Protein 8URQ (pdb70)

Solvent-accessible surface area: 45387 Å² total; per-residue (Å²): 70,80,2,9,1,0,23,39,13,3,128,46,10,164,26,116,102,183,10,58,159,34,2,10,6,32,26,207,100,27,130,76,52,96,106,90,84,15,52,123,33,30,96,76,65,104,69,212,83,162,126,143,86,29,76,3,83,58,10,36,7,30,25,1,29,3,42,0,107,13,75,29,85,135,124,30,2,45,0,0,48,115,5,72,2,47,3,17,20,100,104,178,169,119,46,65,82,57,16,99,82,1,1,23,24,0,39,77,8,8,78,128,20,2,40,4,80,43,108,73,48,45,46,114,160,80,42,0,21,4,12,5,55,2,61,6,1,48,95,69,50,14,33,71,11,10,54,98,6,67,112,126,28,110,104,111,46,56,17,5,63,34,47,52,1,8,43,1,26,0,45,8,37,43,59,29,189,114,33,122,161,58,95,83,67,117,23,22,24,37,5,3,2,5,9,0,6,2,6,4,0,3,0,3,17,55,3,13,0,0,0,0,8,3,6,0,22,3,0,70,62,4,35,84,2,2,43,24,2,0,123,1,13,45,76,66,47,19,0,8,1,13,1,2,5,3,8,6,85,10,56,2,5,3,3,8,4,0,4,3,32,178,44,130,28,61,116,53,2,72,4,53,2,3,44,51,127,60,13,97,39,23,49,159,148,59,130,60,59,71,97,3,18,124,58,59,35,33,153,79,80,76,15,73,4,69,105,119,61,70,73,58,11,43,59,80,0,131,103,10,16,54,52,0,13,56,0,2,63,121,103,66,26,12,2,4,0,33,3,60,62,123,170,224,182,50,65,4,25,1,5,9,1,16,44,48,13,32,122,148,17,112,51,4,56,70,0,0,2,0,1,8,0,0,38,26,1,34,99,61,1,93,132,52,141,49,32,27,13,104,85,6,21,142,86,27,66,131,10,3,118,146,74,58,46,0,53,101,13,1,40,7,0,19,80,5,18,139,28,53,63,84,107,24,7,30,6,24,64,29,62,84,0,13,1,24,1,35,38,52,2,14,8,84,6,134,112,124,108,64,41,6,138,57,29,146,44,46,82,0,19,38,6,48,52,64,0,71,5,92,37,58,48,1,17,0,2,8,94,72,38,0,4,63,74,43,34,118,96,100,177,134,37,0,5,0,0,0,50,29,87,5,28,102,8,0,38,11,3,0,30,4,0,42,94,92,9,64,134,119,18,67,86,4,6,1,8,1,0,1,20,1,75,0,0,24,13,1,25,49,0,34,70,36,90,161,166,60,88,75,32,0,109,35,15,82,28,88,2,14,7,3,24,41,4,27,78,63,48,96,188,152,44,56,2,70,30,11,75,95,168,14,15,49,27,0,59,80,30,0,54,76,19,10,72,124,57,198,69,24,43,101,34,123,34,35,46,11,4,5,5,0,7,16,1,1,30,4,0,1,18,0,36,2,28,130,34,55,49,51,68,22,81,224,192,89,40,43,60,2,7,87,5,5,56,3,3,0,2,3,0,4,14,3,45,20,10,0,0,0,0,0,2,7,1,50,0,20,1,0,16,0,99,25,140,114,121,65,98,2,76,111,37,28,63,56,57,112,12,48,79,7,0,0,0,36,9,20,15,10,65,36,133,170,193,135,31,12,0,0,0,0,0,1,4,30,7,31,9,20,3,4,90,4,37,113,176,37,101,25,53,118,32,132,22,25,92,88,113,49,67,165,42,17,0,8,3,16,57,13,5,74,41,131,76,32,26,2,0,0,0,0,10,89,1,20,1,44,0,4,57,6,94,41,156,154,213,54,35,57,14,74,63,43,17,69,8,123,11,74,38,129,122,39,46,8,0,11,16,6,4,11,7,76,185,2,20,0,0,0,0,2,8,39,1,15,2,3,0,0,57,26,97,65,62,142,55,76,66,84,11,95,25,91,65,117,100,132,154,41,20,15,0,4,24,7,1,45,14,9,50,138,22,46,30,0,0,1,0,8,0,34,3,35,80,0,1,0,11,4,5,62,49,21,84,122,82,8,35,3,31,11,132,135,53,94,39,0,0,50,19,7,0,15,16,2,15,15,26,77,78,8,92,39,3,0,0,0,0,25,10,0,48,0,24,16,0,28,23,156,62,61,106,112,107,50,63,31,91,6,82,12,116,88,64,169,87,114,125,38,24,20,24,84,23,46,59,53,68,82,24,58,78,0,0,0,9,17,1,50,28,1,116,126,49,45,20,43,44,138,26,31,103,166,21,34,8,1,0,0,0,0,7,6,27,9,0,18,1,33,51,62,118

Nearest PDB structures (foldseek):
  8urq-assembly1_C  TM=1.003E+00  e=1.974E-68  Saccharomyces cerevisiae S288C
  1sq9-assembly1_A  TM=9.585E-01  e=9.170E-50  Saccharomyces cerevisiae
  8qca-assembly1_C  TM=9.699E-01  e=5.038E-49  Saccharomyces cerevisiae
  8q9t-assembly1_C  TM=9.662E-01  e=2.511E-48  Saccharomyces cerevisiae
  8qcb-assembly1_C  TM=9.493E-01  e=7.221E-47  Saccharomyces cerevisiae

GO terms:
  GO:0035861 site of double-strand break (C, IDA)
  GO:0000794 condensed nuclear chromosome (C, IDA)
  GO:0003682 chromatin binding (F, IDA)
  GO:0045027 DNA end binding (F, IDA)
  GO:0007127 meiosis I (P, IDA)
  GO:0042138 meiotic DNA double-strand break formation (P, IGI)
  GO:0042138 meiotic DNA double-strand break formation (P, IMP)
  GO:0007129 homologous chromosome pairing at meiosis (P, IMP)
  GO:0007130 synaptonemal complex assembly (P, IMP)
  GO:0042138 meiotic DNA double-strand break formation (P, IDA)
  GO:0005634 nucleus (C, EXP)
  GO:0005694 chromosome (C, EXP)
  GO:0005654 nucleoplasm (C, TAS)
  GO:0005515 protein binding (F, IPI)

Radius of gyration: 39.55 Å; Cα contacts (8 Å, |Δi|>4): 2066; chains: 4; bounding box: 54×93×118 Å

Secondary structure (DSSP, 8-state):
--TTTTSS---STTTTTTSS---EEEES----HHHHHHHHHHHHHHHHHIIIII---EEEE--------EEETT---SS--SS---HHHHHHHHHHHHHHHHHTTTT--EEHHHHHHHTHHHH--HHHHHHHHHHHTGGGT--SSS-SSEE-----EE--SS--B--------BPPTT--EEPPP--TT---B---BEE-STTHHHHHHHHH----B--B-SSSPPHHHHHHHHHHHHHHTTT----EE---SSTTHHHHHHHHH--SS---S--TT-------HHHHHHHS----S-EE--TTTTTTTSHHHHTTSSS---SSS-TTHHHHHHHHHHHHH-EE--SSS---TTSS--/---B-----B--B----B-------EEEEE---EEE--------HHHHHHHHHHTTHHHHHHTS-EEE------SS---EEEEESSS-HHHHIIIIIHHHHHS-SS--PPEEEEE-EEE---B---SSSS---TTSSHHHHSSSTTHHIIIIITTT-TTTS-HHHHHHHHHHSGGGSHHHHTTSSSSTTHHHHHHHHHH-STTSSHHHHSS--S--S------S---/---EEET--SS-B------SS-----BSSSEE----S---SS--GGGG---EE--TT-EEEEEEEE------EEEEEEESS--B--EEEE---EEEE---S-TTTTTS-B---EEE-----EEEEEBSSS-EEEEEE--------EEEEEE----SSS----------TT----B--SSS--EE--TTT-S-SEE------SSS----EEEEEE-SSSS-EEEEE--SSSBEEEEE----EEEEE-------SBSS-EEEEE--SSS--EEEEETTS---EE-SSS----------S-S-S-TTT---B-SSS-B-SS--EEEEEE--TT-S-STTTTTS--EEEEETTSEEE-B---/-----HHHHHHHTT--SGGGTTT-----S-----HHHHHHHHHHHHHHH-

InterPro domains:
  IPR002815 Spo11/DNA topoisomerase VI subunit A [PR01550] (130-141)
  IPR002815 Spo11/DNA topoisomerase VI subunit A [PR01550] (163-178)
  IPR002815 Spo11/DNA topoisomerase VI subunit A [PR01550] (229-246)
  IPR002815 Spo11/DNA topoisomerase VI subunit A [PR01550] (253-274)
  IPR002815 Spo11/DNA topoisomerase VI subunit A [PR01550] (288-304)
  IPR002815 Spo11/DNA topoisomerase VI subunit A [PTHR10848] (42-391)
  IPR013049 Spo11/DNA topoisomerase VI, subunit A, N-terminal [PF04406] (106-168)
  IPR034136 Topoisomerase 6 subunit A/Spo11, TOPRIM domain [PF21180] (229-355)
  IPR034136 Topoisomerase 6 subunit A/Spo11, TOPRIM domain [cd00223] (227-397)
  IPR036078 Spo11/DNA topoisomerase VI subunit A superfamily [SSF56726] (105-395)
  IPR036388 Winged helix-like DNA-binding domain superfamily [G3DSA:1.10.10.10] (35-170)

Organism: Saccharomyces cerevisiae (strain ATCC 204508 / S288c) (NCBI:txid559292)

B-factor: mean 46.11, std 27.56, range [0.14, 164.84]

Sequence (993 aa):
NKITCTQDFLHQYFVTERVSIQFGLNNKTVKRINKDEFDKAVNCIMSWTNARDITFLTVFLSAWTSTVRIEGPENSLYIPLLLKIKLNFKMNQELFTKLREIVGSSIRFWEEQLFYQVQDVSTIENHVILSLKCTILTDAQISTFISKPRELHTHAKGYPEIYYLSELSTTVNFFSKEGNYVEISQVIPHFNEYFSSLIVSQLEFEYPMVFSMISRLRLKWQQSSLAPISYALTSNSVLLPIMLNMIAQDKSSTTAYQILCRRRGPPIQNFQIFSLPALEGLRKKYKTRQELVKALTPKRRSIHLNSCSNADVLAHIKHFLSLAANSLEQHQQPISIVFQNKKKHTTLDFPLNGPHLSTHQFKLKRCAILLNLLKVVMEKLPLGKNTTVRDIFYSNVELFQRQANVVQWLDVIRFNFKLSPRKSLNIIPAQKGLVYSPFPIDIYDNIQKQTIFSGKPCLIPFFQDDAVIKLGNIVIVEKEAVFTKLVNNYHNTMLITGKGFPDFLTRLFLKKLEQYCSNLISDCSIFTDADPYGISIALNYTHSNERNAYICTMANYKGIRITQVLAQNNESIQLLSLNQRDYSLAKNLIASLTANSWDIATSPLKNVVIECQREIFFQKKAEMNEIDAGIFKYKATANAGKAHDADIFSVSACNSFTVSCSGDGYLKVWDNKLLDNENPKDKSYSHFVHKSGLHHVDVLQTIEFELCLVATTSFSGDLLFYRITRKVIFEKLDLLDSDMKKHSFWALKWGASNSHRLVATDVKGTTYIWKFHPFNWSPTLELQGTVESPMTPSQFATSVDISERGLIATGFNNGTVQISELSTLRPLYNFESQHSMINNSNSIRSVKFSPQGSLLAIAHDSNSFGCITLYETGERIGSLSVPTGEFAHSSWVMSLSFNDSGETLCSAGWDGKLRFWDVKTKERITTLNMHCDDIEIEEDILAVDEHGDSLAEPGVFDVKFLKKGWRSGMGADLNESLCCVCLDRSIRWFREA

Structure (mmCIF, N/CA/C/O backbone):
data_8URQ
#
_entry.id   8URQ
#
_cell.length_a   1.00
_cell.length_b   1.00
_cell.length_c   1.00
_cell.angle_alpha   90.00
_cell.angle_beta   90.00
_cell.angle_gamma   90.00
#
_symmetry.space_group_name_H-M   'P 1'
#
loop_
_entity.id
_entity.type
_entity.pdbx_description
1 polymer 'Meiotic recombination protein REC104'
2 polymer 'Meiotic recombination protein REC102'
3 polymer 'Meiosis-specific protein SPO11'
4 polymer 'Antiviral protein SKI8'
5 polymer 'gapped DNA'
6 non-polymer 'MAGNESIUM ION'
#
loop_
_atom_site.group_PDB
_atom_site.id
_atom_site.type_symbol
_atom_site.label_atom_id
_atom_site.label_alt_id
_atom_site.label_comp_id
_atom_site.label_asym_id
_atom_site.label_entity_id
_atom_site.label_seq_id
_atom_site.pdbx_PDB_ins_code
_atom_site.Cartn_x
_atom_site.Cartn_y
_atom_site.Cartn_z
_atom_site.occupancy
_atom_site.B_iso_or_equiv
_atom_site.auth_seq_id
_atom_site.auth_comp_id
_atom_site.auth_asym_id
_atom_site.auth_atom_id
_atom_site.pdbx_PDB_model_num
ATOM 1 N N . ASN A 1 9 ? 136.327 118.799 188.940 1.00 63.26 9 ASN F N 1
ATOM 2 C CA . ASN A 1 9 ? 135.456 117.962 188.122 1.00 63.84 9 ASN F CA 1
ATOM 3 C C . ASN A 1 9 ? 136.267 116.908 187.368 1.00 64.64 9 ASN F C 1
ATOM 4 O O . ASN A 1 9 ? 137.457 116.773 187.583 1.00 61.25 9 ASN F O 1
ATOM 6 N N . LYS A 1 10 ? 135.617 116.158 186.489 1.00 71.08 10 LYS F N 1
ATOM 7 C CA . LYS A 1 10 ? 136.309 115.137 185.721 1.00 68.83 10 LYS F CA 1
ATOM 8 C C . LYS A 1 10 ? 135.994 115.220 184.225 1.00 70.10 10 LYS F C 1
ATOM 9 O O . LYS A 1 10 ? 134.962 115.758 183.820 1.00 65.05 10 LYS F O 1
ATOM 15 N N . ILE A 1 11 ? 136.921 114.724 183.420 1.00 70.19 11 ILE F N 1
ATOM 16 C CA . ILE A 1 11 ? 136.759 114.742 181.985 1.00 68.00 11 ILE F CA 1
ATOM 17 C C . ILE A 1 11 ? 135.862 113.592 181.584 1.00 68.67 11 ILE F C 1
ATOM 18 O O . ILE A 1 11 ? 135.766 112.597 182.291 1.00 69.22 11 ILE F O 1
ATOM 23 N N . THR A 1 12 ? 135.188 113.752 180.457 1.00 70.73 12 THR F N 1
ATOM 24 C CA . THR A 1 12 ? 134.260 112.756 179.957 1.00 70.77 12 THR F CA 1
ATOM 25 C C . THR A 1 12 ? 135.011 111.630 179.264 1.00 67.87 12 THR F C 1
ATOM 26 O O . THR A 1 12 ? 135.566 110.741 179.898 1.00 68.79 12 THR F O 1
ATOM 30 N N . CYS A 1 13 ? 134.962 111.682 177.947 1.00 63.02 13 CYS F N 1
ATOM 31 C CA . CYS A 1 13 ? 135.642 110.803 177.022 1.00 61.85 13 CYS F CA 1
ATOM 32 C C . CYS A 1 13 ? 135.452 111.455 175.658 1.00 60.09 13 CYS F C 1
ATOM 33 O O . CYS A 1 13 ? 134.459 112.123 175.409 1.00 62.35 13 CYS F O 1
ATOM 36 N N . THR A 1 14 ? 136.411 111.276 174.757 1.00 50.90 14 THR F N 1
ATOM 37 C CA . THR A 1 14 ? 136.289 111.888 173.446 1.00 52.29 14 THR F CA 1
ATOM 38 C C . THR A 1 14 ? 135.294 111.143 172.602 1.00 55.90 14 THR F C 1
ATOM 39 O O . THR A 1 14 ? 134.707 111.710 171.703 1.00 56.57 14 THR F O 1
ATOM 43 N N . GLN A 1 15 ? 135.114 109.859 172.877 1.00 71.14 15 GLN F N 1
ATOM 44 C CA . GLN A 1 15 ? 134.146 109.083 172.156 1.00 69.22 15 GLN F CA 1
ATOM 45 C C . GLN A 1 15 ? 132.852 109.012 172.946 1.00 64.02 15 GLN F C 1
ATOM 46 O O . GLN A 1 15 ? 131.836 108.729 172.329 1.00 64.92 15 GLN F O 1
ATOM 52 N N . ASP A 1 16 ? 132.849 109.244 174.272 1.00 61.16 16 ASP F N 1
ATOM 53 C CA . ASP A 1 16 ? 131.539 109.179 174.913 1.00 65.26 16 ASP F CA 1
ATOM 54 C C . ASP A 1 16 ? 130.609 110.246 174.350 1.00 66.52 16 ASP F C 1
ATOM 55 O O . ASP A 1 16 ? 129.462 109.961 173.987 1.00 69.93 16 ASP F O 1
ATOM 60 N N . PHE A 1 17 ? 131.094 111.487 174.266 1.00 63.83 17 PHE F N 1
ATOM 61 C CA . PHE A 1 17 ? 130.334 112.542 173.603 1.00 63.30 17 PHE F CA 1
ATOM 62 C C . PHE A 1 17 ? 130.163 112.256 172.118 1.00 61.56 17 PHE F C 1
ATOM 63 O O . PHE A 1 17 ? 129.116 112.570 171.541 1.00 67.29 17 PHE F O 1
ATOM 71 N N . LEU A 1 18 ? 131.177 111.665 171.488 1.00 57.31 18 LEU F N 1
ATOM 72 C CA . LEU A 1 18 ? 131.127 111.361 170.066 1.00 61.47 18 LEU F CA 1
ATOM 73 C C . LEU A 1 18 ? 130.110 110.276 169.733 1.00 62.53 18 LEU F C 1
ATOM 74 O O . LEU A 1 18 ? 129.627 110.223 168.597 1.00 59.01 18 LEU F O 1
ATOM 79 N N . HIS A 1 19 ? 129.773 109.413 170.695 1.00 69.55 19 HIS F N 1
ATOM 80 C CA . HIS A 1 19 ? 128.801 108.351 170.482 1.00 68.17 19 HIS F CA 1
ATOM 81 C C . HIS A 1 19 ? 127.428 108.646 171.068 1.00 69.12 19 HIS F C 1
ATOM 82 O O . HIS A 1 19 ? 126.444 108.062 170.604 1.00 69.87 19 HIS F O 1
ATOM 89 N N . GLN A 1 20 ? 127.335 109.523 172.072 1.00 71.69 20 GLN F N 1
ATOM 90 C CA . GLN A 1 20 ? 126.027 109.929 172.574 1.00 71.57 20 GLN F CA 1
ATOM 91 C C . GLN A 1 20 ? 125.233 110.645 171.492 1.00 73.69 20 GLN F C 1
ATOM 92 O O . GLN A 1 20 ? 124.024 110.427 171.347 1.00 76.15 20 GLN F O 1
ATOM 98 N N . TYR A 1 21 ? 125.949 111.442 170.700 1.00 72.42 21 TYR F N 1
ATOM 99 C CA . TYR A 1 21 ? 125.389 112.169 169.564 1.00 72.47 21 TYR F CA 1
ATOM 100 C C . TYR A 1 21 ? 125.651 111.328 168.303 1.00 72.73 21 TYR F C 1
ATOM 101 O O . TYR A 1 21 ? 126.504 110.449 168.317 1.00 73.60 21 TYR F O 1
ATOM 110 N N . PHE A 1 22 ? 124.932 111.598 167.230 1.00 77.32 22 PHE F N 1
ATOM 111 C CA . PHE A 1 22 ? 125.074 110.787 166.028 1.00 78.58 22 PHE F CA 1
ATOM 112 C C . PHE A 1 22 ? 126.036 111.310 164.970 1.00 76.31 22 PHE F C 1
ATOM 113 O O . PHE A 1 22 ? 125.669 112.011 164.029 1.00 77.57 22 PHE F O 1
ATOM 121 N N . VAL A 1 23 ? 127.284 110.916 165.150 1.00 75.98 23 VAL F N 1
ATOM 122 C CA . VAL A 1 23 ? 128.376 111.288 164.258 1.00 78.24 23 VAL F CA 1
ATOM 123 C C . VAL A 1 23 ? 128.632 110.120 163.318 1.00 80.05 23 VAL F C 1
ATOM 124 O O . VAL A 1 23 ? 128.696 108.963 163.755 1.00 81.09 23 VAL F O 1
ATOM 128 N N . THR A 1 24 ? 128.778 110.419 162.028 1.00 82.92 24 THR F N 1
ATOM 129 C CA . THR A 1 24 ? 128.848 109.382 161.004 1.00 84.28 24 THR F CA 1
ATOM 130 C C . THR A 1 24 ? 130.166 108.612 161.003 1.00 80.89 24 THR F C 1
ATOM 131 O O . THR A 1 24 ? 130.351 107.761 160.125 1.00 79.73 24 THR F O 1
ATOM 135 N N . GLU A 1 25 ? 131.087 108.916 161.924 1.00 75.98 25 GLU F N 1
ATOM 136 C CA . GLU A 1 25 ? 132.239 108.069 162.229 1.00 75.32 25 GLU F CA 1
ATOM 137 C C . GLU A 1 25 ? 133.309 108.133 161.142 1.00 75.75 25 GLU F C 1
ATOM 138 O O . GLU A 1 25 ? 134.442 107.695 161.361 1.00 74.18 25 GLU F O 1
ATOM 144 N N . ARG A 1 26 ? 133.002 108.771 160.025 1.00 77.61 26 ARG F N 1
ATOM 145 C CA . ARG A 1 26 ? 133.990 108.909 158.966 1.00 77.07 26 ARG F CA 1
ATOM 146 C C . ARG A 1 26 ? 135.022 110.014 159.241 1.00 80.05 26 ARG F C 1
ATOM 147 O O . ARG A 1 26 ? 135.849 110.303 158.381 1.00 77.91 26 ARG F O 1
ATOM 155 N N . VAL A 1 27 ? 134.978 110.624 160.430 1.00 75.43 27 VAL F N 1
ATOM 156 C CA . VAL A 1 27 ? 135.898 111.691 160.811 1.00 62.96 27 VAL F CA 1
ATOM 157 C C . VAL A 1 27 ? 137.247 111.121 161.232 1.00 60.71 27 VAL F C 1
ATOM 158 O O . VAL A 1 27 ? 138.154 111.870 161.612 1.00 59.76 27 VAL F O 1
ATOM 162 N N . SER A 1 28 ? 137.391 109.794 161.175 1.00 65.72 28 SER F N 1
ATOM 163 C CA . SER A 1 28 ? 138.664 109.174 161.527 1.00 61.93 28 SER F CA 1
ATOM 164 C C . SER A 1 28 ? 139.779 109.635 160.598 1.00 64.16 28 SER F C 1
ATOM 165 O O . SER A 1 28 ? 140.921 109.828 161.032 1.00 66.39 28 SER F O 1
ATOM 168 N N . ILE A 1 29 ? 139.470 109.817 159.313 1.00 72.26 29 ILE F N 1
ATOM 169 C CA . ILE A 1 29 ? 140.465 110.332 158.380 1.00 74.81 29 ILE F CA 1
ATOM 170 C C . ILE A 1 29 ? 140.601 111.848 158.473 1.00 75.90 29 ILE F C 1
ATOM 171 O O . ILE A 1 29 ? 141.635 112.395 158.069 1.00 75.85 29 ILE F O 1
ATOM 176 N N . GLN A 1 30 ? 139.597 112.544 159.011 1.00 70.78 30 GLN F N 1
ATOM 177 C CA . GLN A 1 30 ? 139.648 114.000 159.116 1.00 70.30 30 GLN F CA 1
ATOM 178 C C . GLN A 1 30 ? 140.082 114.453 160.508 1.00 69.58 30 GLN F C 1
ATOM 179 O O . GLN A 1 30 ? 141.054 115.203 160.648 1.00 66.71 30 GLN F O 1
ATOM 185 N N . PHE A 1 31 ? 139.375 114.003 161.544 1.00 56.89 31 PHE F N 1
ATOM 186 C CA . PHE A 1 31 ? 139.681 114.403 162.912 1.00 46.42 31 PHE F CA 1
ATOM 187 C C . PHE A 1 31 ? 140.578 113.416 163.645 1.00 41.52 31 PHE F C 1
ATOM 188 O O . PHE A 1 31 ? 141.181 113.793 164.654 1.00 46.88 31 PHE F O 1
ATOM 196 N N . GLY A 1 32 ? 140.673 112.173 163.178 1.00 54.70 32 GLY F N 1
ATOM 197 C CA . GLY A 1 32 ? 141.509 111.190 163.842 1.00 55.04 32 GLY F CA 1
ATOM 198 C C . GLY A 1 32 ? 141.144 110.932 165.283 1.00 55.32 32 GLY F C 1
ATOM 199 O O . GLY A 1 32 ? 141.996 110.501 166.064 1.00 55.89 32 GLY F O 1
ATOM 200 N N . LEU A 1 33 ? 139.894 111.189 165.661 1.00 51.08 33 LEU F N 1
ATOM 201 C CA . LEU A 1 33 ? 139.462 111.130 167.049 1.00 51.49 33 LEU F CA 1
ATOM 202 C C . LEU A 1 33 ? 138.798 109.802 167.406 1.00 55.67 33 LEU F C 1
ATOM 203 O O . LEU A 1 33 ? 138.392 109.615 168.558 1.00 52.65 33 LEU F O 1
ATOM 208 N N . ASN A 1 34 ? 138.701 108.870 166.463 1.00 67.94 34 ASN F N 1
ATOM 209 C CA . ASN A 1 34 ? 138.010 107.596 166.664 1.00 66.56 34 ASN F CA 1
ATOM 210 C C . ASN A 1 34 ? 139.047 106.491 166.859 1.00 64.09 34 ASN F C 1
ATOM 211 O O . ASN A 1 34 ? 139.591 105.951 165.894 1.00 58.47 34 ASN F O 1
ATOM 216 N N . ASN A 1 35 ? 139.314 106.156 168.120 1.00 66.96 35 ASN F N 1
ATOM 217 C CA . ASN A 1 35 ? 140.161 105.015 168.476 1.00 66.05 35 ASN F CA 1
ATOM 218 C C . ASN A 1 35 ? 139.254 103.959 169.102 1.00 66.66 35 ASN F C 1
ATOM 219 O O . ASN A 1 35 ? 138.715 104.142 170.194 1.00 65.82 35 ASN F O 1
ATOM 224 N N . LYS A 1 36 ? 139.088 102.840 168.394 1.00 76.28 36 LYS F N 1
ATOM 225 C CA . LYS A 1 36 ? 138.181 101.781 168.823 1.00 78.12 36 LYS F CA 1
ATOM 226 C C . LYS A 1 36 ? 138.777 100.893 169.913 1.00 79.13 36 LYS F C 1
ATOM 227 O O . LYS A 1 36 ? 138.025 100.183 170.591 1.00 78.68 36 LYS F O 1
ATOM 233 N N . THR A 1 37 ? 140.088 100.969 170.145 1.00 76.97 37 THR F N 1
ATOM 234 C CA . THR A 1 37 ? 140.796 100.002 170.977 1.00 77.23 37 THR F CA 1
ATOM 235 C C . THR A 1 37 ? 140.311 99.960 172.422 1.00 78.95 37 THR F C 1
ATOM 236 O O . THR A 1 37 ? 140.170 98.863 172.974 1.00 78.63 37 THR F O 1
ATOM 240 N N . VAL A 1 38 ? 140.047 101.104 173.048 1.00 81.26 38 VAL F N 1
ATOM 241 C CA . VAL A 1 38 ? 139.651 101.142 174.453 1.00 82.48 38 VAL F CA 1
ATOM 242 C C . VAL A 1 38 ? 138.619 102.245 174.646 1.00 81.03 38 VAL F C 1
ATOM 243 O O . VAL A 1 38 ? 138.534 103.180 173.843 1.00 78.68 38 VAL F O 1
ATOM 247 N N . LYS A 1 39 ? 137.825 102.125 175.708 1.00 88.06 39 LYS F N 1
ATOM 248 C CA . LYS A 1 39 ? 136.786 103.088 176.033 1.00 88.48 39 LYS F CA 1
ATOM 249 C C . LYS A 1 39 ? 136.828 103.396 177.524 1.00 89.52 39 LYS F C 1
ATOM 250 O O . LYS A 1 39 ? 137.689 102.903 178.257 1.00 88.72 39 LYS F O 1
ATOM 256 N N . ARG A 1 40 ? 135.886 104.230 177.964 1.00 88.86 40 ARG F N 1
ATOM 257 C CA . ARG A 1 40 ? 135.798 104.580 179.376 1.00 88.84 40 ARG F CA 1
ATOM 258 C C . ARG A 1 40 ? 135.483 103.344 180.210 1.00 88.75 40 ARG F C 1
ATOM 259 O O . ARG A 1 40 ? 134.624 102.534 179.856 1.00 88.51 40 ARG F O 1
ATOM 267 N N . ILE A 1 41 ? 136.195 103.209 181.325 1.00 98.57 41 ILE F N 1
ATOM 268 C CA . ILE A 1 41 ? 136.051 102.084 182.239 1.00 101.04 41 ILE F CA 1
ATOM 269 C C . ILE A 1 41 ? 135.653 102.621 183.606 1.00 99.06 41 ILE F C 1
ATOM 270 O O . ILE A 1 41 ? 136.231 103.602 184.090 1.00 99.02 41 ILE F O 1
ATOM 275 N N . ASN A 1 42 ? 134.657 101.987 184.221 1.00 112.23 42 ASN F N 1
ATOM 276 C CA . ASN A 1 42 ? 134.234 102.380 185.557 1.00 113.33 42 ASN F CA 1
ATOM 277 C C . ASN A 1 42 ? 135.356 102.137 186.559 1.00 115.09 42 ASN F C 1
ATOM 278 O O . ASN A 1 42 ? 136.137 101.191 186.424 1.00 116.49 42 ASN F O 1
ATOM 283 N N . LYS A 1 43 ? 135.437 103.007 187.569 1.00 120.11 43 LYS F N 1
ATOM 284 C CA . LYS A 1 43 ? 136.551 102.950 188.511 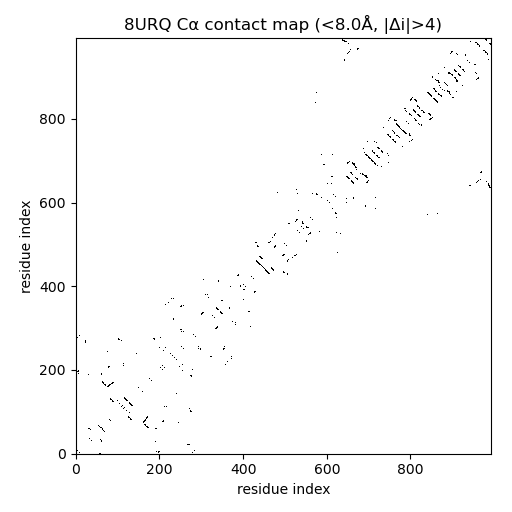1.00 121.34 43 LYS F CA 1
ATOM 285 C C . LYS A 1 43 ? 136.506 101.680 189.358 1.00 122.29 43 LYS F C 1
ATOM 286 O O . LYS A 1 43 ? 137.547 101.079 189.646 1.00 120.50 43 LYS F O 1
ATOM 292 N N . ASP A 1 44 ? 135.306 101.248 189.756 1.00 130.84 44 ASP F N 1
ATOM 293 C CA . ASP A 1 44 ? 135.196 100.088 190.638 1.00 131.12 44 ASP F CA 1
ATOM 294 C C . ASP A 1 44 ? 135.609 98.804 189.929 1.00 131.95 44 ASP F C 1
ATOM 295 O O . ASP A 1 44 ? 136.378 98.002 190.478 1.00 130.55 44 ASP F O 1
ATOM 300 N N . GLU A 1 45 ? 135.101 98.586 188.714 1.00 140.23 45 GLU F N 1
ATOM 301 C CA . GLU A 1 45 ? 135.448 97.375 187.981 1.00 140.10 45 GLU F CA 1
ATOM 302 C C . GLU A 1 45 ? 136.922 97.365 187.598 1.00 140.19 45 GLU F C 1
ATOM 303 O O . GLU A 1 45 ? 137.572 96.317 187.667 1.00 139.57 45 GLU F O 1
ATOM 309 N N . PHE A 1 46 ? 137.470 98.519 187.213 1.00 136.20 46 PHE F N 1
ATOM 310 C CA . PHE A 1 46 ? 138.897 98.596 186.911 1.00 135.01 46 PHE F CA 1
ATOM 311 C C . PHE A 1 46 ? 139.734 98.288 188.147 1.00 136.52 46 PHE F C 1
ATOM 312 O O . PHE A 1 46 ? 140.744 97.577 188.069 1.00 136.98 46 PHE F O 1
ATOM 314 N N . ASP A 1 47 ? 139.328 98.822 189.302 1.00 137.69 47 ASP F N 1
ATOM 315 C CA . ASP A 1 47 ? 140.071 98.585 190.535 1.00 137.98 47 ASP F CA 1
ATOM 316 C C . ASP A 1 47 ? 140.041 97.112 190.920 1.00 137.23 47 ASP F C 1
ATOM 317 O O . ASP A 1 47 ? 141.073 96.529 191.274 1.00 136.17 47 ASP F O 1
ATOM 322 N N . LYS A 1 48 ? 138.865 96.485 190.846 1.00 141.06 48 LYS F N 1
ATOM 323 C CA . LYS A 1 48 ? 138.793 95.066 191.181 1.00 141.86 48 LYS F CA 1
ATOM 324 C C . LYS A 1 48 ? 139.565 94.219 190.174 1.00 143.21 48 LYS F C 1
ATOM 325 O O . LYS A 1 48 ? 140.206 93.234 190.561 1.00 142.93 48 LYS F O 1
ATOM 331 N N . ALA A 1 49 ? 139.550 94.601 188.893 1.00 146.11 49 ALA F N 1
ATOM 332 C CA . ALA A 1 49 ? 140.307 93.859 187.892 1.00 144.91 49 ALA F CA 1
ATOM 333 C C . ALA A 1 49 ? 141.806 93.945 188.148 1.00 144.91 49 ALA F C 1
ATOM 334 O O . ALA A 1 49 ? 142.507 92.928 188.096 1.00 145.10 49 ALA F O 1
ATOM 336 N N . VAL A 1 50 ? 142.320 95.146 188.430 1.00 142.75 50 VAL F N 1
ATOM 337 C CA . VAL A 1 50 ? 143.756 95.263 188.672 1.00 142.95 50 VAL F CA 1
ATOM 338 C C . VAL A 1 50 ? 144.135 94.570 189.976 1.00 144.12 50 VAL F C 1
ATOM 339 O O . VAL A 1 50 ? 145.221 93.985 190.079 1.00 143.51 50 VAL F O 1
ATOM 343 N N . ASN A 1 51 ? 143.258 94.612 190.986 1.00 151.32 51 ASN F N 1
ATOM 344 C CA . ASN A 1 51 ? 143.524 93.879 192.219 1.00 151.13 51 ASN F CA 1
ATOM 345 C C . ASN A 1 51 ? 143.613 92.380 191.957 1.00 150.74 51 ASN F C 1
ATOM 346 O O . ASN A 1 51 ? 144.504 91.703 192.484 1.00 150.12 51 ASN F O 1
ATOM 351 N N . CYS A 1 52 ? 142.703 91.845 191.138 1.00 156.89 52 CYS F N 1
ATOM 352 C CA . CYS A 1 52 ? 142.769 90.431 190.782 1.00 156.97 52 CYS F CA 1
ATOM 353 C C . CYS A 1 52 ? 144.038 90.115 189.998 1.00 157.44 52 CYS F C 1
ATOM 354 O O . CYS A 1 52 ? 144.650 89.057 190.192 1.00 157.73 52 CYS F O 1
ATOM 357 N N . ILE A 1 53 ? 144.445 91.018 189.102 1.00 156.76 53 ILE F N 1
ATOM 358 C CA . ILE A 1 53 ? 145.663 90.798 188.324 1.00 156.41 53 ILE F CA 1
ATOM 359 C C . ILE A 1 53 ? 146.879 90.722 189.241 1.00 155.83 53 ILE F C 1
ATOM 360 O O . ILE A 1 53 ? 147.727 89.833 189.097 1.00 155.24 53 ILE F O 1
ATOM 365 N N . MET A 1 54 ? 146.984 91.649 190.197 1.00 157.71 54 MET F N 1
ATOM 366 C CA . MET A 1 54 ? 148.098 91.599 191.144 1.00 158.42 54 MET F CA 1
ATOM 367 C C . MET A 1 54 ? 148.027 90.359 192.028 1.00 159.00 54 MET F C 1
ATOM 368 O O . MET A 1 54 ? 149.059 89.757 192.347 1.00 159.25 54 MET F O 1
ATOM 373 N N . SER A 1 55 ? 146.819 89.968 192.444 1.00 163.95 55 SER F N 1
ATOM 374 C CA . SER A 1 55 ? 146.679 88.806 193.315 1.00 164.04 55 SER F CA 1
ATOM 375 C C . SER A 1 55 ? 147.044 87.512 192.600 1.00 163.98 55 SER F C 1
ATOM 376 O O . SER A 1 55 ? 147.533 86.571 193.235 1.00 163.77 55 SER F O 1
ATOM 379 N N . TRP A 1 56 ? 146.801 87.436 191.290 1.00 164.49 56 TRP F N 1
ATOM 380 C CA . TRP A 1 56 ? 147.153 86.229 190.550 1.00 163.95 56 TRP F CA 1
ATOM 381 C C . TRP A 1 56 ? 148.663 86.024 190.513 1.00 163.58 56 TRP F C 1
ATOM 382 O O . TRP A 1 56 ? 149.149 84.897 190.668 1.00 163.96 56 TRP F O 1
ATOM 393 N N . THR A 1 57 ? 149.422 87.102 190.304 1.00 159.06 57 THR F N 1
ATOM 394 C CA . THR A 1 57 ? 150.874 86.980 190.214 1.00 159.38 57 THR F CA 1
ATOM 395 C C . THR A 1 57 ? 151.502 86.725 191.579 1.00 159.39 57 THR F C 1
ATOM 396 O O . THR A 1 57 ? 152.409 85.893 191.704 1.00 158.53 57 THR F O 1
ATOM 400 N N . ASN A 1 58 ? 151.033 87.427 192.609 1.00 159.82 58 ASN F N 1
ATOM 401 C CA . ASN A 1 58 ? 151.632 87.382 193.945 1.00 159.20 58 ASN F CA 1
ATOM 402 C C . ASN A 1 58 ? 153.128 87.690 193.903 1.00 159.11 58 ASN F C 1
ATOM 403 O O . ASN A 1 58 ? 153.546 88.724 193.381 1.00 158.86 58 ASN F O 1
ATOM 408 N N . ALA B 2 2 ? 145.658 129.696 198.337 1.00 91.70 2 ALA B N 1
ATOM 409 C CA . ALA B 2 2 ? 146.328 129.069 197.204 1.00 89.79 2 ALA B CA 1
ATOM 410 C C . ALA B 2 2 ? 145.414 128.056 196.523 1.00 91.79 2 ALA B C 1
ATOM 411 O O . ALA B 2 2 ? 145.461 126.864 196.823 1.00 92.65 2 ALA B O 1
ATOM 413 N N . ARG B 2 3 ? 144.584 128.541 195.604 1.00 95.11 3 ARG B N 1
ATOM 414 C CA . ARG B 2 3 ? 143.661 127.675 194.880 1.00 95.53 3 ARG B CA 1
ATOM 415 C C . ARG B 2 3 ? 144.423 126.808 193.885 1.00 96.28 3 ARG B C 1
ATOM 416 O O . ARG B 2 3 ? 145.268 127.305 193.134 1.00 96.43 3 ARG B O 1
ATOM 424 N N . ASP B 2 4 ? 144.131 125.510 193.884 1.00 89.14 4 ASP B N 1
ATOM 425 C CA . ASP B 2 4 ? 144.688 124.581 192.914 1.00 85.49 4 ASP B CA 1
ATOM 426 C C . ASP B 2 4 ? 143.587 123.662 192.405 1.00 87.15 4 ASP B C 1
ATOM 427 O O . ASP B 2 4 ? 142.616 123.375 193.112 1.00 87.66 4 ASP B O 1
ATOM 432 N N . ILE B 2 5 ? 143.742 123.210 191.164 1.00 81.98 5 ILE B N 1
ATOM 433 C CA . ILE B 2 5 ? 142.743 122.392 190.485 1.00 80.60 5 ILE B CA 1
ATOM 434 C C . ILE B 2 5 ? 143.408 121.087 190.072 1.00 77.83 5 ILE B C 1
ATOM 435 O O . ILE B 2 5 ? 144.326 121.088 189.243 1.00 78.43 5 ILE B O 1
ATOM 440 N N . THR B 2 6 ? 142.878 119.963 190.532 1.00 67.22 6 THR B N 1
ATOM 441 C CA . THR B 2 6 ? 143.428 118.671 190.148 1.00 66.76 6 THR B CA 1
ATOM 442 C C . THR B 2 6 ? 142.357 117.783 189.545 1.00 66.88 6 THR B C 1
ATOM 443 O O . THR B 2 6 ? 141.576 117.191 190.274 1.00 69.94 6 THR B O 1
ATOM 447 N N . PHE B 2 7 ? 142.337 117.656 188.221 1.00 63.52 7 PHE B N 1
ATOM 448 C CA . PHE B 2 7 ? 141.341 116.824 187.539 1.00 65.83 7 PHE B CA 1
ATOM 449 C C . PHE B 2 7 ? 141.249 115.398 188.099 1.00 66.89 7 PHE B C 1
ATOM 450 O O . PHE B 2 7 ? 142.252 114.775 188.440 1.00 66.40 7 PHE B O 1
ATOM 458 N N . LEU B 2 8 ? 140.033 114.869 188.153 1.00 70.91 8 LEU B N 1
ATOM 459 C CA . LEU B 2 8 ? 139.805 113.532 188.688 1.00 70.93 8 LEU B CA 1
ATOM 460 C C . LEU B 2 8 ? 140.386 112.427 187.810 1.00 70.62 8 LEU B C 1
ATOM 461 O O . LEU B 2 8 ? 140.454 112.553 186.595 1.00 69.06 8 LEU B O 1
ATOM 466 N N . THR B 2 9 ? 140.789 111.337 188.445 1.00 74.97 9 THR B N 1
ATOM 467 C CA . THR B 2 9 ? 141.416 110.219 187.753 1.00 76.05 9 THR B CA 1
ATOM 468 C C . THR B 2 9 ? 140.501 109.393 186.861 1.00 75.69 9 THR B C 1
ATOM 469 O O . THR B 2 9 ? 139.868 108.458 187.329 1.00 78.03 9 THR B O 1
ATOM 473 N N . VAL B 2 10 ? 140.472 109.704 185.572 1.00 75.37 10 VAL B N 1
ATOM 474 C CA . VAL B 2 10 ? 139.638 108.962 184.631 1.00 78.73 10 VAL B CA 1
ATOM 475 C C . VAL B 2 10 ? 140.346 107.645 184.327 1.00 78.74 10 VAL B C 1
ATOM 476 O O . VAL B 2 10 ? 141.508 107.629 183.915 1.00 82.86 10 VAL B O 1
ATOM 480 N N . PHE B 2 11 ? 139.652 106.530 184.555 1.00 79.34 11 PHE B N 1
ATOM 481 C CA . PHE B 2 11 ? 140.265 105.207 184.452 1.00 79.80 11 PHE B CA 1
ATOM 482 C C . PHE B 2 11 ? 140.214 104.738 183.001 1.00 80.23 11 PHE B C 1
ATOM 483 O O . PHE B 2 11 ? 139.429 103.869 182.612 1.00 80.59 11 PHE B O 1
ATOM 491 N N . LEU B 2 12 ? 141.078 105.335 182.185 1.00 80.67 12 LEU B N 1
ATOM 492 C CA . LEU B 2 12 ? 141.316 104.901 180.811 1.00 83.57 12 LEU B CA 1
ATOM 493 C C . LEU B 2 12 ? 142.799 104.551 180.729 1.00 81.13 12 LEU B C 1
ATOM 494 O O . LEU B 2 12 ? 143.629 105.364 180.319 1.00 78.00 12 LEU B O 1
ATOM 499 N N . SER B 2 28 ? 145.527 103.792 181.062 1.00 87.56 28 SER B N 1
ATOM 500 C CA . SER B 2 28 ? 145.071 103.132 182.281 1.00 87.56 28 SER B CA 1
ATOM 501 C C . SER B 2 28 ? 144.779 104.123 183.408 1.00 87.56 28 SER B C 1
ATOM 502 O O . SER B 2 28 ? 144.500 105.288 183.135 1.00 87.56 28 SER B O 1
ATOM 505 N N . ALA B 2 29 ? 144.909 103.707 184.668 1.00 90.07 29 ALA B N 1
ATOM 506 C CA . ALA B 2 29 ? 144.486 104.613 185.719 1.00 90.07 29 ALA B CA 1
ATOM 507 C C . ALA B 2 29 ? 145.420 105.797 185.897 1.00 90.07 29 ALA B C 1
ATOM 508 O O . ALA B 2 29 ? 146.436 105.664 186.567 1.00 90.07 29 ALA B O 1
ATOM 510 N N . TRP B 2 30 ? 145.084 106.961 185.346 1.00 92.51 30 TRP B N 1
ATOM 511 C CA . TRP B 2 30 ? 145.977 108.104 185.516 1.00 92.51 30 TRP B CA 1
ATOM 512 C C . TRP B 2 30 ? 145.300 109.421 185.934 1.00 92.51 30 TRP B C 1
ATOM 513 O O . TRP B 2 30 ? 144.093 109.477 186.018 1.00 92.51 30 TRP B O 1
ATOM 515 N N . THR B 2 31 ? 146.079 110.476 186.182 1.00 92.83 31 THR B N 1
ATOM 516 C CA . THR B 2 31 ? 145.550 111.774 186.647 1.00 92.83 31 THR B CA 1
ATOM 517 C C . THR B 2 31 ? 146.206 112.993 185.992 1.00 92.83 31 THR B C 1
ATOM 518 O O . THR B 2 31 ? 147.053 112.847 185.127 1.00 92.83 31 THR B O 1
ATOM 522 N N . SER B 2 32 ? 145.827 114.196 186.415 1.00 94.27 32 SER B N 1
ATOM 523 C CA . SER B 2 32 ? 146.411 115.433 185.883 1.00 94.27 32 SER B CA 1
ATOM 524 C C . SER B 2 32 ? 146.542 116.477 186.997 1.00 94.27 32 SER B C 1
ATOM 525 O O . SER B 2 32 ? 146.276 116.137 188.145 1.00 94.27 32 SER B O 1
ATOM 528 N N . THR B 2 33 ? 146.942 117.718 186.664 1.00 95.15 33 THR B N 1
ATOM 529 C CA . THR B 2 33 ? 147.143 118.828 187.631 1.00 95.15 33 THR B CA 1
ATOM 530 C C . THR B 2 33 ? 147.467 120.189 186.999 1.00 95.15 33 THR B C 1
ATOM 531 O O . THR B 2 33 ? 148.420 120.301 186.253 1.00 95.15 33 THR B O 1
ATOM 535 N N . VAL B 2 34 ? 146.693 121.227 187.296 1.00 63.03 34 VAL B N 1
ATOM 536 C CA . VAL B 2 34 ? 147.001 122.555 186.769 1.00 69.20 34 VAL B CA 1
ATOM 537 C C . VAL B 2 34 ? 147.394 123.512 187.899 1.00 71.70 34 VAL B C 1
ATOM 538 O O . VAL B 2 34 ? 146.558 123.920 188.692 1.00 72.34 34 VAL B O 1
ATOM 542 N N . ARG B 2 35 ? 148.664 123.888 187.956 1.00 79.50 35 ARG B N 1
ATOM 543 C CA . ARG B 2 35 ? 149.151 124.776 188.994 1.00 74.68 35 ARG B CA 1
ATOM 544 C C . ARG B 2 35 ? 148.986 126.223 188.592 1.00 75.10 35 ARG B C 1
ATOM 545 O O . ARG B 2 35 ? 149.391 126.608 187.508 1.00 74.41 35 ARG B O 1
ATOM 553 N N . ILE B 2 36 ? 148.388 127.039 189.446 1.00 77.32 36 ILE B N 1
ATOM 554 C CA . ILE B 2 36 ? 148.201 128.437 189.091 1.00 79.04 36 ILE B CA 1
ATOM 555 C C . ILE B 2 36 ? 148.854 129.403 190.055 1.00 79.06 36 ILE B C 1
ATOM 556 O O . ILE B 2 36 ? 148.836 129.203 191.259 1.00 76.87 36 ILE B O 1
ATOM 561 N N . GLU B 2 37 ? 149.425 130.461 189.501 1.00 88.56 37 GLU B N 1
ATOM 562 C CA . GLU B 2 37 ? 150.077 131.488 190.292 1.00 87.59 37 GLU B CA 1
ATOM 563 C C . GLU B 2 37 ? 149.326 132.796 190.106 1.00 87.85 37 GLU B C 1
ATOM 564 O O . GLU B 2 37 ? 149.754 133.671 189.356 1.00 87.78 37 GLU B O 1
ATOM 570 N N . GLY B 2 38 ? 148.192 132.918 190.785 1.00 98.63 38 GLY B N 1
ATOM 571 C CA . GLY B 2 38 ? 147.383 134.115 190.688 1.00 101.68 38 GLY B CA 1
ATOM 572 C C . GLY B 2 38 ? 146.806 134.548 192.018 1.00 101.97 38 GLY B C 1
ATOM 573 O O . GLY B 2 38 ? 146.874 133.812 193.003 1.00 100.65 38 GLY B O 1
ATOM 574 N N . PRO B 2 39 ? 146.239 135.760 192.053 1.00 105.56 39 PRO B N 1
ATOM 575 C CA . PRO B 2 39 ? 145.623 136.336 193.244 1.00 104.43 39 PRO B CA 1
ATOM 576 C C . PRO B 2 39 ? 144.117 136.119 193.236 1.00 104.69 39 PRO B C 1
ATOM 577 O O . PRO B 2 39 ? 143.465 136.394 192.228 1.00 101.92 39 PRO B O 1
ATOM 581 N N . GLU B 2 40 ? 143.581 135.619 194.345 1.00 108.13 40 GLU B N 1
ATOM 582 C CA . GLU B 2 40 ? 142.150 135.368 194.473 1.00 107.49 40 GLU B CA 1
ATOM 583 C C . GLU B 2 40 ? 141.640 135.985 195.765 1.00 108.76 40 GLU B C 1
ATOM 584 O O . GLU B 2 40 ? 142.429 136.345 196.638 1.00 108.77 40 GLU B O 1
ATOM 590 N N . ASN B 2 45 ? 134.433 136.190 185.180 1.00 69.41 45 ASN B N 1
ATOM 591 C CA . ASN B 2 45 ? 135.210 137.250 184.548 1.00 68.83 45 ASN B CA 1
ATOM 592 C C . ASN B 2 45 ? 136.698 137.085 184.834 1.00 70.67 45 ASN B C 1
ATOM 593 O O . ASN B 2 45 ? 137.259 137.781 185.681 1.00 73.78 45 ASN B O 1
ATOM 598 N N . SER B 2 46 ? 137.331 136.159 184.118 1.00 62.84 46 SER B N 1
ATOM 599 C CA . SER B 2 46 ? 138.750 135.881 184.284 1.00 61.16 46 SER B CA 1
ATOM 600 C C . SER B 2 46 ? 139.347 135.481 182.942 1.00 61.73 46 SER B C 1
ATOM 601 O O . SER B 2 46 ? 138.644 135.037 182.031 1.00 63.65 46 SER B O 1
ATOM 604 N N . LEU B 2 47 ? 140.664 135.643 182.832 1.00 55.78 47 LEU B N 1
ATOM 605 C CA . LEU B 2 47 ? 141.397 135.317 181.611 1.00 52.29 47 LEU B CA 1
ATOM 606 C C . LEU B 2 47 ? 142.643 134.537 182.005 1.00 57.41 47 LEU B C 1
ATOM 607 O O . LEU B 2 47 ? 143.485 135.045 182.752 1.00 60.06 47 LEU B O 1
ATOM 612 N N . TYR B 2 48 ? 142.759 133.310 181.505 1.00 53.97 48 TYR B N 1
ATOM 613 C CA . TYR B 2 48 ? 143.871 132.435 181.851 1.00 49.07 48 TYR B CA 1
ATOM 614 C C . TYR B 2 48 ? 144.934 132.503 180.762 1.00 46.85 48 TYR B C 1
ATOM 615 O O . TYR B 2 48 ? 144.618 132.428 179.570 1.00 40.83 48 TYR B O 1
ATOM 624 N N . ILE B 2 49 ? 146.191 132.646 181.176 1.00 59.47 49 ILE B N 1
ATOM 625 C CA . ILE B 2 49 ? 147.278 132.981 180.254 1.00 62.61 49 ILE B CA 1
ATOM 626 C C . ILE B 2 49 ? 148.479 132.104 180.554 1.00 64.90 49 ILE B C 1
ATOM 627 O O . ILE B 2 49 ? 148.811 131.837 181.717 1.00 67.26 49 ILE B O 1
ATOM 632 N N . PRO B 2 50 ? 149.148 131.618 179.506 1.00 55.67 50 PRO B N 1
ATOM 633 C CA . PRO B 2 50 ? 150.325 130.769 179.721 1.00 54.78 50 PRO B CA 1
ATOM 634 C C . PRO B 2 50 ? 151.474 131.545 180.342 1.00 56.48 50 PRO B C 1
ATOM 635 O O . PRO B 2 50 ? 151.665 132.735 180.085 1.00 59.24 50 PRO B O 1
ATOM 639 N N . LEU B 2 51 ? 152.253 130.845 181.164 1.00 61.23 51 LEU B N 1
ATOM 640 C CA . LEU B 2 51 ? 153.382 131.477 181.834 1.00 61.25 51 LEU B CA 1
ATOM 641 C C . LEU B 2 51 ? 154.473 131.826 180.828 1.00 63.88 51 LEU B C 1
ATOM 642 O O . LEU B 2 51 ? 154.795 131.035 179.937 1.00 66.34 51 LEU B O 1
ATOM 647 N N . LEU B 2 52 ? 155.038 133.023 180.981 1.00 66.61 52 LEU B N 1
ATOM 648 C CA . LEU B 2 52 ? 156.119 133.511 180.124 1.00 70.32 52 LEU B CA 1
ATOM 649 C C . LEU B 2 52 ? 155.759 133.445 178.642 1.00 70.94 52 LEU B C 1
ATOM 650 O O . LEU B 2 52 ? 154.613 133.677 178.259 1.00 71.40 52 LEU B O 1
ATOM 655 N N . LEU B 2 57 ? 155.723 127.146 181.120 1.00 60.95 57 LEU B N 1
ATOM 656 C CA . LEU B 2 57 ? 154.741 126.104 180.846 1.00 61.25 57 LEU B CA 1
ATOM 657 C C . LEU B 2 57 ? 155.427 124.762 180.614 1.00 60.02 57 LEU B C 1
ATOM 658 O O . LEU B 2 57 ? 155.870 124.464 179.505 1.00 57.53 57 LEU B O 1
ATOM 663 N N . LYS B 2 58 ? 155.513 123.958 181.670 1.00 66.63 58 LYS B N 1
ATOM 664 C CA . LYS B 2 58 ? 156.176 122.660 181.630 1.00 67.27 58 LYS B CA 1
ATOM 665 C C . LYS B 2 58 ? 155.133 121.567 181.822 1.00 71.37 58 LYS B C 1
ATOM 666 O O . LYS B 2 58 ? 154.342 121.619 182.770 1.00 69.83 58 LYS B O 1
ATOM 672 N N . ILE B 2 59 ? 155.135 120.586 180.926 1.00 65.24 59 ILE B N 1
ATOM 673 C CA . ILE B 2 59 ? 154.158 119.503 180.934 1.00 59.11 59 ILE B CA 1
ATOM 674 C C . ILE B 2 59 ? 154.873 118.255 181.438 1.00 55.04 59 ILE B C 1
ATOM 675 O O . ILE B 2 59 ? 155.646 117.628 180.709 1.00 53.49 59 ILE B O 1
ATOM 680 N N . LYS B 2 60 ? 154.612 117.888 182.690 1.00 61.66 60 LYS B N 1
ATOM 681 C CA . LYS B 2 60 ? 155.240 116.721 183.289 1.00 61.81 60 LYS B CA 1
ATOM 682 C C . LYS B 2 60 ? 154.428 115.462 182.997 1.00 60.67 60 LYS B C 1
ATOM 683 O O . LYS B 2 60 ? 153.194 115.463 183.028 1.00 66.49 60 LYS B O 1
ATOM 689 N N . LEU B 2 61 ? 155.142 114.373 182.710 1.00 51.06 61 LEU B N 1
ATOM 690 C CA . LEU B 2 61 ? 154.496 113.097 182.425 1.00 52.73 61 LEU B CA 1
ATOM 691 C C . LEU B 2 61 ? 155.149 111.958 183.196 1.00 55.92 61 LEU B C 1
ATOM 692 O O . LEU B 2 61 ? 155.463 110.917 182.611 1.00 55.76 61 LEU B O 1
ATOM 697 N N . ASN B 2 62 ? 155.370 112.139 184.496 1.00 61.37 62 ASN B N 1
ATOM 698 C CA . ASN B 2 62 ? 155.930 111.058 185.296 1.00 61.02 62 ASN B CA 1
ATOM 699 C C . ASN B 2 62 ? 154.964 109.879 185.337 1.00 62.13 62 ASN B C 1
ATOM 700 O O . ASN B 2 62 ? 153.755 110.047 185.514 1.00 66.59 62 ASN B O 1
ATOM 705 N N . PHE B 2 63 ? 155.510 108.677 185.165 1.00 56.75 63 PHE B N 1
ATOM 706 C CA . PHE B 2 63 ? 154.702 107.471 185.025 1.00 56.66 63 PHE B CA 1
ATOM 707 C C . PHE B 2 63 ? 154.396 106.843 186.378 1.00 62.11 63 PHE B C 1
ATOM 708 O O . PHE B 2 63 ? 153.301 106.307 186.582 1.00 63.05 63 PHE B O 1
ATOM 716 N N . LYS B 2 64 ? 155.359 106.902 187.299 1.00 73.23 64 LYS B N 1
ATOM 717 C CA . LYS B 2 64 ? 155.223 106.326 188.633 1.00 74.17 64 LYS B CA 1
ATOM 718 C C . LYS B 2 64 ? 154.909 104.837 188.539 1.00 71.51 64 LYS B C 1
ATOM 719 O O . LYS B 2 64 ? 153.984 104.345 189.193 1.00 71.90 64 LYS B O 1
ATOM 725 N N . MET B 2 65 ? 155.675 104.115 187.720 1.00 61.32 65 MET B N 1
ATOM 726 C CA . MET B 2 65 ? 155.477 102.677 187.529 1.00 64.11 65 MET B CA 1
ATOM 727 C C . MET B 2 65 ? 156.328 101.922 188.546 1.00 63.90 65 MET B C 1
ATOM 728 O O . MET B 2 65 ? 157.558 101.881 188.476 1.00 61.51 65 MET B O 1
ATOM 733 N N . ASN B 2 66 ? 155.648 101.315 189.513 1.00 67.57 66 ASN B N 1
ATOM 734 C CA . ASN B 2 66 ? 156.317 100.499 190.520 1.00 65.72 66 ASN B CA 1
ATOM 735 C C . ASN B 2 66 ? 156.875 99.223 189.901 1.00 65.58 66 ASN B C 1
ATOM 736 O O . ASN B 2 66 ? 157.953 98.761 190.272 1.00 64.13 66 ASN B O 1
ATOM 741 N N . GLN B 2 74 ? 166.030 97.383 180.226 1.00 94.29 74 GLN B N 1
ATOM 742 C CA . GLN B 2 74 ? 164.588 97.552 180.096 1.00 94.61 74 GLN B CA 1
ATOM 743 C C . GLN B 2 74 ? 164.234 98.425 178.898 1.00 95.01 74 GLN B C 1
ATOM 744 O O . GLN B 2 74 ? 163.374 98.061 178.093 1.00 92.94 74 GLN B O 1
ATOM 750 N N . GLU B 2 75 ? 164.884 99.589 178.809 1.00 97.22 75 GLU B N 1
ATOM 751 C CA . GLU B 2 75 ? 164.692 100.549 177.725 1.00 95.70 75 GLU B CA 1
ATOM 752 C C . GLU B 2 75 ? 163.284 101.135 177.737 1.00 93.51 75 GLU B C 1
ATOM 753 O O . GLU B 2 75 ? 162.929 101.925 176.855 1.00 93.56 75 GLU B O 1
ATOM 759 N N . LEU B 2 76 ? 162.483 100.759 178.739 1.00 85.11 76 LEU B N 1
ATOM 760 C CA . LEU B 2 76 ? 161.101 101.224 178.819 1.00 84.49 76 LEU B CA 1
ATOM 761 C C . LEU B 2 76 ? 161.035 102.740 178.945 1.00 84.67 76 LEU B C 1
ATOM 762 O O . LEU B 2 76 ? 160.240 103.398 178.263 1.00 84.33 76 LEU B O 1
ATOM 767 N N . PHE B 2 77 ? 161.866 103.311 179.818 1.00 82.89 77 PHE B N 1
ATOM 768 C CA . PHE B 2 77 ? 161.888 104.761 179.966 1.00 82.63 77 PHE B CA 1
ATOM 769 C C . PHE B 2 77 ? 162.332 105.433 178.674 1.00 81.01 77 PHE B C 1
ATOM 770 O O . PHE B 2 77 ? 161.799 106.483 178.299 1.00 81.18 77 PHE B O 1
ATOM 778 N N . THR B 2 78 ? 163.298 104.834 177.974 1.00 81.05 78 THR B N 1
ATOM 779 C CA . THR B 2 78 ? 163.770 105.406 176.717 1.00 82.14 78 THR B CA 1
ATOM 780 C C . THR B 2 78 ? 162.658 105.445 175.674 1.00 81.40 78 THR B C 1
ATOM 781 O O . THR B 2 78 ? 162.429 106.479 175.034 1.00 81.21 78 THR B O 1
ATOM 785 N N . LYS B 2 79 ? 161.939 104.332 175.498 1.00 77.20 79 LYS B N 1
ATOM 786 C CA . LYS B 2 79 ? 160.886 104.324 174.486 1.00 75.49 79 LYS B CA 1
ATOM 787 C C . LYS B 2 79 ? 159.725 105.222 174.894 1.00 76.56 79 LYS B C 1
ATOM 788 O O . LYS B 2 79 ? 159.118 105.881 174.042 1.00 76.22 79 LYS B O 1
ATOM 794 N N . LEU B 2 80 ? 159.399 105.268 176.190 1.00 72.22 80 LEU B N 1
ATOM 795 C CA . LEU B 2 80 ? 158.323 106.145 176.639 1.00 69.39 80 LEU B CA 1
ATOM 796 C C . LEU B 2 80 ? 158.682 107.608 176.415 1.00 67.84 80 LEU B C 1
ATOM 797 O O . LEU B 2 80 ? 157.837 108.404 175.986 1.00 69.34 80 LEU B O 1
ATOM 802 N N . ARG B 2 81 ? 159.936 107.979 176.684 1.00 69.50 81 ARG B N 1
ATOM 803 C CA . ARG B 2 81 ? 160.392 109.329 176.375 1.00 70.71 81 ARG B CA 1
ATOM 804 C C . ARG B 2 81 ? 160.348 109.589 174.876 1.00 69.76 81 ARG B C 1
ATOM 805 O O . ARG B 2 81 ? 160.054 110.708 174.441 1.00 70.27 81 ARG B O 1
ATOM 813 N N . GLU B 2 82 ? 160.630 108.564 174.069 1.00 65.47 82 GLU B N 1
ATOM 814 C CA . GLU B 2 82 ? 160.527 108.708 172.619 1.00 64.66 82 GLU B CA 1
ATOM 815 C C . GLU B 2 82 ? 159.098 109.033 172.196 1.00 69.15 82 GLU B C 1
ATOM 816 O O . GLU B 2 82 ? 158.868 109.952 171.400 1.00 72.01 82 GLU B O 1
ATOM 822 N N . ILE B 2 83 ? 158.119 108.302 172.734 1.00 61.21 83 ILE B N 1
ATOM 823 C CA . ILE B 2 83 ? 156.724 108.606 172.407 1.00 58.00 83 ILE B CA 1
ATOM 824 C C . ILE B 2 83 ? 156.350 109.999 172.896 1.00 55.51 83 ILE B C 1
ATOM 825 O O . ILE B 2 83 ? 155.679 110.759 172.187 1.00 55.21 83 ILE B O 1
ATOM 830 N N . VAL B 2 84 ? 156.781 110.361 174.108 1.00 52.05 84 VAL B N 1
ATOM 831 C CA . VAL B 2 84 ? 156.448 111.675 174.655 1.00 49.07 84 VAL B CA 1
ATOM 832 C C . VAL B 2 84 ? 156.999 112.783 173.765 1.00 50.34 84 VAL B C 1
ATOM 833 O O . VAL B 2 84 ? 156.307 113.764 173.465 1.00 50.25 84 VAL B O 1
ATOM 837 N N . GLY B 2 85 ? 158.249 112.645 173.325 1.00 53.99 85 GLY B N 1
ATOM 838 C CA . GLY B 2 85 ? 158.855 113.615 172.434 1.00 54.39 85 GLY B CA 1
ATOM 839 C C . GLY B 2 85 ? 158.411 113.507 170.991 1.00 54.99 85 GLY B C 1
ATOM 840 O O . GLY B 2 85 ? 158.810 114.345 170.177 1.00 54.18 85 GLY B O 1
ATOM 841 N N . SER B 2 86 ? 157.634 112.483 170.648 1.00 52.39 86 SER B N 1
ATOM 842 C CA . SER B 2 86 ? 157.066 112.386 169.309 1.00 51.55 86 SER B CA 1
ATOM 843 C C . SER B 2 86 ? 155.891 113.331 169.078 1.00 54.76 86 SER B C 1
ATOM 844 O O . SER B 2 86 ? 155.319 113.317 167.983 1.00 53.93 86 SER B O 1
ATOM 847 N N . SER B 2 87 ? 155.513 114.144 170.065 1.00 55.92 87 SER B N 1
ATOM 848 C CA . SER B 2 87 ? 154.373 115.045 169.940 1.00 49.67 87 SER B CA 1
ATOM 849 C C . SER B 2 87 ? 154.778 116.487 169.663 1.00 47.65 87 SER B C 1
ATOM 850 O O . SER B 2 87 ? 153.934 117.386 169.769 1.00 48.49 87 SER B O 1
ATOM 853 N N . ILE B 2 88 ? 156.047 116.732 169.324 1.00 46.55 88 ILE B N 1
ATOM 854 C CA . ILE B 2 88 ? 156.459 118.084 168.957 1.00 43.11 88 ILE B CA 1
ATOM 855 C C . ILE B 2 88 ? 155.693 118.561 167.735 1.00 43.77 88 ILE B C 1
ATOM 856 O O . ILE B 2 88 ? 155.381 119.751 167.619 1.00 46.09 88 ILE B O 1
ATOM 861 N N . ARG B 2 89 ? 155.382 117.655 166.805 1.00 43.81 89 ARG B N 1
ATOM 862 C CA . ARG B 2 89 ? 154.611 118.058 165.635 1.00 46.35 89 ARG B CA 1
ATOM 863 C C . ARG B 2 89 ? 153.239 118.580 166.049 1.00 44.21 89 ARG B C 1
ATOM 864 O O . ARG B 2 89 ? 152.777 119.603 165.531 1.00 42.97 89 ARG B O 1
ATOM 872 N N . PHE B 2 90 ? 152.589 117.914 167.007 1.00 41.70 90 PHE B N 1
ATOM 873 C CA . PHE B 2 90 ? 151.346 118.435 167.568 1.00 41.60 90 PHE B CA 1
ATOM 874 C C . PHE B 2 90 ? 151.558 119.799 168.210 1.00 43.45 90 PHE B C 1
ATOM 875 O O . PHE B 2 90 ? 150.943 120.793 167.808 1.00 44.61 90 PHE B O 1
ATOM 883 N N . TRP B 2 91 ? 152.445 119.870 169.205 1.00 38.41 91 TRP B N 1
ATOM 884 C CA . TRP B 2 91 ? 152.611 121.116 169.949 1.00 28.08 91 TRP B CA 1
ATOM 885 C C . TRP B 2 91 ? 153.085 122.275 169.080 1.00 36.76 91 TRP B C 1
ATOM 886 O O . TRP B 2 91 ? 152.944 123.429 169.496 1.00 41.62 91 TRP B O 1
ATOM 897 N N . GLU B 2 92 ? 153.628 122.010 167.889 1.00 39.63 92 GLU B N 1
ATOM 898 C CA . GLU B 2 92 ? 154.103 123.073 167.016 1.00 40.75 92 GLU B CA 1
ATOM 899 C C . GLU B 2 92 ? 153.215 123.343 165.809 1.00 41.67 92 GLU B C 1
ATOM 900 O O . GLU B 2 92 ? 153.385 124.385 165.169 1.00 48.65 92 GLU B O 1
ATOM 906 N N . GLU B 2 93 ? 152.284 122.447 165.476 1.00 37.11 93 GLU B N 1
ATOM 907 C CA . GLU B 2 93 ? 151.433 122.645 164.313 1.00 40.11 93 GLU B CA 1
ATOM 908 C C . GLU B 2 93 ? 149.951 122.718 164.649 1.00 42.79 93 GLU B C 1
ATOM 909 O O . GLU B 2 93 ? 149.145 123.001 163.754 1.00 42.18 93 GLU B O 1
ATOM 915 N N . GLN B 2 94 ? 149.562 122.471 165.897 1.00 42.01 94 GLN B N 1
ATOM 916 C CA . GLN B 2 94 ? 148.168 122.568 166.304 1.00 36.42 94 GLN B CA 1
ATOM 917 C C . GLN B 2 94 ? 147.959 123.587 167.411 1.00 33.23 94 GLN B C 1
ATOM 918 O O . GLN B 2 94 ? 147.101 124.469 167.281 1.00 39.59 94 GLN B O 1
ATOM 924 N N . LEU B 2 95 ? 148.722 123.495 168.498 1.00 19.05 95 LEU B N 1
ATOM 925 C CA . LEU B 2 95 ? 148.632 124.452 169.591 1.00 23.96 95 LEU B CA 1
ATOM 926 C C . LEU B 2 95 ? 149.581 125.631 169.433 1.00 34.06 95 LEU B C 1
ATOM 927 O O . LEU B 2 95 ? 149.491 126.584 170.215 1.00 40.53 95 LEU B O 1
ATOM 932 N N . PHE B 2 96 ? 150.481 125.588 168.449 1.00 34.54 96 PHE B N 1
ATOM 933 C CA . PHE B 2 96 ? 151.411 126.680 168.161 1.00 28.17 96 PHE B CA 1
ATOM 934 C C . PHE B 2 96 ? 152.256 127.027 169.389 1.00 30.87 96 PHE B C 1
ATOM 935 O O . PHE B 2 96 ? 152.182 128.124 169.944 1.00 40.71 96 PHE B O 1
ATOM 943 N N . TYR B 2 97 ? 153.061 126.060 169.810 1.00 31.55 97 TYR B N 1
ATOM 944 C CA . TYR B 2 97 ? 153.976 126.220 170.930 1.00 32.55 97 TYR B CA 1
ATOM 945 C C . TYR B 2 97 ? 155.412 126.181 170.416 1.00 44.00 97 TYR B C 1
ATOM 946 O O . TYR B 2 97 ? 155.664 126.067 169.214 1.00 45.03 97 TYR B O 1
ATOM 955 N N . GLN B 2 98 ? 156.360 126.285 171.344 1.00 52.68 98 GLN B N 1
ATOM 956 C CA . GLN B 2 98 ? 157.783 126.222 171.018 1.00 51.12 98 GLN B CA 1
ATOM 957 C C . GLN B 2 98 ? 158.475 125.401 172.094 1.00 53.50 98 GLN B C 1
ATOM 958 O O . GLN B 2 98 ? 158.622 125.862 173.229 1.00 49.57 98 GLN B O 1
ATOM 964 N N . VAL B 2 99 ? 158.900 124.193 171.743 1.00 59.82 99 VAL B N 1
ATOM 965 C CA . VAL B 2 99 ? 159.588 123.327 172.691 1.00 60.00 99 VAL B CA 1
ATOM 966 C C . VAL B 2 99 ? 161.019 123.813 172.872 1.00 60.55 99 VAL B C 1
ATOM 967 O O . VAL B 2 99 ? 161.651 124.312 171.932 1.00 60.76 99 VAL B O 1
ATOM 971 N N . GLN B 2 100 ? 161.522 123.705 174.099 1.00 58.54 100 GLN B N 1
ATOM 972 C CA . GLN B 2 100 ? 162.886 124.105 174.418 1.00 61.69 100 GLN B CA 1
ATOM 973 C C . GLN B 2 100 ? 163.714 122.962 174.980 1.00 64.58 100 GLN B C 1
ATOM 974 O O . GLN B 2 100 ? 164.835 122.728 174.513 1.00 64.32 100 GLN B O 1
ATOM 980 N N . ASP B 2 101 ? 163.193 122.237 175.967 1.00 73.40 101 ASP B N 1
ATOM 981 C CA . ASP B 2 101 ? 163.919 121.146 176.598 1.00 74.59 101 ASP B CA 1
ATOM 982 C C . ASP B 2 101 ? 163.009 119.938 176.760 1.00 72.75 101 ASP B C 1
ATOM 983 O O . ASP B 2 101 ? 161.804 120.079 176.985 1.00 70.64 101 ASP B O 1
ATOM 988 N N . VAL B 2 102 ? 163.600 118.751 176.642 1.00 76.08 102 VAL B N 1
ATOM 989 C CA . VAL B 2 102 ? 162.911 117.496 176.916 1.00 75.68 102 VAL B CA 1
ATOM 990 C C . VAL B 2 102 ? 163.614 116.853 178.104 1.00 76.68 102 VAL B C 1
ATOM 991 O O . VAL B 2 102 ? 163.731 115.625 178.191 1.00 74.22 102 VAL B O 1
ATOM 995 N N . SER B 2 103 ? 164.099 117.691 179.018 1.00 73.76 103 SER B N 1
ATOM 996 C CA . SER B 2 103 ? 164.927 117.227 180.121 1.00 72.08 103 SER B CA 1
ATOM 997 C C . SER B 2 103 ? 164.145 116.312 181.056 1.00 68.92 103 SER B C 1
ATOM 998 O O . SER B 2 103 ? 162.924 116.420 181.198 1.00 69.23 103 SER B O 1
ATOM 1001 N N . THR B 2 104 ? 164.875 115.402 181.696 1.00 71.91 104 THR B N 1
ATOM 1002 C CA . THR B 2 104 ? 164.324 114.430 182.632 1.00 71.79 104 THR B CA 1
ATOM 1003 C C . THR B 2 104 ? 164.903 114.721 184.011 1.00 72.33 104 THR B C 1
ATOM 1004 O O . THR B 2 104 ? 166.100 114.514 184.239 1.00 74.28 104 THR B O 1
ATOM 1008 N N . ILE B 2 105 ? 164.070 115.220 184.925 1.00 66.73 105 ILE B N 1
ATOM 1009 C CA . ILE B 2 105 ? 164.547 115.422 186.287 1.00 68.18 105 ILE B CA 1
ATOM 1010 C C . ILE B 2 105 ? 164.282 114.151 187.081 1.00 69.43 105 ILE B C 1
ATOM 1011 O O . ILE B 2 105 ? 163.363 114.092 187.906 1.00 68.78 105 ILE B O 1
ATOM 1016 N N . GLU B 2 106 ? 165.085 113.122 186.813 1.00 76.78 106 GLU B N 1
ATOM 1017 C CA . GLU B 2 106 ? 165.231 111.917 187.622 1.00 76.76 106 GLU B CA 1
ATOM 1018 C C . GLU B 2 106 ? 163.956 111.085 187.738 1.00 77.24 106 GLU B C 1
ATOM 1019 O O . GLU B 2 106 ? 164.014 109.928 188.166 1.00 78.16 106 GLU B O 1
ATOM 1025 N N . ASN B 2 107 ? 162.804 111.643 187.364 1.00 75.52 107 ASN B N 1
ATOM 1026 C CA . ASN B 2 107 ? 161.566 110.871 187.371 1.00 76.86 107 ASN B CA 1
ATOM 1027 C C . ASN B 2 107 ? 160.627 111.244 186.229 1.00 74.64 107 ASN B C 1
ATOM 1028 O O . ASN B 2 107 ? 159.706 110.486 185.907 1.00 74.01 107 ASN B O 1
ATOM 1033 N N . HIS B 2 108 ? 160.848 112.400 185.612 1.00 68.70 108 HIS B N 1
ATOM 1034 C CA . HIS B 2 108 ? 159.849 113.026 184.758 1.00 64.22 108 HIS B CA 1
ATOM 1035 C C . HIS B 2 108 ? 160.340 113.135 183.321 1.00 63.91 108 HIS B C 1
ATOM 1036 O O . HIS B 2 108 ? 161.519 112.947 183.019 1.00 69.41 108 HIS B O 1
ATOM 1043 N N . VAL B 2 109 ? 159.399 113.442 182.429 1.00 56.21 109 VAL B N 1
ATOM 1044 C CA . VAL B 2 109 ? 159.671 113.586 181.002 1.00 58.60 109 VAL B CA 1
ATOM 1045 C C . VAL B 2 109 ? 159.225 114.979 180.566 1.00 58.04 109 VAL B C 1
ATOM 1046 O O . VAL B 2 109 ? 158.660 115.152 179.479 1.00 56.74 109 VAL B O 1
ATOM 1050 N N . ILE B 2 110 ? 159.442 115.974 181.428 1.00 59.52 110 ILE B N 1
ATOM 1051 C CA . ILE B 2 110 ? 158.885 117.315 181.258 1.00 62.92 110 ILE B CA 1
ATOM 1052 C C . ILE B 2 110 ? 159.240 117.902 179.896 1.00 63.24 110 ILE B C 1
ATOM 1053 O O . ILE B 2 110 ? 160.264 117.555 179.298 1.00 64.26 110 ILE B O 1
ATOM 1058 N N . LEU B 2 111 ? 158.378 118.786 179.396 1.00 63.35 111 LEU B N 1
ATOM 1059 C CA . LEU B 2 111 ? 158.567 119.468 178.119 1.00 64.69 111 LEU B CA 1
ATOM 1060 C C . LEU B 2 111 ? 158.488 120.969 178.358 1.00 65.56 111 LEU B C 1
ATOM 1061 O O . LEU B 2 111 ? 157.414 121.497 178.665 1.00 63.06 111 LEU B O 1
ATOM 1066 N N . SER B 2 112 ? 159.619 121.656 178.215 1.00 68.64 112 SER B N 1
ATOM 1067 C CA . SER B 2 112 ? 159.644 123.108 178.353 1.00 65.74 112 SER B CA 1
ATOM 1068 C C . SER B 2 112 ? 158.958 123.733 177.146 1.00 67.75 112 SER B C 1
ATOM 1069 O O . SER B 2 112 ? 159.479 123.676 176.027 1.00 68.07 112 SER B O 1
ATOM 1072 N N . LEU B 2 113 ? 157.790 124.330 177.367 1.00 56.81 113 LEU B N 1
ATOM 1073 C CA . LEU B 2 113 ? 156.986 124.907 176.299 1.00 56.27 113 LEU B CA 1
ATOM 1074 C C . LEU B 2 113 ? 156.876 126.411 176.494 1.00 53.30 113 LEU B C 1
ATOM 1075 O O . LEU B 2 113 ? 156.478 126.875 177.567 1.00 53.84 113 LEU B O 1
ATOM 1080 N N . LYS B 2 114 ? 157.223 127.164 175.454 1.00 47.43 114 LYS B N 1
ATOM 1081 C CA . LYS B 2 114 ? 157.069 128.611 175.432 1.00 53.35 114 LYS B CA 1
ATOM 1082 C C . LYS B 2 114 ? 156.050 128.972 174.364 1.00 54.99 114 LYS B C 1
ATOM 1083 O O . LYS B 2 114 ? 156.170 128.534 173.215 1.00 54.64 114 LYS B O 1
ATOM 1089 N N . CYS B 2 115 ? 155.051 129.764 174.743 1.00 51.94 115 CYS B N 1
ATOM 1090 C CA . CYS B 2 115 ? 153.978 130.099 173.818 1.00 48.36 115 CYS B CA 1
ATOM 1091 C C . CYS B 2 115 ? 154.494 130.974 172.683 1.00 42.95 115 CYS B C 1
ATOM 1092 O O . CYS B 2 115 ? 155.308 131.878 172.890 1.00 46.89 115 CYS B O 1
ATOM 1095 N N . THR B 2 116 ? 154.010 130.696 171.475 1.00 31.28 116 THR B N 1
ATOM 1096 C CA . THR B 2 116 ? 154.340 131.469 170.289 1.00 33.51 116 THR B CA 1
ATOM 1097 C C . THR B 2 116 ? 153.388 132.639 170.078 1.00 39.00 116 THR B C 1
ATOM 1098 O O . THR B 2 116 ? 153.807 133.684 169.568 1.00 44.61 116 THR B O 1
ATOM 1102 N N . ILE B 2 117 ? 152.136 132.513 170.514 1.00 37.34 117 ILE B N 1
ATOM 1103 C CA . ILE B 2 117 ? 151.135 133.550 170.298 1.00 36.88 117 ILE B CA 1
ATOM 1104 C C . ILE B 2 117 ? 151.130 134.508 171.481 1.00 38.73 117 ILE B C 1
ATOM 1105 O O . ILE B 2 117 ? 151.227 135.727 171.307 1.00 32.87 117 ILE B O 1
ATOM 1110 N N . LEU B 2 118 ? 151.025 133.962 172.693 1.00 47.19 118 LEU B N 1
ATOM 1111 C CA . LEU B 2 118 ? 150.914 134.775 173.904 1.00 43.85 118 LEU B CA 1
ATOM 1112 C C . LEU B 2 118 ? 152.299 135.094 174.471 1.00 44.69 118 LEU B C 1
ATOM 1113 O O . LEU B 2 118 ? 152.642 134.754 175.603 1.00 43.52 118 LEU B O 1
ATOM 1118 N N . THR B 2 119 ? 153.101 135.770 173.653 1.00 47.59 119 THR B N 1
ATOM 1119 C CA . THR B 2 119 ? 154.436 136.163 174.075 1.00 47.28 119 THR B CA 1
ATOM 1120 C C . THR B 2 119 ? 154.360 137.264 175.130 1.00 47.50 119 THR B C 1
ATOM 1121 O O . THR B 2 119 ? 153.333 137.926 175.303 1.00 48.61 119 THR B O 1
ATOM 1125 N N . ASP B 2 120 ? 155.473 137.450 175.844 1.00 52.17 120 ASP B N 1
ATOM 1126 C CA . ASP B 2 120 ? 155.515 138.446 176.911 1.00 54.15 120 ASP B CA 1
ATOM 1127 C C . ASP B 2 120 ? 155.169 139.835 176.388 1.00 55.71 120 ASP B C 1
ATOM 1128 O O . ASP B 2 120 ? 154.511 140.621 177.080 1.00 54.36 120 ASP B O 1
ATOM 1133 N N . ALA B 2 121 ? 155.606 140.156 175.167 1.00 52.86 121 ALA B N 1
ATOM 1134 C CA . ALA B 2 121 ? 155.251 141.440 174.572 1.00 50.46 121 ALA B CA 1
ATOM 1135 C C . ALA B 2 121 ? 153.744 141.566 174.389 1.00 49.90 121 ALA B C 1
ATOM 1136 O O . ALA B 2 121 ? 153.153 142.595 174.739 1.00 54.19 121 ALA B O 1
ATOM 1138 N N . GLN B 2 122 ? 153.101 140.525 173.854 1.00 44.99 122 GLN B N 1
ATOM 1139 C CA . GLN B 2 122 ? 151.648 140.551 173.709 1.00 44.26 122 GLN B CA 1
ATOM 1140 C C . GLN B 2 122 ? 150.957 140.536 175.066 1.00 43.86 122 GLN B C 1
ATOM 1141 O O . GLN B 2 122 ? 149.956 141.236 175.266 1.00 46.35 122 GLN B O 1
ATOM 1147 N N . ILE B 2 123 ? 151.481 139.748 176.010 1.00 50.25 123 ILE B N 1
ATOM 1148 C CA . ILE B 2 123 ? 150.898 139.687 177.348 1.00 50.76 123 ILE B CA 1
ATOM 1149 C C . ILE B 2 123 ? 150.876 141.071 177.979 1.00 53.57 123 ILE B C 1
ATOM 1150 O O . ILE B 2 123 ? 149.875 141.481 178.577 1.00 54.80 123 ILE B O 1
ATOM 1155 N N . SER B 2 124 ? 151.979 141.812 177.863 1.00 48.30 124 SER B N 1
ATOM 1156 C CA . SER B 2 124 ? 151.986 143.186 178.347 1.00 47.71 124 SER B CA 1
ATOM 1157 C C . SER B 2 124 ? 151.042 144.080 177.551 1.00 47.94 124 SER B C 1
ATOM 1158 O O . SER B 2 124 ? 150.138 144.683 178.137 1.00 50.54 124 SER B O 1
ATOM 1161 N N . THR B 2 125 ? 151.183 144.109 176.222 1.00 45.08 125 THR B N 1
ATOM 1162 C CA . THR B 2 125 ? 150.486 145.093 175.399 1.00 48.45 125 THR B CA 1
ATOM 1163 C C . THR B 2 125 ? 148.969 144.962 175.490 1.00 45.02 125 THR B C 1
ATOM 1164 O O . THR B 2 125 ? 148.268 145.973 175.603 1.00 45.40 125 THR B O 1
ATOM 1168 N N . PHE B 2 126 ? 148.442 143.737 175.440 1.00 42.15 126 PHE B N 1
ATOM 1169 C CA . PHE B 2 126 ? 146.995 143.560 175.360 1.00 41.16 126 PHE B CA 1
ATOM 1170 C C . PHE B 2 126 ? 146.287 144.011 176.635 1.00 44.94 126 PHE B C 1
ATOM 1171 O O . PHE B 2 126 ? 145.250 144.679 176.575 1.00 49.16 126 PHE B O 1
ATOM 1179 N N . ILE B 2 127 ? 146.827 143.655 177.798 1.00 49.59 127 ILE B N 1
ATOM 1180 C CA . ILE B 2 127 ? 146.099 143.823 179.048 1.00 52.33 127 ILE B CA 1
ATOM 1181 C C . ILE B 2 127 ? 146.804 144.718 180.063 1.00 50.43 127 ILE B C 1
ATOM 1182 O O . ILE B 2 127 ? 146.123 145.512 180.730 1.00 52.32 127 ILE B O 1
ATOM 1187 N N . SER B 2 128 ? 148.127 144.611 180.223 1.00 52.82 128 SER B N 1
ATOM 1188 C CA . SER B 2 128 ? 148.794 145.290 181.330 1.00 55.26 128 SER B CA 1
ATOM 1189 C C . SER B 2 128 ? 148.678 146.806 181.220 1.00 56.91 128 SER B C 1
ATOM 1190 O O . SER B 2 128 ? 148.443 147.489 182.223 1.00 56.10 128 SER B O 1
ATOM 1193 N N . LYS B 2 129 ? 148.848 147.351 180.014 1.00 56.83 129 LYS B N 1
ATOM 1194 C CA . LYS B 2 129 ? 148.802 148.804 179.854 1.00 56.28 129 LYS B CA 1
ATOM 1195 C C . LYS B 2 129 ? 147.448 149.395 180.232 1.00 54.35 129 LYS B C 1
ATOM 1196 O O . LYS B 2 129 ? 147.420 150.340 181.039 1.00 52.08 129 LYS B O 1
ATOM 1202 N N . PRO B 2 130 ? 146.307 148.912 179.718 1.00 59.54 130 PRO B N 1
ATOM 1203 C CA . PRO B 2 130 ? 145.023 149.487 180.155 1.00 57.09 130 PRO B CA 1
ATOM 1204 C C . PRO B 2 130 ? 144.631 149.103 181.571 1.00 57.57 130 PRO B C 1
ATOM 1205 O O . PRO B 2 130 ? 143.808 149.802 182.175 1.00 56.72 130 PRO B O 1
ATOM 1209 N N . ARG B 2 131 ? 145.186 148.021 182.120 1.00 63.57 131 ARG B N 1
ATOM 1210 C CA . ARG B 2 131 ? 144.855 147.617 183.481 1.00 64.60 131 ARG B CA 1
ATOM 1211 C C . ARG B 2 131 ? 145.346 148.611 184.524 1.00 62.82 131 ARG B C 1
ATOM 1212 O O . ARG B 2 131 ? 144.839 148.599 185.651 1.00 61.32 131 ARG B O 1
ATOM 1220 N N . GLU B 2 132 ? 146.316 149.458 184.182 1.00 67.69 132 GLU B N 1
ATOM 1221 C CA . GLU B 2 132 ? 146.793 150.498 185.078 1.00 73.40 132 GLU B CA 1
ATOM 1222 C C . GLU B 2 132 ? 146.613 151.906 184.535 1.00 72.74 132 GLU B C 1
ATOM 1223 O O . GLU B 2 132 ? 146.487 152.841 185.333 1.00 67.05 132 GLU B O 1
ATOM 1229 N N . LEU B 2 133 ? 146.598 152.088 183.212 1.00 68.55 133 LEU B N 1
ATOM 1230 C CA . LEU B 2 133 ? 146.391 153.416 182.646 1.00 64.13 133 LEU B CA 1
ATOM 1231 C C . LEU B 2 133 ? 144.960 153.897 182.867 1.00 63.07 133 LEU B C 1
ATOM 1232 O O . LEU B 2 133 ? 144.744 155.047 183.264 1.00 64.98 133 LEU B O 1
ATOM 1237 N N . HIS B 2 134 ? 143.976 153.032 182.620 1.00 64.54 134 HIS B N 1
ATOM 1238 C CA . HIS B 2 134 ? 142.567 153.370 182.831 1.00 65.63 134 HIS B CA 1
ATOM 1239 C C . HIS B 2 134 ? 142.121 152.849 184.199 1.00 68.91 134 HIS B C 1
ATOM 1240 O O . HIS B 2 134 ? 141.353 151.894 184.324 1.00 68.64 134 HIS B O 1
ATOM 1247 N N . THR B 2 135 ? 142.621 153.509 185.241 1.00 69.32 135 THR B N 1
ATOM 1248 C CA . THR B 2 135 ? 142.376 153.082 186.618 1.00 68.32 135 THR B CA 1
ATOM 1249 C C . THR B 2 135 ? 141.019 153.607 187.075 1.00 67.06 135 THR B C 1
ATOM 1250 O O . THR B 2 135 ? 140.877 154.782 187.421 1.00 66.17 135 THR B O 1
ATOM 1254 N N . HIS B 2 136 ? 140.022 152.731 187.085 1.00 69.23 136 HIS B N 1
ATOM 1255 C CA . HIS B 2 136 ? 138.675 153.050 187.554 1.00 68.23 136 HIS B CA 1
ATOM 1256 C C . HIS B 2 136 ? 137.945 151.729 187.778 1.00 67.91 136 HIS B C 1
ATOM 1257 O O . HIS B 2 136 ? 138.538 150.649 187.669 1.00 68.63 136 HIS B O 1
ATOM 1264 N N . ALA B 2 137 ? 136.652 151.812 188.096 1.00 68.22 137 ALA B N 1
ATOM 1265 C CA . ALA B 2 137 ? 135.811 150.625 188.249 1.00 69.08 137 ALA B CA 1
ATOM 1266 C C . ALA B 2 137 ? 135.449 150.123 186.854 1.00 70.07 137 ALA B C 1
ATOM 1267 O O . ALA B 2 137 ? 134.328 150.280 186.365 1.00 69.45 137 ALA B O 1
ATOM 1269 N N . LYS B 2 138 ? 136.432 149.502 186.202 1.00 65.85 138 LYS B N 1
ATOM 1270 C CA . LYS B 2 138 ? 136.284 149.117 184.804 1.00 66.56 138 LYS B CA 1
ATOM 1271 C C . LYS B 2 138 ? 135.485 147.828 184.654 1.00 64.02 138 LYS B C 1
ATOM 1272 O O . LYS B 2 138 ? 134.587 147.740 183.810 1.00 62.11 138 LYS B O 1
ATOM 1278 N N . GLY B 2 139 ? 135.798 146.824 185.462 1.00 59.03 139 GLY B N 1
ATOM 1279 C CA . GLY B 2 139 ? 135.241 145.503 185.297 1.00 60.85 139 GLY B CA 1
ATOM 1280 C C . GLY B 2 139 ? 136.116 144.542 184.525 1.00 62.97 139 GLY B C 1
ATOM 1281 O O . GLY B 2 139 ? 135.592 143.579 183.953 1.00 62.10 139 GLY B O 1
ATOM 1282 N N . TYR B 2 140 ? 137.421 144.792 184.492 1.00 64.95 140 TYR B N 1
ATOM 1283 C CA . TYR B 2 140 ? 138.354 143.936 183.764 1.00 64.29 140 TYR B CA 1
ATOM 1284 C C . TYR B 2 140 ? 138.503 142.561 184.404 1.00 64.60 140 TYR B C 1
ATOM 1285 O O . TYR B 2 140 ? 138.399 142.427 185.623 1.00 64.30 140 TYR B O 1
ATOM 1294 N N . PRO B 2 141 ? 138.748 141.528 183.580 1.00 63.68 141 PRO B N 1
ATOM 1295 C CA . PRO B 2 141 ? 138.951 140.189 184.142 1.00 61.91 141 PRO B CA 1
ATOM 1296 C C . PRO B 2 141 ? 140.310 140.057 184.810 1.00 60.53 141 PRO B C 1
ATOM 1297 O O . PRO B 2 141 ? 141.345 140.459 184.274 1.00 58.58 141 PRO B O 1
ATOM 1301 N N . GLU B 2 142 ? 140.299 139.480 186.009 1.00 71.22 142 GLU B N 1
ATOM 1302 C CA . GLU B 2 142 ? 141.525 139.271 186.775 1.00 73.22 142 GLU B CA 1
ATOM 1303 C C . GLU B 2 142 ? 142.285 138.108 186.150 1.00 73.57 142 GLU B C 1
ATOM 1304 O O . GLU B 2 142 ? 141.808 136.971 186.137 1.00 73.05 142 GLU B O 1
ATOM 1310 N N . ILE B 2 143 ? 143.479 138.391 185.632 1.00 69.23 143 ILE B N 1
ATOM 1311 C CA . ILE B 2 143 ? 144.270 137.385 184.934 1.00 67.89 143 ILE B CA 1
ATOM 1312 C C . ILE B 2 143 ? 144.983 136.481 185.930 1.00 71.45 143 ILE B C 1
ATOM 1313 O O . ILE B 2 143 ? 145.757 136.948 186.773 1.00 71.85 143 ILE B O 1
ATOM 1318 N N . TYR B 2 144 ? 144.720 135.181 185.840 1.00 76.97 144 TYR B N 1
ATOM 1319 C CA . TYR B 2 144 ? 145.452 134.191 186.616 1.00 79.47 144 TYR B CA 1
ATOM 1320 C C . TYR B 2 144 ? 146.535 133.576 185.731 1.00 77.43 144 TYR B C 1
ATOM 1321 O O . TYR B 2 144 ? 146.775 134.019 184.604 1.00 73.51 144 TYR B O 1
ATOM 1330 N N . TYR B 2 145 ? 147.205 132.539 186.226 1.00 76.75 145 TYR B N 1
ATOM 1331 C CA . TYR B 2 145 ? 148.330 131.961 185.509 1.00 76.30 145 TYR B CA 1
ATOM 1332 C C . TYR B 2 145 ? 148.272 130.447 185.645 1.00 74.80 145 TYR B C 1
ATOM 1333 O O . TYR B 2 145 ? 147.480 129.904 186.416 1.00 72.36 145 TYR B O 1
ATOM 1342 N N . LEU B 2 146 ? 149.116 129.766 184.873 1.00 72.98 146 LEU B N 1
ATOM 1343 C CA . LEU B 2 146 ? 149.282 128.327 185.017 1.00 76.60 146 LEU B CA 1
ATOM 1344 C C . LEU B 2 146 ? 150.624 127.927 184.419 1.00 72.46 146 LEU B C 1
ATOM 1345 O O . LEU B 2 146 ? 151.015 128.431 183.362 1.00 69.40 146 LEU B O 1
ATOM 1350 N N . SER B 2 147 ? 151.334 127.045 185.120 1.00 73.49 147 SER B N 1
ATOM 1351 C CA . SER B 2 147 ? 152.671 126.623 184.720 1.00 78.66 147 SER B CA 1
ATOM 1352 C C . SER B 2 147 ? 152.779 125.124 184.490 1.00 76.57 147 SER B C 1
ATOM 1353 O O . SER B 2 147 ? 153.304 124.700 183.454 1.00 75.11 147 SER B O 1
ATOM 1356 N N . GLU B 2 148 ? 152.299 124.307 185.423 1.00 77.38 148 GLU B N 1
ATOM 1357 C CA . GLU B 2 148 ? 152.580 122.878 185.435 1.00 78.84 148 GLU B CA 1
ATOM 1358 C C . GLU B 2 148 ? 151.335 122.084 185.067 1.00 79.32 148 GLU B C 1
ATOM 1359 O O . GLU B 2 148 ? 150.237 122.378 185.551 1.00 82.96 148 GLU B O 1
ATOM 1365 N N . LEU B 2 149 ? 151.515 121.077 184.217 1.00 63.48 149 LEU B N 1
ATOM 1366 C CA . LEU B 2 149 ? 150.482 120.098 183.886 1.00 62.81 149 LEU B CA 1
ATOM 1367 C C . LEU B 2 149 ? 151.085 118.723 184.155 1.00 58.80 149 LEU B C 1
ATOM 1368 O O . LEU B 2 149 ? 151.633 118.085 183.253 1.00 59.31 149 LEU B O 1
ATOM 1373 N N . SER B 2 150 ? 150.981 118.267 185.402 1.00 63.02 150 SER B N 1
ATOM 1374 C CA . SER B 2 150 ? 151.622 117.027 185.835 1.00 63.93 150 SER B CA 1
ATOM 1375 C C . SER B 2 150 ? 150.648 115.873 185.641 1.00 65.69 150 SER B C 1
ATOM 1376 O O . SER B 2 150 ? 149.705 115.699 186.417 1.00 70.42 150 SER B O 1
ATOM 1379 N N . THR B 2 151 ? 150.876 115.080 184.598 1.00 59.70 151 THR B N 1
ATOM 1380 C CA . THR B 2 151 ? 150.089 113.880 184.366 1.00 59.39 151 THR B CA 1
ATOM 1381 C C . THR B 2 151 ? 150.737 112.684 185.053 1.00 56.62 151 THR B C 1
ATOM 1382 O O . THR B 2 151 ? 151.963 112.585 185.149 1.00 58.12 151 THR B O 1
ATOM 1386 N N . THR B 2 152 ? 149.899 111.766 185.525 1.00 57.07 152 THR B N 1
ATOM 1387 C CA . THR B 2 152 ? 150.340 110.603 186.289 1.00 57.56 152 THR B CA 1
ATOM 1388 C C . THR B 2 152 ? 149.773 109.326 185.684 1.00 62.29 152 THR B C 1
ATOM 1389 O O . THR B 2 152 ? 149.142 108.509 186.360 1.00 62.82 152 THR B O 1
ATOM 1393 N N . VAL B 2 153 ? 149.982 109.151 184.378 1.00 63.68 153 VAL B N 1
ATOM 1394 C CA . VAL B 2 153 ? 149.502 107.955 183.695 1.00 62.46 153 VAL B CA 1
ATOM 1395 C C . VAL B 2 153 ? 150.196 106.734 184.283 1.00 61.20 153 VAL B C 1
ATOM 1396 O O . VAL B 2 153 ? 151.428 106.617 184.248 1.00 65.50 153 VAL B O 1
ATOM 1400 N N . ASN B 2 154 ? 149.406 105.823 184.843 1.00 65.19 154 ASN B N 1
ATOM 1401 C CA . ASN B 2 154 ? 149.914 104.627 185.509 1.00 66.60 154 ASN B CA 1
ATOM 1402 C C . ASN B 2 154 ? 149.351 103.407 184.785 1.00 69.67 154 ASN B C 1
ATOM 1403 O O . ASN B 2 154 ? 148.216 102.993 185.036 1.00 71.20 154 ASN B O 1
ATOM 1408 N N . PHE B 2 155 ? 150.149 102.834 183.888 1.00 76.02 155 PHE B N 1
ATOM 1409 C CA . PHE B 2 155 ? 149.712 101.671 183.134 1.00 77.22 155 PHE B CA 1
ATOM 1410 C C . PHE B 2 155 ? 149.720 100.418 184.006 1.00 79.25 155 PHE B C 1
ATOM 1411 O O . PHE B 2 155 ? 150.496 100.289 184.957 1.00 82.08 155 PHE B O 1
ATOM 1419 N N . PHE B 2 156 ? 148.827 99.486 183.668 1.00 90.93 156 PHE B N 1
ATOM 1420 C CA . PHE B 2 156 ? 148.821 98.161 184.289 1.00 92.77 156 PHE B CA 1
ATOM 1421 C C . PHE B 2 156 ? 148.868 97.144 183.151 1.00 93.07 156 PHE B C 1
ATOM 1422 O O . PHE B 2 156 ? 147.824 96.767 182.610 1.00 94.53 156 PHE B O 1
ATOM 1430 N N . SER B 2 157 ? 150.074 96.708 182.799 1.00 106.24 157 SER B N 1
ATOM 1431 C CA . SER B 2 157 ? 150.234 95.742 181.721 1.00 107.88 157 SER B CA 1
ATOM 1432 C C . SER B 2 157 ? 149.656 94.391 182.124 1.00 108.11 157 SER B C 1
ATOM 1433 O O . SER B 2 157 ? 149.782 93.961 183.274 1.00 108.33 157 SER B O 1
ATOM 1436 N N . LYS B 2 158 ? 149.012 93.724 181.164 1.00 109.07 158 LYS B N 1
ATOM 1437 C CA . LYS B 2 158 ? 148.367 92.447 181.453 1.00 110.31 158 LYS B CA 1
ATOM 1438 C C . LYS B 2 158 ? 149.387 91.378 181.827 1.00 109.61 158 LYS B C 1
ATOM 1439 O O . LYS B 2 158 ? 149.171 90.608 182.770 1.00 109.34 158 LYS B O 1
ATOM 1445 N N . GLU B 2 159 ? 150.506 91.314 181.103 1.00 109.42 159 GLU B N 1
ATOM 1446 C CA . GLU B 2 159 ? 151.534 90.322 181.396 1.00 108.94 159 GLU B CA 1
ATOM 1447 C C . GLU B 2 159 ? 152.441 90.728 182.550 1.00 109.26 159 GLU B C 1
ATOM 1448 O O . GLU B 2 159 ? 153.191 89.882 183.050 1.00 110.21 159 GLU B O 1
ATOM 1454 N N . GLY B 2 160 ? 152.402 91.987 182.979 1.00 111.23 160 GLY B N 1
ATOM 1455 C CA . GLY B 2 160 ? 153.214 92.425 184.097 1.00 111.64 160 GLY B CA 1
ATOM 1456 C C . GLY B 2 160 ? 154.293 93.427 183.738 1.00 111.62 160 GLY B C 1
ATOM 1457 O O . GLY B 2 160 ? 153.992 94.521 183.253 1.00 110.89 160 GLY B O 1
ATOM 1458 N N . ASN B 2 161 ? 155.557 93.072 183.986 1.00 118.11 161 ASN B N 1
ATOM 1459 C CA . ASN B 2 161 ? 156.645 94.016 183.751 1.00 118.19 161 ASN B CA 1
ATOM 1460 C C . ASN B 2 161 ? 156.846 94.303 182.268 1.00 118.29 161 ASN B C 1
ATOM 1461 O O . ASN B 2 161 ? 157.111 95.452 181.893 1.00 117.92 161 ASN B O 1
ATOM 1466 N N . TYR B 2 162 ? 156.730 93.288 181.414 1.00 116.81 162 TYR B N 1
ATOM 1467 C CA . TYR B 2 162 ? 156.953 93.486 179.992 1.00 115.88 162 TYR B CA 1
ATOM 1468 C C . TYR B 2 162 ? 155.769 94.212 179.357 1.00 115.55 162 TYR B C 1
ATOM 1469 O O . TYR B 2 162 ? 154.619 94.095 179.791 1.00 115.57 162 TYR B O 1
ATOM 1478 N N . VAL B 2 163 ? 156.070 94.983 178.315 1.00 110.53 163 VAL B N 1
ATOM 1479 C CA . VAL B 2 163 ? 155.070 95.725 177.561 1.00 111.88 163 VAL B CA 1
ATOM 1480 C C . VAL B 2 163 ? 155.265 95.442 176.076 1.00 111.43 163 VAL B C 1
ATOM 1481 O O . VAL B 2 163 ? 156.175 94.719 175.668 1.00 111.72 163 VAL B O 1
ATOM 1485 N N . GLU B 2 164 ? 154.386 96.027 175.267 1.00 101.07 164 GLU B N 1
ATOM 1486 C CA . GLU B 2 164 ? 154.458 95.902 173.820 1.00 101.20 164 GLU B CA 1
ATOM 1487 C C . GLU B 2 164 ? 154.357 97.295 173.220 1.00 100.23 164 GLU B C 1
ATOM 1488 O O . GLU B 2 164 ? 153.590 98.131 173.705 1.00 97.38 164 GLU B O 1
ATOM 1494 N N . ILE B 2 165 ? 155.126 97.534 172.163 1.00 97.65 165 ILE B N 1
ATOM 1495 C CA . ILE B 2 165 ? 155.232 98.854 171.556 1.00 97.17 165 ILE B CA 1
ATOM 1496 C C . ILE B 2 165 ? 154.089 99.025 170.566 1.00 96.31 165 ILE B C 1
ATOM 1497 O O . ILE B 2 165 ? 153.555 98.049 170.027 1.00 96.33 165 ILE B O 1
ATOM 1502 N N . SER B 2 166 ? 153.693 100.279 170.350 1.00 85.20 166 SER B N 1
ATOM 1503 C CA . SER B 2 166 ? 152.549 100.676 169.532 1.00 85.33 166 SER B CA 1
ATOM 1504 C C . SER B 2 166 ? 151.221 100.204 170.112 1.00 87.15 166 SER B C 1
ATOM 1505 O O . SER B 2 166 ? 150.175 100.363 169.469 1.00 87.15 166 SER B O 1
ATOM 1508 N N . GLN B 2 167 ? 151.244 99.697 171.336 1.00 89.56 167 GLN B N 1
ATOM 1509 C CA . GLN B 2 167 ? 150.009 99.282 171.982 1.00 89.28 167 GLN B CA 1
ATOM 1510 C C . GLN B 2 167 ? 149.480 100.393 172.897 1.00 89.04 167 GLN B C 1
ATOM 1511 O O . GLN B 2 167 ? 148.349 100.323 173.371 1.00 88.93 167 GLN B O 1
ATOM 1517 N N . VAL B 2 168 ? 150.293 101.427 173.121 1.00 76.57 168 VAL B N 1
ATOM 1518 C CA . VAL B 2 168 ? 149.925 102.528 174.001 1.00 71.48 168 VAL B CA 1
ATOM 1519 C C . VAL B 2 168 ? 149.547 103.780 173.234 1.00 67.91 168 VAL B C 1
ATOM 1520 O O . VAL B 2 168 ? 149.202 104.794 173.859 1.00 68.49 168 VAL B O 1
ATOM 1524 N N . ILE B 2 169 ? 149.605 103.752 171.901 1.00 65.46 169 ILE B N 1
ATOM 1525 C CA . ILE B 2 169 ? 149.154 104.903 171.120 1.00 67.46 169 ILE B CA 1
ATOM 1526 C C . ILE B 2 169 ? 147.678 105.198 171.357 1.00 68.99 169 ILE B C 1
ATOM 1527 O O . ILE B 2 169 ? 147.336 106.369 171.599 1.00 68.90 169 ILE B O 1
ATOM 1532 N N . PRO B 2 170 ? 146.752 104.208 171.328 1.00 71.92 170 PRO B N 1
ATOM 1533 C CA . PRO B 2 170 ? 145.386 104.502 171.780 1.00 70.97 170 PRO B CA 1
ATOM 1534 C C . PRO B 2 170 ? 145.267 104.396 173.291 1.00 72.89 170 PRO B C 1
ATOM 1535 O O . PRO B 2 170 ? 144.279 103.887 173.828 1.00 72.20 170 PRO B O 1
ATOM 1539 N N . HIS B 2 171 ? 146.296 104.887 173.976 1.00 71.30 171 HIS B N 1
ATOM 1540 C CA . HIS B 2 171 ? 146.239 105.224 175.393 1.00 72.13 171 HIS B CA 1
ATOM 1541 C C . HIS B 2 171 ? 146.909 106.549 175.697 1.00 70.65 171 HIS B C 1
ATOM 1542 O O . HIS B 2 171 ? 146.568 107.178 176.705 1.00 69.90 171 HIS B O 1
ATOM 1549 N N . PHE B 2 172 ? 147.848 106.992 174.865 1.00 64.18 172 PHE B N 1
ATOM 1550 C CA . PHE B 2 172 ? 148.364 108.349 174.869 1.00 63.99 172 PHE B CA 1
ATOM 1551 C C . PHE B 2 172 ? 147.542 109.275 173.986 1.00 59.99 172 PHE B C 1
ATOM 1552 O O . PHE B 2 172 ? 147.752 110.492 174.022 1.00 64.06 172 PHE B O 1
ATOM 1560 N N . ASN B 2 173 ? 146.614 108.728 173.194 1.00 47.99 173 ASN B N 1
ATOM 1561 C CA . ASN B 2 173 ? 145.754 109.536 172.343 1.00 49.12 173 ASN B CA 1
ATOM 1562 C C . ASN B 2 173 ? 144.311 109.618 172.815 1.00 51.27 173 ASN B C 1
ATOM 1563 O O . ASN B 2 173 ? 143.573 110.480 172.331 1.00 49.09 173 ASN B O 1
ATOM 1568 N N . GLU B 2 174 ? 143.887 108.749 173.729 1.00 59.54 174 GLU B N 1
ATOM 1569 C CA . GLU B 2 174 ? 142.534 108.792 174.266 1.00 57.49 174 GLU B CA 1
ATOM 1570 C C . GLU B 2 174 ? 142.488 109.353 175.680 1.00 56.56 174 GLU B C 1
ATOM 1571 O O . GLU B 2 174 ? 141.439 109.297 176.328 1.00 58.94 174 GLU B O 1
ATOM 1577 N N . TYR B 2 175 ? 143.604 109.887 176.167 1.00 56.92 175 TYR B N 1
ATOM 1578 C CA . TYR B 2 175 ? 143.653 110.675 177.392 1.00 59.00 175 TYR B CA 1
ATOM 1579 C C . TYR B 2 175 ? 143.982 112.128 177.101 1.00 53.93 175 TYR B C 1
ATOM 1580 O O . TYR B 2 175 ? 143.244 113.026 177.525 1.00 45.81 175 TYR B O 1
ATOM 1589 N N . PHE B 2 176 ? 145.069 112.385 176.374 1.00 44.24 176 PHE B N 1
ATOM 1590 C CA . PHE B 2 176 ? 145.480 113.736 176.024 1.00 37.39 176 PHE B CA 1
ATOM 1591 C C . PHE B 2 176 ? 144.697 114.306 174.851 1.00 37.00 176 PHE B C 1
ATOM 1592 O O . PHE B 2 176 ? 145.079 115.349 174.309 1.00 45.50 176 PHE B O 1
ATOM 1600 N N . SER B 2 177 ? 143.633 113.631 174.432 1.00 34.91 177 SER B N 1
ATOM 1601 C CA . SER B 2 177 ? 142.607 114.214 173.579 1.00 39.76 177 SER B CA 1
ATOM 1602 C C . SER B 2 177 ? 141.282 114.365 174.303 1.00 37.69 177 SER B C 1
ATOM 1603 O O . SER B 2 177 ? 140.586 115.364 174.113 1.00 30.13 177 SER B O 1
ATOM 1606 N N . SER B 2 178 ? 140.935 113.395 175.152 1.00 40.64 178 SER B N 1
ATOM 1607 C CA . SER B 2 178 ? 139.731 113.506 175.967 1.00 37.87 178 SER B CA 1
ATOM 1608 C C . SER B 2 178 ? 139.824 114.680 176.931 1.00 40.20 178 SER B C 1
ATOM 1609 O O . SER B 2 178 ? 138.845 115.409 177.126 1.00 44.04 178 SER B O 1
ATOM 1612 N N . LEU B 2 179 ? 140.990 114.871 177.554 1.00 37.44 179 LEU B N 1
ATOM 1613 C CA . LEU B 2 179 ? 141.159 115.971 178.498 1.00 38.64 179 LEU B CA 1
ATOM 1614 C C . LEU B 2 179 ? 141.092 117.321 177.793 1.00 30.50 179 LEU B C 1
ATOM 1615 O O . LEU B 2 179 ? 140.552 118.288 178.342 1.00 30.16 179 LEU B O 1
ATOM 1620 N N . ILE B 2 180 ? 141.647 117.409 176.582 1.00 23.97 180 ILE B N 1
ATOM 1621 C CA . ILE B 2 180 ? 141.510 118.625 175.786 1.00 18.99 180 ILE B CA 1
ATOM 1622 C C . ILE B 2 180 ? 140.055 118.868 175.403 1.00 34.97 180 ILE B C 1
ATOM 1623 O O . ILE B 2 180 ? 139.569 120.003 175.475 1.00 39.93 180 ILE B O 1
ATOM 1628 N N . VAL B 2 181 ? 139.337 117.820 174.998 1.00 42.40 181 VAL B N 1
ATOM 1629 C CA . VAL B 2 181 ? 137.971 117.987 174.512 1.00 34.22 181 VAL B CA 1
ATOM 1630 C C . VAL B 2 181 ? 137.034 118.390 175.644 1.00 30.30 181 VAL B C 1
ATOM 1631 O O . VAL B 2 181 ? 136.194 119.283 175.486 1.00 26.55 181 VAL B O 1
ATOM 1635 N N . SER B 2 182 ? 137.171 117.752 176.807 1.00 37.53 182 SER B N 1
ATOM 1636 C CA . SER B 2 182 ? 136.163 117.888 177.855 1.00 36.33 182 SER B CA 1
ATOM 1637 C C . SER B 2 182 ? 136.236 119.244 178.552 1.00 37.15 182 SER B C 1
ATOM 1638 O O . SER B 2 182 ? 135.274 120.018 178.523 1.00 43.45 182 SER B O 1
ATOM 1641 N N . GLN B 2 183 ? 137.361 119.550 179.187 1.00 36.48 183 GLN B N 1
ATOM 1642 C CA . GLN B 2 183 ? 137.434 120.728 180.044 1.00 34.98 183 GLN B CA 1
ATOM 1643 C C . GLN B 2 183 ? 138.565 121.682 179.698 1.00 32.18 183 GLN B C 1
ATOM 1644 O O . GLN B 2 183 ? 138.413 122.894 179.872 1.00 33.60 183 GLN B O 1
ATOM 1650 N N . LEU B 2 184 ? 139.700 121.179 179.215 1.00 25.52 184 LEU B N 1
ATOM 1651 C CA . LEU B 2 184 ? 140.841 122.060 178.988 1.00 25.31 184 LEU B CA 1
ATOM 1652 C C . LEU B 2 184 ? 140.623 123.024 177.832 1.00 19.20 184 LEU B C 1
ATOM 1653 O O . LEU B 2 184 ? 141.398 123.975 177.688 1.00 23.76 184 LEU B O 1
ATOM 1658 N N . GLU B 2 185 ? 139.601 122.803 177.008 1.00 13.00 185 GLU B N 1
ATOM 1659 C CA . GLU B 2 185 ? 139.200 123.761 175.990 1.00 14.69 185 GLU B CA 1
ATOM 1660 C C . GLU B 2 185 ? 138.082 124.683 176.458 1.00 29.99 185 GLU B C 1
ATOM 1661 O O . GLU B 2 185 ? 137.830 125.704 175.811 1.00 32.34 185 GLU B O 1
ATOM 1667 N N . PHE B 2 186 ? 137.418 124.354 177.567 1.00 35.70 186 PHE B N 1
ATOM 1668 C CA . PHE B 2 186 ? 136.338 125.170 178.111 1.00 30.35 186 PHE B CA 1
ATOM 1669 C C . PHE B 2 186 ? 136.834 126.139 179.181 1.00 33.33 186 PHE B C 1
ATOM 1670 O O . PHE B 2 186 ? 136.666 127.354 179.045 1.00 36.33 186 PHE B O 1
ATOM 1678 N N . GLU B 2 187 ? 137.448 125.624 180.245 1.00 35.45 187 GLU B N 1
ATOM 1679 C CA . GLU B 2 187 ? 137.873 126.471 181.353 1.00 35.01 187 GLU B CA 1
ATOM 1680 C C . GLU B 2 187 ? 139.259 127.072 181.155 1.00 34.35 187 GLU B C 1
ATOM 1681 O O . GLU B 2 187 ? 139.637 127.975 181.907 1.00 38.47 187 GLU B O 1
ATOM 1687 N N . TYR B 2 188 ? 140.023 126.601 180.174 1.00 30.07 188 TYR B N 1
ATOM 1688 C CA . TYR B 2 188 ? 141.306 127.216 179.856 1.00 23.08 188 TYR B CA 1
ATOM 1689 C C . TYR B 2 188 ? 141.467 127.313 178.344 1.00 30.87 188 TYR B C 1
ATOM 1690 O O . TYR B 2 188 ? 142.346 126.657 177.770 1.00 46.10 188 TYR B O 1
ATOM 1699 N N . PRO B 2 189 ? 140.655 128.125 177.667 1.00 14.30 189 PRO B N 1
ATOM 1700 C CA . PRO B 2 189 ? 140.657 128.143 176.200 1.00 20.75 189 PRO B CA 1
ATOM 1701 C C . PRO B 2 189 ? 141.845 128.853 175.571 1.00 19.60 189 PRO B C 1
ATOM 1702 O O . PRO B 2 189 ? 141.858 129.024 174.349 1.00 16.34 189 PRO B O 1
ATOM 1706 N N . MET B 2 190 ? 142.838 129.269 176.355 1.00 22.33 190 MET B N 1
ATOM 1707 C CA . MET B 2 190 ? 143.976 130.000 175.822 1.00 22.08 190 MET B CA 1
ATOM 1708 C C . MET B 2 190 ? 145.263 129.192 175.794 1.00 19.82 190 MET B C 1
ATOM 1709 O O . MET B 2 190 ? 146.230 129.628 175.163 1.00 28.09 190 MET B O 1
ATOM 1714 N N . VAL B 2 191 ? 145.301 128.038 176.454 1.00 21.25 191 VAL B N 1
ATOM 1715 C CA . VAL B 2 191 ? 146.541 127.291 176.633 1.00 32.44 191 VAL B CA 1
ATOM 1716 C C . VAL B 2 191 ? 146.480 125.869 176.094 1.00 35.06 191 VAL B C 1
ATOM 1717 O O . VAL B 2 191 ? 147.520 125.345 175.667 1.00 33.12 191 VAL B O 1
ATOM 1721 N N . PHE B 2 192 ? 145.313 125.216 176.094 1.00 27.16 192 PHE B N 1
ATOM 1722 C CA . PHE B 2 192 ? 145.180 123.891 175.495 1.00 19.36 192 PHE B CA 1
ATOM 1723 C C . PHE B 2 192 ? 143.989 123.818 174.548 1.00 22.57 192 PHE B C 1
ATOM 1724 O O . PHE B 2 192 ? 143.308 122.789 174.486 1.00 36.22 192 PHE B O 1
ATOM 1732 N N . SER B 2 193 ? 143.715 124.889 173.811 1.00 22.17 193 SER B N 1
ATOM 1733 C CA . SER B 2 193 ? 142.659 124.896 172.806 1.00 31.26 193 SER B CA 1
ATOM 1734 C C . SER B 2 193 ? 143.289 125.081 171.435 1.00 30.95 193 SER B C 1
ATOM 1735 O O . SER B 2 193 ? 144.025 126.046 171.214 1.00 32.60 193 SER B O 1
ATOM 1738 N N . MET B 2 194 ? 142.998 124.162 170.515 1.00 25.96 194 MET B N 1
ATOM 1739 C CA . MET B 2 194 ? 143.541 124.288 169.168 1.00 15.06 194 MET B CA 1
ATOM 1740 C C . MET B 2 194 ? 142.878 125.423 168.398 1.00 20.40 194 MET B C 1
ATOM 1741 O O . MET B 2 194 ? 143.547 126.382 167.994 1.00 21.36 194 MET B O 1
ATOM 1746 N N . ILE B 2 195 ? 141.567 125.330 168.196 1.00 27.22 195 ILE B N 1
ATOM 1747 C CA . ILE B 2 195 ? 140.861 126.251 167.313 1.00 15.98 195 ILE B CA 1
ATOM 1748 C C . ILE B 2 195 ? 140.766 127.647 167.920 1.00 23.01 195 ILE B C 1
ATOM 1749 O O . ILE B 2 195 ? 140.860 128.644 167.203 1.00 31.15 195 ILE B O 1
ATOM 1754 N N . SER B 2 196 ? 140.579 127.754 169.238 1.00 25.00 196 SER B N 1
ATOM 1755 C CA . SER B 2 196 ? 140.502 129.075 169.856 1.00 21.89 196 SER B CA 1
ATOM 1756 C C . SER B 2 196 ? 141.828 129.821 169.745 1.00 20.39 196 SER B C 1
ATOM 1757 O O . SER B 2 196 ? 141.848 131.016 169.428 1.00 17.87 196 SER B O 1
ATOM 1760 N N . ARG B 2 197 ? 142.947 129.134 169.990 1.00 24.85 197 ARG B N 1
ATOM 1761 C CA . ARG B 2 197 ? 144.251 129.768 169.813 1.00 17.79 197 ARG B CA 1
ATOM 1762 C C . ARG B 2 197 ? 144.514 130.081 168.346 1.00 15.12 197 ARG B C 1
ATOM 1763 O O . ARG B 2 197 ? 145.135 131.101 168.022 1.00 21.28 197 ARG B O 1
ATOM 1771 N N . LEU B 2 198 ? 144.052 129.213 167.443 1.00 29.22 198 LEU B N 1
ATOM 1772 C CA . LEU B 2 198 ? 144.177 129.500 166.018 1.00 29.00 198 LEU B CA 1
ATOM 1773 C C . LEU B 2 198 ? 143.426 130.772 165.646 1.00 25.90 198 LEU B C 1
ATOM 1774 O O . LEU B 2 198 ? 143.950 131.624 164.920 1.00 30.74 198 LEU B O 1
ATOM 1779 N N . ARG B 2 199 ? 142.202 130.923 166.150 1.00 23.17 199 ARG B N 1
ATOM 1780 C CA . ARG B 2 199 ? 141.432 132.136 165.900 1.00 26.18 199 ARG B CA 1
ATOM 1781 C C . ARG B 2 199 ? 142.108 133.356 166.511 1.00 29.07 199 ARG B C 1
ATOM 1782 O O . ARG B 2 199 ? 142.117 134.435 165.908 1.00 32.93 199 ARG B O 1
ATOM 1790 N N . LEU B 2 200 ? 142.665 133.209 167.715 1.00 23.74 200 LEU B N 1
ATOM 1791 C CA . LEU B 2 200 ? 143.339 134.334 168.357 1.00 21.31 200 LEU B CA 1
ATOM 1792 C C . LEU B 2 200 ? 144.543 134.792 167.543 1.00 22.84 200 LEU B C 1
ATOM 1793 O O . LEU B 2 200 ? 144.733 135.990 167.321 1.00 25.75 200 LEU B O 1
ATOM 1798 N N . LYS B 2 201 ? 145.366 133.850 167.080 1.00 26.96 201 LYS B N 1
ATOM 1799 C CA . LYS B 2 201 ? 146.515 134.234 166.267 1.00 22.91 201 LYS B CA 1
ATOM 1800 C C . LYS B 2 201 ? 146.101 134.694 164.875 1.00 22.26 201 LYS B C 1
ATOM 1801 O O . LYS B 2 201 ? 146.872 135.398 164.213 1.00 21.12 201 LYS B O 1
ATOM 1807 N N . TRP B 2 202 ? 144.907 134.314 164.420 1.00 23.37 202 TRP B N 1
ATOM 1808 C CA . TRP B 2 202 ? 144.398 134.803 163.147 1.00 23.65 202 TRP B CA 1
ATOM 1809 C C . TRP B 2 202 ? 143.902 136.240 163.238 1.00 24.19 202 TRP B C 1
ATOM 1810 O O . TRP B 2 202 ? 144.089 137.016 162.295 1.00 29.47 202 TRP B O 1
ATOM 1821 N N . GLN B 2 203 ? 143.272 136.613 164.354 1.00 25.84 203 GLN B N 1
ATOM 1822 C CA . GLN B 2 203 ? 142.584 137.896 164.449 1.00 24.10 203 GLN B CA 1
ATOM 1823 C C . GLN B 2 203 ? 143.183 138.844 165.483 1.00 20.96 203 GLN B C 1
ATOM 1824 O O . GLN B 2 203 ? 142.580 139.885 165.768 1.00 19.24 203 GLN B O 1
ATOM 1830 N N . GLN B 2 204 ? 144.347 138.525 166.054 1.00 19.49 204 GLN B N 1
ATOM 1831 C CA . GLN B 2 204 ? 144.961 139.439 167.009 1.00 15.25 204 GLN B CA 1
ATOM 1832 C C . GLN B 2 204 ? 145.609 140.642 166.339 1.00 24.86 204 GLN B C 1
ATOM 1833 O O . GLN B 2 204 ? 145.828 141.658 167.006 1.00 31.12 204 GLN B O 1
ATOM 1839 N N . SER B 2 205 ? 145.932 140.549 165.047 1.00 26.74 205 SER B N 1
ATOM 1840 C CA . SER B 2 205 ? 146.535 141.684 164.357 1.00 26.36 205 SER B CA 1
ATOM 1841 C C . SER B 2 205 ? 145.576 142.866 164.312 1.00 32.26 205 SER B C 1
ATOM 1842 O O . SER B 2 205 ? 145.958 144.003 164.610 1.00 32.55 205 SER B O 1
ATOM 1845 N N . SER B 2 206 ? 144.324 142.615 163.945 1.00 28.64 206 SER B N 1
ATOM 1846 C CA . SER B 2 206 ? 143.296 143.654 163.923 1.00 14.13 206 SER B CA 1
ATOM 1847 C C . SER B 2 206 ? 142.465 143.615 165.205 1.00 14.22 206 SER B C 1
ATOM 1848 O O . SER B 2 206 ? 141.239 143.513 165.186 1.00 22.23 206 SER B O 1
ATOM 1851 N N . LEU B 2 207 ? 143.160 143.706 166.338 1.00 20.72 207 LEU B N 1
ATOM 1852 C CA . LEU B 2 207 ? 142.518 143.728 167.646 1.00 20.81 207 LEU B CA 1
ATOM 1853 C C . LEU B 2 207 ? 142.685 145.048 168.378 1.00 24.70 207 LEU B C 1
ATOM 1854 O O . LEU B 2 207 ? 141.799 145.431 169.142 1.00 29.37 207 LEU B O 1
ATOM 1859 N N . ALA B 2 208 ? 143.802 145.740 168.176 1.00 29.80 208 ALA B N 1
ATOM 1860 C CA . ALA B 2 208 ? 143.994 147.088 168.696 1.00 28.38 208 ALA B CA 1
ATOM 1861 C C . ALA B 2 208 ? 143.313 148.137 167.816 1.00 32.82 208 ALA B C 1
ATOM 1862 O O . ALA B 2 208 ? 142.609 149.006 168.349 1.00 37.74 208 ALA B O 1
ATOM 1864 N N . PRO B 2 209 ? 143.478 148.113 166.485 1.00 27.40 209 PRO B N 1
ATOM 1865 C CA . PRO B 2 209 ? 142.834 149.146 165.659 1.00 19.31 209 PRO B CA 1
ATOM 1866 C C . PRO B 2 209 ? 141.325 149.004 165.543 1.00 19.57 209 PRO B C 1
ATOM 1867 O O . PRO B 2 209 ? 140.685 149.894 164.971 1.00 22.92 209 PRO B O 1
ATOM 1871 N N . ILE B 2 210 ? 140.733 147.925 166.054 1.00 24.73 210 ILE B N 1
ATOM 1872 C CA . ILE B 2 210 ? 139.280 147.797 166.036 1.00 22.11 210 ILE B CA 1
ATOM 1873 C C . ILE B 2 210 ? 138.633 148.515 167.215 1.00 22.15 210 ILE B C 1
ATOM 1874 O O . ILE B 2 210 ? 137.476 148.948 167.108 1.00 31.88 210 ILE B O 1
ATOM 1879 N N . SER B 2 211 ? 139.348 148.672 168.328 1.00 26.18 211 SER B N 1
ATOM 1880 C CA . SER B 2 211 ? 138.897 149.506 169.432 1.00 23.80 211 SER B CA 1
ATOM 1881 C C . SER B 2 211 ? 139.440 150.923 169.350 1.00 31.40 211 SER B C 1
ATOM 1882 O O . SER B 2 211 ? 138.791 151.856 169.838 1.00 38.50 211 SER B O 1
ATOM 1885 N N . TYR B 2 212 ? 140.617 151.099 168.743 1.00 37.73 212 TYR B N 1
ATOM 1886 C CA . TYR B 2 212 ? 141.141 152.434 168.485 1.00 39.02 212 TYR B CA 1
ATOM 1887 C C . TYR B 2 212 ? 140.244 153.218 167.536 1.00 38.90 212 TYR B C 1
ATOM 1888 O O . TYR B 2 212 ? 140.234 154.453 167.583 1.00 44.79 212 TYR B O 1
ATOM 1897 N N . ALA B 2 213 ? 139.490 152.528 166.681 1.00 35.79 213 ALA B N 1
ATOM 1898 C CA . ALA B 2 213 ? 138.504 153.159 165.819 1.00 38.84 213 ALA B CA 1
ATOM 1899 C C . ALA B 2 213 ? 137.107 153.156 166.417 1.00 32.88 213 ALA B C 1
ATOM 1900 O O . ALA B 2 213 ? 136.184 153.701 165.803 1.00 23.51 213 ALA B O 1
ATOM 1902 N N . LEU B 2 214 ? 136.925 152.557 167.591 1.00 42.12 214 LEU B N 1
ATOM 1903 C CA . LEU B 2 214 ? 135.615 152.485 168.223 1.00 43.44 214 LEU B CA 1
ATOM 1904 C C . LEU B 2 214 ? 135.459 153.453 169.384 1.00 42.42 214 LEU B C 1
ATOM 1905 O O . LEU B 2 214 ? 134.378 154.022 169.559 1.00 46.98 214 LEU B O 1
ATOM 1910 N N . THR B 2 215 ? 136.512 153.653 170.182 1.00 38.33 215 THR B N 1
ATOM 1911 C CA . THR B 2 215 ? 136.477 154.615 171.277 1.00 43.70 215 THR B CA 1
ATOM 1912 C C . THR B 2 215 ? 137.683 155.546 171.280 1.00 47.76 215 THR B C 1
ATOM 1913 O O . THR B 2 215 ? 137.904 156.245 172.276 1.00 54.96 215 THR B O 1
ATOM 1917 N N . SER B 2 216 ? 138.458 155.584 170.192 1.00 47.54 216 SER B N 1
ATOM 1918 C CA . SER B 2 216 ? 139.690 156.379 170.106 1.00 48.14 216 SER B CA 1
ATOM 1919 C C . SER B 2 216 ? 140.614 156.107 171.289 1.00 46.81 216 SER B C 1
ATOM 1920 O O . SER B 2 216 ? 141.295 157.006 171.786 1.00 47.95 216 SER B O 1
ATOM 1923 N N . ASN B 2 217 ? 140.639 154.861 171.747 1.00 46.37 217 ASN B N 1
ATOM 1924 C CA . ASN B 2 217 ? 141.440 154.468 172.899 1.00 49.42 217 ASN B CA 1
ATOM 1925 C C . ASN B 2 217 ? 141.755 152.981 172.768 1.00 49.84 217 ASN B C 1
ATOM 1926 O O . ASN B 2 217 ? 141.545 152.380 171.710 1.00 54.50 217 ASN B O 1
ATOM 1931 N N . SER B 2 218 ? 142.262 152.385 173.843 1.00 45.56 218 SER B N 1
ATOM 1932 C CA . SER B 2 218 ? 142.559 150.958 173.899 1.00 47.39 218 SER B CA 1
ATOM 1933 C C . SER B 2 218 ? 141.975 150.348 175.163 1.00 51.45 218 SER B C 1
ATOM 1934 O O . SER B 2 218 ? 142.537 149.420 175.752 1.00 54.96 218 SER B O 1
ATOM 1937 N N . VAL B 2 219 ? 140.830 150.873 175.598 1.00 44.30 219 VAL B N 1
ATOM 1938 C CA . VAL B 2 219 ? 140.199 150.406 176.827 1.00 45.82 219 VAL B CA 1
ATOM 1939 C C . VAL B 2 219 ? 139.629 149.002 176.657 1.00 49.08 219 VAL B C 1
ATOM 1940 O O . VAL B 2 219 ? 139.703 148.177 177.574 1.00 49.19 219 VAL B O 1
ATOM 1944 N N . LEU B 2 220 ? 139.073 148.694 175.487 1.00 48.87 220 LEU B N 1
ATOM 1945 C CA . LEU B 2 220 ? 138.340 147.451 175.289 1.00 44.47 220 LEU B CA 1
ATOM 1946 C C . LEU B 2 220 ? 139.239 146.259 174.980 1.00 43.07 220 LEU B C 1
ATOM 1947 O O . LEU B 2 220 ? 138.721 145.163 174.749 1.00 38.87 220 LEU B O 1
ATOM 1952 N N . LEU B 2 221 ? 140.561 146.439 174.956 1.00 39.70 221 LEU B N 1
ATOM 1953 C CA . LEU B 2 221 ? 141.444 145.316 174.638 1.00 39.64 221 LEU B CA 1
ATOM 1954 C C . LEU B 2 221 ? 141.306 144.150 175.611 1.00 39.49 221 LEU B C 1
ATOM 1955 O O . LEU B 2 221 ? 141.127 143.010 175.145 1.00 50.03 221 LEU B O 1
ATOM 1960 N N . PRO B 2 222 ? 141.387 144.333 176.937 1.00 42.07 222 PRO B N 1
ATOM 1961 C CA . PRO B 2 222 ? 141.185 143.186 177.839 1.00 44.27 222 PRO B CA 1
ATOM 1962 C C . PRO B 2 222 ? 139.799 142.575 177.750 1.00 45.07 222 PRO B C 1
ATOM 1963 O O . PRO B 2 222 ? 139.684 141.346 177.830 1.00 46.85 222 PRO B O 1
ATOM 1967 N N . ILE B 2 223 ? 138.755 143.378 177.564 1.00 46.63 223 ILE B N 1
ATOM 1968 C CA . ILE B 2 223 ? 137.402 142.844 177.448 1.00 48.15 223 ILE B CA 1
ATOM 1969 C C . ILE B 2 223 ? 137.250 141.989 176.196 1.00 49.84 223 ILE B C 1
ATOM 1970 O O . ILE B 2 223 ? 136.670 140.904 176.249 1.00 50.30 223 ILE B O 1
ATOM 1975 N N . MET B 2 224 ? 137.777 142.457 175.063 1.00 41.98 224 MET B N 1
ATOM 1976 C CA . MET B 2 224 ? 137.717 141.676 173.831 1.00 42.10 224 MET B CA 1
ATOM 1977 C C . MET B 2 224 ? 138.559 140.410 173.927 1.00 33.40 224 MET B C 1
ATOM 1978 O O . MET B 2 224 ? 138.146 139.347 173.447 1.00 33.69 224 MET B O 1
ATOM 1983 N N . LEU B 2 225 ? 139.746 140.501 174.533 1.00 34.18 225 LEU B N 1
ATOM 1984 C CA . LEU B 2 225 ? 140.569 139.311 174.705 1.00 35.00 225 LEU B CA 1
ATOM 1985 C C . LEU B 2 225 ? 139.915 138.298 175.633 1.00 37.80 225 LEU B C 1
ATOM 1986 O O . LEU B 2 225 ? 140.077 137.091 175.428 1.00 44.13 225 LEU B O 1
ATOM 1991 N N . ASN B 2 226 ? 139.176 138.758 176.646 1.00 39.57 226 ASN B N 1
ATOM 1992 C CA . ASN B 2 226 ? 138.437 137.838 177.502 1.00 41.77 226 ASN B CA 1
ATOM 1993 C C . ASN B 2 226 ? 137.229 137.253 176.780 1.00 39.48 226 ASN B C 1
ATOM 1994 O O . ASN B 2 226 ? 136.888 136.085 176.986 1.00 47.23 226 ASN B O 1
ATOM 1999 N N . MET B 2 227 ? 136.569 138.053 175.938 1.00 31.23 227 MET B N 1
ATOM 2000 C CA . MET B 2 227 ? 135.412 137.566 175.193 1.00 34.25 227 MET B CA 1
ATOM 2001 C C . MET B 2 227 ? 135.815 136.500 174.182 1.00 34.96 227 MET B C 1
ATOM 2002 O O . MET B 2 227 ? 135.088 135.518 173.983 1.00 29.06 227 MET B O 1
ATOM 2007 N N . ILE B 2 228 ? 136.972 136.675 173.537 1.00 40.06 228 ILE B N 1
ATOM 2008 C CA . ILE B 2 228 ? 137.450 135.680 172.579 1.00 32.16 228 ILE B CA 1
ATOM 2009 C C . ILE B 2 228 ? 137.660 134.338 173.268 1.00 29.30 228 ILE B C 1
ATOM 2010 O O . ILE B 2 228 ? 137.285 133.284 172.738 1.00 33.14 228 ILE B O 1
ATOM 2015 N N . ALA B 2 229 ? 138.263 134.354 174.457 1.00 34.27 229 ALA B N 1
ATOM 2016 C CA . ALA B 2 229 ? 138.413 133.128 175.234 1.00 31.88 229 ALA B CA 1
ATOM 2017 C C . ALA B 2 229 ? 137.057 132.576 175.659 1.00 38.64 229 ALA B C 1
ATOM 2018 O O . ALA B 2 229 ? 136.821 131.364 175.604 1.00 45.85 229 ALA B O 1
ATOM 2020 N N . GLN B 2 230 ? 136.146 133.457 176.081 1.00 39.86 230 GLN B N 1
ATOM 2021 C CA . GLN B 2 230 ? 134.835 133.024 176.551 1.00 41.47 230 GLN B CA 1
ATOM 2022 C C . GLN B 2 230 ? 133.961 132.485 175.426 1.00 41.31 230 GLN B C 1
ATOM 2023 O O . GLN B 2 230 ? 132.912 131.895 175.706 1.00 42.48 230 GLN B O 1
ATOM 2029 N N . ASP B 2 231 ? 134.362 132.678 174.171 1.00 31.36 231 ASP B N 1
ATOM 2030 C CA . ASP B 2 231 ? 133.591 132.161 173.050 1.00 29.55 231 ASP B CA 1
ATOM 2031 C C . ASP B 2 231 ? 133.528 130.641 173.119 1.00 29.54 231 ASP B C 1
ATOM 2032 O O . ASP B 2 231 ? 134.542 129.966 173.316 1.00 32.43 231 ASP B O 1
ATOM 2037 N N . LYS B 2 232 ? 132.323 130.101 172.947 1.00 32.46 232 LYS B N 1
ATOM 2038 C CA . LYS B 2 232 ? 132.102 128.663 172.979 1.00 29.96 232 LYS B CA 1
ATOM 2039 C C . LYS B 2 232 ? 131.968 128.050 171.594 1.00 31.28 232 LYS B C 1
ATOM 2040 O O . LYS B 2 232 ? 132.060 126.825 171.464 1.00 35.38 232 LYS B O 1
ATOM 2046 N N . SER B 2 233 ? 131.775 128.862 170.555 1.00 29.66 233 SER B N 1
ATOM 2047 C CA . SER B 2 233 ? 131.591 128.364 169.200 1.00 30.72 233 SER B CA 1
ATOM 2048 C C . SER B 2 233 ? 132.911 128.088 168.493 1.00 26.31 233 SER B C 1
ATOM 2049 O O . SER B 2 233 ? 132.935 127.987 167.261 1.00 30.26 233 SER B O 1
ATOM 2052 N N . SER B 2 234 ? 134.007 127.970 169.242 1.00 28.98 234 SER B N 1
ATOM 2053 C CA . SER B 2 234 ? 135.302 127.618 168.679 1.00 26.54 234 SER B CA 1
ATOM 2054 C C . SER B 2 234 ? 135.952 126.458 169.422 1.00 25.39 234 SER B C 1
ATOM 2055 O O . SER B 2 234 ? 137.120 126.151 169.166 1.00 31.44 234 SER B O 1
ATOM 2058 N N . THR B 2 235 ? 135.237 125.817 170.339 1.00 19.16 235 THR B N 1
ATOM 2059 C CA . THR B 2 235 ? 135.753 124.626 170.988 1.00 18.99 235 THR B CA 1
ATOM 2060 C C . THR B 2 235 ? 135.534 123.406 170.096 1.00 23.89 235 THR B C 1
ATOM 2061 O O . THR B 2 235 ? 134.728 123.419 169.162 1.00 28.32 235 THR B O 1
ATOM 2065 N N . THR B 2 236 ? 136.269 122.334 170.396 1.00 32.31 236 THR B N 1
ATOM 2066 C CA . THR B 2 236 ? 136.171 121.116 169.603 1.00 30.43 236 THR B CA 1
ATOM 2067 C C . THR B 2 236 ? 134.819 120.430 169.742 1.00 31.02 236 THR B C 1
ATOM 2068 O O . THR B 2 236 ? 134.465 119.619 168.880 1.00 31.39 236 THR B O 1
ATOM 2072 N N . ALA B 2 237 ? 134.060 120.732 170.797 1.00 32.59 237 ALA B N 1
ATOM 2073 C CA . ALA B 2 237 ? 132.750 120.116 170.974 1.00 23.89 237 ALA B CA 1
ATOM 2074 C C . ALA B 2 237 ? 131.765 120.613 169.924 1.00 22.84 237 ALA B C 1
ATOM 2075 O O . ALA B 2 237 ? 131.041 119.821 169.309 1.00 29.91 237 ALA B O 1
ATOM 2077 N N . TYR B 2 238 ? 131.726 121.926 169.700 1.00 32.14 238 TYR B N 1
ATOM 2078 C CA . TYR B 2 238 ? 130.812 122.514 168.729 1.00 30.80 238 TYR B CA 1
ATOM 2079 C C . TYR B 2 238 ? 131.406 122.587 167.332 1.00 33.76 238 TYR B C 1
ATOM 2080 O O . TYR B 2 238 ? 130.859 123.290 166.474 1.00 37.57 238 TYR B O 1
ATOM 2089 N N . GLN B 2 239 ? 132.514 121.891 167.085 1.00 28.84 239 GLN B N 1
ATOM 2090 C CA . GLN B 2 239 ? 133.148 121.887 165.775 1.00 32.16 239 GLN B CA 1
ATOM 2091 C C . GLN B 2 239 ? 133.007 120.573 165.028 1.00 40.23 239 GLN B C 1
ATOM 2092 O O . GLN B 2 239 ? 133.023 120.577 163.797 1.00 40.05 239 GLN B O 1
ATOM 2098 N N . ILE B 2 240 ? 132.899 119.448 165.733 1.00 48.46 240 ILE B N 1
ATOM 2099 C CA . ILE B 2 240 ? 132.536 118.201 165.070 1.00 46.31 240 ILE B CA 1
ATOM 2100 C C . ILE B 2 240 ? 131.107 118.284 164.549 1.00 49.22 240 ILE B C 1
ATOM 2101 O O . ILE B 2 240 ? 130.802 117.836 163.438 1.00 46.52 240 ILE B O 1
ATOM 2106 N N . LEU B 2 241 ? 130.210 118.866 165.347 1.00 44.44 241 LEU B N 1
ATOM 2107 C CA . LEU B 2 241 ? 128.786 118.953 165.019 1.00 38.64 241 LEU B CA 1
ATOM 2108 C C . LEU B 2 241 ? 128.508 120.215 164.200 1.00 38.37 241 LEU B C 1
ATOM 2109 O O . LEU B 2 241 ? 127.979 121.217 164.688 1.00 37.81 241 LEU B O 1
ATOM 2114 N N . CYS B 2 242 ? 128.872 120.152 162.921 1.00 48.99 242 CYS B N 1
ATOM 2115 C CA . CYS B 2 242 ? 128.568 121.236 161.996 1.00 50.07 242 CYS B CA 1
ATOM 2116 C C . CYS B 2 242 ? 128.473 120.671 160.586 1.00 54.54 242 CYS B C 1
ATOM 2117 O O . CYS B 2 242 ? 128.536 119.457 160.373 1.00 53.12 242 CYS B O 1
ATOM 2120 N N . ARG B 2 243 ? 128.319 121.576 159.615 1.00 62.55 243 ARG B N 1
ATOM 2121 C CA . ARG B 2 243 ? 128.215 121.165 158.220 1.00 61.64 243 ARG B CA 1
ATOM 2122 C C . ARG B 2 243 ? 129.528 120.607 157.685 1.00 60.08 243 ARG B C 1
ATOM 2123 O O . ARG B 2 243 ? 129.514 119.869 156.694 1.00 62.93 243 ARG B O 1
ATOM 2131 N N . ARG B 2 244 ? 130.655 120.945 158.317 1.00 65.99 244 ARG B N 1
ATOM 2132 C CA . ARG B 2 244 ? 131.966 120.358 158.028 1.00 68.54 244 ARG B CA 1
ATOM 2133 C C . ARG B 2 244 ? 132.357 120.545 156.558 1.00 68.95 244 ARG B C 1
ATOM 2134 O O . ARG B 2 244 ? 132.482 119.595 155.782 1.00 70.02 244 ARG B O 1
ATOM 2142 N N . ARG B 2 245 ? 132.629 121.798 156.208 1.00 90.57 245 ARG B N 1
ATOM 2143 C CA . ARG B 2 245 ? 133.044 122.146 154.857 1.00 92.81 245 ARG B CA 1
ATOM 2144 C C . ARG B 2 245 ? 134.491 121.721 154.598 1.00 91.07 245 ARG B C 1
ATOM 2145 O O . ARG B 2 245 ? 134.845 121.370 153.472 1.00 91.18 245 ARG B O 1
ATOM 2153 N N . GLY B 2 246 ? 135.323 121.753 155.637 1.00 84.23 246 GLY B N 1
ATOM 2154 C CA . GLY B 2 246 ? 136.708 121.374 155.493 1.00 87.79 246 GLY B CA 1
ATOM 2155 C C . GLY B 2 246 ? 137.104 120.198 156.362 1.00 87.98 246 GLY B C 1
ATOM 2156 O O . GLY B 2 246 ? 137.182 120.297 157.591 1.00 89.30 246 GLY B O 1
ATOM 2157 N N . PRO B 2 247 ? 137.358 119.055 155.733 1.00 81.59 247 PRO B N 1
ATOM 2158 C CA . PRO B 2 247 ? 137.801 117.866 156.477 1.00 79.97 247 PRO B CA 1
ATOM 2159 C C . PRO B 2 247 ? 139.149 118.063 157.153 1.00 79.97 247 PRO B C 1
ATOM 2160 O O . PRO B 2 247 ? 139.251 117.901 158.379 1.00 74.34 247 PRO B O 1
ATOM 2164 N N . PRO B 2 248 ? 140.224 118.418 156.405 1.00 86.35 248 PRO B N 1
ATOM 2165 C CA . PRO B 2 248 ? 141.570 118.174 156.975 1.00 83.42 248 PRO B CA 1
ATOM 2166 C C . PRO B 2 248 ? 142.069 119.219 157.973 1.00 84.00 248 PRO B C 1
ATOM 2167 O O . PRO B 2 248 ? 142.801 120.156 157.654 1.00 85.05 248 PRO B O 1
ATOM 2171 N N . ILE B 2 249 ? 141.717 118.997 159.225 1.00 73.09 249 ILE B N 1
ATOM 2172 C CA . ILE B 2 249 ? 142.165 119.831 160.337 1.00 70.33 249 ILE B CA 1
ATOM 2173 C C . ILE B 2 249 ? 141.977 119.029 161.618 1.00 70.42 249 ILE B C 1
ATOM 2174 O O . ILE B 2 249 ? 141.244 118.039 161.617 1.00 73.41 249 ILE B O 1
ATOM 2179 N N . GLN B 2 250 ? 142.669 119.424 162.680 1.00 53.11 250 GLN B N 1
ATOM 2180 C CA . GLN B 2 250 ? 142.594 118.765 163.986 1.00 49.92 250 GLN B CA 1
ATOM 2181 C C . GLN B 2 250 ? 142.887 117.266 163.858 1.00 49.94 250 GLN B C 1
ATOM 2182 O O . GLN B 2 250 ? 142.024 116.408 164.051 1.00 56.10 250 GLN B O 1
ATOM 2188 N N . ASN B 2 251 ? 144.144 116.981 163.506 1.00 43.18 251 ASN B N 1
ATOM 2189 C CA . ASN B 2 251 ? 144.576 115.599 163.317 1.00 43.56 251 ASN B CA 1
ATOM 2190 C C . ASN B 2 251 ? 144.374 114.778 164.585 1.00 46.18 251 ASN B C 1
ATOM 2191 O O . ASN B 2 251 ? 143.924 113.627 164.527 1.00 52.18 251 ASN B O 1
ATOM 2196 N N . PHE B 2 252 ? 144.729 115.343 165.738 1.00 32.75 252 PHE B N 1
ATOM 2197 C CA . PHE B 2 252 ? 144.488 114.769 167.061 1.00 32.70 252 PHE B CA 1
ATOM 2198 C C . PHE B 2 252 ? 145.219 113.451 167.293 1.00 37.60 252 PHE B C 1
ATOM 2199 O O . PHE B 2 252 ? 145.066 112.847 168.361 1.00 38.38 252 PHE B O 1
ATOM 2207 N N . GLN B 2 253 ? 146.004 112.981 166.327 1.00 49.17 253 GLN B N 1
ATOM 2208 C CA . GLN B 2 253 ? 146.733 111.722 166.471 1.00 49.60 253 GLN B CA 1
ATOM 2209 C C . GLN B 2 253 ? 148.124 112.004 167.038 1.00 49.48 253 GLN B C 1
ATOM 2210 O O . GLN B 2 253 ? 149.151 111.904 166.363 1.00 51.63 253 GLN B O 1
ATOM 2216 N N . ILE B 2 254 ? 148.132 112.368 168.318 1.00 48.95 254 ILE B N 1
ATOM 2217 C CA . ILE B 2 254 ? 149.343 112.821 168.991 1.00 50.15 254 ILE B CA 1
ATOM 2218 C C . ILE B 2 254 ? 150.143 111.615 169.462 1.00 54.81 254 ILE B C 1
ATOM 2219 O O . ILE B 2 254 ? 149.635 110.488 169.478 1.00 55.74 254 ILE B O 1
ATOM 2224 N N . PHE B 2 255 ? 151.402 111.844 169.840 1.00 59.33 255 PHE B N 1
ATOM 2225 C CA . PHE B 2 255 ? 152.275 110.789 170.357 1.00 57.00 255 PHE B CA 1
ATOM 2226 C C . PHE B 2 255 ? 152.404 109.637 169.361 1.00 57.27 255 PHE B C 1
ATOM 2227 O O . PHE B 2 255 ? 152.417 108.463 169.737 1.00 54.62 255 PHE B O 1
ATOM 2235 N N . SER B 2 256 ? 152.491 109.975 168.076 1.00 54.68 256 SER B N 1
ATOM 2236 C CA . SER B 2 256 ? 152.591 108.968 167.030 1.00 48.87 256 SER B CA 1
ATOM 2237 C C . SER B 2 256 ? 153.929 108.246 167.108 1.00 49.57 256 SER B C 1
ATOM 2238 O O . SER B 2 256 ? 154.976 108.867 167.313 1.00 48.16 256 SER B O 1
ATOM 2241 N N . LEU B 2 257 ? 153.888 106.927 166.943 1.00 60.85 257 LEU B N 1
ATOM 2242 C CA . LEU B 2 257 ? 155.123 106.142 167.041 1.00 60.75 257 LEU B CA 1
ATOM 2243 C C . LEU B 2 257 ? 156.021 106.456 165.851 1.00 60.93 257 LEU B C 1
ATOM 2244 O O . LEU B 2 257 ? 155.525 106.571 164.710 1.00 61.79 257 LEU B O 1
ATOM 2246 N N . PRO B 2 258 ? 157.335 106.651 166.048 1.00 59.98 258 PRO B N 1
ATOM 2247 C CA . PRO B 2 258 ? 158.275 106.888 164.948 1.00 61.54 258 PRO B CA 1
ATOM 2248 C C . PRO B 2 258 ? 158.445 105.665 164.052 1.00 61.96 258 PRO B C 1
ATOM 2249 O O . PRO B 2 258 ? 159.108 104.713 164.463 1.00 63.00 258 PRO B O 1
ATOM 2253 N N . ALA C 3 2 ? 133.710 122.981 181.578 1.00 50.62 2 ALA A N 1
ATOM 2254 C CA . ALA C 3 2 ? 133.222 121.834 182.334 1.00 54.01 2 ALA A CA 1
ATOM 2255 C C . ALA C 3 2 ? 131.982 121.238 181.677 1.00 53.72 2 ALA A C 1
ATOM 2256 O O . ALA C 3 2 ? 131.013 121.946 181.403 1.00 53.71 2 ALA A O 1
ATOM 2258 N N . LEU C 3 3 ? 132.019 119.930 181.428 1.00 56.84 3 LEU A N 1
ATOM 2259 C CA . LEU C 3 3 ? 130.896 119.242 180.806 1.00 57.45 3 LEU A CA 1
ATOM 2260 C C . LEU C 3 3 ? 129.827 118.831 181.809 1.00 61.37 3 LEU A C 1
ATOM 2261 O O . LEU C 3 3 ? 128.727 118.439 181.401 1.00 57.97 3 LEU A O 1
ATOM 2266 N N . GLU C 3 4 ? 130.119 118.929 183.105 1.00 69.01 4 GLU A N 1
ATOM 2267 C CA . GLU C 3 4 ? 129.184 118.537 184.159 1.00 66.34 4 GLU A CA 1
ATOM 2268 C C . GLU C 3 4 ? 128.092 119.594 184.246 1.00 66.55 4 GLU A C 1
ATOM 2269 O O . GLU C 3 4 ? 128.130 120.498 185.083 1.00 69.44 4 GLU A O 1
ATOM 2275 N N . GLY C 3 5 ? 127.101 119.475 183.368 1.00 71.78 5 GLY A N 1
ATOM 2276 C CA . GLY C 3 5 ? 126.019 120.436 183.300 1.00 74.06 5 GLY A CA 1
ATOM 2277 C C . GLY C 3 5 ? 125.701 120.816 181.870 1.00 75.29 5 GLY A C 1
ATOM 2278 O O . GLY C 3 5 ? 124.661 121.419 181.588 1.00 77.38 5 GLY A O 1
ATOM 2279 N N . LEU C 3 6 ? 126.599 120.455 180.955 1.00 67.61 6 LEU A N 1
ATOM 2280 C CA . LEU C 3 6 ? 126.399 120.680 179.533 1.00 66.38 6 LEU A CA 1
ATOM 2281 C C . LEU C 3 6 ? 126.248 119.373 178.768 1.00 66.26 6 LEU A C 1
ATOM 2282 O O . LEU C 3 6 ? 125.702 119.379 177.659 1.00 61.55 6 LEU A O 1
ATOM 2287 N N . ARG C 3 7 ? 126.588 118.241 179.359 1.00 75.06 7 ARG A N 1
ATOM 2288 C CA . ARG C 3 7 ? 126.402 116.992 178.630 1.00 75.41 7 ARG A CA 1
ATOM 2289 C C . ARG C 3 7 ? 125.269 116.141 179.184 1.00 76.28 7 ARG A C 1
ATOM 2290 O O . ARG C 3 7 ? 124.588 115.445 178.437 1.00 73.76 7 ARG A O 1
ATOM 2298 N N . LYS C 3 8 ? 125.067 116.213 180.496 1.00 82.60 8 LYS A N 1
ATOM 2299 C CA . LYS C 3 8 ? 124.065 115.409 181.181 1.00 82.37 8 LYS A CA 1
ATOM 2300 C C . LYS C 3 8 ? 122.720 116.105 181.333 1.00 81.80 8 LYS A C 1
ATOM 2301 O O . LYS C 3 8 ? 121.842 115.611 182.030 1.00 83.29 8 LYS A O 1
ATOM 2307 N N . LYS C 3 9 ? 122.562 117.262 180.709 1.00 83.41 9 LYS A N 1
ATOM 2308 C CA . LYS C 3 9 ? 121.290 117.973 180.768 1.00 86.54 9 LYS A CA 1
ATOM 2309 C C . LYS C 3 9 ? 120.790 118.275 179.359 1.00 87.72 9 LYS A C 1
ATOM 2310 O O . LYS C 3 9 ? 119.601 118.102 179.070 1.00 84.98 9 LYS A O 1
ATOM 2316 N N . TYR C 3 10 ? 121.680 118.726 178.477 1.00 86.16 10 TYR A N 1
ATOM 2317 C CA . TYR C 3 10 ? 121.361 118.756 177.055 1.00 84.02 10 TYR A CA 1
ATOM 2318 C C . TYR C 3 10 ? 121.826 117.459 176.404 1.00 84.39 10 TYR A C 1
ATOM 2319 O O . TYR C 3 10 ? 122.993 117.073 176.530 1.00 83.50 10 TYR A O 1
ATOM 2328 N N . LYS C 3 11 ? 120.914 116.784 175.708 1.00 82.51 11 LYS A N 1
ATOM 2329 C CA . LYS C 3 11 ? 121.153 115.446 175.172 1.00 83.05 11 LYS A CA 1
ATOM 2330 C C . LYS C 3 11 ? 120.710 115.367 173.716 1.00 83.48 11 LYS A C 1
ATOM 2331 O O . LYS C 3 11 ? 119.979 114.464 173.306 1.00 84.21 11 LYS A O 1
ATOM 2337 N N . THR C 3 12 ? 121.140 116.336 172.909 1.00 74.12 12 THR A N 1
ATOM 2338 C CA . THR C 3 12 ? 120.799 116.359 171.495 1.00 74.51 12 THR A CA 1
ATOM 2339 C C . THR C 3 12 ? 121.985 116.861 170.685 1.00 69.28 12 THR A C 1
ATOM 2340 O O . THR C 3 12 ? 122.697 117.774 171.112 1.00 66.16 12 THR A O 1
ATOM 2344 N N . ARG C 3 13 ? 122.193 116.250 169.515 1.00 62.92 13 ARG A N 1
ATOM 2345 C CA . ARG C 3 13 ? 123.268 116.680 168.624 1.00 62.42 13 ARG A CA 1
ATOM 2346 C C . ARG C 3 13 ? 123.035 118.104 168.136 1.00 62.04 13 ARG A C 1
ATOM 2347 O O . ARG C 3 13 ? 123.916 118.965 168.240 1.00 67.47 13 ARG A O 1
ATOM 2355 N N . GLN C 3 14 ? 121.848 118.370 167.603 1.00 64.73 14 GLN A N 1
ATOM 2356 C CA . GLN C 3 14 ? 121.400 119.727 167.342 1.00 67.09 14 GLN A CA 1
ATOM 2357 C C . GLN C 3 14 ? 120.705 120.252 168.597 1.00 67.60 14 GLN A C 1
ATOM 2358 O O . GLN C 3 14 ? 120.792 119.650 169.670 1.00 65.91 14 GLN A O 1
ATOM 2364 N N . GLU C 3 15 ? 120.053 121.413 168.488 1.00 69.97 15 GLU A N 1
ATOM 2365 C CA . GLU C 3 15 ? 119.294 122.008 169.587 1.00 69.48 15 GLU A CA 1
ATOM 2366 C C . GLU C 3 15 ? 120.219 122.384 170.744 1.00 67.47 15 GLU A C 1
ATOM 2367 O O . GLU C 3 15 ? 119.776 122.941 171.753 1.00 70.90 15 GLU A O 1
ATOM 2373 N N . LEU C 3 16 ? 121.510 122.106 170.594 1.00 62.42 16 LEU A N 1
ATOM 2374 C CA . LEU C 3 16 ? 122.539 122.472 171.557 1.00 64.27 16 LEU A CA 1
ATOM 2375 C C . LEU C 3 16 ? 123.589 123.398 170.971 1.00 63.80 16 LEU A C 1
ATOM 2376 O O . LEU C 3 16 ? 123.954 124.386 171.608 1.00 60.84 16 LEU A O 1
ATOM 2381 N N . VAL C 3 17 ? 124.076 123.112 169.761 1.00 52.95 17 VAL A N 1
ATOM 2382 C CA . VAL C 3 17 ? 125.025 124.007 169.114 1.00 51.13 17 VAL A CA 1
ATOM 2383 C C . VAL C 3 17 ? 124.385 125.344 168.767 1.00 61.30 17 VAL A C 1
ATOM 2384 O O . VAL C 3 17 ? 125.097 126.332 168.558 1.00 64.98 17 VAL A O 1
ATOM 2388 N N . LYS C 3 18 ? 123.055 125.403 168.701 1.00 71.93 18 LYS A N 1
ATOM 2389 C CA . LYS C 3 18 ? 122.341 126.645 168.441 1.00 70.19 18 LYS A CA 1
ATOM 2390 C C . LYS C 3 18 ? 121.803 127.302 169.703 1.00 70.38 18 LYS A C 1
ATOM 2391 O O . LYS C 3 18 ? 121.613 128.523 169.718 1.00 71.57 18 LYS A O 1
ATOM 2397 N N . ALA C 3 19 ? 121.550 126.526 170.759 1.00 73.35 19 ALA A N 1
ATOM 2398 C CA . ALA C 3 19 ? 121.050 127.102 172.002 1.00 72.45 19 ALA A CA 1
ATOM 2399 C C . ALA C 3 19 ? 122.193 127.584 172.888 1.00 74.42 19 ALA A C 1
ATOM 2400 O O . ALA C 3 19 ? 122.166 128.714 173.389 1.00 75.17 19 ALA A O 1
ATOM 2402 N N . LEU C 3 20 ? 123.205 126.745 173.089 1.00 70.22 20 LEU A N 1
ATOM 2403 C CA . LEU C 3 20 ? 124.378 127.119 173.876 1.00 72.42 20 LEU A CA 1
ATOM 2404 C C . LEU C 3 20 ? 125.419 127.824 173.013 1.00 71.20 20 LEU A C 1
ATOM 2405 O O . LEU C 3 20 ? 126.594 127.462 172.978 1.00 67.26 20 LEU A O 1
ATOM 2410 N N . THR C 3 21 ? 124.967 128.847 172.304 1.00 71.44 21 THR A N 1
ATOM 2411 C CA . THR C 3 21 ? 125.729 129.760 171.475 1.00 69.02 21 THR A CA 1
ATOM 2412 C C . THR C 3 21 ? 125.659 131.155 172.081 1.00 71.19 21 THR A C 1
ATOM 2413 O O . THR C 3 21 ? 124.581 131.581 172.509 1.00 67.01 21 THR A O 1
ATOM 2417 N N . PRO C 3 22 ? 126.779 131.877 172.160 1.00 65.78 22 PRO A N 1
ATOM 2418 C CA . PRO C 3 22 ? 126.768 133.173 172.849 1.00 62.13 22 PRO A CA 1
ATOM 2419 C C . PRO C 3 22 ? 125.752 134.130 172.242 1.00 61.26 22 PRO A C 1
ATOM 2420 O O . PRO C 3 22 ? 125.560 134.185 171.026 1.00 59.85 22 PRO A O 1
ATOM 2424 N N . LYS C 3 23 ? 125.106 134.896 173.118 1.00 56.50 23 LYS A N 1
ATOM 2425 C CA . LYS C 3 23 ? 124.003 135.774 172.733 1.00 57.48 23 LYS A CA 1
ATOM 2426 C C . LYS C 3 23 ? 124.541 136.878 171.834 1.00 58.02 23 LYS A C 1
ATOM 2427 O O . LYS C 3 23 ? 125.245 137.782 172.288 1.00 56.79 23 LYS A O 1
ATOM 2433 N N . ARG C 3 24 ? 124.207 136.805 170.550 1.00 60.04 24 ARG A N 1
ATOM 2434 C CA . ARG C 3 24 ? 124.721 137.734 169.557 1.00 55.20 24 ARG A CA 1
ATOM 2435 C C . ARG C 3 24 ? 123.719 138.861 169.344 1.00 58.69 24 ARG A C 1
ATOM 2436 O O . ARG C 3 24 ? 122.534 138.609 169.104 1.00 66.06 24 ARG A O 1
ATOM 2444 N N . ARG C 3 25 ? 124.191 140.101 169.443 1.00 58.64 25 ARG A N 1
ATOM 2445 C CA . ARG C 3 25 ? 123.376 141.269 169.113 1.00 63.92 25 ARG A CA 1
ATOM 2446 C C . ARG C 3 25 ? 123.647 141.618 167.654 1.00 62.43 25 ARG A C 1
ATOM 2447 O O . ARG C 3 25 ? 124.567 142.372 167.334 1.00 61.78 25 ARG A O 1
ATOM 2455 N N . SER C 3 26 ? 122.834 141.055 166.763 1.00 60.85 26 SER A N 1
ATOM 2456 C CA . SER C 3 26 ? 122.964 141.346 165.342 1.00 59.42 26 SER A CA 1
ATOM 2457 C C . SER C 3 26 ? 122.591 142.796 165.078 1.00 59.39 26 SER A C 1
ATOM 2458 O O . SER C 3 26 ? 121.460 143.214 165.346 1.00 65.76 26 SER A O 1
ATOM 2461 N N . ILE C 3 27 ? 123.539 143.563 164.549 1.00 44.74 27 ILE A N 1
ATOM 2462 C CA . ILE C 3 27 ? 123.386 145.003 164.392 1.00 51.86 27 ILE A CA 1
ATOM 2463 C C . ILE C 3 27 ? 123.387 145.336 162.907 1.00 50.00 27 ILE A C 1
ATOM 2464 O O . ILE C 3 27 ? 124.314 144.960 162.179 1.00 45.37 27 ILE A O 1
ATOM 2469 N N . HIS C 3 28 ? 122.360 146.053 162.461 1.00 56.31 28 HIS A N 1
ATOM 2470 C CA . HIS C 3 28 ? 122.214 146.437 161.063 1.00 54.92 28 HIS A CA 1
ATOM 2471 C C . HIS C 3 28 ? 122.920 147.767 160.831 1.00 52.61 28 HIS A C 1
ATOM 2472 O O . HIS C 3 28 ? 122.806 148.685 161.651 1.00 51.53 28 HIS A O 1
ATOM 2479 N N . LEU C 3 29 ? 123.649 147.864 159.717 1.00 50.66 29 LEU A N 1
ATOM 2480 C CA . LEU C 3 29 ? 124.335 149.104 159.373 1.00 51.57 29 LEU A CA 1
ATOM 2481 C C . LEU C 3 29 ? 123.361 150.249 159.130 1.00 55.87 29 LEU A C 1
ATOM 2482 O O . LEU C 3 29 ? 123.627 151.380 159.551 1.00 56.77 29 LEU A O 1
ATOM 2487 N N . ASN C 3 30 ? 122.233 149.981 158.471 1.00 60.71 30 ASN A N 1
ATOM 2488 C CA . ASN C 3 30 ? 121.231 151.011 158.229 1.00 58.21 30 ASN A CA 1
ATOM 2489 C C . ASN C 3 30 ? 120.307 151.159 159.431 1.00 61.09 30 ASN A C 1
ATOM 2490 O O . ASN C 3 30 ? 119.485 150.276 159.699 1.00 65.25 30 ASN A O 1
ATOM 2495 N N . SER C 3 31 ? 120.436 152.272 160.150 1.00 62.60 31 SER A N 1
ATOM 2496 C CA . SER C 3 31 ? 119.619 152.555 161.330 1.00 65.51 31 SER A CA 1
ATOM 2497 C C . SER C 3 31 ? 119.738 151.448 162.374 1.00 68.17 31 SER A C 1
ATOM 2498 O O . SER C 3 31 ? 119.164 151.542 163.458 1.00 69.42 31 SER A O 1
ATOM 2501 N N . CYS C 3 40 ? 119.790 161.543 153.549 1.00 76.68 40 CYS A N 1
ATOM 2502 C CA . CYS C 3 40 ? 120.574 162.161 152.487 1.00 78.60 40 CYS A CA 1
ATOM 2503 C C . CYS C 3 40 ? 121.113 163.517 152.926 1.00 79.27 40 CYS A C 1
ATOM 2504 O O . CYS C 3 40 ? 121.167 164.458 152.135 1.00 81.12 40 CYS A O 1
ATOM 2507 N N . SER C 3 41 ? 121.514 163.610 154.192 1.00 70.20 41 SER A N 1
ATOM 2508 C CA . SER C 3 41 ? 122.052 164.842 154.746 1.00 69.77 41 SER A CA 1
ATOM 2509 C C . SER C 3 41 ? 123.224 164.512 155.658 1.00 68.57 41 SER A C 1
ATOM 2510 O O . SER C 3 41 ? 123.355 163.391 156.156 1.00 67.38 41 SER A O 1
ATOM 2513 N N . ASN C 3 42 ? 124.081 165.514 155.871 1.00 65.63 42 ASN A N 1
ATOM 2514 C CA . ASN C 3 42 ? 125.274 165.316 156.689 1.00 63.31 42 ASN A CA 1
ATOM 2515 C C . ASN C 3 42 ? 124.906 164.987 158.132 1.00 62.65 42 ASN A C 1
ATOM 2516 O O . ASN C 3 42 ? 125.474 164.070 158.737 1.00 62.61 42 ASN A O 1
ATOM 2521 N N . ALA C 3 43 ? 123.951 165.727 158.698 1.00 67.80 43 ALA A N 1
ATOM 2522 C CA . ALA C 3 43 ? 123.574 165.513 160.092 1.00 67.53 43 ALA A CA 1
ATOM 2523 C C . ALA C 3 43 ? 122.940 164.143 160.294 1.00 68.33 43 ALA A C 1
ATOM 2524 O O . ALA C 3 43 ? 123.198 163.475 161.302 1.00 67.66 43 ALA A O 1
ATOM 2526 N N . ASP C 3 44 ? 122.108 163.708 159.346 1.00 68.39 44 ASP A N 1
ATOM 2527 C CA . ASP C 3 44 ? 121.408 162.434 159.485 1.00 67.67 44 ASP A CA 1
ATOM 2528 C C . ASP C 3 44 ? 122.404 161.276 159.508 1.00 68.50 44 ASP A C 1
ATOM 2529 O O . ASP C 3 44 ? 122.376 160.432 160.416 1.00 65.79 44 ASP A O 1
ATOM 2534 N N . VAL C 3 45 ? 123.301 161.229 158.520 1.00 64.81 45 VAL A N 1
ATOM 2535 C CA . VAL C 3 45 ? 124.287 160.155 158.461 1.00 59.77 45 VAL A CA 1
ATOM 2536 C C . VAL C 3 45 ? 125.255 160.253 159.634 1.00 59.76 45 VAL A C 1
ATOM 2537 O O . VAL C 3 45 ? 125.684 159.233 160.188 1.00 57.98 45 VAL A O 1
ATOM 2541 N N . LEU C 3 46 ? 125.594 161.478 160.048 1.00 60.26 46 LEU A N 1
ATOM 2542 C CA . LEU C 3 46 ? 126.458 161.661 161.208 1.00 58.29 46 LEU A CA 1
ATOM 2543 C C . LEU C 3 46 ? 125.834 161.046 162.453 1.00 61.12 46 LEU A C 1
ATOM 2544 O O . LEU C 3 46 ? 126.486 160.279 163.174 1.00 61.27 46 LEU A O 1
ATOM 2549 N N . ALA C 3 47 ? 124.559 161.353 162.703 1.00 59.61 47 ALA A N 1
ATOM 2550 C CA . ALA C 3 47 ? 123.875 160.836 163.883 1.00 58.75 47 ALA A CA 1
ATOM 2551 C C . ALA C 3 47 ? 123.730 159.322 163.826 1.00 62.70 47 ALA A C 1
ATOM 2552 O O . ALA C 3 47 ? 123.933 158.640 164.836 1.00 63.39 47 ALA A O 1
ATOM 2554 N N . HIS C 3 48 ? 123.377 158.776 162.658 1.00 62.59 48 HIS A N 1
ATOM 2555 C CA . HIS C 3 48 ? 123.227 157.326 162.553 1.00 58.76 48 HIS A CA 1
ATOM 2556 C C . HIS C 3 48 ? 124.553 156.605 162.775 1.00 59.15 48 HIS A C 1
ATOM 2557 O O . HIS C 3 48 ? 124.602 155.581 163.471 1.00 59.62 48 HIS A O 1
ATOM 2564 N N . ILE C 3 49 ? 125.644 157.123 162.204 1.00 56.33 49 ILE A N 1
ATOM 2565 C CA . ILE C 3 49 ? 126.931 156.460 162.377 1.00 55.82 49 ILE A CA 1
ATOM 2566 C C . ILE C 3 49 ? 127.394 156.575 163.823 1.00 56.07 49 ILE A C 1
ATOM 2567 O O . ILE C 3 49 ? 127.964 155.629 164.384 1.00 61.33 49 ILE A O 1
ATOM 2572 N N . LYS C 3 50 ? 127.152 157.727 164.456 1.00 47.13 50 LYS A N 1
ATOM 2573 C CA . LYS C 3 50 ? 127.499 157.869 165.866 1.00 48.46 50 LYS A CA 1
ATOM 2574 C C . LYS C 3 50 ? 126.692 156.911 166.730 1.00 49.76 50 LYS A C 1
ATOM 2575 O O . LYS C 3 50 ? 127.216 156.345 167.696 1.00 52.66 50 LYS A O 1
ATOM 2581 N N . HIS C 3 51 ? 125.410 156.724 166.404 1.00 54.23 51 HIS A N 1
ATOM 2582 C CA . HIS C 3 51 ? 124.590 155.769 167.140 1.00 59.67 51 HIS A CA 1
ATOM 2583 C C . HIS C 3 51 ? 125.136 154.356 166.992 1.00 58.68 51 HIS A C 1
ATOM 2584 O O . HIS C 3 51 ? 125.221 153.607 167.970 1.00 59.03 51 HIS A O 1
ATOM 2591 N N . PHE C 3 52 ? 125.519 153.979 165.769 1.00 48.99 52 PHE A N 1
ATOM 2592 C CA . PHE C 3 52 ? 126.154 152.680 165.552 1.00 43.25 52 PHE A CA 1
ATOM 2593 C C . PHE C 3 52 ? 127.402 152.529 166.416 1.00 39.94 52 PHE A C 1
ATOM 2594 O O . PHE C 3 52 ? 127.560 151.532 167.133 1.00 41.09 52 PHE A O 1
ATOM 2602 N N . LEU C 3 53 ? 128.300 153.514 166.362 1.00 41.82 53 LEU A N 1
ATOM 2603 C CA . LEU C 3 53 ? 129.563 153.398 167.086 1.00 47.24 53 LEU A CA 1
ATOM 2604 C C . LEU C 3 53 ? 129.334 153.310 168.590 1.00 51.20 53 LEU A C 1
ATOM 2605 O O . LEU C 3 53 ? 129.933 152.466 169.268 1.00 55.19 53 LEU A O 1
ATOM 2610 N N . SER C 3 54 ? 128.456 154.161 169.128 1.00 56.04 54 SER A N 1
ATOM 2611 C CA . SER C 3 54 ? 128.186 154.145 170.561 1.00 57.19 54 SER A CA 1
ATOM 2612 C C . SER C 3 54 ? 127.504 152.855 170.998 1.00 56.65 54 SER A C 1
ATOM 2613 O O . SER C 3 54 ? 127.839 152.307 172.056 1.00 55.35 54 SER A O 1
ATOM 2616 N N . LEU C 3 55 ? 126.547 152.358 170.209 1.00 52.66 55 LEU A N 1
ATOM 2617 C CA . LEU C 3 55 ? 125.846 151.132 170.563 1.00 53.15 55 LEU A CA 1
ATOM 2618 C C . LEU C 3 55 ? 126.766 149.922 170.493 1.00 52.69 55 LEU A C 1
ATOM 2619 O O . LEU C 3 55 ? 126.584 148.967 171.254 1.00 55.27 55 LEU A O 1
ATOM 2624 N N . ALA C 3 56 ? 127.740 149.931 169.582 1.00 47.20 56 ALA A N 1
ATOM 2625 C CA . ALA C 3 56 ? 128.736 148.865 169.570 1.00 39.81 56 ALA A CA 1
ATOM 2626 C C . ALA C 3 56 ? 129.668 148.970 170.772 1.00 39.21 56 ALA A C 1
ATOM 2627 O O . ALA C 3 56 ? 129.955 147.968 171.442 1.00 40.64 56 ALA A O 1
ATOM 2629 N N . ALA C 3 57 ? 130.140 150.185 171.068 1.00 52.93 57 ALA A N 1
ATOM 2630 C CA . ALA C 3 57 ? 131.138 150.366 172.118 1.00 56.97 57 ALA A CA 1
ATOM 2631 C C . ALA C 3 57 ? 130.571 150.029 173.492 1.00 58.40 57 ALA A C 1
ATOM 2632 O O . ALA C 3 57 ? 131.199 149.301 174.269 1.00 58.90 57 ALA A O 1
ATOM 2634 N N . ASN C 3 58 ? 129.387 150.557 173.816 1.00 58.19 58 ASN A N 1
ATOM 2635 C CA . ASN C 3 58 ? 128.821 150.297 175.136 1.00 58.07 58 ASN A CA 1
ATOM 2636 C C . ASN C 3 58 ? 128.430 148.831 175.286 1.00 59.70 58 ASN A C 1
ATOM 2637 O O . ASN C 3 58 ? 128.553 148.260 176.375 1.00 59.23 58 ASN A O 1
ATOM 2642 N N . SER C 3 59 ? 127.970 148.201 174.200 1.00 57.62 59 SER A N 1
ATOM 2643 C CA . SER C 3 59 ? 127.661 146.776 174.252 1.00 55.96 59 SER A CA 1
ATOM 2644 C C . SER C 3 59 ? 128.907 145.941 174.512 1.00 53.53 59 SER A C 1
ATOM 2645 O O . SER C 3 59 ? 128.858 144.989 175.298 1.00 53.72 59 SER A O 1
ATOM 2648 N N . LEU C 3 60 ? 130.029 146.276 173.868 1.00 54.86 60 LEU A N 1
ATOM 2649 C CA . LEU C 3 60 ? 131.273 145.571 174.165 1.00 54.81 60 LEU A CA 1
ATOM 2650 C C . LEU C 3 60 ? 131.741 145.833 175.591 1.00 56.63 60 LEU A C 1
ATOM 2651 O O . LEU C 3 60 ? 132.251 144.925 176.257 1.00 57.07 60 LEU A O 1
ATOM 2656 N N . GLU C 3 61 ? 131.570 147.060 176.084 1.00 62.15 61 GLU A N 1
ATOM 2657 C CA . GLU C 3 61 ? 132.165 147.422 177.366 1.00 62.90 61 GLU A CA 1
ATOM 2658 C C . GLU C 3 61 ? 131.346 146.903 178.545 1.00 61.75 61 GLU A C 1
ATOM 2659 O O . GLU C 3 61 ? 131.847 146.128 179.367 1.00 59.94 61 GLU A O 1
ATOM 2665 N N . GLN C 3 62 ? 130.084 147.324 178.650 1.00 60.34 62 GLN A N 1
ATOM 2666 C CA . GLN C 3 62 ? 129.291 147.003 179.834 1.00 59.85 62 GLN A CA 1
ATOM 2667 C C . GLN C 3 62 ? 128.680 145.608 179.751 1.00 60.27 62 GLN A C 1
ATOM 2668 O O . GLN C 3 62 ? 128.968 144.742 180.583 1.00 64.31 62 GLN A O 1
ATOM 2674 N N . HIS C 3 63 ? 127.826 145.375 178.753 1.00 58.40 63 HIS A N 1
ATOM 2675 C CA . HIS C 3 63 ? 127.083 144.122 178.680 1.00 61.12 63 HIS A CA 1
ATOM 2676 C C . HIS C 3 63 ? 127.935 142.945 178.223 1.00 62.63 63 HIS A C 1
ATOM 2677 O O . HIS C 3 63 ? 127.537 141.797 178.452 1.00 59.92 63 HIS A O 1
ATOM 2684 N N . GLN C 3 64 ? 129.086 143.198 177.600 1.00 60.50 64 GLN A N 1
ATOM 2685 C CA . GLN C 3 64 ? 129.935 142.155 177.026 1.00 55.19 64 GLN A CA 1
ATOM 2686 C C . GLN C 3 64 ? 129.117 141.307 176.048 1.00 59.76 64 GLN A C 1
ATOM 2687 O O . GLN C 3 64 ? 128.781 140.150 176.283 1.00 59.28 64 GLN A O 1
ATOM 2693 N N . GLN C 3 65 ? 128.739 141.953 174.946 1.00 55.98 65 GLN A N 1
ATOM 2694 C CA . GLN C 3 65 ? 127.892 141.329 173.943 1.00 52.05 65 GLN A CA 1
ATOM 2695 C C . GLN C 3 65 ? 128.691 141.114 172.669 1.00 48.37 65 GLN A C 1
ATOM 2696 O O . GLN C 3 65 ? 129.198 142.091 172.099 1.00 50.35 65 GLN A O 1
ATOM 2702 N N . PRO C 3 66 ? 128.841 139.879 172.188 1.00 45.34 66 PRO A N 1
ATOM 2703 C CA . PRO C 3 66 ? 129.523 139.673 170.905 1.00 47.37 66 PRO A CA 1
ATOM 2704 C C . PRO C 3 66 ? 128.729 140.264 169.753 1.00 45.98 66 PRO A C 1
ATOM 2705 O O . PRO C 3 66 ? 127.667 139.747 169.392 1.00 53.75 66 PRO A O 1
ATOM 2709 N N . ILE C 3 67 ? 129.234 141.353 169.170 1.00 34.85 67 ILE A N 1
ATOM 2710 C CA . ILE C 3 67 ? 128.495 142.034 168.119 1.00 38.41 67 ILE A CA 1
ATOM 2711 C C . ILE C 3 67 ? 128.464 141.184 166.854 1.00 38.05 67 ILE A C 1
ATOM 2712 O O . ILE C 3 67 ? 129.305 140.302 166.642 1.00 39.64 67 ILE A O 1
ATOM 2717 N N . SER C 3 68 ? 127.464 141.444 166.013 1.00 40.38 68 SER A N 1
ATOM 2718 C CA . SER C 3 68 ? 127.287 140.739 164.742 1.00 40.27 68 SER A CA 1
ATOM 2719 C C . SER C 3 68 ? 126.847 141.782 163.717 1.00 44.76 68 SER A C 1
ATOM 2720 O O . SER C 3 68 ? 125.656 142.073 163.584 1.00 44.70 68 SER A O 1
ATOM 2723 N N . ILE C 3 69 ? 127.817 142.346 162.998 1.00 36.69 69 ILE A N 1
ATOM 2724 C CA . ILE C 3 69 ? 127.506 143.368 162.008 1.00 33.68 69 ILE A CA 1
ATOM 2725 C C . ILE C 3 69 ? 126.882 142.709 160.788 1.00 35.30 69 ILE A C 1
ATOM 2726 O O . ILE C 3 69 ? 127.476 141.814 160.173 1.00 39.03 69 ILE A O 1
ATOM 2731 N N . VAL C 3 70 ? 125.679 143.150 160.432 1.00 44.40 70 VAL A N 1
ATOM 2732 C CA . VAL C 3 70 ? 124.957 142.637 159.276 1.00 44.74 70 VAL A CA 1
ATOM 2733 C C . VAL C 3 70 ? 124.531 143.822 158.421 1.00 41.76 70 VAL A C 1
ATOM 2734 O O . VAL C 3 70 ? 124.068 144.842 158.942 1.00 44.10 70 VAL A O 1
ATOM 2738 N N . PHE C 3 71 ? 124.704 143.693 157.110 1.00 35.41 71 PHE A N 1
ATOM 2739 C CA . PHE C 3 71 ? 124.427 144.792 156.198 1.00 38.80 71 PHE A CA 1
ATOM 2740 C C . PHE C 3 71 ? 124.064 144.213 154.839 1.00 44.31 71 PHE A C 1
ATOM 2741 O O . PHE C 3 71 ? 124.148 143.004 154.613 1.00 45.93 71 PHE A O 1
ATOM 2749 N N . GLN C 3 72 ? 123.659 145.098 153.937 1.00 49.53 72 GLN A N 1
ATOM 2750 C CA . GLN C 3 72 ? 123.306 144.729 152.576 1.00 46.97 72 GLN A CA 1
ATOM 2751 C C . GLN C 3 72 ? 124.475 145.021 151.643 1.00 45.31 72 GLN A C 1
ATOM 2752 O O . GLN C 3 72 ? 125.258 145.949 151.860 1.00 40.82 72 GLN A O 1
ATOM 2758 N N . ASN C 3 73 ? 124.584 144.215 150.595 1.00 61.09 73 ASN A N 1
ATOM 2759 C CA . ASN C 3 73 ? 125.627 144.364 149.590 1.00 63.57 73 ASN A CA 1
ATOM 2760 C C . ASN C 3 73 ? 124.985 144.558 148.221 1.00 62.57 73 ASN A C 1
ATOM 2761 O O . ASN C 3 73 ? 123.768 144.438 148.061 1.00 61.40 73 ASN A O 1
ATOM 2766 N N . LYS C 3 74 ? 125.822 144.848 147.226 1.00 62.69 74 LYS A N 1
ATOM 2767 C CA . LYS C 3 74 ? 125.324 145.249 145.916 1.00 65.12 74 LYS A CA 1
ATOM 2768 C C . LYS C 3 74 ? 124.467 144.149 145.304 1.00 64.52 74 LYS A C 1
ATOM 2769 O O . LYS C 3 74 ? 124.891 142.993 145.214 1.00 60.72 74 LYS A O 1
ATOM 2775 N N . LYS C 3 75 ? 123.262 144.518 144.879 1.00 81.77 75 LYS A N 1
ATOM 2776 C CA . LYS C 3 75 ? 122.313 143.543 144.363 1.00 83.61 75 LYS A CA 1
ATOM 2777 C C . LYS C 3 75 ? 122.723 143.095 142.966 1.00 84.67 75 LYS A C 1
ATOM 2778 O O . LYS C 3 75 ? 123.066 143.919 142.112 1.00 86.10 75 LYS A O 1
ATOM 2784 N N . LYS C 3 76 ? 122.692 141.786 142.736 1.00 90.33 76 LYS A N 1
ATOM 2785 C CA . LYS C 3 76 ? 123.051 141.231 141.438 1.00 90.85 76 LYS A CA 1
ATOM 2786 C C . LYS C 3 76 ? 121.856 141.254 140.491 1.00 91.82 76 LYS A C 1
ATOM 2787 O O . LYS C 3 76 ? 121.025 140.346 140.503 1.00 91.60 76 LYS A O 1
ATOM 2793 N N . HIS C 3 86 ? 123.679 137.307 151.855 1.00 71.15 86 HIS A N 1
ATOM 2794 C CA . HIS C 3 86 ? 123.972 138.436 152.727 1.00 70.50 86 HIS A CA 1
ATOM 2795 C C . HIS C 3 86 ? 125.152 138.089 153.624 1.00 69.27 86 HIS A C 1
ATOM 2796 O O . HIS C 3 86 ? 125.243 136.965 154.130 1.00 67.89 86 HIS A O 1
ATOM 2803 N N . THR C 3 87 ? 126.049 139.050 153.817 1.00 49.34 87 THR A N 1
ATOM 2804 C CA . THR C 3 87 ? 127.288 138.840 154.551 1.00 43.33 87 THR A CA 1
ATOM 2805 C C . THR C 3 87 ? 127.183 139.459 155.937 1.00 41.33 87 THR A C 1
ATOM 2806 O O . THR C 3 87 ? 126.831 140.635 156.075 1.00 40.38 87 THR A O 1
ATOM 2810 N N . THR C 3 88 ? 127.481 138.657 156.956 1.00 37.41 88 THR A N 1
ATOM 2811 C CA . THR C 3 88 ? 127.498 139.089 158.348 1.00 29.67 88 THR A CA 1
ATOM 2812 C C . THR C 3 88 ? 128.912 138.926 158.887 1.00 37.03 88 THR A C 1
ATOM 2813 O O . THR C 3 88 ? 129.506 137.850 158.757 1.00 45.27 88 THR A O 1
ATOM 2817 N N . LEU C 3 89 ? 129.444 139.985 159.489 1.00 31.02 89 LEU A N 1
ATOM 2818 C CA . LEU C 3 89 ? 130.806 140.000 160.019 1.00 25.17 89 LEU A CA 1
ATOM 2819 C C . LEU C 3 89 ? 130.728 139.900 161.540 1.00 26.37 89 LEU A C 1
ATOM 2820 O O . LEU C 3 89 ? 130.667 140.910 162.242 1.00 33.82 89 LEU A O 1
ATOM 2825 N N . ASP C 3 90 ? 130.727 138.668 162.043 1.00 30.58 90 ASP A N 1
ATOM 2826 C CA . ASP C 3 90 ? 130.745 138.447 163.481 1.00 36.15 90 ASP A CA 1
ATOM 2827 C C . ASP C 3 90 ? 132.104 138.837 164.049 1.00 34.05 90 ASP A C 1
ATOM 2828 O O . ASP C 3 90 ? 133.140 138.631 163.411 1.00 37.62 90 ASP A O 1
ATOM 2833 N N . PHE C 3 91 ? 132.100 139.406 165.256 1.00 26.32 91 PHE A N 1
ATOM 2834 C CA . PHE C 3 91 ? 133.353 139.880 165.834 1.00 23.31 91 PHE A CA 1
ATOM 2835 C C . PHE C 3 91 ? 134.275 138.735 166.249 1.00 25.74 91 PHE A C 1
ATOM 2836 O O . PHE C 3 91 ? 135.363 138.602 165.678 1.00 33.78 91 PHE A O 1
ATOM 2844 N N . PRO C 3 92 ? 133.909 137.878 167.223 1.00 19.03 92 PRO A N 1
ATOM 2845 C CA . PRO C 3 92 ? 134.886 136.884 167.681 1.00 23.74 92 PRO A CA 1
ATOM 2846 C C . PRO C 3 92 ? 134.879 135.632 166.822 1.00 24.40 92 PRO A C 1
ATOM 2847 O O . PRO C 3 92 ? 135.011 134.522 167.347 1.00 16.72 92 PRO A O 1
ATOM 2851 N N . LEU C 3 93 ? 134.774 135.818 165.505 1.00 26.45 93 LEU A N 1
ATOM 2852 C CA . LEU C 3 93 ? 134.697 134.730 164.527 1.00 19.17 93 LEU A CA 1
ATOM 2853 C C . LEU C 3 93 ? 133.915 133.540 165.078 1.00 22.62 93 LEU A C 1
ATOM 2854 O O . LEU C 3 93 ? 134.355 132.389 165.031 1.00 34.77 93 LEU A O 1
ATOM 2859 N N . ASN C 3 94 ? 132.729 133.833 165.610 1.00 28.25 94 ASN A N 1
ATOM 2860 C CA . ASN C 3 94 ? 131.947 132.854 166.352 1.00 35.08 94 ASN A CA 1
ATOM 2861 C C . ASN C 3 94 ? 131.180 131.889 165.457 1.00 34.86 94 ASN A C 1
ATOM 2862 O O . ASN C 3 94 ? 130.226 131.262 165.927 1.00 34.42 94 ASN A O 1
ATOM 2867 N N . GLY C 3 95 ? 131.548 131.763 164.187 1.00 36.57 95 GLY A N 1
ATOM 2868 C CA . GLY C 3 95 ? 130.969 130.753 163.338 1.00 40.68 95 GLY A CA 1
ATOM 2869 C C . GLY C 3 95 ? 131.544 129.390 163.660 1.00 37.37 95 GLY A C 1
ATOM 2870 O O . GLY C 3 95 ? 132.763 129.209 163.725 1.00 30.85 95 GLY A O 1
ATOM 2871 N N . PRO C 3 96 ? 130.670 128.429 164.006 1.00 41.26 96 PRO A N 1
ATOM 2872 C CA . PRO C 3 96 ? 131.135 127.109 164.402 1.00 33.93 96 PRO A CA 1
ATOM 2873 C C . PRO C 3 96 ? 131.360 126.293 163.189 1.00 32.59 96 PRO A C 1
ATOM 2874 O O . PRO C 3 96 ? 130.687 125.297 162.983 1.00 41.35 96 PRO A O 1
ATOM 2878 N N . HIS C 3 97 ? 132.296 126.747 162.378 1.00 37.70 97 HIS A N 1
ATOM 2879 C CA . HIS C 3 97 ? 132.683 126.067 161.162 1.00 47.30 97 HIS A CA 1
ATOM 2880 C C . HIS C 3 97 ? 133.983 126.696 160.748 1.00 41.73 97 HIS A C 1
ATOM 2881 O O . HIS C 3 97 ? 134.003 127.611 159.938 1.00 41.47 97 HIS A O 1
ATOM 2888 N N . LEU C 3 98 ? 135.099 126.191 161.251 1.00 35.10 98 LEU A N 1
ATOM 2889 C CA . LEU C 3 98 ? 136.411 126.765 160.948 1.00 36.58 98 LEU A CA 1
ATOM 2890 C C . LEU C 3 98 ? 136.885 126.774 159.491 1.00 43.05 98 LEU A C 1
ATOM 2891 O O . LEU C 3 98 ? 137.929 126.228 159.211 1.00 53.59 98 LEU A O 1
ATOM 2896 N N . SER C 3 99 ? 136.217 127.476 158.584 1.00 50.39 99 SER A N 1
ATOM 2897 C CA . SER C 3 99 ? 136.604 127.469 157.194 1.00 57.78 99 SER A CA 1
ATOM 2898 C C . SER C 3 99 ? 138.012 127.986 156.985 1.00 57.51 99 SER A C 1
ATOM 2899 O O . SER C 3 99 ? 138.436 128.897 157.654 1.00 51.02 99 SER A O 1
ATOM 2902 N N . THR C 3 100 ? 138.766 127.384 156.081 1.00 77.98 100 THR A N 1
ATOM 2903 C CA . THR C 3 100 ? 140.129 127.828 155.844 1.00 77.66 100 THR A CA 1
ATOM 2904 C C . THR C 3 100 ? 140.119 129.267 155.421 1.00 78.93 100 THR A C 1
ATOM 2905 O O . THR C 3 100 ? 140.965 130.026 155.838 1.00 79.08 100 THR A O 1
ATOM 2909 N N . HIS C 3 101 ? 139.160 129.653 154.595 1.00 82.94 101 HIS A N 1
ATOM 2910 C CA . HIS C 3 101 ? 139.085 131.049 154.213 1.00 83.98 101 HIS A CA 1
ATOM 2911 C C . HIS C 3 101 ? 138.250 131.732 155.241 1.00 79.71 101 HIS A C 1
ATOM 2912 O O . HIS C 3 101 ? 137.049 131.868 155.082 1.00 84.02 101 HIS A O 1
ATOM 2919 N N . GLN C 3 102 ? 138.876 132.187 156.326 1.00 44.07 102 GLN A N 1
ATOM 2920 C CA . GLN C 3 102 ? 138.116 132.834 157.399 1.00 35.59 102 GLN A CA 1
ATOM 2921 C C . GLN C 3 102 ? 138.726 134.079 158.060 1.00 38.95 102 GLN A C 1
ATOM 2922 O O . GLN C 3 102 ? 138.309 134.455 159.155 1.00 43.78 102 GLN A O 1
ATOM 2928 N N . PHE C 3 103 ? 139.721 134.685 157.446 1.00 44.06 103 PHE A N 1
ATOM 2929 C CA . PHE C 3 103 ? 140.285 135.884 158.030 1.00 44.46 103 PHE A CA 1
ATOM 2930 C C . PHE C 3 103 ? 139.268 137.002 157.841 1.00 45.48 103 PHE A C 1
ATOM 2931 O O . PHE C 3 103 ? 139.406 137.828 156.952 1.00 45.64 103 PHE A O 1
ATOM 2939 N N . LYS C 3 104 ? 138.229 136.980 158.686 1.00 36.28 104 LYS A N 1
ATOM 2940 C CA . LYS C 3 104 ? 137.134 137.909 158.628 1.00 33.26 104 LYS A CA 1
ATOM 2941 C C . LYS C 3 104 ? 137.284 139.108 159.541 1.00 35.28 104 LYS A C 1
ATOM 2942 O O . LYS C 3 104 ? 136.458 140.002 159.500 1.00 33.51 104 LYS A O 1
ATOM 2948 N N . LEU C 3 105 ? 138.317 139.166 160.371 1.00 27.48 105 LEU A N 1
ATOM 2949 C CA . LEU C 3 105 ? 138.427 140.342 161.222 1.00 25.04 105 LEU A CA 1
ATOM 2950 C C . LEU C 3 105 ? 139.263 141.419 160.592 1.00 16.68 105 LEU A C 1
ATOM 2951 O O . LEU C 3 105 ? 139.468 142.456 161.167 1.00 26.53 105 LEU A O 1
ATOM 2956 N N . LYS C 3 106 ? 139.769 141.177 159.408 1.00 12.85 106 LYS A N 1
ATOM 2957 C CA . LYS C 3 106 ? 140.504 142.218 158.751 1.00 15.37 106 LYS A CA 1
ATOM 2958 C C . LYS C 3 106 ? 139.565 142.989 157.835 1.00 25.87 106 LYS A C 1
ATOM 2959 O O . LYS C 3 106 ? 139.961 143.992 157.253 1.00 32.53 106 LYS A O 1
ATOM 2965 N N . ARG C 3 107 ? 138.323 142.531 157.695 1.00 23.55 107 ARG A N 1
ATOM 2966 C CA . ARG C 3 107 ? 137.335 143.219 156.897 1.00 19.08 107 ARG A CA 1
ATOM 2967 C C . ARG C 3 107 ? 136.508 144.027 157.864 1.00 16.95 107 ARG A C 1
ATOM 2968 O O . ARG C 3 107 ? 136.037 145.094 157.548 1.00 13.10 107 ARG A O 1
ATOM 2976 N N . CYS C 3 108 ? 136.351 143.509 159.071 1.00 19.57 108 CYS A N 1
ATOM 2977 C CA . CYS C 3 108 ? 135.564 144.201 160.086 1.00 13.33 108 CYS A CA 1
ATOM 2978 C C . CYS C 3 108 ? 136.330 145.386 160.660 1.00 20.76 108 CYS A C 1
ATOM 2979 O O . CYS C 3 108 ? 135.745 146.443 160.926 1.00 34.11 108 CYS A O 1
ATOM 2982 N N . ALA C 3 109 ? 137.638 145.232 160.859 1.00 17.91 109 ALA A N 1
ATOM 2983 C CA . ALA C 3 109 ? 138.463 146.312 161.381 1.00 9.57 109 ALA A CA 1
ATOM 2984 C C . ALA C 3 109 ? 138.759 147.386 160.345 1.00 17.11 109 ALA A C 1
ATOM 2985 O O . ALA C 3 109 ? 139.291 148.439 160.709 1.00 25.97 109 ALA A O 1
ATOM 2987 N N . ILE C 3 110 ? 138.442 147.147 159.074 1.00 18.28 110 ILE A N 1
ATOM 2988 C CA . ILE C 3 110 ? 138.534 148.177 158.046 1.00 14.38 110 ILE A CA 1
ATOM 2989 C C . ILE C 3 110 ? 137.194 148.896 157.986 1.00 24.36 110 ILE A C 1
ATOM 2990 O O . ILE C 3 110 ? 137.135 150.119 157.823 1.00 29.54 110 ILE A O 1
ATOM 2995 N N . LEU C 3 111 ? 136.108 148.134 158.130 1.00 14.06 111 LEU A N 1
ATOM 2996 C CA . LEU C 3 111 ? 134.779 148.734 158.209 1.00 12.65 111 LEU A CA 1
ATOM 2997 C C . LEU C 3 111 ? 134.687 149.708 159.379 1.00 21.06 111 LEU A C 1
ATOM 2998 O O . LEU C 3 111 ? 134.320 150.878 159.207 1.00 28.95 111 LEU A O 1
ATOM 3003 N N . LEU C 3 112 ? 135.049 149.245 160.575 1.00 20.67 112 LEU A N 1
ATOM 3004 C CA . LEU C 3 112 ? 134.966 150.069 161.773 1.00 12.87 112 LEU A CA 1
ATOM 3005 C C . LEU C 3 112 ? 136.020 151.165 161.814 1.00 13.54 112 LEU A C 1
ATOM 3006 O O . LEU C 3 112 ? 135.866 152.118 162.584 1.00 25.60 112 LEU A O 1
ATOM 3011 N N . ASN C 3 113 ? 137.078 151.060 161.010 1.00 10.51 113 ASN A N 1
ATOM 3012 C CA . ASN C 3 113 ? 138.062 152.126 160.899 1.00 15.57 113 ASN A CA 1
ATOM 3013 C C . ASN C 3 113 ? 137.655 153.205 159.909 1.00 19.91 113 ASN A C 1
ATOM 3014 O O . ASN C 3 113 ? 137.929 154.384 160.156 1.00 28.94 113 ASN A O 1
ATOM 3019 N N . LEU C 3 114 ? 137.006 152.833 158.804 1.00 16.21 114 LEU A N 1
ATOM 3020 C CA . LEU C 3 114 ? 136.416 153.827 157.919 1.00 23.93 114 LEU A CA 1
ATOM 3021 C C . LEU C 3 114 ? 135.238 154.530 158.576 1.00 32.39 114 LEU A C 1
ATOM 3022 O O . LEU C 3 114 ? 135.013 155.721 158.326 1.00 31.64 114 LEU A O 1
ATOM 3027 N N . LEU C 3 115 ? 134.485 153.818 159.420 1.00 29.42 115 LEU A N 1
ATOM 3028 C CA . LEU C 3 115 ? 133.401 154.454 160.159 1.00 18.92 115 LEU A CA 1
ATOM 3029 C C . LEU C 3 115 ? 133.900 155.459 161.189 1.00 21.41 115 LEU A C 1
ATOM 3030 O O . LEU C 3 115 ? 133.087 156.220 161.725 1.00 22.96 115 LEU A O 1
ATOM 3035 N N . LYS C 3 116 ? 135.199 155.477 161.483 1.00 22.85 116 LYS A N 1
ATOM 3036 C CA . LYS C 3 116 ? 135.809 156.487 162.339 1.00 29.14 116 LYS A CA 1
ATOM 3037 C C . LYS C 3 116 ? 136.361 157.657 161.535 1.00 32.70 116 LYS A C 1
ATOM 3038 O O . LYS C 3 116 ? 136.266 158.808 161.971 1.00 38.71 116 LYS A O 1
ATOM 3044 N N . VAL C 3 117 ? 136.923 157.390 160.354 1.00 26.00 117 VAL A N 1
ATOM 3045 C CA . VAL C 3 117 ? 137.358 158.475 159.481 1.00 26.35 117 VAL A CA 1
ATOM 3046 C C . VAL C 3 117 ? 136.164 159.284 158.995 1.00 36.58 117 VAL A C 1
ATOM 3047 O O . VAL C 3 117 ? 136.259 160.506 158.825 1.00 40.54 117 VAL A O 1
ATOM 3051 N N . VAL C 3 118 ? 135.025 158.627 158.761 1.00 32.94 118 VAL A N 1
ATOM 3052 C CA . VAL C 3 118 ? 133.815 159.363 158.396 1.00 29.08 118 VAL A CA 1
ATOM 3053 C C . VAL C 3 118 ? 133.418 160.314 159.521 1.00 33.61 118 VAL A C 1
ATOM 3054 O O . VAL C 3 118 ? 133.080 161.479 159.284 1.00 30.21 118 VAL A O 1
ATOM 3058 N N . MET C 3 119 ? 133.464 159.833 160.765 1.00 41.28 119 MET A N 1
ATOM 3059 C CA . MET C 3 119 ? 133.248 160.679 161.933 1.00 40.54 119 MET A CA 1
ATOM 3060 C C . MET C 3 119 ? 134.229 161.838 162.021 1.00 40.77 119 MET A C 1
ATOM 3061 O O . MET C 3 119 ? 133.817 162.953 162.354 1.00 41.40 119 MET A O 1
ATOM 3066 N N . GLU C 3 120 ? 135.506 161.600 161.740 1.00 39.49 120 GLU A N 1
ATOM 3067 C CA . GLU C 3 120 ? 136.521 162.637 161.855 1.00 43.42 120 GLU A CA 1
ATOM 3068 C C . GLU C 3 120 ? 136.535 163.607 160.680 1.00 47.35 120 GLU A C 1
ATOM 3069 O O . GLU C 3 120 ? 137.180 164.655 160.777 1.00 50.22 120 GLU A O 1
ATOM 3075 N N . LYS C 3 121 ? 135.861 163.284 159.574 1.00 45.57 121 LYS A N 1
ATOM 3076 C CA . LYS C 3 121 ? 135.860 164.156 158.406 1.00 45.43 121 LYS A CA 1
ATOM 3077 C C . LYS C 3 121 ? 134.521 164.819 158.105 1.00 47.99 121 LYS A C 1
ATOM 3078 O O . LYS C 3 121 ? 134.507 165.837 157.404 1.00 47.47 121 LYS A O 1
ATOM 3084 N N . LEU C 3 122 ? 133.397 164.280 158.597 1.00 49.94 122 LEU A N 1
ATOM 3085 C CA . LEU C 3 122 ? 132.105 164.895 158.289 1.00 46.94 122 LEU A CA 1
ATOM 3086 C C . LEU C 3 122 ? 131.950 166.302 158.859 1.00 46.75 122 LEU A C 1
ATOM 3087 O O . LEU C 3 122 ? 131.536 167.202 158.108 1.00 48.58 122 LEU A O 1
ATOM 3092 N N . PRO C 3 123 ? 132.231 166.570 160.144 1.00 51.21 123 PRO A N 1
ATOM 3093 C CA . PRO C 3 123 ? 131.997 167.930 160.663 1.00 54.15 123 PRO A CA 1
ATOM 3094 C C . PRO C 3 123 ? 132.852 168.999 160.003 1.00 53.16 123 PRO A C 1
ATOM 3095 O O . PRO C 3 123 ? 132.429 170.162 159.958 1.00 54.78 123 PRO A O 1
ATOM 3099 N N . LEU C 3 124 ? 134.037 168.653 159.498 1.00 42.78 124 LEU A N 1
ATOM 3100 C CA . LEU C 3 124 ? 134.873 169.623 158.802 1.00 43.85 124 LEU A CA 1
ATOM 3101 C C . LEU C 3 124 ? 134.275 170.068 157.474 1.00 44.77 124 LEU A C 1
ATOM 3102 O O . LEU C 3 124 ? 134.524 171.200 157.047 1.00 47.49 124 LEU A O 1
ATOM 3107 N N . GLY C 3 125 ? 133.502 169.210 156.814 1.00 42.84 125 GLY A N 1
ATOM 3108 C CA . GLY C 3 125 ? 132.892 169.571 155.549 1.00 43.75 125 GLY A CA 1
ATOM 3109 C C . GLY C 3 125 ? 133.860 169.692 154.396 1.00 44.93 125 GLY A C 1
ATOM 3110 O O . GLY C 3 125 ? 133.535 170.324 153.388 1.00 45.80 125 GLY A O 1
ATOM 3111 N N . LYS C 3 126 ? 135.047 169.101 154.514 1.00 40.80 126 LYS A N 1
ATOM 3112 C CA . LYS C 3 126 ? 136.027 169.074 153.436 1.00 40.50 126 LYS A CA 1
ATOM 3113 C C . LYS C 3 126 ? 136.268 167.621 153.060 1.00 41.49 126 LYS A C 1
ATOM 3114 O O . LYS C 3 126 ? 136.669 166.818 153.908 1.00 39.85 126 LYS A O 1
ATOM 3120 N N . ASN C 3 127 ? 136.025 167.287 151.797 1.00 37.42 127 ASN A N 1
ATOM 3121 C CA . ASN C 3 127 ? 136.153 165.907 151.356 1.00 31.77 127 ASN A CA 1
ATOM 3122 C C . ASN C 3 127 ? 137.618 165.491 151.309 1.00 27.67 127 ASN A C 1
ATOM 3123 O O . ASN C 3 127 ? 138.508 166.291 151.011 1.00 36.03 127 ASN A O 1
ATOM 3128 N N . THR C 3 128 ? 137.862 164.219 151.612 1.00 19.40 128 THR A N 1
ATOM 3129 C CA . THR C 3 128 ? 139.198 163.643 151.588 1.00 27.28 128 THR A CA 1
ATOM 3130 C C . THR C 3 128 ? 139.218 162.458 150.634 1.00 29.21 128 THR A C 1
ATOM 3131 O O . THR C 3 128 ? 138.261 161.681 150.574 1.00 34.79 128 THR A O 1
ATOM 3135 N N . THR C 3 129 ? 140.314 162.324 149.892 1.00 25.70 129 THR A N 1
ATOM 3136 C CA . THR C 3 129 ? 140.412 161.278 148.888 1.00 24.06 129 THR A CA 1
ATOM 3137 C C . THR C 3 129 ? 140.606 159.914 149.549 1.00 11.75 129 THR A C 1
ATOM 3138 O O . THR C 3 129 ? 140.975 159.802 150.722 1.00 19.20 129 THR A O 1
ATOM 3142 N N . VAL C 3 130 ? 140.341 158.862 148.772 1.00 9.51 130 VAL A N 1
ATOM 3143 C CA . VAL C 3 130 ? 140.562 157.504 149.259 1.00 18.92 130 VAL A CA 1
ATOM 3144 C C . VAL C 3 130 ? 142.048 157.249 149.467 1.00 33.07 130 VAL A C 1
ATOM 3145 O O . VAL C 3 130 ? 142.447 156.555 150.409 1.00 37.07 130 VAL A O 1
ATOM 3149 N N . ARG C 3 131 ? 142.890 157.802 148.590 1.00 34.83 131 ARG A N 1
ATOM 3150 C CA . ARG C 3 131 ? 144.325 157.549 148.669 1.00 22.34 131 ARG A CA 1
ATOM 3151 C C . ARG C 3 131 ? 144.923 158.088 149.964 1.00 26.95 131 ARG A C 1
ATOM 3152 O O . ARG C 3 131 ? 145.764 157.429 150.584 1.00 33.84 131 ARG A O 1
ATOM 3160 N N . ASP C 3 132 ? 144.512 159.287 150.385 1.00 29.20 132 ASP A N 1
ATOM 3161 C CA . ASP C 3 132 ? 145.015 159.831 151.645 1.00 28.79 132 ASP A CA 1
ATOM 3162 C C . ASP C 3 132 ? 144.577 158.980 152.831 1.00 27.32 132 ASP A C 1
ATOM 3163 O O . ASP C 3 132 ? 145.363 158.743 153.758 1.00 30.39 132 ASP A O 1
ATOM 3168 N N . ILE C 3 133 ? 143.326 158.515 152.822 1.00 14.86 133 ILE A N 1
ATOM 3169 C CA . ILE C 3 133 ? 142.842 157.655 153.898 1.00 21.24 133 ILE A CA 1
ATOM 3170 C C . ILE C 3 133 ? 143.640 156.359 153.942 1.00 29.21 133 ILE A C 1
ATOM 3171 O O . ILE C 3 133 ? 144.016 155.879 155.018 1.00 34.51 133 ILE A O 1
ATOM 3176 N N . PHE C 3 134 ? 143.912 155.773 152.774 1.00 25.66 134 PHE A N 1
ATOM 3177 C CA . PHE C 3 134 ? 144.720 154.559 152.721 1.00 22.03 134 PHE A CA 1
ATOM 3178 C C . PHE C 3 134 ? 146.130 154.805 153.244 1.00 29.01 134 PHE A C 1
ATOM 3179 O O . PHE C 3 134 ? 146.649 154.022 154.047 1.00 26.04 134 PHE A O 1
ATOM 3187 N N . TYR C 3 135 ? 146.759 155.901 152.817 1.00 31.46 135 TYR A N 1
ATOM 3188 C CA . TYR C 3 135 ? 148.127 156.177 153.232 1.00 20.82 135 TYR A CA 1
ATOM 3189 C C . TYR C 3 135 ? 148.223 156.589 154.693 1.00 24.17 135 TYR A C 1
ATOM 3190 O O . TYR C 3 135 ? 149.320 156.543 155.259 1.00 34.20 135 TYR A O 1
ATOM 3199 N N . SER C 3 136 ? 147.112 156.997 155.309 1.00 26.00 136 SER A N 1
ATOM 3200 C CA . SER C 3 136 ? 147.122 157.259 156.744 1.00 31.34 136 SER A CA 1
ATOM 3201 C C . SER C 3 136 ? 147.369 155.982 157.540 1.00 31.91 136 SER A C 1
ATOM 3202 O O . SER C 3 136 ? 148.108 155.995 158.531 1.00 33.11 136 SER A O 1
ATOM 3205 N N . ASN C 3 137 ? 146.767 154.872 157.120 1.00 26.29 137 ASN A N 1
ATOM 3206 C CA . ASN C 3 137 ? 146.868 153.600 157.831 1.00 28.66 137 ASN A CA 1
ATOM 3207 C C . ASN C 3 137 ? 147.159 152.472 156.844 1.00 30.10 137 ASN A C 1
ATOM 3208 O O . ASN C 3 137 ? 146.445 151.471 156.777 1.00 33.08 137 ASN A O 1
ATOM 3213 N N . VAL C 3 138 ? 148.227 152.638 156.058 1.00 35.98 138 VAL A N 1
ATOM 3214 C CA . VAL C 3 138 ? 148.564 151.671 155.015 1.00 33.56 138 VAL A CA 1
ATOM 3215 C C . VAL C 3 138 ? 148.831 150.291 155.603 1.00 32.36 138 VAL A C 1
ATOM 3216 O O . VAL C 3 138 ? 148.454 149.272 155.011 1.00 35.30 138 VAL A O 1
ATOM 3220 N N . GLU C 3 139 ? 149.462 150.228 156.778 1.00 28.78 139 GLU A N 1
ATOM 3221 C CA . GLU C 3 139 ? 149.791 148.945 157.388 1.00 27.90 139 GLU A CA 1
ATOM 3222 C C . GLU C 3 139 ? 148.561 148.166 157.833 1.00 28.70 139 GLU A C 1
ATOM 3223 O O . GLU C 3 139 ? 148.688 146.983 158.165 1.00 31.23 139 GLU A O 1
ATOM 3229 N N . LEU C 3 140 ? 147.395 148.818 157.840 1.00 26.67 140 LEU A N 1
ATOM 3230 C CA . LEU C 3 140 ? 146.124 148.201 158.253 1.00 27.99 140 LEU A CA 1
ATOM 3231 C C . LEU C 3 140 ? 145.234 147.854 157.071 1.00 29.73 140 LEU A C 1
ATOM 3232 O O . LEU C 3 140 ? 144.798 146.724 156.946 1.00 36.75 140 LEU A O 1
ATOM 3237 N N . PHE C 3 141 ? 144.936 148.834 156.226 1.00 23.32 141 PHE A N 1
ATOM 3238 C CA . PHE C 3 141 ? 144.119 148.599 155.039 1.00 21.78 141 PHE A CA 1
ATOM 3239 C C . PHE C 3 141 ? 144.844 147.708 154.035 1.00 28.52 141 PHE A C 1
ATOM 3240 O O . PHE C 3 141 ? 144.222 146.844 153.405 1.00 30.58 141 PHE A O 1
ATOM 3248 N N . GLN C 3 142 ? 146.147 147.932 153.852 1.00 33.59 142 GLN A N 1
ATOM 3249 C CA . GLN C 3 142 ? 147.042 147.090 153.058 1.00 37.10 142 GLN A CA 1
ATOM 3250 C C . GLN C 3 142 ? 146.797 147.209 151.557 1.00 42.72 142 GLN A C 1
ATOM 3251 O O . GLN C 3 142 ? 147.581 146.689 150.757 1.00 44.82 142 GLN A O 1
ATOM 3257 N N . ARG C 3 143 ? 145.752 147.933 151.151 1.00 39.03 143 ARG A N 1
ATOM 3258 C CA . ARG C 3 143 ? 145.413 148.105 149.736 1.00 29.90 143 ARG A CA 1
ATOM 3259 C C . ARG C 3 143 ? 144.390 149.213 149.553 1.00 29.89 143 ARG A C 1
ATOM 3260 O O . ARG C 3 143 ? 143.470 149.316 150.323 1.00 36.71 143 ARG A O 1
ATOM 3268 N N . GLN C 3 144 ? 144.524 150.022 148.516 1.00 30.67 144 GLN A N 1
ATOM 3269 C CA . GLN C 3 144 ? 143.590 151.100 148.236 1.00 24.66 144 GLN A CA 1
ATOM 3270 C C . GLN C 3 144 ? 142.304 150.587 147.605 1.00 30.51 144 GLN A C 1
ATOM 3271 O O . GLN C 3 144 ? 141.299 151.306 147.594 1.00 31.08 144 GLN A O 1
ATOM 3277 N N . ALA C 3 145 ? 142.317 149.357 147.088 1.00 29.86 145 ALA A N 1
ATOM 3278 C CA . ALA C 3 145 ? 141.098 148.736 146.587 1.00 24.82 145 ALA A CA 1
ATOM 3279 C C . ALA C 3 145 ? 140.168 148.305 147.713 1.00 30.65 145 ALA A C 1
ATOM 3280 O O . ALA C 3 145 ? 138.945 148.381 147.560 1.00 33.50 145 ALA A O 1
ATOM 3282 N N . ASN C 3 146 ? 140.722 147.850 148.840 1.00 28.57 146 ASN A N 1
ATOM 3283 C CA . ASN C 3 146 ? 139.889 147.452 149.971 1.00 15.59 146 ASN A CA 1
ATOM 3284 C C . ASN C 3 146 ? 139.096 148.626 150.531 1.00 20.60 146 ASN A C 1
ATOM 3285 O O . ASN C 3 146 ? 137.918 148.470 150.880 1.00 25.18 146 ASN A O 1
ATOM 3290 N N . VAL C 3 147 ? 139.726 149.799 150.629 1.00 21.88 147 VAL A N 1
ATOM 3291 C CA . VAL C 3 147 ? 139.032 150.978 151.136 1.00 17.48 147 VAL A CA 1
ATOM 3292 C C . VAL C 3 147 ? 137.859 151.333 150.235 1.00 25.28 147 VAL A C 1
ATOM 3293 O O . VAL C 3 147 ? 136.759 151.623 150.714 1.00 33.75 147 VAL A O 1
ATOM 3297 N N . VAL C 3 148 ? 138.071 151.310 148.918 1.00 17.29 148 VAL A N 1
ATOM 3298 C CA . VAL C 3 148 ? 136.992 151.610 147.981 1.00 19.79 148 VAL A CA 1
ATOM 3299 C C . VAL C 3 148 ? 135.890 150.563 148.076 1.00 19.42 148 VAL A C 1
ATOM 3300 O O . VAL C 3 148 ? 134.696 150.892 148.046 1.00 26.84 148 VAL A O 1
ATOM 3304 N N . GLN C 3 149 ? 136.272 149.289 148.182 1.00 14.42 149 GLN A N 1
ATOM 3305 C CA . GLN C 3 149 ? 135.284 148.219 148.251 1.00 17.16 149 GLN A CA 1
ATOM 3306 C C . GLN C 3 149 ? 134.397 148.387 149.475 1.00 21.66 149 GLN A C 1
ATOM 3307 O O . GLN C 3 149 ? 133.169 148.281 149.379 1.00 24.25 149 GLN A O 1
ATOM 3313 N N . TRP C 3 150 ? 134.994 148.681 150.629 1.00 20.74 150 TRP A N 1
ATOM 3314 C CA . TRP C 3 150 ? 134.203 148.876 151.837 1.00 16.75 150 TRP A CA 1
ATOM 3315 C C . TRP C 3 150 ? 133.502 150.225 151.890 1.00 23.16 150 TRP A C 1
ATOM 3316 O O . TRP C 3 150 ? 132.550 150.378 152.662 1.00 36.82 150 TRP A O 1
ATOM 3327 N N . LEU C 3 151 ? 133.946 151.203 151.101 1.00 16.62 151 LEU A N 1
ATOM 3328 C CA . LEU C 3 151 ? 133.215 152.461 151.017 1.00 18.85 151 LEU A CA 1
ATOM 3329 C C . LEU C 3 151 ? 131.949 152.303 150.187 1.00 26.75 151 LEU A C 1
ATOM 3330 O O . LEU C 3 151 ? 130.895 152.847 150.540 1.00 23.34 151 LEU A O 1
ATOM 3335 N N . ASP C 3 152 ? 132.034 151.556 149.084 1.00 35.01 152 ASP A N 1
ATOM 3336 C CA . ASP C 3 152 ? 130.892 151.319 148.208 1.00 26.94 152 ASP A CA 1
ATOM 3337 C C . ASP C 3 152 ? 129.854 150.386 148.823 1.00 28.91 152 ASP A C 1
ATOM 3338 O O . ASP C 3 152 ? 128.834 150.104 148.182 1.00 35.93 152 ASP A O 1
ATOM 3343 N N . VAL C 3 153 ? 130.083 149.908 150.043 1.00 28.05 153 VAL A N 1
ATOM 3344 C CA . VAL C 3 153 ? 129.113 149.105 150.768 1.00 25.51 153 VAL A CA 1
ATOM 3345 C C . VAL C 3 153 ? 128.368 149.934 151.807 1.00 25.57 153 VAL A C 1
ATOM 3346 O O . VAL C 3 153 ? 127.136 149.895 151.870 1.00 35.77 153 VAL A O 1
ATOM 3350 N N . ILE C 3 154 ? 129.098 150.695 152.627 1.00 21.17 154 ILE A N 1
ATOM 3351 C CA . ILE C 3 154 ? 128.461 151.621 153.559 1.00 24.47 154 ILE A CA 1
ATOM 3352 C C . ILE C 3 154 ? 127.823 152.806 152.856 1.00 32.11 154 ILE A C 1
ATOM 3353 O O . ILE C 3 154 ? 126.997 153.499 153.463 1.00 38.38 154 ILE A O 1
ATOM 3358 N N . ARG C 3 155 ? 128.179 153.068 151.595 1.00 35.01 155 ARG A N 1
ATOM 3359 C CA . ARG C 3 155 ? 127.452 154.072 150.827 1.00 35.38 155 ARG A CA 1
ATOM 3360 C C . ARG C 3 155 ? 126.092 153.550 150.387 1.00 32.39 155 ARG A C 1
ATOM 3361 O O . ARG C 3 155 ? 125.096 154.278 150.444 1.00 31.67 155 ARG A O 1
ATOM 3369 N N . PHE C 3 156 ? 126.037 152.292 149.946 1.00 34.73 156 PHE A N 1
ATOM 3370 C CA . PHE C 3 156 ? 124.776 151.717 149.493 1.00 35.44 156 PHE A CA 1
ATOM 3371 C C . PHE C 3 156 ? 123.849 151.475 150.680 1.00 41.46 156 PHE A C 1
ATOM 3372 O O . PHE C 3 156 ? 122.665 151.831 150.640 1.00 43.84 156 PHE A O 1
ATOM 3380 N N . ASN C 3 157 ? 124.380 150.896 151.763 1.00 44.27 157 ASN A N 1
ATOM 3381 C CA . ASN C 3 157 ? 123.566 150.618 152.943 1.00 41.97 157 ASN A CA 1
ATOM 3382 C C . ASN C 3 157 ? 122.985 151.874 153.573 1.00 40.15 157 ASN A C 1
ATOM 3383 O O . ASN C 3 157 ? 122.140 151.762 154.468 1.00 37.39 157 ASN A O 1
ATOM 3388 N N . PHE C 3 158 ? 123.408 153.055 153.128 1.00 45.25 158 PHE A N 1
ATOM 3389 C CA . PHE C 3 158 ? 122.908 154.320 153.646 1.00 46.37 158 PHE A CA 1
ATOM 3390 C C . PHE C 3 158 ? 122.066 155.060 152.617 1.00 47.54 158 PHE A C 1
ATOM 3391 O O . PHE C 3 158 ? 121.817 156.260 152.784 1.00 46.38 158 PHE A O 1
ATOM 3399 N N . LYS C 3 159 ? 121.648 154.375 151.549 1.00 51.78 159 LYS A N 1
ATOM 3400 C CA . LYS C 3 159 ? 120.804 154.925 150.482 1.00 54.78 159 LYS A CA 1
ATOM 3401 C C . LYS C 3 159 ? 121.378 156.226 149.911 1.00 53.28 159 LYS A C 1
ATOM 3402 O O . LYS C 3 159 ? 120.659 157.101 149.424 1.00 56.50 159 LYS A O 1
ATOM 3408 N N . LEU C 3 160 ? 122.704 156.327 149.929 1.00 47.99 160 LEU A N 1
ATOM 3409 C CA . LEU C 3 160 ? 123.412 157.444 149.324 1.00 45.62 160 LEU A CA 1
ATOM 3410 C C . LEU C 3 160 ? 123.994 157.027 147.980 1.00 41.26 160 LEU A C 1
ATOM 3411 O O . LEU C 3 160 ? 124.272 155.850 147.735 1.00 43.45 160 LEU A O 1
ATOM 3416 N N . SER C 3 161 ? 124.170 158.011 147.106 1.00 40.52 161 SER A N 1
ATOM 3417 C CA . SER C 3 161 ? 124.761 157.748 145.801 1.00 48.15 161 SER A CA 1
ATOM 3418 C C . SER C 3 161 ? 126.236 157.396 145.962 1.00 49.73 161 SER A C 1
ATOM 3419 O O . SER C 3 161 ? 126.933 158.030 146.761 1.00 50.59 161 SER A O 1
ATOM 3422 N N . PRO C 3 162 ? 126.740 156.394 145.236 1.00 46.04 162 PRO A N 1
ATOM 3423 C CA . PRO C 3 162 ? 128.160 156.031 145.351 1.00 43.20 162 PRO A CA 1
ATOM 3424 C C . PRO C 3 162 ? 129.102 157.189 145.053 1.00 46.88 162 PRO A C 1
ATOM 3425 O O . PRO C 3 162 ? 130.208 157.255 145.597 1.00 49.71 162 PRO A O 1
ATOM 3429 N N . ARG C 3 163 ? 128.672 158.106 144.186 1.00 41.75 163 ARG A N 1
ATOM 3430 C CA . ARG C 3 163 ? 129.517 159.208 143.737 1.00 46.13 163 ARG A CA 1
ATOM 3431 C C . ARG C 3 163 ? 129.308 160.463 144.575 1.00 43.97 163 ARG A C 1
ATOM 3432 O O . ARG C 3 163 ? 130.274 160.984 145.142 1.00 39.28 163 ARG A O 1
ATOM 3440 N N . LYS C 3 164 ? 128.080 160.965 144.675 1.00 44.23 164 LYS A N 1
ATOM 3441 C CA . LYS C 3 164 ? 127.758 162.034 145.619 1.00 48.01 164 LYS A CA 1
ATOM 3442 C C . LYS C 3 164 ? 127.532 161.379 146.974 1.00 45.95 164 LYS A C 1
ATOM 3443 O O . LYS C 3 164 ? 126.469 160.808 147.230 1.00 48.79 164 LYS A O 1
ATOM 3449 N N . SER C 3 165 ? 128.524 161.459 147.851 1.00 42.13 165 SER A N 1
ATOM 3450 C CA . SER C 3 165 ? 128.530 160.618 149.042 1.00 43.96 165 SER A CA 1
ATOM 3451 C C . SER C 3 165 ? 129.109 161.409 150.212 1.00 44.73 165 SER A C 1
ATOM 3452 O O . SER C 3 165 ? 129.242 162.635 150.149 1.00 48.42 165 SER A O 1
ATOM 3455 N N . LEU C 3 166 ? 129.452 160.693 151.283 1.00 34.96 166 LEU A N 1
ATOM 3456 C CA . LEU C 3 166 ? 129.853 161.273 152.560 1.00 32.96 166 LEU A CA 1
ATOM 3457 C C . LEU C 3 166 ? 131.275 161.830 152.570 1.00 32.44 166 LEU A C 1
ATOM 3458 O O . LEU C 3 166 ? 132.087 161.475 153.430 1.00 31.60 166 LEU A O 1
ATOM 3463 N N . ASN C 3 167 ? 131.564 162.737 151.636 1.00 34.14 167 ASN A N 1
ATOM 3464 C CA . ASN C 3 167 ? 132.799 163.525 151.636 1.00 31.11 167 ASN A CA 1
ATOM 3465 C C . ASN C 3 167 ? 134.037 162.650 151.457 1.00 32.11 167 ASN A C 1
ATOM 3466 O O . ASN C 3 167 ? 135.039 162.802 152.159 1.00 33.40 167 ASN A O 1
ATOM 3471 N N . ILE C 3 168 ? 133.970 161.724 150.503 1.00 33.42 168 ILE A N 1
ATOM 3472 C CA . ILE C 3 168 ? 135.134 160.961 150.063 1.00 26.63 168 ILE A CA 1
ATOM 3473 C C . ILE C 3 168 ? 135.114 160.914 148.541 1.00 29.38 168 ILE A C 1
ATOM 3474 O O . ILE C 3 168 ? 134.080 160.603 147.939 1.00 40.11 168 ILE A O 1
ATOM 3479 N N . ILE C 3 169 ? 136.249 161.220 147.920 1.00 13.64 169 ILE A N 1
ATOM 3480 C CA . ILE C 3 169 ? 136.284 161.510 146.487 1.00 7.24 169 ILE A CA 1
ATOM 3481 C C . ILE C 3 169 ? 137.374 160.677 145.827 1.00 12.08 169 ILE A C 1
ATOM 3482 O O . ILE C 3 169 ? 138.329 160.234 146.483 1.00 30.55 169 ILE A O 1
ATOM 3487 N N . PRO C 3 170 ? 137.246 160.431 144.513 1.00 14.83 170 PRO A N 1
ATOM 3488 C CA . PRO C 3 170 ? 138.347 159.824 143.751 1.00 16.98 170 PRO A CA 1
ATOM 3489 C C . PRO C 3 170 ? 139.618 160.663 143.763 1.00 17.86 170 PRO A C 1
ATOM 3490 O O . PRO C 3 170 ? 139.642 161.758 144.332 1.00 28.26 170 PRO A O 1
ATOM 3494 N N . ALA C 3 171 ? 140.677 160.168 143.124 1.00 15.68 171 ALA A N 1
ATOM 3495 C CA . ALA C 3 171 ? 142.002 160.770 143.227 1.00 18.21 171 ALA A CA 1
ATOM 3496 C C . ALA C 3 171 ? 142.499 161.288 141.881 1.00 22.16 171 ALA A C 1
ATOM 3497 O O . ALA C 3 171 ? 143.707 161.410 141.658 1.00 28.27 171 ALA A O 1
ATOM 3499 N N . GLN C 3 172 ? 141.581 161.597 140.962 1.00 13.15 172 GLN A N 1
ATOM 3500 C CA . GLN C 3 172 ? 141.898 162.297 139.711 1.00 15.53 172 GLN A CA 1
ATOM 3501 C C . GLN C 3 172 ? 142.938 161.533 138.883 1.00 16.55 172 GLN A C 1
ATOM 3502 O O . GLN C 3 172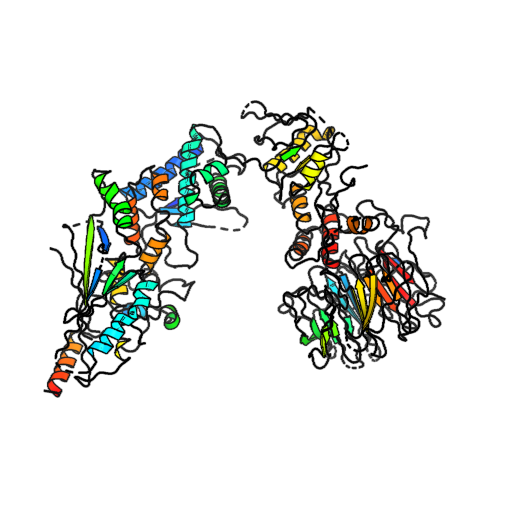 ? 144.062 161.989 138.666 1.00 14.00 172 GLN A O 1
ATOM 3508 N N . LYS C 3 173 ? 142.533 160.349 138.422 1.00 15.49 173 LYS A N 1
ATOM 3509 C CA . LYS C 3 173 ? 143.414 159.577 137.550 1.00 7.31 173 LYS A CA 1
ATOM 3510 C C . LYS C 3 173 ? 143.457 160.161 136.143 1.00 3.27 173 LYS A C 1
ATOM 3511 O O . LYS C 3 173 ? 144.534 160.482 135.629 1.00 2.81 173 LYS A O 1
ATOM 3517 N N . GLY C 3 174 ? 142.296 160.302 135.507 1.00 0.00 174 GLY A N 1
ATOM 3518 C CA . GLY C 3 174 ? 142.215 160.791 134.143 1.00 0.00 174 GLY A CA 1
ATOM 3519 C C . GLY C 3 174 ? 142.772 162.186 133.951 1.00 0.00 174 GLY A C 1
ATOM 3520 O O . GLY C 3 174 ? 142.535 163.073 134.775 1.00 20.06 174 GLY A O 1
ATOM 3521 N N . LEU C 3 175 ? 143.454 162.326 132.823 1.00 0.00 175 LEU A N 1
ATOM 3522 C CA . LEU C 3 175 ? 144.157 163.530 132.405 1.00 12.14 175 LEU A CA 1
ATOM 3523 C C . LEU C 3 175 ? 143.704 164.103 131.079 1.00 0.00 175 LEU A C 1
ATOM 3524 O O . LEU C 3 175 ? 143.569 163.384 130.134 1.00 1.88 175 LEU A O 1
ATOM 3529 N N . VAL C 3 176 ? 143.568 165.413 130.977 1.00 1.75 176 VAL A N 1
ATOM 3530 C CA . VAL C 3 176 ? 143.006 165.965 129.750 1.00 0.00 176 VAL A CA 1
ATOM 3531 C C . VAL C 3 176 ? 143.946 167.028 129.197 1.00 10.66 176 VAL A C 1
ATOM 3532 O O . VAL C 3 176 ? 144.502 167.830 129.955 1.00 32.36 176 VAL A O 1
ATOM 3536 N N . TYR C 3 177 ? 144.137 167.016 127.880 1.00 6.71 177 TYR A N 1
ATOM 3537 C CA . TYR C 3 177 ? 144.823 168.080 127.153 1.00 6.50 177 TYR A CA 1
ATOM 3538 C C . TYR C 3 177 ? 143.795 168.853 126.338 1.00 10.19 177 TYR A C 1
ATOM 3539 O O . TYR C 3 177 ? 143.101 168.276 125.494 1.00 21.31 177 TYR A O 1
ATOM 3548 N N . SER C 3 178 ? 143.698 170.147 126.572 1.00 12.73 178 SER A N 1
ATOM 3549 C CA . SER C 3 178 ? 142.755 170.937 125.831 1.00 13.62 178 SER A CA 1
ATOM 3550 C C . SER C 3 178 ? 143.400 172.227 125.463 1.00 23.73 178 SER A C 1
ATOM 3551 O O . SER C 3 178 ? 144.079 172.818 126.268 1.00 28.83 178 SER A O 1
ATOM 3554 N N . PRO C 3 179 ? 143.171 172.676 124.241 1.00 30.11 179 PRO A N 1
ATOM 3555 C CA . PRO C 3 179 ? 143.705 173.918 123.678 1.00 34.94 179 PRO A CA 1
ATOM 3556 C C . PRO C 3 179 ? 142.887 175.183 123.968 1.00 38.75 179 PRO A C 1
ATOM 3557 O O . PRO C 3 179 ? 143.221 176.243 123.441 1.00 35.85 179 PRO A O 1
ATOM 3561 N N . PHE C 3 180 ? 141.870 175.065 124.817 1.00 30.00 180 PHE A N 1
ATOM 3562 C CA . PHE C 3 180 ? 141.032 176.189 125.212 1.00 30.00 180 PHE A CA 1
ATOM 3563 C C . PHE C 3 180 ? 140.648 176.004 126.671 1.00 30.00 180 PHE A C 1
ATOM 3564 O O . PHE C 3 180 ? 140.390 174.900 127.112 1.00 30.00 180 PHE A O 1
ATOM 3572 N N . PRO C 3 181 ? 140.611 177.094 127.432 1.00 36.02 181 PRO A N 1
ATOM 3573 C CA . PRO C 3 181 ? 140.298 176.983 128.855 1.00 37.73 181 PRO A CA 1
ATOM 3574 C C . PRO C 3 181 ? 138.869 176.609 129.173 1.00 35.83 181 PRO A C 1
ATOM 3575 O O . PRO C 3 181 ? 138.012 177.472 129.189 1.00 36.56 181 PRO A O 1
ATOM 3579 N N . ILE C 3 182 ? 138.606 175.342 129.439 1.00 41.16 182 ILE A N 1
ATOM 3580 C CA . ILE C 3 182 ? 137.264 174.955 129.810 1.00 41.40 182 ILE A CA 1
ATOM 3581 C C . ILE C 3 182 ? 137.096 175.375 131.253 1.00 42.64 182 ILE A C 1
ATOM 3582 O O . ILE C 3 182 ? 138.053 175.350 132.014 1.00 46.09 182 ILE A O 1
ATOM 3584 N N . ASP C 3 183 ? 135.870 175.736 131.624 1.00 43.38 183 ASP A N 1
ATOM 3585 C CA . ASP C 3 183 ? 135.543 176.229 132.961 1.00 42.34 183 ASP A CA 1
ATOM 3586 C C . ASP C 3 183 ? 134.432 175.459 133.651 1.00 36.71 183 ASP A C 1
ATOM 3587 O O . ASP C 3 183 ? 133.296 175.563 133.248 1.00 37.36 183 ASP A O 1
ATOM 3592 N N . ILE C 3 184 ? 134.732 174.711 134.700 1.00 34.02 184 ILE A N 1
ATOM 3593 C CA . ILE C 3 184 ? 133.693 173.993 135.416 1.00 32.89 184 ILE A CA 1
ATOM 3594 C C . ILE C 3 184 ? 133.015 174.964 136.369 1.00 42.43 184 ILE A C 1
ATOM 3595 O O . ILE C 3 184 ? 133.594 175.968 136.713 1.00 52.38 184 ILE A O 1
ATOM 3597 N N . TYR C 3 185 ? 131.780 174.693 136.778 1.00 41.49 185 TYR A N 1
ATOM 3598 C CA . TYR C 3 185 ? 131.043 175.556 137.700 1.00 41.78 185 TYR A CA 1
ATOM 3599 C C . TYR C 3 185 ? 130.282 174.723 138.698 1.00 43.66 185 TYR A C 1
ATOM 3600 O O . TYR C 3 185 ? 129.160 174.343 138.460 1.00 46.43 185 TYR A O 1
ATOM 3609 N N . ASP C 3 186 ? 130.895 174.443 139.826 1.00 45.31 186 ASP A N 1
ATOM 3610 C CA . ASP C 3 186 ? 130.250 173.629 140.828 1.00 45.66 186 ASP A CA 1
ATOM 3611 C C . ASP C 3 186 ? 129.895 174.466 142.038 1.00 55.98 186 ASP A C 1
ATOM 3612 O O . ASP C 3 186 ? 130.744 175.160 142.591 1.00 57.49 186 ASP A O 1
ATOM 3617 N N . ASN C 3 187 ? 128.685 174.339 142.535 1.00 76.94 187 ASN A N 1
ATOM 3618 C CA . ASN C 3 187 ? 128.337 175.058 143.737 1.00 77.78 187 ASN A CA 1
ATOM 3619 C C . ASN C 3 187 ? 128.678 174.092 144.866 1.00 78.68 187 ASN A C 1
ATOM 3620 O O . ASN C 3 187 ? 127.848 173.351 145.357 1.00 77.81 187 ASN A O 1
ATOM 3625 N N . ILE C 3 188 ? 129.961 174.082 145.204 1.00 98.87 188 ILE A N 1
ATOM 3626 C CA . ILE C 3 188 ? 130.532 173.264 146.248 1.00 100.13 188 ILE A CA 1
ATOM 3627 C C . ILE C 3 188 ? 130.084 173.770 147.573 1.00 103.38 188 ILE A C 1
ATOM 3628 O O . ILE C 3 188 ? 130.674 174.713 148.077 1.00 105.61 188 ILE A O 1
ATOM 3630 N N . GLN C 3 198 ? 132.175 179.430 142.753 1.00 84.24 198 GLN A N 1
ATOM 3631 C CA . GLN C 3 198 ? 133.430 178.692 142.820 1.00 84.24 198 GLN A CA 1
ATOM 3632 C C . GLN C 3 198 ? 133.627 177.875 141.550 1.00 84.24 198 GLN A C 1
ATOM 3633 O O . GLN C 3 198 ? 132.763 177.099 141.176 1.00 84.24 198 GLN A O 1
ATOM 3639 N N . LYS C 3 199 ? 134.764 178.057 140.889 1.00 89.95 199 LYS A N 1
ATOM 3640 C CA . LYS C 3 199 ? 135.006 177.328 139.654 1.00 89.95 199 LYS A CA 1
ATOM 3641 C C . LYS C 3 199 ? 136.461 176.967 139.385 1.00 89.95 199 LYS A C 1
ATOM 3642 O O . LYS C 3 199 ? 137.361 177.797 139.514 1.00 89.95 199 LYS A O 1
ATOM 3648 N N . GLN C 3 200 ? 136.671 175.708 139.006 1.00 91.88 200 GLN A N 1
ATOM 3649 C CA . GLN C 3 200 ? 137.983 175.212 138.620 1.00 91.88 200 GLN A CA 1
ATOM 3650 C C . GLN C 3 200 ? 138.184 175.545 137.150 1.00 91.88 200 GLN A C 1
ATOM 3651 O O . GLN C 3 200 ? 137.243 175.908 136.458 1.00 91.88 200 GLN A O 1
ATOM 3657 N N . THR C 3 201 ? 139.397 175.422 136.638 1.00 93.66 201 THR A N 1
ATOM 3658 C CA . THR C 3 201 ? 139.600 175.761 135.232 1.00 93.66 201 THR A CA 1
ATOM 3659 C C . THR C 3 201 ? 140.712 174.994 134.540 1.00 93.66 201 THR A C 1
ATOM 3660 O O . THR C 3 201 ? 141.876 175.181 134.848 1.00 93.66 201 THR A O 1
ATOM 3664 N N . ILE C 3 202 ? 140.371 174.155 133.575 1.00 95.82 202 ILE A N 1
ATOM 3665 C CA . ILE C 3 202 ? 141.393 173.427 132.864 1.00 95.82 202 ILE A CA 1
ATOM 3666 C C . ILE C 3 202 ? 142.055 174.461 131.991 1.00 95.82 202 ILE A C 1
ATOM 3667 O O . ILE C 3 202 ? 141.373 175.288 131.412 1.00 95.82 202 ILE A O 1
ATOM 3672 N N . PHE C 3 203 ? 143.378 174.456 131.932 1.00 94.20 203 PHE A N 1
ATOM 3673 C CA . PHE C 3 203 ? 144.093 175.459 131.160 1.00 94.20 203 PHE A CA 1
ATOM 3674 C C . PHE C 3 203 ? 144.543 174.987 129.801 1.00 94.20 203 PHE A C 1
ATOM 3675 O O . PHE C 3 203 ? 144.795 173.823 129.600 1.00 94.20 203 PHE A O 1
ATOM 3683 N N . SER C 3 204 ? 144.661 175.912 128.868 1.00 93.82 204 SER A N 1
ATOM 3684 C CA . SER C 3 204 ? 145.041 175.566 127.513 1.00 93.82 204 SER A CA 1
ATOM 3685 C C . SER C 3 204 ? 146.500 175.204 127.364 1.00 93.82 204 SER A C 1
ATOM 3686 O O . SER C 3 204 ? 147.376 175.955 127.766 1.00 93.82 204 SER A O 1
ATOM 3689 N N . GLY C 3 205 ? 146.749 174.050 126.762 1.00 91.10 205 GLY A N 1
ATOM 3690 C CA . GLY C 3 205 ? 148.097 173.580 126.514 1.00 91.10 205 GLY A CA 1
ATOM 3691 C C . GLY C 3 205 ? 148.915 173.248 127.740 1.00 91.10 205 GLY A C 1
ATOM 3692 O O . GLY C 3 205 ? 149.975 173.819 127.943 1.00 91.10 205 GLY A O 1
ATOM 3693 N N . LYS C 3 206 ? 148.424 172.319 128.551 1.00 92.18 206 LYS A N 1
ATOM 3694 C CA . LYS C 3 206 ? 149.118 171.878 129.748 1.00 92.18 206 LYS A CA 1
ATOM 3695 C C . LYS C 3 206 ? 148.517 170.568 130.181 1.00 92.18 206 LYS A C 1
ATOM 3696 O O . LYS C 3 206 ? 147.608 170.541 130.987 1.00 92.18 206 LYS A O 1
ATOM 3702 N N . PRO C 3 207 ? 149.027 169.470 129.635 1.00 95.33 207 PRO A N 1
ATOM 3703 C CA . PRO C 3 207 ? 148.486 168.154 129.974 1.00 95.33 207 PRO A CA 1
ATOM 3704 C C . PRO C 3 207 ? 148.340 167.849 131.481 1.00 95.33 207 PRO A C 1
ATOM 3705 O O . PRO C 3 207 ? 149.118 167.105 132.061 1.00 95.33 207 PRO A O 1
ATOM 3707 N N . CYS C 3 208 ? 147.282 168.370 132.079 1.00 18.83 208 CYS A N 1
ATOM 3708 C CA . CYS C 3 208 ? 147.014 168.232 133.491 1.00 15.19 208 CYS A CA 1
ATOM 3709 C C . CYS C 3 208 ? 145.927 167.250 133.744 1.00 8.03 208 CYS A C 1
ATOM 3710 O O . CYS C 3 208 ? 145.310 166.789 132.813 1.00 8.14 208 CYS A O 1
ATOM 3713 N N . LEU C 3 209 ? 145.662 166.953 135.013 1.00 7.93 209 LEU A N 1
ATOM 3714 C CA . LEU C 3 209 ? 144.575 166.039 135.321 1.00 0.57 209 LEU A CA 1
ATOM 3715 C C . LEU C 3 209 ? 143.233 166.724 135.106 1.00 9.88 209 LEU A C 1
ATOM 3716 O O . LEU C 3 209 ? 143.121 167.951 135.167 1.00 17.08 209 LEU A O 1
ATOM 3721 N N . ILE C 3 210 ? 142.214 165.919 134.838 1.00 17.70 210 ILE A N 1
ATOM 3722 C CA . ILE C 3 210 ? 140.857 166.464 134.731 1.00 7.17 210 ILE A CA 1
ATOM 3723 C C . ILE C 3 210 ? 140.437 167.005 136.092 1.00 16.51 210 ILE A C 1
ATOM 3724 O O . ILE C 3 210 ? 140.561 166.289 137.102 1.00 26.30 210 ILE A O 1
ATOM 3729 N N . PRO C 3 211 ? 139.956 168.243 136.181 1.00 9.74 211 PRO A N 1
ATOM 3730 C CA . PRO C 3 211 ? 139.576 168.792 137.485 1.00 9.61 211 PRO A CA 1
ATOM 3731 C C . PRO C 3 211 ? 138.413 168.018 138.082 1.00 12.31 211 PRO A C 1
ATOM 3732 O O . PRO C 3 211 ? 137.626 167.375 137.385 1.00 23.61 211 PRO A O 1
ATOM 3736 N N . PHE C 3 212 ? 138.312 168.077 139.405 1.00 3.05 212 PHE A N 1
ATOM 3737 C CA . PHE C 3 212 ? 137.263 167.369 140.120 1.00 14.25 212 PHE A CA 1
ATOM 3738 C C . PHE C 3 212 ? 136.063 168.282 140.322 1.00 21.48 212 PHE A C 1
ATOM 3739 O O . PHE C 3 212 ? 136.213 169.475 140.602 1.00 25.07 212 PHE A O 1
ATOM 3747 N N . PHE C 3 213 ? 134.857 167.734 140.199 1.00 23.90 213 PHE A N 1
ATOM 3748 C CA . PHE C 3 213 ? 133.632 168.485 140.407 1.00 20.32 213 PHE A CA 1
ATOM 3749 C C . PHE C 3 213 ? 132.538 167.499 140.702 1.00 19.82 213 PHE A C 1
ATOM 3750 O O . PHE C 3 213 ? 132.623 166.339 140.342 1.00 16.79 213 PHE A O 1
ATOM 3758 N N . GLN C 3 214 ? 131.485 167.983 141.345 1.00 35.54 214 GLN A N 1
ATOM 3759 C CA . GLN C 3 214 ? 130.357 167.155 141.729 1.00 39.76 214 GLN A CA 1
ATOM 3760 C C . GLN C 3 214 ? 129.379 167.065 140.556 1.00 43.64 214 GLN A C 1
ATOM 3761 O O . GLN C 3 214 ? 129.574 167.676 139.503 1.00 40.82 214 GLN A O 1
ATOM 3767 N N . ASP C 3 215 ? 128.308 166.293 140.737 1.00 47.41 215 ASP A N 1
ATOM 3768 C CA . ASP C 3 215 ? 127.385 165.974 139.648 1.00 40.09 215 ASP A CA 1
ATOM 3769 C C . ASP C 3 215 ? 126.341 167.087 139.492 1.00 38.25 215 ASP A C 1
ATOM 3770 O O . ASP C 3 215 ? 125.130 166.869 139.524 1.00 41.59 215 ASP A O 1
ATOM 3775 N N . ASP C 3 216 ? 126.838 168.317 139.351 1.00 37.00 216 ASP A N 1
ATOM 3776 C CA . ASP C 3 216 ? 125.968 169.452 139.061 1.00 42.75 216 ASP A CA 1
ATOM 3777 C C . ASP C 3 216 ? 126.590 170.507 138.157 1.00 42.84 216 ASP A C 1
ATOM 3778 O O . ASP C 3 216 ? 125.875 171.425 137.745 1.00 44.03 216 ASP A O 1
ATOM 3783 N N . ALA C 3 217 ? 127.876 170.413 137.832 1.00 39.95 217 ALA A N 1
ATOM 3784 C CA . ALA C 3 217 ? 128.605 171.529 137.244 1.00 41.17 217 ALA A CA 1
ATOM 3785 C C . ALA C 3 217 ? 128.170 171.813 135.812 1.00 37.52 217 ALA A C 1
ATOM 3786 O O . ALA C 3 217 ? 127.961 170.896 135.012 1.00 41.59 217 ALA A O 1
ATOM 3788 N N . VAL C 3 218 ? 128.039 173.100 135.496 1.00 33.85 218 VAL A N 1
ATOM 3789 C CA . VAL C 3 218 ? 127.771 173.558 134.130 1.00 33.90 218 VAL A CA 1
ATOM 3790 C C . VAL C 3 218 ? 129.127 173.826 133.478 1.00 33.67 218 VAL A C 1
ATOM 3791 O O . VAL C 3 218 ? 129.782 174.839 133.722 1.00 39.02 218 VAL A O 1
ATOM 3795 N N . ILE C 3 219 ? 129.559 172.884 132.639 1.00 24.64 219 ILE A N 1
ATOM 3796 C CA . ILE C 3 219 ? 130.860 172.990 131.990 1.00 24.96 219 ILE A CA 1
ATOM 3797 C C . ILE C 3 219 ? 130.787 173.978 130.834 1.00 26.63 219 ILE A C 1
ATOM 3798 O O . ILE C 3 219 ? 129.852 173.947 130.022 1.00 31.96 219 ILE A O 1
ATOM 3803 N N . LYS C 3 220 ? 131.777 174.867 130.754 1.00 35.14 220 LYS A N 1
ATOM 3804 C CA . LYS C 3 220 ? 131.833 175.900 129.726 1.00 39.87 220 LYS A CA 1
ATOM 3805 C C . LYS C 3 220 ? 133.108 175.747 128.910 1.00 40.37 220 LYS A C 1
ATOM 3806 O O . LYS C 3 220 ? 134.181 175.505 129.470 1.00 40.80 220 LYS A O 1
ATOM 3812 N N . LEU C 3 221 ? 132.987 175.893 127.591 1.00 39.68 221 LEU A N 1
ATOM 3813 C CA . LEU C 3 221 ? 134.131 175.850 126.684 1.00 36.37 221 LEU A CA 1
ATOM 3814 C C . LEU C 3 221 ? 134.597 177.272 126.395 1.00 32.93 221 LEU A C 1
ATOM 3815 O O . LEU C 3 221 ? 133.819 178.103 125.917 1.00 37.77 221 LEU A O 1
ATOM 3820 N N . GLY C 3 222 ? 135.864 177.549 126.683 1.00 38.41 222 GLY A N 1
ATOM 3821 C CA . GLY C 3 222 ? 136.444 178.851 126.411 1.00 45.55 222 GLY A CA 1
ATOM 3822 C C . GLY C 3 222 ? 136.036 179.916 127.409 1.00 49.64 222 GLY A C 1
ATOM 3823 O O . GLY C 3 222 ? 136.371 181.090 127.251 1.00 51.56 222 GLY A O 1
ATOM 3824 N N . ASN C 3 228 ? 137.004 166.711 117.171 1.00 27.98 228 ASN A N 1
ATOM 3825 C CA . ASN C 3 228 ? 137.352 167.505 118.343 1.00 21.81 228 ASN A CA 1
ATOM 3826 C C . ASN C 3 228 ? 137.869 166.618 119.469 1.00 26.87 228 ASN A C 1
ATOM 3827 O O . ASN C 3 228 ? 139.036 166.698 119.848 1.00 34.97 228 ASN A O 1
ATOM 3832 N N . ILE C 3 229 ? 136.992 165.771 120.003 1.00 17.38 229 ILE A N 1
ATOM 3833 C CA . ILE C 3 229 ? 137.381 164.879 121.088 1.00 11.30 229 ILE A CA 1
ATOM 3834 C C . ILE C 3 229 ? 138.110 163.673 120.513 1.00 14.83 229 ILE A C 1
ATOM 3835 O O . ILE C 3 229 ? 137.636 163.034 119.565 1.00 24.46 229 ILE A O 1
ATOM 3840 N N . VAL C 3 230 ? 139.275 163.364 121.079 1.00 12.20 230 VAL A N 1
ATOM 3841 C CA . VAL C 3 230 ? 140.072 162.204 120.678 1.00 7.94 230 VAL A CA 1
ATOM 3842 C C . VAL C 3 230 ? 140.496 161.511 121.971 1.00 4.95 230 VAL A C 1
ATOM 3843 O O . VAL C 3 230 ? 141.275 162.054 122.762 1.00 22.14 230 VAL A O 1
ATOM 3847 N N . ILE C 3 231 ? 139.966 160.318 122.205 1.00 0.00 231 ILE A N 1
ATOM 3848 C CA . ILE C 3 231 ? 140.263 159.575 123.423 1.00 0.00 231 ILE A CA 1
ATOM 3849 C C . ILE C 3 231 ? 141.307 158.507 123.128 1.00 12.48 231 ILE A C 1
ATOM 3850 O O . ILE C 3 231 ? 141.285 157.855 122.079 1.00 29.17 231 ILE A O 1
ATOM 3855 N N . VAL C 3 232 ? 142.244 158.334 124.059 1.00 14.45 232 VAL A N 1
ATOM 3856 C CA . VAL C 3 232 ? 143.328 157.370 123.902 1.00 7.81 232 VAL A CA 1
ATOM 3857 C C . VAL C 3 232 ? 143.515 156.592 125.198 1.00 2.96 232 VAL A C 1
ATOM 3858 O O . VAL C 3 232 ? 142.742 156.751 126.150 1.00 12.51 232 VAL A O 1
ATOM 3862 N N . GLU C 3 233 ? 144.538 155.739 125.240 1.00 4.08 233 GLU A N 1
ATOM 3863 C CA . GLU C 3 233 ? 144.791 154.869 126.379 1.00 5.45 233 GLU A CA 1
ATOM 3864 C C . GLU C 3 233 ? 146.294 154.783 126.620 1.00 17.89 233 GLU A C 1
ATOM 3865 O O . GLU C 3 233 ? 147.101 155.267 125.821 1.00 19.96 233 GLU A O 1
ATOM 3871 N N . LYS C 3 234 ? 146.659 154.199 127.765 1.00 21.07 234 LYS A N 1
ATOM 3872 C CA . LYS C 3 234 ? 148.031 153.826 128.103 1.00 28.64 234 LYS A CA 1
ATOM 3873 C C . LYS C 3 234 ? 148.912 155.035 128.399 1.00 24.51 234 LYS A C 1
ATOM 3874 O O . LYS C 3 234 ? 150.058 154.878 128.835 1.00 29.77 234 LYS A O 1
ATOM 3880 N N . GLU C 3 235 ? 148.394 156.238 128.138 1.00 9.35 235 GLU A N 1
ATOM 3881 C CA . GLU C 3 235 ? 149.061 157.510 128.408 1.00 12.03 235 GLU A CA 1
ATOM 3882 C C . GLU C 3 235 ? 150.294 157.706 127.529 1.00 21.68 235 GLU A C 1
ATOM 3883 O O . GLU C 3 235 ? 150.820 158.820 127.431 1.00 21.94 235 GLU A O 1
ATOM 3889 N N . ALA C 3 236 ? 150.701 156.665 126.804 1.00 25.40 236 ALA A N 1
ATOM 3890 C CA . ALA C 3 236 ? 151.896 156.710 125.972 1.00 15.04 236 ALA A CA 1
ATOM 3891 C C . ALA C 3 236 ? 151.625 157.350 124.619 1.00 23.07 236 ALA A C 1
ATOM 3892 O O . ALA C 3 236 ? 152.305 158.306 124.231 1.00 18.75 236 ALA A O 1
ATOM 3894 N N . VAL C 3 237 ? 150.626 156.844 123.893 1.00 23.51 237 VAL A N 1
ATOM 3895 C CA . VAL C 3 237 ? 150.195 157.516 122.679 1.00 20.89 237 VAL A CA 1
ATOM 3896 C C . VAL C 3 237 ? 149.713 158.923 122.990 1.00 26.11 237 VAL A C 1
ATOM 3897 O O . VAL C 3 237 ? 149.966 159.846 122.208 1.00 32.30 237 VAL A O 1
ATOM 3901 N N . PHE C 3 238 ? 149.038 159.115 124.126 1.00 20.38 238 PHE A N 1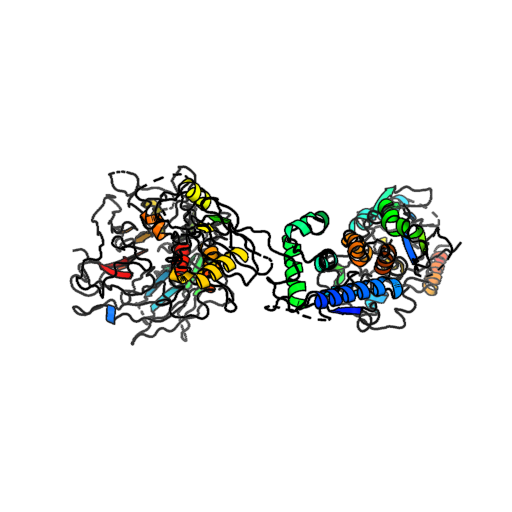
ATOM 3902 C CA . PHE C 3 238 ? 148.604 160.454 124.510 1.00 17.47 238 PHE A CA 1
ATOM 3903 C C . PHE C 3 238 ? 149.794 161.389 124.681 1.00 17.48 238 PHE A C 1
ATOM 3904 O O . PHE C 3 238 ? 149.788 162.511 124.162 1.00 15.20 238 PHE A O 1
ATOM 3912 N N . THR C 3 239 ? 150.826 160.947 125.409 1.00 17.56 239 THR A N 1
ATOM 3913 C CA . THR C 3 239 ? 152.014 161.779 125.573 1.00 17.90 239 THR A CA 1
ATOM 3914 C C . THR C 3 239 ? 152.682 162.049 124.232 1.00 24.15 239 THR A C 1
ATOM 3915 O O . THR C 3 239 ? 153.223 163.139 124.008 1.00 28.76 239 THR A O 1
ATOM 3919 N N . LYS C 3 240 ? 152.646 161.070 123.323 1.00 23.64 240 LYS A N 1
ATOM 3920 C CA . LYS C 3 240 ? 153.194 161.288 121.987 1.00 20.76 240 LYS A CA 1
ATOM 3921 C C . LYS C 3 240 ? 152.429 162.380 121.245 1.00 22.16 240 LYS A C 1
ATOM 3922 O O . LYS C 3 240 ? 153.039 163.236 120.591 1.00 19.55 240 LYS A O 1
ATOM 3928 N N . LEU C 3 241 ? 151.093 162.372 121.328 1.00 20.35 241 LEU A N 1
ATOM 3929 C CA . LEU C 3 241 ? 150.337 163.448 120.688 1.00 20.78 241 LEU A CA 1
ATOM 3930 C C . LEU C 3 241 ? 150.590 164.794 121.355 1.00 20.36 241 LEU A C 1
ATOM 3931 O O . LEU C 3 241 ? 150.629 165.818 120.667 1.00 20.85 241 LEU A O 1
ATOM 3936 N N . VAL C 3 242 ? 150.757 164.824 122.679 1.00 20.27 242 VAL A N 1
ATOM 3937 C CA . VAL C 3 242 ? 151.103 166.084 123.339 1.00 22.10 242 VAL A CA 1
ATOM 3938 C C . VAL C 3 242 ? 152.439 166.602 122.821 1.00 25.20 242 VAL A C 1
ATOM 3939 O O . VAL C 3 242 ? 152.606 167.801 122.571 1.00 25.84 242 VAL A O 1
ATOM 3943 N N . ASN C 3 243 ? 153.412 165.704 122.653 1.00 23.71 243 ASN A N 1
ATOM 3944 C CA . ASN C 3 243 ? 154.714 166.117 122.139 1.00 21.29 243 ASN A CA 1
ATOM 3945 C C . ASN C 3 243 ? 154.615 166.609 120.699 1.00 27.41 243 ASN A C 1
ATOM 3946 O O . ASN C 3 243 ? 155.283 167.580 120.321 1.00 28.91 243 ASN A O 1
ATOM 3951 N N . ASN C 3 244 ? 153.784 165.961 119.880 1.00 31.60 244 ASN A N 1
ATOM 3952 C CA . ASN C 3 244 ? 153.714 166.314 118.461 1.00 28.54 244 ASN A CA 1
ATOM 3953 C C . ASN C 3 244 ? 152.825 167.535 118.224 1.00 32.49 244 ASN A C 1
ATOM 3954 O O . ASN C 3 244 ? 153.311 168.611 117.862 1.00 33.82 244 ASN A O 1
ATOM 3959 N N . TYR C 3 245 ? 151.519 167.379 118.438 1.00 40.52 245 TYR A N 1
ATOM 3960 C CA . TYR C 3 245 ? 150.523 168.435 118.247 1.00 40.50 245 TYR A CA 1
ATOM 3961 C C . TYR C 3 245 ? 150.676 169.127 116.892 1.00 42.67 245 TYR A C 1
ATOM 3962 O O . TYR C 3 245 ? 150.807 170.348 116.793 1.00 40.32 245 TYR A O 1
ATOM 3971 N N . HIS C 3 246 ? 150.654 168.320 115.837 1.00 43.19 246 HIS A N 1
ATOM 3972 C CA . HIS C 3 246 ? 150.701 168.857 114.481 1.00 39.60 246 HIS A CA 1
ATOM 3973 C C . HIS C 3 246 ? 149.322 169.342 114.045 1.00 38.00 246 HIS A C 1
ATOM 3974 O O . HIS C 3 246 ? 148.347 169.216 114.787 1.00 40.17 246 HIS A O 1
ATOM 3981 N N . ASN C 3 251 ? 141.475 172.377 116.108 1.00 45.19 251 ASN A N 1
ATOM 3982 C CA . ASN C 3 251 ? 141.049 172.448 117.501 1.00 43.27 251 ASN A CA 1
ATOM 3983 C C . ASN C 3 251 ? 140.563 171.090 117.997 1.00 38.19 251 ASN A C 1
ATOM 3984 O O . ASN C 3 251 ? 139.359 170.837 118.059 1.00 38.61 251 ASN A O 1
ATOM 3989 N N . THR C 3 252 ? 141.504 170.220 118.352 1.00 31.08 252 THR A N 1
ATOM 3990 C CA . THR C 3 252 ? 141.200 168.887 118.848 1.00 28.07 252 THR A CA 1
ATOM 3991 C C . THR C 3 252 ? 141.640 168.771 120.298 1.00 25.16 252 THR A C 1
ATOM 3992 O O . THR C 3 252 ? 142.771 169.126 120.645 1.00 30.79 252 THR A O 1
ATOM 3996 N N . MET C 3 253 ? 140.740 168.274 121.139 1.00 13.33 253 MET A N 1
ATOM 3997 C CA . MET C 3 253 ? 141.006 168.141 122.562 1.00 10.37 253 MET A CA 1
ATOM 3998 C C . MET C 3 253 ? 141.141 166.660 122.906 1.00 8.59 253 MET A C 1
ATOM 3999 O O . MET C 3 253 ? 140.529 165.798 122.270 1.00 19.67 253 MET A O 1
ATOM 4004 N N . LEU C 3 254 ? 141.952 166.369 123.921 1.00 6.30 254 LEU A N 1
ATOM 4005 C CA . LEU C 3 254 ? 142.625 165.077 124.053 1.00 12.83 254 LEU A CA 1
ATOM 4006 C C . LEU C 3 254 ? 142.289 164.405 125.378 1.00 13.46 254 LEU A C 1
ATOM 4007 O O . LEU C 3 254 ? 143.171 163.986 126.130 1.00 12.87 254 LEU A O 1
ATOM 4012 N N . ILE C 3 255 ? 140.993 164.314 125.688 1.00 8.08 255 ILE A N 1
ATOM 4013 C CA . ILE C 3 255 ? 140.557 163.603 126.883 1.00 0.00 255 ILE A CA 1
ATOM 4014 C C . ILE C 3 255 ? 141.121 162.185 126.854 1.00 0.00 255 ILE A C 1
ATOM 4015 O O . ILE C 3 255 ? 141.162 161.531 125.805 1.00 16.26 255 ILE A O 1
ATOM 4020 N N . THR C 3 256 ? 141.625 161.686 127.993 1.00 0.00 256 THR A N 1
ATOM 4021 C CA . THR C 3 256 ? 142.156 160.308 128.097 1.00 1.75 256 THR A CA 1
ATOM 4022 C C . THR C 3 256 ? 142.313 159.599 129.461 1.00 13.36 256 THR A C 1
ATOM 4023 O O . THR C 3 256 ? 143.379 159.646 130.026 1.00 34.33 256 THR A O 1
ATOM 4027 N N . GLY C 3 257 ? 141.322 158.869 129.957 1.00 0.00 257 GLY A N 1
ATOM 4028 C CA . GLY C 3 257 ? 141.476 158.149 131.223 1.00 0.00 257 GLY A CA 1
ATOM 4029 C C . GLY C 3 257 ? 142.523 157.120 130.928 1.00 7.86 257 GLY A C 1
ATOM 4030 O O . GLY C 3 257 ? 142.392 156.433 129.968 1.00 12.88 257 GLY A O 1
ATOM 4031 N N . LYS C 3 258 ? 143.499 156.919 131.780 1.00 12.01 258 LYS A N 1
ATOM 4032 C CA . LYS C 3 258 ? 144.609 156.053 131.398 1.00 19.73 258 LYS A CA 1
ATOM 4033 C C . LYS C 3 258 ? 144.442 154.564 131.046 1.00 20.51 258 LYS A C 1
ATOM 4034 O O . LYS C 3 258 ? 145.060 154.078 130.113 1.00 12.52 258 LYS A O 1
ATOM 4040 N N . GLY C 3 259 ? 143.654 153.818 131.783 1.00 25.58 259 GLY A N 1
ATOM 4041 C CA . GLY C 3 259 ? 143.489 152.417 131.453 1.00 19.71 259 GLY A CA 1
ATOM 4042 C C . GLY C 3 259 ? 142.064 152.280 131.048 1.00 10.39 259 GLY A C 1
ATOM 4043 O O . GLY C 3 259 ? 141.733 152.725 129.963 1.00 8.95 259 GLY A O 1
ATOM 4044 N N . PHE C 3 260 ? 141.252 151.668 131.916 1.00 5.89 260 PHE A N 1
ATOM 4045 C CA . PHE C 3 260 ? 139.817 151.523 131.732 1.00 8.55 260 PHE A CA 1
ATOM 4046 C C . PHE C 3 260 ? 139.361 152.754 132.450 1.00 8.56 260 PHE A C 1
ATOM 4047 O O . PHE C 3 260 ? 139.654 152.897 133.600 1.00 22.38 260 PHE A O 1
ATOM 4055 N N . PRO C 3 261 ? 138.555 153.606 131.810 1.00 3.50 261 PRO A N 1
ATOM 4056 C CA . PRO C 3 261 ? 138.278 154.965 132.285 1.00 7.54 261 PRO A CA 1
ATOM 4057 C C . PRO C 3 261 ? 137.611 154.978 133.652 1.00 18.47 261 PRO A C 1
ATOM 4058 O O . PRO C 3 261 ? 136.886 154.059 134.037 1.00 26.95 261 PRO A O 1
ATOM 4062 N N . ASP C 3 262 ? 137.869 156.055 134.386 1.00 7.83 262 ASP A N 1
ATOM 4063 C CA . ASP C 3 262 ? 137.319 156.259 135.716 1.00 7.59 262 ASP A CA 1
ATOM 4064 C C . ASP C 3 262 ? 135.981 156.987 135.639 1.00 20.28 262 ASP A C 1
ATOM 4065 O O . ASP C 3 262 ? 135.544 157.437 134.577 1.00 30.88 262 ASP A O 1
ATOM 4070 N N . PHE C 3 263 ? 135.322 157.089 136.796 1.00 22.89 263 PHE A N 1
ATOM 4071 C CA . PHE C 3 263 ? 134.033 157.769 136.860 1.00 11.14 263 PHE A CA 1
ATOM 4072 C C . PHE C 3 263 ? 134.158 159.252 136.539 1.00 2.88 263 PHE A C 1
ATOM 4073 O O . PHE C 3 263 ? 133.260 159.828 135.914 1.00 7.00 263 PHE A O 1
ATOM 4081 N N . LEU C 3 264 ? 135.253 159.887 136.964 1.00 14.57 264 LEU A N 1
ATOM 4082 C CA . LEU C 3 264 ? 135.426 161.313 136.705 1.00 13.32 264 LEU A CA 1
ATOM 4083 C C . LEU C 3 264 ? 135.500 161.600 135.211 1.00 16.89 264 LEU A C 1
ATOM 4084 O O . LEU C 3 264 ? 134.891 162.560 134.730 1.00 19.63 264 LEU A O 1
ATOM 4089 N N . THR C 3 265 ? 136.235 160.777 134.459 1.00 18.35 265 THR A N 1
ATOM 4090 C CA . THR C 3 265 ? 136.344 160.995 133.020 1.00 11.89 265 THR A CA 1
ATOM 4091 C C . THR C 3 265 ? 135.007 160.778 132.319 1.00 22.75 265 THR A C 1
ATOM 4092 O O . THR C 3 265 ? 134.655 161.526 131.399 1.00 41.87 265 THR A O 1
ATOM 4096 N N . ARG C 3 266 ? 134.255 159.755 132.728 1.00 14.37 266 ARG A N 1
ATOM 4097 C CA . ARG C 3 266 ? 132.954 159.510 132.112 1.00 13.67 266 ARG A CA 1
ATOM 4098 C C . ARG C 3 266 ? 131.974 160.639 132.410 1.00 16.32 266 ARG A C 1
ATOM 4099 O O . ARG C 3 266 ? 131.237 161.077 131.519 1.00 16.70 266 ARG A O 1
ATOM 4107 N N . LEU C 3 267 ? 131.952 161.129 133.653 1.00 17.81 267 LEU A N 1
ATOM 4108 C CA . LEU C 3 267 ? 131.132 162.293 133.972 1.00 12.24 267 LEU A CA 1
ATOM 4109 C C . LEU C 3 267 ? 131.570 163.528 133.200 1.00 13.12 267 LEU A C 1
ATOM 4110 O O . LEU C 3 267 ? 130.713 164.286 132.730 1.00 30.79 267 LEU A O 1
ATOM 4115 N N . PHE C 3 268 ? 132.879 163.744 133.061 1.00 5.38 268 PHE A N 1
ATOM 4116 C CA . PHE C 3 268 ? 133.389 164.844 132.257 1.00 15.09 268 PHE A CA 1
ATOM 4117 C C . PHE C 3 268 ? 132.887 164.762 130.823 1.00 22.36 268 PHE A C 1
ATOM 4118 O O . PHE C 3 268 ? 132.375 165.749 130.290 1.00 30.24 268 PHE A O 1
ATOM 4126 N N . LEU C 3 269 ? 133.001 163.588 130.199 1.00 18.46 269 LEU A N 1
ATOM 4127 C CA . LEU C 3 269 ? 132.538 163.434 128.823 1.00 16.07 269 LEU A CA 1
ATOM 4128 C C . LEU C 3 269 ? 131.033 163.653 128.716 1.00 20.11 269 LEU A C 1
ATOM 4129 O O . LEU C 3 269 ? 130.565 164.362 127.816 1.00 30.93 269 LEU A O 1
ATOM 4134 N N . LYS C 3 270 ? 130.260 163.065 129.634 1.00 18.60 270 LYS A N 1
ATOM 4135 C CA . LYS C 3 270 ? 128.806 163.174 129.554 1.00 17.93 270 LYS A CA 1
ATOM 4136 C C . LYS C 3 270 ? 128.349 164.619 129.703 1.00 24.40 270 LYS A C 1
ATOM 4137 O O . LYS C 3 270 ? 127.550 165.114 128.899 1.00 32.29 270 LYS A O 1
ATOM 4143 N N . LYS C 3 271 ? 128.835 165.310 130.736 1.00 18.16 271 LYS A N 1
ATOM 4144 C CA . LYS C 3 271 ? 128.446 166.697 130.942 1.00 19.11 271 LYS A CA 1
ATOM 4145 C C . LYS C 3 271 ? 128.983 167.616 129.856 1.00 17.62 271 LYS A C 1
ATOM 4146 O O . LYS C 3 271 ? 128.281 168.552 129.457 1.00 26.88 271 LYS A O 1
ATOM 4152 N N . LEU C 3 272 ? 130.189 167.353 129.346 1.00 9.96 272 LEU A N 1
ATOM 4153 C CA . LEU C 3 272 ? 130.698 168.124 128.221 1.00 20.34 272 LEU A CA 1
ATOM 4154 C C . LEU C 3 272 ? 129.776 168.000 127.019 1.00 20.54 272 LEU A C 1
ATOM 4155 O O . LEU C 3 272 ? 129.432 169.005 126.389 1.00 19.92 272 LEU A O 1
ATOM 4160 N N . GLU C 3 273 ? 129.339 166.777 126.708 1.00 26.84 273 GLU A N 1
ATOM 4161 C CA . GLU C 3 273 ? 128.398 166.582 125.611 1.00 28.02 273 GLU A CA 1
ATOM 4162 C C . GLU C 3 273 ? 127.093 167.321 125.873 1.00 27.23 273 GLU A C 1
ATOM 4163 O O . GLU C 3 273 ? 126.662 168.152 125.067 1.00 31.47 273 GLU A O 1
ATOM 4169 N N . GLN C 3 274 ? 126.475 167.069 127.027 1.00 24.43 274 GLN A N 1
ATOM 4170 C CA . GLN C 3 274 ? 125.136 167.591 127.268 1.00 20.78 274 GLN A CA 1
ATOM 4171 C C . GLN C 3 274 ? 125.115 169.099 127.493 1.00 21.03 274 GLN A C 1
ATOM 4172 O O . GLN C 3 274 ? 124.030 169.691 127.467 1.00 28.06 274 GLN A O 1
ATOM 4178 N N . TYR C 3 275 ? 126.270 169.740 127.694 1.00 22.37 275 TYR A N 1
ATOM 4179 C CA . TYR C 3 275 ? 126.304 171.192 127.791 1.00 21.92 275 TYR A CA 1
ATOM 4180 C C . TYR C 3 275 ? 126.908 171.894 126.582 1.00 30.33 275 TYR A C 1
ATOM 4181 O O . TYR C 3 275 ? 126.694 173.100 126.432 1.00 36.54 275 TYR A O 1
ATOM 4190 N N . CYS C 3 276 ? 127.656 171.191 125.720 1.00 32.50 276 CYS A N 1
ATOM 4191 C CA . CYS C 3 276 ? 128.290 171.856 124.587 1.00 31.57 276 CYS A CA 1
ATOM 4192 C C . CYS C 3 276 ? 128.214 171.019 123.313 1.00 34.04 276 CYS A C 1
ATOM 4193 O O . CYS C 3 276 ? 129.133 171.063 122.487 1.00 35.13 276 CYS A O 1
ATOM 4196 N N . SER C 3 277 ? 127.139 170.245 123.136 1.00 32.46 277 SER A N 1
ATOM 4197 C CA . SER C 3 277 ? 127.003 169.439 121.928 1.00 29.96 277 SER A CA 1
ATOM 4198 C C . SER C 3 277 ? 126.978 170.274 120.653 1.00 33.09 277 SER A C 1
ATOM 4199 O O . SER C 3 277 ? 127.337 169.761 119.588 1.00 34.60 277 SER A O 1
ATOM 4202 N N . ASN C 3 278 ? 126.564 171.539 120.727 1.00 39.09 278 ASN A N 1
ATOM 4203 C CA . ASN C 3 278 ? 126.507 172.351 119.517 1.00 41.93 278 ASN A CA 1
ATOM 4204 C C . ASN C 3 278 ? 127.872 172.911 119.135 1.00 43.21 278 ASN A C 1
ATOM 4205 O O . ASN C 3 278 ? 128.016 173.461 118.038 1.00 49.34 278 ASN A O 1
ATOM 4210 N N . LEU C 3 279 ? 128.873 172.784 120.009 1.00 35.30 279 LEU A N 1
ATOM 4211 C CA . LEU C 3 279 ? 130.254 173.128 119.680 1.00 32.29 279 LEU A CA 1
ATOM 4212 C C . LEU C 3 279 ? 131.043 171.913 119.200 1.00 29.62 279 LEU A C 1
ATOM 4213 O O . LEU C 3 279 ? 131.575 171.911 118.086 1.00 32.21 279 LEU A O 1
ATOM 4218 N N . ILE C 3 280 ? 131.122 170.869 120.029 1.00 31.20 280 ILE A N 1
ATOM 4219 C CA . ILE C 3 280 ? 132.001 169.745 119.727 1.00 30.33 280 ILE A CA 1
ATOM 4220 C C . ILE C 3 280 ? 131.378 168.857 118.655 1.00 30.02 280 ILE A C 1
ATOM 4221 O O . ILE C 3 280 ? 130.172 168.901 118.381 1.00 35.58 280 ILE A O 1
ATOM 4226 N N . SER C 3 281 ? 132.225 168.035 118.038 1.00 27.63 281 SER A N 1
ATOM 4227 C CA . SER C 3 281 ? 131.793 167.142 116.975 1.00 27.11 281 SER A CA 1
ATOM 4228 C C . SER C 3 281 ? 132.817 166.028 116.814 1.00 28.19 281 SER A C 1
ATOM 4229 O O . SER C 3 281 ? 134.002 166.224 117.097 1.00 28.36 281 SER A O 1
ATOM 4232 N N . ASP C 3 282 ? 132.344 164.867 116.360 1.00 31.29 282 ASP A N 1
ATOM 4233 C CA . ASP C 3 282 ? 133.197 163.734 116.000 1.00 33.20 282 ASP A CA 1
ATOM 4234 C C . ASP C 3 282 ? 134.045 163.275 117.191 1.00 30.62 282 ASP A C 1
ATOM 4235 O O . ASP C 3 282 ? 135.272 163.394 117.207 1.00 26.33 282 ASP A O 1
ATOM 4240 N N . CYS C 3 283 ? 133.357 162.781 118.217 1.00 23.72 283 CYS A N 1
ATOM 4241 C CA . CYS C 3 283 ? 134.042 162.069 119.287 1.00 21.51 283 CYS A CA 1
ATOM 4242 C C . CYS C 3 283 ? 134.510 160.711 118.780 1.00 29.97 283 CYS A C 1
ATOM 4243 O O . CYS C 3 283 ? 133.759 159.983 118.125 1.00 33.77 283 CYS A O 1
ATOM 4246 N N . SER C 3 284 ? 135.761 160.367 119.083 1.00 11.66 284 SER A N 1
ATOM 4247 C CA . SER C 3 284 ? 136.372 159.173 118.503 1.00 0.00 284 SER A CA 1
ATOM 4248 C C . SER C 3 284 ? 137.290 158.522 119.528 1.00 0.00 284 SER A C 1
ATOM 4249 O O . SER C 3 284 ? 138.321 159.095 119.891 1.00 6.93 284 SER A O 1
ATOM 4252 N N . ILE C 3 285 ? 136.917 157.325 119.986 1.00 4.11 285 ILE A N 1
ATOM 4253 C CA . ILE C 3 285 ? 137.810 156.533 120.820 1.00 4.36 285 ILE A CA 1
ATOM 4254 C C . ILE C 3 285 ? 138.907 155.930 119.949 1.00 6.26 285 ILE A C 1
ATOM 4255 O O . ILE C 3 285 ? 138.728 155.714 118.743 1.00 19.28 285 ILE A O 1
ATOM 4260 N N . PHE C 3 286 ? 140.058 155.657 120.561 1.00 0.00 286 PHE A N 1
ATOM 4261 C CA . PHE C 3 286 ? 141.219 155.162 119.818 1.00 5.86 286 PHE A CA 1
ATOM 4262 C C . PHE C 3 286 ? 141.940 154.143 120.702 1.00 15.13 286 PHE A C 1
ATOM 4263 O O . PHE C 3 286 ? 142.714 154.509 121.589 1.00 19.02 286 PHE A O 1
ATOM 4271 N N . THR C 3 287 ? 141.674 152.867 120.448 1.00 17.56 287 THR A N 1
ATOM 4272 C CA . THR C 3 287 ? 142.305 151.765 121.159 1.00 14.78 287 THR A CA 1
ATOM 4273 C C . THR C 3 287 ? 142.923 150.794 120.160 1.00 17.41 287 THR A C 1
ATOM 4274 O O . THR C 3 287 ? 142.570 150.769 118.978 1.00 15.88 287 THR A O 1
ATOM 4278 N N . ASP C 3 288 ? 143.865 149.992 120.649 1.00 16.93 288 ASP A N 1
ATOM 4279 C CA . ASP C 3 288 ? 144.567 149.027 119.813 1.00 3.15 288 ASP A CA 1
ATOM 4280 C C . ASP C 3 288 ? 143.680 147.806 119.561 1.00 10.85 288 ASP A C 1
ATOM 4281 O O . ASP C 3 288 ? 142.505 147.768 119.938 1.00 28.37 288 ASP A O 1
ATOM 4286 N N . ALA C 3 289 ? 144.241 146.785 118.912 1.00 8.80 289 ALA A N 1
ATOM 4287 C CA . ALA C 3 289 ? 143.468 145.655 118.413 1.00 8.54 289 ALA A CA 1
ATOM 4288 C C . ALA C 3 289 ? 143.315 144.519 119.417 1.00 8.99 289 ALA A C 1
ATOM 4289 O O . ALA C 3 289 ? 142.628 143.538 119.111 1.00 17.28 289 ALA A O 1
ATOM 4291 N N . ASP C 3 290 ? 143.927 144.612 120.594 1.00 0.31 290 ASP A N 1
ATOM 4292 C CA . ASP C 3 290 ? 143.777 143.563 121.586 1.00 0.00 290 ASP A CA 1
ATOM 4293 C C . ASP C 3 290 ? 142.347 143.558 122.121 1.00 0.00 290 ASP A C 1
ATOM 4294 O O . ASP C 3 290 ? 141.649 144.573 122.062 1.00 4.80 290 ASP A O 1
ATOM 4299 N N . PRO C 3 291 ? 141.874 142.390 122.517 1.00 0.00 291 PRO A N 1
ATOM 4300 C CA . PRO C 3 291 ? 140.513 142.282 122.969 1.00 0.00 291 PRO A CA 1
ATOM 4301 C C . PRO C 3 291 ? 140.426 142.879 124.321 1.00 15.66 291 PRO A C 1
ATOM 4302 O O . PRO C 3 291 ? 139.703 142.328 125.132 1.00 25.52 291 PRO A O 1
ATOM 4306 N N . TYR C 3 292 ? 141.189 143.945 124.565 1.00 19.95 292 TYR A N 1
ATOM 4307 C CA . TYR C 3 292 ? 141.162 144.694 125.820 1.00 11.99 292 TYR A CA 1
ATOM 4308 C C . TYR C 3 292 ? 140.764 146.054 125.381 1.00 5.06 292 TYR A C 1
ATOM 4309 O O . TYR C 3 292 ? 139.912 146.651 125.945 1.00 15.96 292 TYR A O 1
ATOM 4318 N N . GLY C 3 293 ? 141.393 146.543 124.345 1.00 0.00 293 GLY A N 1
ATOM 4319 C CA . GLY C 3 293 ? 141.002 147.816 123.770 1.00 0.59 293 GLY A CA 1
ATOM 4320 C C . GLY C 3 293 ? 139.527 147.875 123.427 1.00 10.68 293 GLY A C 1
ATOM 4321 O O . GLY C 3 293 ? 138.893 148.923 123.573 1.00 24.99 293 GLY A O 1
ATOM 4322 N N . ILE C 3 294 ? 138.957 146.750 122.995 1.00 9.80 294 ILE A N 1
ATOM 4323 C CA . ILE C 3 294 ? 137.558 146.690 122.584 1.00 2.02 294 ILE A CA 1
ATOM 4324 C C . ILE C 3 294 ? 136.659 146.716 123.813 1.00 5.45 294 ILE A C 1
ATOM 4325 O O . ILE C 3 294 ? 135.443 146.907 123.703 1.00 17.73 294 ILE A O 1
ATOM 4330 N N . SER C 3 295 ? 137.248 146.529 124.994 1.00 0.00 295 SER A N 1
ATOM 4331 C CA . SER C 3 295 ? 136.533 146.698 126.252 1.00 3.40 295 SER A CA 1
ATOM 4332 C C . SER C 3 295 ? 136.728 148.075 126.862 1.00 16.87 295 SER A C 1
ATOM 4333 O O . SER C 3 295 ? 135.782 148.630 127.428 1.00 19.03 295 SER A O 1
ATOM 4336 N N . ILE C 3 296 ? 137.928 148.644 126.737 1.00 14.79 296 ILE A N 1
ATOM 4337 C CA . ILE C 3 296 ? 138.138 150.028 127.149 1.00 0.00 296 ILE A CA 1
ATOM 4338 C C . ILE C 3 296 ? 137.228 150.951 126.352 1.00 6.32 296 ILE A C 1
ATOM 4339 O O . ILE C 3 296 ? 136.611 151.868 126.906 1.00 24.01 296 ILE A O 1
ATOM 4344 N N . ALA C 3 297 ? 137.120 150.717 125.041 1.00 4.33 297 ALA A N 1
ATOM 4345 C CA . ALA C 3 297 ? 136.194 151.494 124.223 1.00 3.56 297 ALA A CA 1
ATOM 4346 C C . ALA C 3 297 ? 134.749 151.247 124.636 1.00 1.40 297 ALA A C 1
ATOM 4347 O O . ALA C 3 297 ? 133.934 152.178 124.662 1.00 20.13 297 ALA A O 1
ATOM 4349 N N . LEU C 3 298 ? 134.410 149.995 124.955 1.00 1.92 298 LEU A N 1
ATOM 4350 C CA . LEU C 3 298 ? 133.044 149.674 125.355 1.00 4.07 298 LEU A CA 1
ATOM 4351 C C . LEU C 3 298 ? 132.671 150.373 126.654 1.00 7.89 298 LEU A C 1
ATOM 4352 O O . LEU C 3 298 ? 131.494 150.658 126.900 1.00 21.20 298 LEU A O 1
ATOM 4357 N N . ASN C 3 299 ? 133.661 150.644 127.507 1.00 9.01 299 ASN A N 1
ATOM 4358 C CA . ASN C 3 299 ? 133.387 151.368 128.745 1.00 9.82 299 ASN A CA 1
ATOM 4359 C C . ASN C 3 299 ? 132.840 152.765 128.467 1.00 14.07 299 ASN A C 1
ATOM 4360 O O . ASN C 3 299 ? 131.869 153.196 129.100 1.00 15.55 299 ASN A O 1
ATOM 4365 N N . TYR C 3 300 ? 133.456 153.495 127.534 1.00 12.40 300 TYR A N 1
ATOM 4366 C CA . TYR C 3 300 ? 132.900 154.780 127.124 1.00 7.84 300 TYR A CA 1
ATOM 4367 C C . TYR C 3 300 ? 131.593 154.597 126.363 1.00 18.78 300 TYR A C 1
ATOM 4368 O O . TYR C 3 300 ? 130.650 155.379 126.530 1.00 31.59 300 TYR A O 1
ATOM 4377 N N . THR C 3 301 ? 131.520 153.567 125.517 1.00 8.08 301 THR A N 1
ATOM 4378 C CA . THR C 3 301 ? 130.414 153.460 124.569 1.00 5.40 301 THR A CA 1
ATOM 4379 C C . THR C 3 301 ? 129.092 153.187 125.277 1.00 16.90 301 THR A C 1
ATOM 4380 O O . THR C 3 301 ? 128.161 153.998 125.210 1.00 27.47 301 THR A O 1
ATOM 4384 N N . HIS C 3 302 ? 128.986 152.050 125.962 1.00 18.67 302 HIS A N 1
ATOM 4385 C CA . HIS C 3 302 ? 127.729 151.683 126.604 1.00 26.70 302 HIS A CA 1
ATOM 4386 C C . HIS C 3 302 ? 127.993 150.660 127.697 1.00 29.56 302 HIS A C 1
ATOM 4387 O O . HIS C 3 302 ? 128.790 149.735 127.508 1.00 26.17 302 HIS A O 1
ATOM 4394 N N . SER C 3 303 ? 127.343 150.846 128.842 1.00 58.53 303 SER A N 1
ATOM 4395 C CA . SER C 3 303 ? 127.403 149.902 129.946 1.00 61.46 303 SER A CA 1
ATOM 4396 C C . SER C 3 303 ? 126.261 148.893 129.821 1.00 58.34 303 SER A C 1
ATOM 4397 O O . SER C 3 303 ? 125.681 148.704 128.749 1.00 59.89 303 SER A O 1
ATOM 4400 N N . ASN C 3 304 ? 125.927 148.233 130.928 1.00 71.75 304 ASN A N 1
ATOM 4401 C CA . ASN C 3 304 ? 124.850 147.254 130.948 1.00 77.16 304 ASN A CA 1
ATOM 4402 C C . ASN C 3 304 ? 123.494 147.959 130.875 1.00 79.02 304 ASN A C 1
ATOM 4403 O O . ASN C 3 304 ? 123.402 149.173 130.678 1.00 76.05 304 ASN A O 1
ATOM 4408 N N . GLU C 3 305 ? 122.421 147.172 131.015 1.00 89.11 305 GLU A N 1
ATOM 4409 C CA . GLU C 3 305 ? 121.071 147.729 130.954 1.00 88.20 305 GLU A CA 1
ATOM 4410 C C . GLU C 3 305 ? 120.875 148.859 131.957 1.00 87.97 305 GLU A C 1
ATOM 4411 O O . GLU C 3 305 ? 120.093 149.783 131.704 1.00 88.86 305 GLU A O 1
ATOM 4417 N N . ARG C 3 306 ? 121.572 148.810 133.093 1.00 86.74 306 ARG A N 1
ATOM 4418 C CA . ARG C 3 306 ? 121.593 149.918 134.045 1.00 87.42 306 ARG A CA 1
ATOM 4419 C C . ARG C 3 306 ? 122.801 150.791 133.720 1.00 89.19 306 ARG A C 1
ATOM 4420 O O . ARG C 3 306 ? 123.873 150.675 134.314 1.00 91.75 306 ARG A O 1
ATOM 4428 N N . ASN C 3 307 ? 122.609 151.684 132.748 1.00 81.14 307 ASN A N 1
ATOM 4429 C CA . ASN C 3 307 ? 123.680 152.566 132.280 1.00 78.73 307 ASN A CA 1
ATOM 4430 C C . ASN C 3 307 ? 123.165 154.002 132.395 1.00 78.10 307 ASN A C 1
ATOM 4431 O O . ASN C 3 307 ? 122.565 154.544 131.464 1.00 77.73 307 ASN A O 1
ATOM 4436 N N . ALA C 3 308 ? 123.407 154.607 133.558 1.00 65.49 308 ALA A N 1
ATOM 4437 C CA . ALA C 3 308 ? 122.893 155.947 133.808 1.00 64.34 308 ALA A CA 1
ATOM 4438 C C . ALA C 3 308 ? 123.728 157.003 133.097 1.00 59.13 308 ALA A C 1
ATOM 4439 O O . ALA C 3 308 ? 123.207 157.759 132.270 1.00 59.08 308 ALA A O 1
ATOM 4441 N N . TYR C 3 309 ? 125.024 157.068 133.397 1.00 47.79 309 TYR A N 1
ATOM 4442 C CA . TYR C 3 309 ? 125.862 158.155 132.896 1.00 49.09 309 TYR A CA 1
ATOM 4443 C C . TYR C 3 309 ? 126.968 157.572 132.027 1.00 51.23 309 TYR A C 1
ATOM 4444 O O . TYR C 3 309 ? 127.974 157.069 132.533 1.00 46.12 309 TYR A O 1
ATOM 4453 N N . ILE C 3 310 ? 126.788 157.647 130.709 1.00 52.34 310 ILE A N 1
ATOM 4454 C CA . ILE C 3 310 ? 127.803 157.212 129.755 1.00 46.82 310 ILE A CA 1
ATOM 4455 C C . ILE C 3 310 ? 127.813 158.175 128.576 1.00 42.64 310 ILE A C 1
ATOM 4456 O O . ILE C 3 310 ? 126.755 158.628 128.125 1.00 45.46 310 ILE A O 1
ATOM 4461 N N . CYS C 3 311 ? 129.003 158.499 128.073 1.00 23.77 311 CYS A N 1
ATOM 4462 C CA . CYS C 3 311 ? 129.108 159.331 126.880 1.00 28.31 311 CYS A CA 1
ATOM 4463 C C . CYS C 3 311 ? 128.502 158.612 125.680 1.00 33.66 311 CYS A C 1
ATOM 4464 O O . CYS C 3 311 ? 128.921 157.505 125.328 1.00 30.11 311 CYS A O 1
ATOM 4467 N N . THR C 3 312 ? 127.501 159.227 125.057 1.00 43.61 312 THR A N 1
ATOM 4468 C CA . THR C 3 312 ? 126.794 158.610 123.943 1.00 36.90 312 THR A CA 1
ATOM 4469 C C . THR C 3 312 ? 127.363 158.996 122.584 1.00 36.55 312 THR A C 1
ATOM 4470 O O . THR C 3 312 ? 126.827 158.558 121.561 1.00 39.04 312 THR A O 1
ATOM 4474 N N . MET C 3 313 ? 128.430 159.790 122.545 1.00 42.98 313 MET A N 1
ATOM 4475 C CA . MET C 3 313 ? 129.044 160.214 121.295 1.00 38.86 313 MET A CA 1
ATOM 4476 C C . MET C 3 313 ? 130.128 159.252 120.826 1.00 33.11 313 MET A C 1
ATOM 4477 O O . MET C 3 313 ? 130.828 159.552 119.854 1.00 35.80 313 MET A O 1
ATOM 4482 N N . ALA C 3 314 ? 130.281 158.111 121.495 1.00 26.10 314 ALA A N 1
ATOM 4483 C CA . ALA C 3 314 ? 131.455 157.254 121.335 1.00 37.31 314 ALA A CA 1
ATOM 4484 C C . ALA C 3 314 ? 131.383 156.535 119.995 1.00 36.48 314 ALA A C 1
ATOM 4485 O O . ALA C 3 314 ? 130.989 155.371 119.905 1.00 39.19 314 ALA A O 1
ATOM 4487 N N . ASN C 3 315 ? 131.773 157.240 118.937 1.00 24.80 315 ASN A N 1
ATOM 4488 C CA . ASN C 3 315 ? 131.892 156.643 117.610 1.00 16.96 315 ASN A CA 1
ATOM 4489 C C . ASN C 3 315 ? 133.277 156.006 117.567 1.00 14.31 315 ASN A C 1
ATOM 4490 O O . ASN C 3 315 ? 134.287 156.668 117.328 1.00 19.33 315 ASN A O 1
ATOM 4495 N N . TYR C 3 316 ? 133.319 154.696 117.809 1.00 12.26 316 TYR A N 1
ATOM 4496 C CA . TYR C 3 316 ? 134.570 153.980 118.035 1.00 17.52 316 TYR A CA 1
ATOM 4497 C C . TYR C 3 316 ? 135.318 153.719 116.732 1.00 12.79 316 TYR A C 1
ATOM 4498 O O . TYR C 3 316 ? 135.117 152.682 116.091 1.00 20.97 316 TYR A O 1
ATOM 4507 N N . LYS C 3 317 ? 136.177 154.653 116.330 1.00 3.38 317 LYS A N 1
ATOM 4508 C CA . LYS C 3 317 ? 137.016 154.492 115.140 1.00 10.87 317 LYS A CA 1
ATOM 4509 C C . LYS C 3 317 ? 138.371 153.886 115.492 1.00 14.47 317 LYS A C 1
ATOM 4510 O O . LYS C 3 317 ? 139.418 154.430 115.152 1.00 27.51 317 LYS A O 1
ATOM 4516 N N . GLY C 3 318 ? 138.361 152.741 116.162 1.00 14.50 318 GLY A N 1
ATOM 4517 C CA . GLY C 3 318 ? 139.587 152.179 116.696 1.00 15.07 318 GLY A CA 1
ATOM 4518 C C . GLY C 3 318 ? 140.511 151.645 115.618 1.00 10.81 318 GLY A C 1
ATOM 4519 O O . GLY C 3 318 ? 140.170 151.524 114.443 1.00 16.09 318 GLY A O 1
ATOM 4520 N N . ILE C 3 319 ? 141.729 151.324 116.051 1.00 8.02 319 ILE A N 1
ATOM 4521 C CA . ILE C 3 319 ? 142.746 150.747 115.176 1.00 15.66 319 ILE A CA 1
ATOM 4522 C C . ILE C 3 319 ? 142.430 149.259 115.054 1.00 25.39 319 ILE A C 1
ATOM 4523 O O . ILE C 3 319 ? 142.805 148.461 115.914 1.00 40.85 319 ILE A O 1
ATOM 4528 N N . ARG C 3 320 ? 141.735 148.883 113.985 1.00 14.24 320 ARG A N 1
ATOM 4529 C CA . ARG C 3 320 ? 141.291 147.513 113.798 1.00 8.49 320 ARG A CA 1
ATOM 4530 C C . ARG C 3 320 ? 142.379 146.688 113.114 1.00 20.74 320 ARG A C 1
ATOM 4531 O O . ARG C 3 320 ? 143.413 147.202 112.683 1.00 28.17 320 ARG A O 1
ATOM 4539 N N . ILE C 3 321 ? 142.138 145.377 113.014 1.00 17.11 321 ILE A N 1
ATOM 4540 C CA . ILE C 3 321 ? 143.103 144.482 112.378 1.00 13.91 321 ILE A CA 1
ATOM 4541 C C . ILE C 3 321 ? 143.091 144.580 110.863 1.00 24.75 321 ILE A C 1
ATOM 4542 O O . ILE C 3 321 ? 144.030 144.101 110.215 1.00 38.50 321 ILE A O 1
ATOM 4547 N N . THR C 3 322 ? 142.059 145.182 110.275 1.00 31.41 322 THR A N 1
ATOM 4548 C CA . THR C 3 322 ? 142.028 145.450 108.845 1.00 31.55 322 THR A CA 1
ATOM 4549 C C . THR C 3 322 ? 142.579 146.828 108.509 1.00 35.61 322 THR A C 1
ATOM 4550 O O . THR C 3 322 ? 142.670 147.179 107.329 1.00 37.27 322 THR A O 1
ATOM 4554 N N . GLN C 3 323 ? 142.948 147.613 109.521 1.00 29.25 323 GLN A N 1
ATOM 4555 C CA . GLN C 3 323 ? 143.601 148.897 109.317 1.00 22.73 323 GLN A CA 1
ATOM 4556 C C . GLN C 3 323 ? 145.109 148.829 109.502 1.00 30.95 323 GLN A C 1
ATOM 4557 O O . GLN C 3 323 ? 145.817 149.736 109.049 1.00 36.01 323 GLN A O 1
ATOM 4563 N N . VAL C 3 324 ? 145.611 147.784 110.154 1.00 31.78 324 VAL A N 1
ATOM 4564 C CA . VAL C 3 324 ? 147.050 147.574 110.275 1.00 34.11 324 VAL A CA 1
ATOM 4565 C C . VAL C 3 324 ? 147.587 146.774 109.095 1.00 31.43 324 VAL A C 1
ATOM 4566 O O . VAL C 3 324 ? 148.674 147.062 108.586 1.00 31.79 324 VAL A O 1
ATOM 4570 N N . LEU C 3 325 ? 146.839 145.767 108.639 1.00 28.08 325 LEU A N 1
ATOM 4571 C CA . LEU C 3 325 ? 147.259 144.988 107.482 1.00 33.71 325 LEU A CA 1
ATOM 4572 C C . LEU C 3 325 ? 147.194 145.782 106.185 1.00 35.92 325 LEU A C 1
ATOM 4573 O O . LEU C 3 325 ? 147.768 145.342 105.183 1.00 41.34 325 LEU A O 1
ATOM 4578 N N . ALA C 3 326 ? 146.523 146.932 106.178 1.00 38.04 326 ALA A N 1
ATOM 4579 C CA . ALA C 3 326 ? 146.510 147.813 105.018 1.00 42.32 326 ALA A CA 1
ATOM 4580 C C . ALA C 3 326 ? 147.668 148.798 105.009 1.00 44.06 326 ALA A C 1
ATOM 4581 O O . ALA C 3 326 ? 148.126 149.189 103.931 1.00 44.12 326 ALA A O 1
ATOM 4583 N N . GLN C 3 327 ? 148.149 149.206 106.182 1.00 41.14 327 GLN A N 1
ATOM 4584 C CA . GLN C 3 327 ? 149.321 150.061 106.297 1.00 43.70 327 GLN A CA 1
ATOM 4585 C C . GLN C 3 327 ? 150.611 149.264 106.428 1.00 44.29 327 GLN A C 1
ATOM 4586 O O . GLN C 3 327 ? 151.694 149.856 106.431 1.00 47.03 327 GLN A O 1
ATOM 4592 N N . ASN C 3 328 ? 150.521 147.939 106.531 1.00 39.81 328 ASN A N 1
ATOM 4593 C CA . ASN C 3 328 ? 151.693 147.075 106.592 1.00 41.13 328 ASN A CA 1
ATOM 4594 C C . ASN C 3 328 ? 152.385 146.910 105.240 1.00 43.09 328 ASN A C 1
ATOM 4595 O O . ASN C 3 328 ? 153.166 145.966 105.070 1.00 44.59 328 ASN A O 1
ATOM 4600 N N . ASN C 3 329 ? 152.121 147.797 104.284 1.00 47.36 329 ASN A N 1
ATOM 4601 C CA . ASN C 3 329 ? 152.723 147.758 102.954 1.00 50.13 329 ASN A CA 1
ATOM 4602 C C . ASN C 3 329 ? 153.418 149.080 102.652 1.00 46.90 329 ASN A C 1
ATOM 4603 O O . ASN C 3 329 ? 153.306 149.640 101.560 1.00 44.53 329 ASN A O 1
ATOM 4608 N N . GLU C 3 330 ? 154.140 149.601 103.639 1.00 47.33 330 GLU A N 1
ATOM 4609 C CA . GLU C 3 330 ? 154.860 150.863 103.497 1.00 50.43 330 GLU A CA 1
ATOM 4610 C C . GLU C 3 330 ? 155.902 150.800 102.382 1.00 48.36 330 GLU A C 1
ATOM 4611 O O . GLU C 3 330 ? 156.925 151.483 102.435 1.00 44.76 330 GLU A O 1
ATOM 4617 N N . SER C 3 335 ? 161.033 142.415 115.905 1.00 44.69 335 SER A N 1
ATOM 4618 C CA . SER C 3 335 ? 159.862 142.813 116.677 1.00 47.68 335 SER A CA 1
ATOM 4619 C C . SER C 3 335 ? 158.698 143.172 115.759 1.00 46.00 335 SER A C 1
ATOM 4620 O O . SER C 3 335 ? 158.560 144.320 115.335 1.00 50.95 335 SER A O 1
ATOM 4623 N N . ILE C 3 336 ? 157.865 142.181 115.455 1.00 38.81 336 ILE A N 1
ATOM 4624 C CA . ILE C 3 336 ? 156.706 142.389 114.594 1.00 37.73 336 ILE A CA 1
ATOM 4625 C C . ILE C 3 336 ? 155.556 142.959 115.414 1.00 32.98 336 ILE A C 1
ATOM 4626 O O . ILE C 3 336 ? 155.384 142.640 116.596 1.00 28.09 336 ILE A O 1
ATOM 4631 N N . GLN C 3 337 ? 154.775 143.842 114.786 1.00 35.36 337 GLN A N 1
ATOM 4632 C CA . GLN C 3 337 ? 153.622 144.425 115.464 1.00 33.06 337 GLN A CA 1
ATOM 4633 C C . GLN C 3 337 ? 152.564 143.370 115.766 1.00 28.51 337 GLN A C 1
ATOM 4634 O O . GLN C 3 337 ? 151.972 143.366 116.852 1.00 28.40 337 GLN A O 1
ATOM 4640 N N . LEU C 3 338 ? 152.313 142.468 114.819 1.00 22.60 338 LEU A N 1
ATOM 4641 C CA . LEU C 3 338 ? 151.282 141.454 114.999 1.00 20.89 338 LEU A CA 1
ATOM 4642 C C . LEU C 3 338 ? 151.739 140.407 116.007 1.00 21.57 338 LEU A C 1
ATOM 4643 O O . LEU C 3 338 ? 152.795 139.790 115.842 1.00 29.93 338 LEU A O 1
ATOM 4648 N N . LEU C 3 339 ? 150.937 140.199 117.048 1.00 13.03 339 LEU A N 1
ATOM 4649 C CA . LEU C 3 339 ? 151.263 139.261 118.114 1.00 6.71 339 LEU A CA 1
ATOM 4650 C C . LEU C 3 339 ? 150.190 138.187 118.181 1.00 8.02 339 LEU A C 1
ATOM 4651 O O . LEU C 3 339 ? 148.997 138.492 118.085 1.00 20.41 339 LEU A O 1
ATOM 4656 N N . SER C 3 340 ? 150.578 136.936 118.302 1.00 11.72 340 SER A N 1
ATOM 4657 C CA . SER C 3 340 ? 149.572 135.893 118.306 1.00 8.23 340 SER A CA 1
ATOM 4658 C C . SER C 3 340 ? 148.775 135.946 119.578 1.00 5.58 340 SER A C 1
ATOM 4659 O O . SER C 3 340 ? 149.279 136.293 120.613 1.00 10.72 340 SER A O 1
ATOM 4662 N N . LEU C 3 341 ? 147.516 135.576 119.471 1.00 4.97 341 LEU A N 1
ATOM 4663 C CA . LEU C 3 341 ? 146.563 135.620 120.573 1.00 10.21 341 LEU A CA 1
ATOM 4664 C C . LEU C 3 341 ? 146.902 134.546 121.599 1.00 14.26 341 LEU A C 1
ATOM 4665 O O . LEU C 3 341 ? 147.071 133.374 121.249 1.00 22.67 341 LEU A O 1
ATOM 4670 N N . ASN C 3 342 ? 146.959 134.901 122.877 1.00 6.40 342 ASN A N 1
ATOM 4671 C CA . ASN C 3 342 ? 147.184 133.845 123.857 1.00 7.69 342 ASN A CA 1
ATOM 4672 C C . ASN C 3 342 ? 145.855 133.303 124.391 1.00 8.19 342 ASN A C 1
ATOM 4673 O O . ASN C 3 342 ? 144.816 133.380 123.727 1.00 17.02 342 ASN A O 1
ATOM 4678 N N . GLN C 3 343 ? 145.852 132.787 125.604 1.00 10.30 343 GLN A N 1
ATOM 4679 C CA . GLN C 3 343 ? 144.625 132.180 126.069 1.00 9.97 343 GLN A CA 1
ATOM 4680 C C . GLN C 3 343 ? 143.776 133.078 126.933 1.00 16.89 343 GLN A C 1
ATOM 4681 O O . GLN C 3 343 ? 142.894 132.607 127.634 1.00 20.35 343 GLN A O 1
ATOM 4687 N N . ARG C 3 344 ? 144.193 134.332 127.002 1.00 23.74 344 ARG A N 1
ATOM 4688 C CA . ARG C 3 344 ? 143.537 135.344 127.803 1.00 21.10 344 ARG A CA 1
ATOM 4689 C C . ARG C 3 344 ? 143.054 136.382 126.851 1.00 19.07 344 ARG A C 1
ATOM 4690 O O . ARG C 3 344 ? 141.959 136.868 126.973 1.00 14.39 344 ARG A O 1
ATOM 4698 N N . ASP C 3 345 ? 143.869 136.674 125.844 1.00 15.53 345 ASP A N 1
ATOM 4699 C CA . ASP C 3 345 ? 143.544 137.635 124.805 1.00 5.05 345 ASP A CA 1
ATOM 4700 C C . ASP C 3 345 ? 142.365 137.125 124.011 1.00 18.61 345 ASP A C 1
ATOM 4701 O O . ASP C 3 345 ? 141.567 137.913 123.564 1.00 39.80 345 ASP A O 1
ATOM 4706 N N . TYR C 3 346 ? 142.286 135.819 123.780 1.00 7.80 346 TYR A N 1
ATOM 4707 C CA . TYR C 3 346 ? 141.166 135.214 123.089 1.00 8.45 346 TYR A CA 1
ATOM 4708 C C . TYR C 3 346 ? 139.981 134.901 124.017 1.00 18.98 346 TYR A C 1
ATOM 4709 O O . TYR C 3 346 ? 138.861 135.239 123.691 1.00 25.98 346 TYR A O 1
ATOM 4718 N N . SER C 3 347 ? 140.208 134.305 125.187 1.00 11.29 347 SER A N 1
ATOM 4719 C CA . SER C 3 347 ? 139.101 133.944 126.080 1.00 5.89 347 SER A CA 1
ATOM 4720 C C . SER C 3 347 ? 138.185 135.084 126.443 1.00 14.01 347 SER A C 1
ATOM 4721 O O . SER C 3 347 ? 137.067 134.865 126.861 1.00 18.60 347 SER A O 1
ATOM 4724 N N . LEU C 3 348 ? 138.730 136.284 126.275 1.00 17.69 348 LEU A N 1
ATOM 4725 C CA . LEU C 3 348 ? 138.076 137.546 126.550 1.00 14.73 348 LEU A CA 1
ATOM 4726 C C . LEU C 3 348 ? 137.618 138.142 125.255 1.00 16.73 348 LEU A C 1
ATOM 4727 O O . LEU C 3 348 ? 136.960 139.150 125.245 1.00 25.90 348 LEU A O 1
ATOM 4729 N N . ALA C 3 349 ? 137.988 137.550 124.139 1.00 8.66 349 ALA A N 1
ATOM 4730 C CA . ALA C 3 349 ? 137.548 138.102 122.882 1.00 4.07 349 ALA A CA 1
ATOM 4731 C C . ALA C 3 349 ? 136.288 137.420 122.494 1.00 11.89 349 ALA A C 1
ATOM 4732 O O . ALA C 3 349 ? 135.477 138.014 121.835 1.00 25.20 349 ALA A O 1
ATOM 4734 N N . LYS C 3 350 ? 136.109 136.192 122.955 1.00 5.28 350 LYS A N 1
ATOM 4735 C CA . LYS C 3 350 ? 134.913 135.438 122.637 1.00 13.28 350 LYS A CA 1
ATOM 4736 C C . LYS C 3 350 ? 133.890 135.559 123.725 1.00 18.52 350 LYS A C 1
ATOM 4737 O O . LYS C 3 350 ? 132.885 134.885 123.690 1.00 15.50 350 LYS A O 1
ATOM 4743 N N . ASN C 3 351 ? 134.178 136.383 124.719 1.00 13.60 351 ASN A N 1
ATOM 4744 C CA . ASN C 3 351 ? 133.260 136.668 125.810 1.00 5.38 351 ASN A CA 1
ATOM 4745 C C . ASN C 3 351 ? 132.533 137.986 125.544 1.00 14.02 351 ASN A C 1
ATOM 4746 O O . ASN C 3 351 ? 131.587 138.322 126.222 1.00 26.47 351 ASN A O 1
ATOM 4751 N N . LEU C 3 352 ? 133.027 138.743 124.573 1.00 12.29 352 LEU A N 1
ATOM 4752 C CA . LEU C 3 352 ? 132.375 139.950 124.098 1.00 11.34 352 LEU A CA 1
ATOM 4753 C C . LEU C 3 352 ? 131.604 139.611 122.824 1.00 12.06 352 LEU A C 1
ATOM 4754 O O . LEU C 3 352 ? 131.121 140.506 122.148 1.00 14.41 352 LEU A O 1
ATOM 4759 N N . ILE C 3 353 ? 131.542 138.330 122.469 1.00 11.77 353 ILE A N 1
ATOM 4760 C CA . ILE C 3 353 ? 130.801 137.860 121.328 1.00 9.49 353 ILE A CA 1
ATOM 4761 C C . ILE C 3 353 ? 129.627 137.183 121.978 1.00 15.27 353 ILE A C 1
ATOM 4762 O O . ILE C 3 353 ? 128.511 137.326 121.514 1.00 10.18 353 ILE A O 1
ATOM 4767 N N . ALA C 3 354 ? 129.855 136.424 123.048 1.00 21.78 354 ALA A N 1
ATOM 4768 C CA . ALA C 3 354 ? 128.676 135.841 123.679 1.00 15.44 354 ALA A CA 1
ATOM 4769 C C . ALA C 3 354 ? 127.847 136.885 124.418 1.00 7.89 354 ALA A C 1
ATOM 4770 O O . ALA C 3 354 ? 126.630 136.722 124.554 1.00 21.17 354 ALA A O 1
ATOM 4772 N N . SER C 3 355 ? 128.479 137.957 124.900 1.00 2.91 355 SER A N 1
ATOM 4773 C CA . SER C 3 355 ? 127.760 138.942 125.699 1.00 17.51 355 SER A CA 1
ATOM 4774 C C . SER C 3 355 ? 127.004 139.940 124.832 1.00 16.32 355 SER A C 1
ATOM 4775 O O . SER C 3 355 ? 125.845 140.258 125.121 1.00 13.20 355 SER A O 1
ATOM 4778 N N . LEU C 3 356 ? 127.640 140.452 123.777 1.00 16.40 356 LEU A N 1
ATOM 4779 C CA . LEU C 3 356 ? 126.992 141.457 122.939 1.00 5.91 356 LEU A CA 1
ATOM 4780 C C . LEU C 3 356 ? 125.754 140.889 122.257 1.00 9.50 356 LEU A C 1
ATOM 4781 O O . LEU C 3 356 ? 124.718 141.557 122.166 1.00 18.87 356 LEU A O 1
ATOM 4786 N N . THR C 3 357 ? 125.844 139.651 121.770 1.00 20.18 357 THR A N 1
ATOM 4787 C CA . THR C 3 357 ? 124.731 138.997 121.084 1.00 25.10 357 THR A CA 1
ATOM 4788 C C . THR C 3 357 ? 124.007 138.098 122.083 1.00 24.83 357 THR A C 1
ATOM 4789 O O . THR C 3 357 ? 124.147 136.875 122.083 1.00 30.28 357 THR A O 1
ATOM 4793 N N . ALA C 3 358 ? 123.222 138.728 122.950 1.00 27.41 358 ALA A N 1
ATOM 4794 C CA . ALA C 3 358 ? 122.403 138.020 123.926 1.00 30.72 358 ALA A CA 1
ATOM 4795 C C . ALA C 3 358 ? 120.921 138.319 123.790 1.00 42.02 358 ALA A C 1
ATOM 4796 O O . ALA C 3 358 ? 120.100 137.408 123.918 1.00 46.52 358 ALA A O 1
ATOM 4798 N N . ASN C 3 359 ? 120.554 139.574 123.532 1.00 48.27 359 ASN A N 1
ATOM 4799 C CA . ASN C 3 359 ? 119.167 139.966 123.322 1.00 47.60 359 ASN A CA 1
ATOM 4800 C C . ASN C 3 359 ? 118.909 140.458 121.907 1.00 50.26 359 ASN A C 1
ATOM 4801 O O . ASN C 3 359 ? 117.944 140.026 121.268 1.00 45.26 359 ASN A O 1
ATOM 4806 N N . SER C 3 360 ? 119.745 141.362 121.401 1.00 59.68 360 SER A N 1
ATOM 4807 C CA . SER C 3 360 ? 119.612 141.819 120.025 1.00 56.86 360 SER A CA 1
ATOM 4808 C C . SER C 3 360 ? 119.926 140.683 119.061 1.00 52.43 360 SER A C 1
ATOM 4809 O O . SER C 3 360 ? 120.849 139.893 119.282 1.00 51.97 360 SER A O 1
ATOM 4812 N N . TRP C 3 361 ? 119.148 140.598 117.984 1.00 53.58 361 TRP A N 1
ATOM 4813 C CA . TRP C 3 361 ? 119.243 139.490 117.044 1.00 62.87 361 TRP A CA 1
ATOM 4814 C C . TRP C 3 361 ? 119.910 139.889 115.734 1.00 60.65 361 TRP A C 1
ATOM 4815 O O . TRP C 3 361 ? 120.847 139.221 115.288 1.00 60.74 361 TRP A O 1
ATOM 4826 N N . ASP C 3 362 ? 119.454 140.970 115.106 1.00 47.78 362 ASP A N 1
ATOM 4827 C CA . ASP C 3 362 ? 119.879 141.297 113.749 1.00 46.60 362 ASP A CA 1
ATOM 4828 C C . ASP C 3 362 ? 121.284 141.886 113.774 1.00 39.78 362 ASP A C 1
ATOM 4829 O O . ASP C 3 362 ? 121.491 143.005 114.255 1.00 47.08 362 ASP A O 1
ATOM 4834 N N . ILE C 3 363 ? 122.254 141.128 113.257 1.00 32.75 363 ILE A N 1
ATOM 4835 C CA . ILE C 3 363 ? 123.619 141.622 113.124 1.00 39.25 363 ILE A CA 1
ATOM 4836 C C . ILE C 3 363 ? 123.758 142.618 111.984 1.00 37.14 363 ILE A C 1
ATOM 4837 O O . ILE C 3 363 ? 124.669 143.455 112.009 1.00 35.28 363 ILE A O 1
ATOM 4842 N N . ALA C 3 364 ? 122.850 142.576 111.005 1.00 37.44 364 ALA A N 1
ATOM 4843 C CA . ALA C 3 364 ? 122.952 143.465 109.852 1.00 40.79 364 ALA A CA 1
ATOM 4844 C C . ALA C 3 364 ? 122.865 144.929 110.264 1.00 40.01 364 ALA A C 1
ATOM 4845 O O . ALA C 3 364 ? 123.603 145.770 109.739 1.00 40.90 364 ALA A O 1
ATOM 4847 N N . THR C 3 365 ? 121.971 145.256 111.196 1.00 37.87 365 THR A N 1
ATOM 4848 C CA . THR C 3 365 ? 121.836 146.621 111.694 1.00 38.30 365 THR A CA 1
ATOM 4849 C C . THR C 3 365 ? 121.886 146.607 113.215 1.00 40.11 365 THR A C 1
ATOM 4850 O O . THR C 3 365 ? 121.012 146.027 113.867 1.00 42.59 365 THR A O 1
ATOM 4854 N N . SER C 3 366 ? 122.916 147.234 113.772 1.00 28.83 366 SER A N 1
ATOM 4855 C CA . SER C 3 366 ? 123.110 147.331 115.212 1.00 24.05 366 SER A CA 1
ATOM 4856 C C . SER C 3 366 ? 124.291 148.261 115.473 1.00 30.61 366 SER A C 1
ATOM 4857 O O . SER C 3 366 ? 125.227 148.315 114.669 1.00 35.11 366 SER A O 1
ATOM 4860 N N . PRO C 3 367 ? 124.267 149.000 116.586 1.00 24.05 367 PRO A N 1
ATOM 4861 C CA . PRO C 3 367 ? 125.441 149.807 116.949 1.00 21.97 367 PRO A CA 1
ATOM 4862 C C . PRO C 3 367 ? 126.631 148.978 117.393 1.00 23.38 367 PRO A C 1
ATOM 4863 O O . PRO C 3 367 ? 127.754 149.498 117.402 1.00 25.73 367 PRO A O 1
ATOM 4867 N N . LEU C 3 368 ? 126.423 147.713 117.762 1.00 24.61 368 LEU A N 1
ATOM 4868 C CA . LEU C 3 368 ? 127.495 146.815 118.171 1.00 17.56 368 LEU A CA 1
ATOM 4869 C C . LEU C 3 368 ? 127.903 145.862 117.053 1.00 16.60 368 LEU A C 1
ATOM 4870 O O . LEU C 3 368 ? 128.630 144.892 117.295 1.00 16.28 368 LEU A O 1
ATOM 4875 N N . LYS C 3 369 ? 127.436 146.120 115.830 1.00 17.14 369 LYS A N 1
ATOM 4876 C CA . LYS C 3 369 ? 127.795 145.287 114.688 1.00 11.36 369 LYS A CA 1
ATOM 4877 C C . LYS C 3 369 ? 129.290 145.351 114.406 1.00 24.37 369 LYS A C 1
ATOM 4878 O O . LYS C 3 369 ? 129.938 144.316 114.210 1.00 40.29 369 LYS A O 1
ATOM 4884 N N . ASN C 3 370 ? 129.825 146.565 114.462 1.00 25.75 370 ASN A N 1
ATOM 4885 C CA . ASN C 3 370 ? 131.233 146.827 114.237 1.00 21.36 370 ASN A CA 1
ATOM 4886 C C . ASN C 3 370 ? 132.115 146.127 115.240 1.00 19.28 370 ASN A C 1
ATOM 4887 O O . ASN C 3 370 ? 133.177 145.663 114.900 1.00 23.16 370 ASN A O 1
ATOM 4892 N N . VAL C 3 371 ? 131.697 146.116 116.491 1.00 16.45 371 VAL A N 1
ATOM 4893 C CA . VAL C 3 371 ? 132.425 145.471 117.577 1.00 2.26 371 VAL A CA 1
ATOM 4894 C C . VAL C 3 371 ? 132.378 143.956 117.430 1.00 16.92 371 VAL A C 1
ATOM 4895 O O . VAL C 3 371 ? 133.398 143.275 117.581 1.00 27.92 371 VAL A O 1
ATOM 4899 N N . VAL C 3 372 ? 131.204 143.405 117.116 1.00 21.64 372 VAL A N 1
ATOM 4900 C CA . VAL C 3 372 ? 131.073 141.956 116.990 1.00 4.04 372 VAL A CA 1
ATOM 4901 C C . VAL C 3 372 ? 131.902 141.437 115.820 1.00 1.69 372 VAL A C 1
ATOM 4902 O O . VAL C 3 372 ? 132.608 140.426 115.941 1.00 15.86 372 VAL A O 1
ATOM 4906 N N . ILE C 3 373 ? 131.828 142.110 114.669 1.00 2.03 373 ILE A N 1
ATOM 4907 C CA . ILE C 3 373 ? 132.590 141.661 113.506 1.00 0.00 373 ILE A CA 1
ATOM 4908 C C . ILE C 3 373 ? 134.086 141.748 113.777 1.00 10.81 373 ILE A C 1
ATOM 4909 O O . ILE C 3 373 ? 134.839 140.809 113.484 1.00 25.63 373 ILE A O 1
ATOM 4914 N N . GLU C 3 374 ? 134.543 142.866 114.348 1.00 15.89 374 GLU A N 1
ATOM 4915 C CA . GLU C 3 374 ? 135.954 143.021 114.668 1.00 11.89 374 GLU A CA 1
ATOM 4916 C C . GLU C 3 374 ? 136.423 142.048 115.738 1.00 3.28 374 GLU A C 1
ATOM 4917 O O . GLU C 3 374 ? 137.610 141.708 115.760 1.00 8.53 374 GLU A O 1
ATOM 4923 N N . CYS C 3 375 ? 135.511 141.571 116.562 1.00 2.15 375 CYS A N 1
ATOM 4924 C CA . CYS C 3 375 ? 135.805 140.637 117.622 1.00 0.00 375 CYS A CA 1
ATOM 4925 C C . CYS C 3 375 ? 135.938 139.239 117.071 1.00 12.07 375 CYS A C 1
ATOM 4926 O O . CYS C 3 375 ? 136.724 138.471 117.569 1.00 19.96 375 CYS A O 1
ATOM 4929 N N . GLN C 3 376 ? 135.094 138.874 116.108 1.00 11.74 376 GLN A N 1
ATOM 4930 C CA . GLN C 3 376 ? 135.207 137.592 115.417 1.00 0.00 376 GLN A CA 1
ATOM 4931 C C . GLN C 3 376 ? 136.449 137.553 114.535 1.00 0.00 376 GLN A C 1
ATOM 4932 O O . GLN C 3 376 ? 137.069 136.493 114.366 1.00 14.66 376 GLN A O 1
ATOM 4938 N N . ARG C 3 377 ? 136.815 138.698 113.954 1.00 2.01 377 ARG A N 1
ATOM 4939 C CA . ARG C 3 377 ? 137.966 138.742 113.059 1.00 1.40 377 ARG A CA 1
ATOM 4940 C C . ARG C 3 377 ? 139.259 138.404 113.790 1.00 10.22 377 ARG A C 1
ATOM 4941 O O . ARG C 3 377 ? 140.126 137.721 113.237 1.00 9.95 377 ARG A O 1
ATOM 4949 N N . GLU C 3 378 ? 139.419 138.886 115.024 1.00 17.01 378 GLU A N 1
ATOM 4950 C CA . GLU C 3 378 ? 140.630 138.567 115.776 1.00 0.00 378 GLU A CA 1
ATOM 4951 C C . GLU C 3 378 ? 140.699 137.085 116.119 1.00 0.00 378 GLU A C 1
ATOM 4952 O O . GLU C 3 378 ? 141.775 136.480 116.057 1.00 10.84 378 GLU A O 1
ATOM 4958 N N . ILE C 3 379 ? 139.565 136.485 116.489 1.00 1.95 379 ILE A N 1
ATOM 4959 C CA . ILE C 3 379 ? 139.552 135.057 116.794 1.00 13.46 379 ILE A CA 1
ATOM 4960 C C . ILE C 3 379 ? 139.897 134.239 115.560 1.00 8.57 379 ILE A C 1
ATOM 4961 O O . ILE C 3 379 ? 140.664 133.272 115.641 1.00 6.05 379 ILE A O 1
ATOM 4966 N N . PHE C 3 380 ? 139.345 134.605 114.401 1.00 16.15 380 PHE A N 1
ATOM 4967 C CA . PHE C 3 380 ? 139.654 133.865 113.181 1.00 6.28 380 PHE A CA 1
ATOM 4968 C C . PHE C 3 380 ? 141.110 134.058 112.770 1.00 14.41 380 PHE A C 1
ATOM 4969 O O . PHE C 3 380 ? 141.803 133.096 112.419 1.00 26.23 380 PHE A O 1
ATOM 4977 N N . PHE C 3 381 ? 141.592 135.303 112.806 1.00 15.91 381 PHE A N 1
ATOM 4978 C CA . PHE C 3 381 ? 142.931 135.619 112.322 1.00 6.98 381 PHE A CA 1
ATOM 4979 C C . PHE C 3 381 ? 144.020 135.182 113.293 1.00 8.05 381 PHE A C 1
ATOM 4980 O O . PHE C 3 381 ? 145.176 135.039 112.881 1.00 8.55 381 PHE A O 1
ATOM 4988 N N . GLN C 3 382 ? 143.680 134.989 114.568 1.00 14.74 382 GLN A N 1
ATOM 4989 C CA . GLN C 3 382 ? 144.555 134.507 115.634 1.00 0.00 382 GLN A CA 1
ATOM 4990 C C . GLN C 3 382 ? 145.684 135.472 115.981 1.00 0.00 382 GLN A C 1
ATOM 4991 O O . GLN C 3 382 ? 146.536 135.124 116.805 1.00 16.19 382 GLN A O 1
ATOM 4997 N N . LYS C 3 383 ? 145.723 136.645 115.348 1.00 0.00 383 LYS A N 1
ATOM 4998 C CA . LYS C 3 383 ? 146.792 137.623 115.574 1.00 11.96 383 LYS A CA 1
ATOM 4999 C C . LYS C 3 383 ? 146.341 139.062 115.830 1.00 9.52 383 LYS A C 1
ATOM 5000 O O . LYS C 3 383 ? 145.684 139.660 115.012 1.00 14.02 383 LYS A O 1
ATOM 5006 N N . LYS C 3 384 ? 146.805 139.654 116.923 1.00 11.45 384 LYS A N 1
ATOM 5007 C CA . LYS C 3 384 ? 146.375 140.984 117.329 1.00 15.25 384 LYS A CA 1
ATOM 5008 C C . LYS C 3 384 ? 147.464 142.011 117.039 1.00 21.13 384 LYS A C 1
ATOM 5009 O O . LYS C 3 384 ? 148.659 141.713 117.106 1.00 24.57 384 LYS A O 1
ATOM 5015 N N . ALA C 3 385 ? 147.036 143.228 116.714 1.00 19.23 385 ALA A N 1
ATOM 5016 C CA . ALA C 3 385 ? 147.950 144.312 116.387 1.00 16.62 385 ALA A CA 1
ATOM 5017 C C . ALA C 3 385 ? 148.238 145.154 117.630 1.00 19.30 385 ALA A C 1
ATOM 5018 O O . ALA C 3 385 ? 147.886 144.789 118.755 1.00 14.34 385 ALA A O 1
ATOM 5020 N N . GLU C 3 386 ? 148.890 146.298 117.430 1.00 32.05 386 GLU A N 1
ATOM 5021 C CA . GLU C 3 386 ? 149.214 147.225 118.505 1.00 26.47 386 GLU A CA 1
ATOM 5022 C C . GLU C 3 386 ? 149.108 148.649 117.979 1.00 29.15 386 GLU A C 1
ATOM 5023 O O . GLU C 3 386 ? 149.161 148.890 116.771 1.00 35.75 386 GLU A O 1
ATOM 5029 N N . MET C 3 387 ? 148.946 149.597 118.903 1.00 21.74 387 MET A N 1
ATOM 5030 C CA . MET C 3 387 ? 148.862 151.008 118.553 1.00 19.21 387 MET A CA 1
ATOM 5031 C C . MET C 3 387 ? 150.054 151.823 119.031 1.00 24.55 387 MET A C 1
ATOM 5032 O O . MET C 3 387 ? 150.234 152.953 118.564 1.00 28.35 387 MET A O 1
ATOM 5037 N N . ASN C 3 388 ? 150.864 151.292 119.949 1.00 19.40 388 ASN A N 1
ATOM 5038 C CA . ASN C 3 388 ? 151.997 152.055 120.463 1.00 19.34 388 ASN A CA 1
ATOM 5039 C C . ASN C 3 388 ? 153.047 152.292 119.383 1.00 26.30 388 ASN A C 1
ATOM 5040 O O . ASN C 3 388 ? 153.580 153.401 119.260 1.00 29.87 388 ASN A O 1
ATOM 5045 N N . GLU C 3 389 ? 153.355 151.266 118.587 1.00 26.56 389 GLU A N 1
ATOM 5046 C CA . GLU C 3 389 ? 154.409 151.373 117.586 1.00 24.74 389 GLU A CA 1
ATOM 5047 C C . GLU C 3 389 ? 153.910 151.837 116.224 1.00 22.82 389 GLU A C 1
ATOM 5048 O O . GLU C 3 389 ? 154.733 152.118 115.347 1.00 29.27 389 GLU A O 1
ATOM 5054 N N . ILE C 3 390 ? 152.597 151.924 116.021 1.00 20.33 390 ILE A N 1
ATOM 5055 C CA . ILE C 3 390 ? 152.055 152.219 114.698 1.00 29.36 390 ILE A CA 1
ATOM 5056 C C . ILE C 3 390 ? 151.366 153.579 114.718 1.00 30.47 390 ILE A C 1
ATOM 5057 O O . ILE C 3 390 ? 150.384 153.803 114.001 1.00 26.72 390 ILE A O 1
ATOM 5062 N N . ASP C 3 391 ? 151.863 154.490 115.551 1.00 35.08 391 ASP A N 1
ATOM 5063 C CA . ASP C 3 391 ? 151.324 155.843 115.577 1.00 34.70 391 ASP A CA 1
ATOM 5064 C C . ASP C 3 391 ? 151.553 156.533 114.238 1.00 35.09 391 ASP A C 1
ATOM 5065 O O . ASP C 3 391 ? 152.633 156.439 113.648 1.00 35.21 391 ASP A O 1
ATOM 5070 N N . ALA C 3 392 ? 150.528 157.231 113.762 1.00 31.23 392 ALA A N 1
ATOM 5071 C CA . ALA C 3 392 ? 150.580 157.912 112.474 1.00 34.07 392 ALA A CA 1
ATOM 5072 C C . ALA C 3 392 ? 149.546 159.032 112.485 1.00 32.94 392 ALA A C 1
ATOM 5073 O O . ALA C 3 392 ? 149.017 159.402 113.538 1.00 29.10 392 ALA A O 1
ATOM 5075 N N . GLY C 3 393 ? 149.258 159.574 111.305 1.00 37.96 393 GLY A N 1
ATOM 5076 C CA . GLY C 3 393 ? 148.281 160.626 111.130 1.00 35.63 393 GLY A CA 1
ATOM 5077 C C . GLY C 3 393 ? 146.845 160.158 111.059 1.00 37.11 393 GLY A C 1
ATOM 5078 O O . GLY C 3 393 ? 145.953 160.974 110.806 1.00 36.08 393 GLY A O 1
ATOM 5079 N N . ILE C 3 394 ? 146.596 158.862 111.264 1.00 42.69 394 ILE A N 1
ATOM 5080 C CA . ILE C 3 394 ? 145.236 158.333 111.228 1.00 36.09 394 ILE A CA 1
ATOM 5081 C C . ILE C 3 394 ? 144.375 158.974 112.311 1.00 32.64 394 ILE A C 1
ATOM 5082 O O . ILE C 3 394 ? 143.165 159.157 112.125 1.00 40.60 394 ILE A O 1
ATOM 5087 N N . PHE C 3 395 ? 144.981 159.351 113.442 1.00 29.40 395 PHE A N 1
ATOM 5088 C CA . PHE C 3 395 ? 144.218 159.943 114.537 1.00 29.06 395 PHE A CA 1
ATOM 5089 C C . PHE C 3 395 ? 143.504 161.214 114.091 1.00 25.87 395 PHE A C 1
ATOM 5090 O O . PHE C 3 395 ? 142.324 161.414 114.401 1.00 24.31 395 PHE A O 1
ATOM 5098 N N . LYS C 3 396 ? 144.203 162.084 113.369 1.00 45.25 396 LYS A N 1
ATOM 5099 C CA . LYS C 3 396 ? 143.566 163.230 112.744 1.00 50.04 396 LYS A CA 1
ATOM 5100 C C . LYS C 3 396 ? 142.912 162.817 111.427 1.00 52.84 396 LYS A C 1
ATOM 5101 O O . LYS C 3 396 ? 143.200 161.756 110.865 1.00 55.89 396 LYS A O 1
ATOM 5107 N N . TYR C 3 397 ? 142.011 163.672 110.940 1.00 59.19 397 TYR A N 1
ATOM 5108 C CA . TYR C 3 397 ? 141.411 163.443 109.630 1.00 62.77 397 TYR A CA 1
ATOM 5109 C C . TYR C 3 397 ? 142.459 163.500 108.527 1.00 62.83 397 TYR A C 1
ATOM 5110 O O . TYR C 3 397 ? 142.411 162.719 107.570 1.00 62.36 397 TYR A O 1
ATOM 5119 N N . LYS C 3 398 ? 143.415 164.415 108.647 1.00 69.55 398 LYS A N 1
ATOM 5120 C CA . LYS C 3 398 ? 144.453 164.578 107.638 1.00 71.04 398 LYS A CA 1
ATOM 5121 C C . LYS C 3 398 ? 145.828 164.717 108.286 1.00 70.93 398 LYS A C 1
ATOM 5122 O O . LYS C 3 398 ? 145.940 164.938 109.493 1.00 70.08 398 LYS A O 1
ATOM 5128 N N . ALA D 4 7 ? 134.030 134.452 85.065 1.00 65.11 7 ALA C N 1
ATOM 5129 C CA . ALA D 4 7 ? 133.755 133.455 84.037 1.00 67.76 7 ALA C CA 1
ATOM 5130 C C . ALA D 4 7 ? 132.470 132.695 84.348 1.00 68.19 7 ALA C C 1
ATOM 5131 O O . ALA D 4 7 ? 132.049 131.829 83.582 1.00 68.20 7 ALA C O 1
ATOM 5133 N N . THR D 4 8 ? 131.853 133.030 85.474 1.00 65.85 8 THR C N 1
ATOM 5134 C CA . THR D 4 8 ? 130.600 132.412 85.889 1.00 64.70 8 THR C CA 1
ATOM 5135 C C . THR D 4 8 ? 129.846 133.461 86.708 1.00 64.81 8 THR C C 1
ATOM 5136 O O . THR D 4 8 ? 130.425 134.474 87.115 1.00 64.60 8 THR C O 1
ATOM 5140 N N . ALA D 4 9 ? 128.555 133.235 86.945 1.00 66.15 9 ALA C N 1
ATOM 5141 C CA . ALA D 4 9 ? 127.701 134.212 87.617 1.00 67.57 9 ALA C CA 1
ATO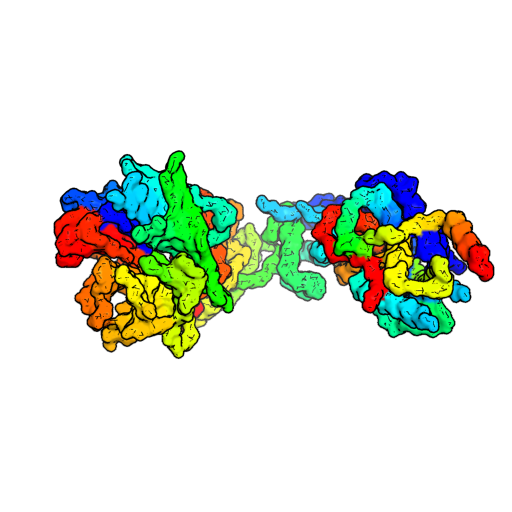M 5142 C C . ALA D 4 9 ? 128.185 134.412 89.047 1.00 66.54 9 ALA C C 1
ATOM 5143 O O . ALA D 4 9 ? 128.111 133.503 89.877 1.00 65.78 9 ALA C O 1
ATOM 5145 N N . ASN D 4 10 ? 128.686 135.610 89.336 1.00 57.34 10 ASN C N 1
ATOM 5146 C CA . ASN D 4 10 ? 129.151 135.939 90.678 1.00 53.88 10 ASN C CA 1
ATOM 5147 C C . ASN D 4 10 ? 127.958 136.217 91.585 1.00 57.22 10 ASN C C 1
ATOM 5148 O O . ASN D 4 10 ? 127.070 137.000 91.231 1.00 61.73 10 ASN C O 1
ATOM 5153 N N . ALA D 4 11 ? 127.932 135.571 92.751 1.00 47.15 11 ALA C N 1
ATOM 5154 C CA . ALA D 4 11 ? 126.866 135.775 93.730 1.00 45.45 11 ALA C CA 1
ATOM 5155 C C . ALA D 4 11 ? 127.313 136.862 94.704 1.00 44.40 11 ALA C C 1
ATOM 5156 O O . ALA D 4 11 ? 127.694 136.601 95.845 1.00 47.85 11 ALA C O 1
ATOM 5158 N N . GLY D 4 12 ? 127.257 138.106 94.236 1.00 44.72 12 GLY C N 1
ATOM 5159 C CA . GLY D 4 12 ? 127.701 139.217 95.054 1.00 43.19 12 GLY C CA 1
ATOM 5160 C C . GLY D 4 12 ? 126.706 139.564 96.145 1.00 48.33 12 GLY C C 1
ATOM 5161 O O . GLY D 4 12 ? 125.501 139.347 96.017 1.00 54.77 12 GLY C O 1
ATOM 5162 N N . LYS D 4 13 ? 127.233 140.124 97.234 1.00 41.42 13 LYS C N 1
ATOM 5163 C CA . LYS D 4 13 ? 126.436 140.543 98.388 1.00 39.38 13 LYS C CA 1
ATOM 5164 C C . LYS D 4 13 ? 125.567 139.398 98.906 1.00 37.57 13 LYS C C 1
ATOM 5165 O O . LYS D 4 13 ? 124.383 139.564 99.206 1.00 44.18 13 LYS C O 1
ATOM 5171 N N . ALA D 4 14 ? 126.172 138.213 98.999 1.00 25.51 14 ALA C N 1
ATOM 5172 C CA . ALA D 4 14 ? 125.468 137.032 99.482 1.00 33.07 14 ALA C CA 1
ATOM 5173 C C . ALA D 4 14 ? 125.021 137.223 100.925 1.00 32.34 14 ALA C C 1
ATOM 5174 O O . ALA D 4 14 ? 123.821 137.268 101.211 1.00 35.20 14 ALA C O 1
ATOM 5176 N N . HIS D 4 15 ? 125.978 137.346 101.836 1.00 28.88 15 HIS C N 1
ATOM 5177 C CA . HIS D 4 15 ? 125.705 137.617 103.235 1.00 30.28 15 HIS C CA 1
ATOM 5178 C C . HIS D 4 15 ? 125.942 139.102 103.509 1.00 35.91 15 HIS C C 1
ATOM 5179 O O . HIS D 4 15 ? 126.274 139.875 102.605 1.00 41.86 15 HIS C O 1
ATOM 5186 N N . ASP D 4 16 ? 125.769 139.524 104.769 1.00 38.16 16 ASP C N 1
ATOM 5187 C CA . ASP D 4 16 ? 125.898 140.948 105.056 1.00 39.43 16 ASP C CA 1
ATOM 5188 C C . ASP D 4 16 ? 126.890 141.253 106.176 1.00 36.68 16 ASP C C 1
ATOM 5189 O O . ASP D 4 16 ? 127.178 142.430 106.422 1.00 39.39 16 ASP C O 1
ATOM 5194 N N . ALA D 4 17 ? 127.425 140.240 106.871 1.00 28.62 17 ALA C N 1
ATOM 5195 C CA . ALA D 4 17 ? 128.456 140.489 107.866 1.00 28.84 17 ALA C CA 1
ATOM 5196 C C . ALA D 4 17 ? 129.798 140.130 107.252 1.00 33.27 17 ALA C C 1
ATOM 5197 O O . ALA D 4 17 ? 130.639 141.027 107.048 1.00 34.75 17 ALA C O 1
ATOM 5199 N N . ASP D 4 18 ? 130.090 138.834 107.009 1.00 30.20 18 ASP C N 1
ATOM 5200 C CA . ASP D 4 18 ? 131.384 138.356 106.381 1.00 30.21 18 ASP C CA 1
ATOM 5201 C C . ASP D 4 18 ? 131.474 136.885 106.024 1.00 26.99 18 ASP C C 1
ATOM 5202 O O . ASP D 4 18 ? 131.433 136.069 106.925 1.00 25.69 18 ASP C O 1
ATOM 5207 N N . ILE D 4 19 ? 131.681 136.517 104.760 1.00 24.37 19 ILE C N 1
ATOM 5208 C CA . ILE D 4 19 ? 131.748 135.087 104.485 1.00 19.16 19 ILE C CA 1
ATOM 5209 C C . ILE D 4 19 ? 133.117 134.570 104.893 1.00 23.57 19 ILE C C 1
ATOM 5210 O O . ILE D 4 19 ? 134.136 135.245 104.702 1.00 27.24 19 ILE C O 1
ATOM 5215 N N . PHE D 4 20 ? 133.151 133.362 105.461 1.00 17.62 20 PHE C N 1
ATOM 5216 C CA . PHE D 4 20 ? 134.376 132.842 106.051 1.00 0.00 20 PHE C CA 1
ATOM 5217 C C . PHE D 4 20 ? 134.791 131.486 105.491 1.00 12.79 20 PHE C C 1
ATOM 5218 O O . PHE D 4 20 ? 135.904 131.033 105.781 1.00 30.25 20 PHE C O 1
ATOM 5226 N N . SER D 4 21 ? 133.943 130.830 104.698 1.00 7.06 21 SER C N 1
ATOM 5227 C CA . SER D 4 21 ? 134.294 129.526 104.147 1.00 4.99 21 SER C CA 1
ATOM 5228 C C . SER D 4 21 ? 133.344 129.102 103.036 1.00 8.97 21 SER C C 1
ATOM 5229 O O . SER D 4 21 ? 132.423 129.843 102.678 1.00 11.06 21 SER C O 1
ATOM 5232 N N . VAL D 4 22 ? 133.565 127.907 102.491 1.00 10.13 22 VAL C N 1
ATOM 5233 C CA . VAL D 4 22 ? 132.746 127.382 101.404 1.00 3.64 22 VAL C CA 1
ATOM 5234 C C . VAL D 4 22 ? 132.985 125.884 101.320 1.00 12.81 22 VAL C C 1
ATOM 5235 O O . VAL D 4 22 ? 133.988 125.376 101.832 1.00 26.97 22 VAL C O 1
ATOM 5239 N N . SER D 4 23 ? 132.053 125.170 100.692 1.00 16.00 23 SER C N 1
ATOM 5240 C CA . SER D 4 23 ? 132.183 123.735 100.481 1.00 18.51 23 SER C CA 1
ATOM 5241 C C . SER D 4 23 ? 131.440 123.362 99.206 1.00 25.50 23 SER C C 1
ATOM 5242 O O . SER D 4 23 ? 130.691 124.164 98.643 1.00 29.07 23 SER C O 1
ATOM 5245 N N . ALA D 4 24 ? 131.657 122.130 98.748 1.00 25.70 24 ALA C N 1
ATOM 5246 C CA . ALA D 4 24 ? 131.034 121.650 97.522 1.00 23.00 24 ALA C CA 1
ATOM 5247 C C . ALA D 4 24 ? 130.577 120.212 97.714 1.00 29.32 24 ALA C C 1
ATOM 5248 O O . ALA D 4 24 ? 131.288 119.404 98.317 1.00 37.94 24 ALA C O 1
ATOM 5250 N N . CYS D 4 25 ? 129.393 119.896 97.177 1.00 29.99 25 CYS C N 1
ATOM 5251 C CA . CYS D 4 25 ? 128.789 118.585 97.380 1.00 33.64 25 CYS C CA 1
ATOM 5252 C C . CYS D 4 25 ? 128.267 117.953 96.095 1.00 36.10 25 CYS C C 1
ATOM 5253 O O . CYS D 4 25 ? 127.536 116.957 96.174 1.00 37.84 25 CYS C O 1
ATOM 5256 N N . ASN D 4 26 ? 128.580 118.523 94.927 1.00 40.83 26 ASN C N 1
ATOM 5257 C CA . ASN D 4 26 ? 128.141 118.045 93.615 1.00 41.42 26 ASN C CA 1
ATOM 5258 C C . ASN D 4 26 ? 126.654 118.327 93.412 1.00 46.17 26 ASN C C 1
ATOM 5259 O O . ASN D 4 26 ? 126.128 118.194 92.302 1.00 51.28 26 ASN C O 1
ATOM 5264 N N . SER D 4 27 ? 125.974 118.748 94.477 1.00 46.85 27 SER C N 1
ATOM 5265 C CA . SER D 4 27 ? 124.607 119.239 94.391 1.00 44.19 27 SER C CA 1
ATOM 5266 C C . SER D 4 27 ? 124.511 120.575 95.112 1.00 36.96 27 SER C C 1
ATOM 5267 O O . SER D 4 27 ? 123.761 121.467 94.702 1.00 37.22 27 SER C O 1
ATOM 5270 N N . PHE D 4 28 ? 125.275 120.713 96.189 1.00 33.30 28 PHE C N 1
ATOM 5271 C CA . PHE D 4 28 ? 125.251 121.887 97.045 1.00 26.95 28 PHE C CA 1
ATOM 5272 C C . PHE D 4 28 ? 126.571 122.646 96.958 1.00 36.80 28 PHE C C 1
ATOM 5273 O O . PHE D 4 28 ? 127.593 122.130 96.499 1.00 48.46 28 PHE C O 1
ATOM 5281 N N . THR D 4 29 ? 126.533 123.895 97.409 1.00 25.86 29 THR C N 1
ATOM 5282 C CA . THR D 4 29 ? 127.724 124.727 97.543 1.00 22.95 29 THR C CA 1
ATOM 5283 C C . THR D 4 29 ? 127.656 125.485 98.863 1.00 16.45 29 THR C C 1
ATOM 5284 O O . THR D 4 29 ? 127.809 126.706 98.919 1.00 18.20 29 THR C O 1
ATOM 5288 N N . VAL D 4 30 ? 127.385 124.747 99.940 1.00 6.81 30 VAL C N 1
ATOM 5289 C CA . VAL D 4 30 ? 127.181 125.296 101.277 1.00 10.52 30 VAL C CA 1
ATOM 5290 C C . VAL D 4 30 ? 128.306 126.255 101.638 1.00 17.71 30 VAL C C 1
ATOM 5291 O O . VAL D 4 30 ? 129.476 126.004 101.329 1.00 36.61 30 VAL C O 1
ATOM 5295 N N . SER D 4 31 ? 127.958 127.364 102.292 1.00 9.42 31 SER C N 1
ATOM 5296 C CA . SER D 4 31 ? 128.939 128.392 102.633 1.00 13.75 31 SER C CA 1
ATOM 5297 C C . SER D 4 31 ? 128.470 129.084 103.908 1.00 3.22 31 SER C C 1
ATOM 5298 O O . SER D 4 31 ? 127.506 129.855 103.877 1.00 16.69 31 SER C O 1
ATOM 5301 N N . CYS D 4 32 ? 129.152 128.808 105.016 1.00 2.97 32 CYS C N 1
ATOM 5302 C CA . CYS D 4 32 ? 128.872 129.503 106.262 1.00 6.37 32 CYS C CA 1
ATOM 5303 C C . CYS D 4 32 ? 129.369 130.945 106.170 1.00 10.58 32 CYS C C 1
ATOM 5304 O O . CYS D 4 32 ? 130.042 131.343 105.216 1.00 21.06 32 CYS C O 1
ATOM 5307 N N . SER D 4 33 ? 129.037 131.739 107.177 1.00 8.00 33 SER C N 1
ATOM 5308 C CA . SER D 4 33 ? 129.361 133.162 107.173 1.00 12.50 33 SER C CA 1
ATOM 5309 C C . SER D 4 33 ? 129.280 133.672 108.608 1.00 9.60 33 SER C C 1
ATOM 5310 O O . SER D 4 33 ? 128.939 132.924 109.532 1.00 17.29 33 SER C O 1
ATOM 5313 N N . GLY D 4 34 ? 129.587 134.956 108.792 1.00 6.26 34 GLY C N 1
ATOM 5314 C CA . GLY D 4 34 ? 129.595 135.518 110.133 1.00 15.91 34 GLY C CA 1
ATOM 5315 C C . GLY D 4 34 ? 128.202 135.822 110.653 1.00 35.31 34 GLY C C 1
ATOM 5316 O O . GLY D 4 34 ? 127.979 135.875 111.866 1.00 38.49 34 GLY C O 1
ATOM 5317 N N . ASP D 4 35 ? 127.249 136.033 109.748 1.00 35.16 35 ASP C N 1
ATOM 5318 C CA . ASP D 4 35 ? 125.894 136.425 110.133 1.00 21.77 35 ASP C CA 1
ATOM 5319 C C . ASP D 4 35 ? 125.040 135.176 110.317 1.00 20.67 35 ASP C C 1
ATOM 5320 O O . ASP D 4 35 ? 123.909 135.105 109.834 1.00 25.43 35 ASP C O 1
ATOM 5325 N N . GLY D 4 36 ? 125.588 134.186 111.012 1.00 20.17 36 GLY C N 1
ATOM 5326 C CA . GLY D 4 36 ? 124.796 133.128 111.602 1.00 18.10 36 GLY C CA 1
ATOM 5327 C C . GLY D 4 36 ? 124.215 132.031 110.733 1.00 22.86 36 GLY C C 1
ATOM 5328 O O . GLY D 4 36 ? 123.943 130.942 111.247 1.00 33.01 36 GLY C O 1
ATOM 5329 N N . TYR D 4 37 ? 124.014 132.267 109.439 1.00 18.79 37 TYR C N 1
ATOM 5330 C CA . TYR D 4 37 ? 123.244 131.295 108.673 1.00 30.17 37 TYR C CA 1
ATOM 5331 C C . TYR D 4 37 ? 123.995 130.859 107.424 1.00 26.12 37 TYR C C 1
ATOM 5332 O O . TYR D 4 37 ? 124.701 131.649 106.791 1.00 20.37 37 TYR C O 1
ATOM 5341 N N . LEU D 4 38 ? 123.827 129.580 107.087 1.00 25.02 38 LEU C N 1
ATOM 5342 C CA . LEU D 4 38 ? 124.348 129.033 105.844 1.00 16.84 38 LEU C CA 1
ATOM 5343 C C . LEU D 4 38 ? 123.477 129.469 104.670 1.00 18.09 38 LEU C C 1
ATOM 5344 O O . LEU D 4 38 ? 122.312 129.839 104.828 1.00 30.07 38 LEU C O 1
ATOM 5349 N N . LYS D 4 39 ? 124.062 129.428 103.475 1.00 6.19 39 LYS C N 1
ATOM 5350 C CA . LYS D 4 39 ? 123.363 129.876 102.277 1.00 15.29 39 LYS C CA 1
ATOM 5351 C C . LYS D 4 39 ? 123.570 128.922 101.109 1.00 16.33 39 LYS C C 1
ATOM 5352 O O . LYS D 4 39 ? 123.957 129.358 100.021 1.00 15.84 39 LYS C O 1
ATOM 5358 N N . VAL D 4 40 ? 123.327 127.629 101.331 1.00 15.40 40 VAL C N 1
ATOM 5359 C CA . VAL D 4 40 ? 123.521 126.573 100.338 1.00 12.24 40 VAL C CA 1
ATOM 5360 C C . VAL D 4 40 ? 122.977 126.972 98.971 1.00 12.81 40 VAL C C 1
ATOM 5361 O O . VAL D 4 40 ? 121.834 127.428 98.849 1.00 30.36 40 VAL C O 1
ATOM 5365 N N . TRP D 4 41 ? 123.801 126.813 97.937 1.00 24.81 41 TRP C N 1
ATOM 5366 C CA . TRP D 4 41 ? 123.442 127.157 96.567 1.00 28.99 41 TRP C CA 1
ATOM 5367 C C . TRP D 4 41 ? 123.380 125.874 95.752 1.00 30.59 41 TRP C C 1
ATOM 5368 O O . TRP D 4 41 ? 124.319 125.071 95.787 1.00 34.82 41 TRP C O 1
ATOM 5379 N N . ASP D 4 42 ? 122.281 125.679 95.029 1.00 45.15 42 ASP C N 1
ATOM 5380 C CA . ASP D 4 42 ? 122.181 124.523 94.150 1.00 44.20 42 ASP C CA 1
ATOM 5381 C C . ASP D 4 42 ? 123.206 124.633 93.028 1.00 46.86 42 ASP C C 1
ATOM 5382 O O . ASP D 4 42 ? 123.344 125.679 92.388 1.00 48.69 42 ASP C O 1
ATOM 5387 N N . ASN D 4 43 ? 123.932 123.538 92.795 1.00 50.75 43 ASN C N 1
ATOM 5388 C CA . ASN D 4 43 ? 125.026 123.559 91.830 1.00 55.24 43 ASN C CA 1
ATOM 5389 C C . ASN D 4 43 ? 124.503 123.685 90.404 1.00 55.00 43 ASN C C 1
ATOM 5390 O O . ASN D 4 43 ? 125.034 124.458 89.599 1.00 57.63 43 ASN C O 1
ATOM 5395 N N . LYS D 4 44 ? 123.454 122.937 90.076 1.00 59.95 44 LYS C N 1
ATOM 5396 C CA . LYS D 4 44 ? 122.971 122.840 88.700 1.00 63.51 44 LYS C CA 1
ATOM 5397 C C . LYS D 4 44 ? 122.005 123.981 88.402 1.00 64.95 44 LYS C C 1
ATOM 5398 O O . LYS D 4 44 ? 120.869 123.996 88.882 1.00 65.82 44 LYS C O 1
ATOM 5404 N N . LEU D 4 45 ? 122.460 124.941 87.602 1.00 75.45 45 LEU C N 1
ATOM 5405 C CA . LEU D 4 45 ? 121.582 125.944 87.016 1.00 77.74 45 LEU C CA 1
ATOM 5406 C C . LEU D 4 45 ? 121.051 125.387 85.696 1.00 77.70 45 LEU C C 1
ATOM 5407 O O . LEU D 4 45 ? 121.281 124.223 85.358 1.00 78.43 45 LEU C O 1
ATOM 5412 N N . LEU D 4 46 ? 120.332 126.199 84.922 1.00 86.53 46 LEU C N 1
ATOM 5413 C CA . LEU D 4 46 ? 119.814 125.737 83.639 1.00 88.07 46 LEU C CA 1
ATOM 5414 C C . LEU D 4 46 ? 120.477 126.434 82.458 1.00 88.83 46 LEU C C 1
ATOM 5415 O O . LEU D 4 46 ? 121.121 125.772 81.639 1.00 88.06 46 LEU C O 1
ATOM 5420 N N . ASP D 4 47 ? 120.340 127.748 82.336 1.00 93.67 47 ASP C N 1
ATOM 5421 C CA . ASP D 4 47 ? 121.170 128.445 81.358 1.00 95.18 47 ASP C CA 1
ATOM 5422 C C . ASP D 4 47 ? 121.810 129.714 81.899 1.00 93.78 47 ASP C C 1
ATOM 5423 O O . ASP D 4 47 ? 122.999 129.942 81.664 1.00 92.58 47 ASP C O 1
ATOM 5428 N N . ASN D 4 48 ? 121.056 130.531 82.637 1.00 86.81 48 ASN C N 1
ATOM 5429 C CA . ASN D 4 48 ? 121.547 131.807 83.145 1.00 85.74 48 ASN C CA 1
ATOM 5430 C C . ASN D 4 48 ? 121.029 132.176 84.525 1.00 85.21 48 ASN C C 1
ATOM 5431 O O . ASN D 4 48 ? 121.306 133.293 84.972 1.00 85.15 48 ASN C O 1
ATOM 5436 N N . GLU D 4 49 ? 120.280 131.309 85.204 1.00 82.86 49 GLU C N 1
ATOM 5437 C CA . GLU D 4 49 ? 119.647 131.682 86.464 1.00 83.16 49 GLU C CA 1
ATOM 5438 C C . GLU D 4 49 ? 120.691 132.086 87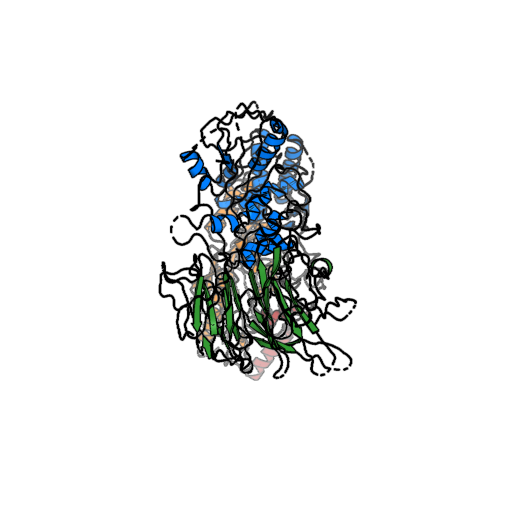.496 1.00 82.36 49 GLU C C 1
ATOM 5439 O O . GLU D 4 49 ? 121.590 131.306 87.825 1.00 83.86 49 GLU C O 1
ATOM 5445 N N . ASN D 4 50 ? 120.572 133.311 87.996 1.00 71.97 50 ASN C N 1
ATOM 5446 C CA . ASN D 4 50 ? 121.512 133.798 88.992 1.00 73.57 50 ASN C CA 1
ATOM 5447 C C . ASN D 4 50 ? 121.371 132.987 90.277 1.00 71.00 50 ASN C C 1
ATOM 5448 O O . ASN D 4 50 ? 120.257 132.600 90.649 1.00 65.36 50 ASN C O 1
ATOM 5453 N N . PRO D 4 51 ? 122.472 132.708 90.980 1.00 56.53 51 PRO C N 1
ATOM 5454 C CA . PRO D 4 51 ? 122.371 131.947 92.234 1.00 51.13 51 PRO C CA 1
ATOM 5455 C C . PRO D 4 51 ? 121.755 132.732 93.378 1.00 47.54 51 PRO C C 1
ATOM 5456 O O . PRO D 4 51 ? 121.497 132.142 94.434 1.00 44.21 51 PRO C O 1
ATOM 5460 N N . LYS D 4 52 ? 121.507 134.033 93.202 1.00 44.93 52 LYS C N 1
ATOM 5461 C CA . LYS D 4 52 ? 120.984 134.844 94.298 1.00 45.29 52 LYS C CA 1
ATOM 5462 C C . LYS D 4 52 ? 119.617 134.350 94.754 1.00 49.31 52 LYS C C 1
ATOM 5463 O O . LYS D 4 52 ? 119.353 134.260 95.959 1.00 49.82 52 LYS C O 1
ATOM 5469 N N . ASP D 4 53 ? 118.734 134.018 93.809 1.00 50.05 53 ASP C N 1
ATOM 5470 C CA . ASP D 4 53 ? 117.433 133.474 94.178 1.00 47.51 53 ASP C CA 1
ATOM 5471 C C . ASP D 4 53 ? 117.517 132.029 94.650 1.00 48.80 53 ASP C C 1
ATOM 5472 O O . ASP D 4 53 ? 116.524 131.507 95.167 1.00 45.39 53 ASP C O 1
ATOM 5477 N N . LYS D 4 54 ? 118.667 131.378 94.484 1.00 48.19 54 LYS C N 1
ATOM 5478 C CA . LYS D 4 54 ? 118.882 130.018 94.958 1.00 44.29 54 LYS C CA 1
ATOM 5479 C C . LYS D 4 54 ? 119.522 129.972 96.340 1.00 39.28 54 LYS C C 1
ATOM 5480 O O . LYS D 4 54 ? 119.949 128.899 96.780 1.00 32.34 54 LYS C O 1
ATOM 5486 N N . SER D 4 55 ? 119.609 131.108 97.026 1.00 40.41 55 SER C N 1
ATOM 5487 C CA . SER D 4 55 ? 120.160 131.162 98.378 1.00 38.32 55 SER C CA 1
ATOM 5488 C C . SER D 4 55 ? 119.109 130.642 99.352 1.00 37.82 55 SER C C 1
ATOM 5489 O O . SER D 4 55 ? 118.243 131.379 99.822 1.00 45.34 55 SER C O 1
ATOM 5492 N N . TYR D 4 56 ? 119.186 129.346 99.656 1.00 17.64 56 TYR C N 1
ATOM 5493 C CA . TYR D 4 56 ? 118.285 128.707 100.620 1.00 20.60 56 TYR C CA 1
ATOM 5494 C C . TYR D 4 56 ? 118.866 128.837 102.029 1.00 22.60 56 TYR C C 1
ATOM 5495 O O . TYR D 4 56 ? 119.382 127.891 102.626 1.00 22.77 56 TYR C O 1
ATOM 5504 N N . SER D 4 57 ? 118.761 130.053 102.557 1.00 27.30 57 SER C N 1
ATOM 5505 C CA . SER D 4 57 ? 119.314 130.380 103.861 1.00 26.71 57 SER C CA 1
ATOM 5506 C C . SER D 4 57 ? 118.542 129.683 104.979 1.00 25.06 57 SER C C 1
ATOM 5507 O O . SER D 4 57 ? 117.363 129.344 104.844 1.00 31.32 57 SER C O 1
ATOM 5510 N N . HIS D 4 58 ? 119.234 129.467 106.098 1.00 12.48 58 HIS C N 1
ATOM 5511 C CA . HIS D 4 58 ? 118.613 128.894 107.291 1.00 18.00 58 HIS C CA 1
ATOM 5512 C C . HIS D 4 58 ? 119.450 129.289 108.500 1.00 21.42 58 HIS C C 1
ATOM 5513 O O . HIS D 4 58 ? 120.622 128.910 108.588 1.00 20.18 58 HIS C O 1
ATOM 5520 N N . PHE D 4 59 ? 118.848 130.037 109.422 1.00 34.99 59 PHE C N 1
ATOM 5521 C CA . PHE D 4 59 ? 119.553 130.495 110.614 1.00 29.76 59 PHE C CA 1
ATOM 5522 C C . PHE D 4 59 ? 119.999 129.309 111.460 1.00 28.35 59 PHE C C 1
ATOM 5523 O O . PHE D 4 59 ? 119.217 128.389 111.719 1.00 29.33 59 PHE C O 1
ATOM 5531 N N . VAL D 4 60 ? 121.255 129.333 111.897 1.00 15.47 60 VAL C N 1
ATOM 5532 C CA . VAL D 4 60 ? 121.854 128.236 112.645 1.00 15.41 60 VAL C CA 1
ATOM 5533 C C . VAL D 4 60 ? 122.256 128.671 114.051 1.00 23.90 60 VAL C C 1
ATOM 5534 O O . VAL D 4 60 ? 121.763 128.131 115.041 1.00 33.15 60 VAL C O 1
ATOM 5538 N N . HIS D 4 61 ? 123.158 129.645 114.155 1.00 18.12 61 HIS C N 1
ATOM 5539 C CA . HIS D 4 61 ? 123.589 130.155 115.448 1.00 17.39 61 HIS C CA 1
ATOM 5540 C C . HIS D 4 61 ? 123.948 131.625 115.304 1.00 19.19 61 HIS C C 1
ATOM 5541 O O . HIS D 4 61 ? 124.680 132.011 114.392 1.00 16.30 61 HIS C O 1
ATOM 5548 N N . LYS D 4 62 ? 123.451 132.437 116.235 1.00 27.62 62 LYS C N 1
ATOM 5549 C CA . LYS D 4 62 ? 123.593 133.884 116.150 1.00 18.72 62 LYS C CA 1
ATOM 5550 C C . LYS D 4 62 ? 124.994 134.381 116.484 1.00 17.87 62 LYS C C 1
ATOM 5551 O O . LYS D 4 62 ? 125.273 135.568 116.286 1.00 21.71 62 LYS C O 1
ATOM 5557 N N . SER D 4 63 ? 125.877 133.515 116.983 1.00 15.43 63 SER C N 1
ATOM 5558 C CA . SER D 4 63 ? 127.237 133.944 117.294 1.00 7.03 63 SER C CA 1
ATOM 5559 C C . SER D 4 63 ? 128.065 134.153 116.032 1.00 8.99 63 SER C C 1
ATOM 5560 O O . SER D 4 63 ? 128.887 135.073 115.973 1.00 9.06 63 SER C O 1
ATOM 5563 N N . GLY D 4 64 ? 127.867 133.312 115.020 1.00 14.60 64 GLY C N 1
ATOM 5564 C CA . GLY D 4 64 ? 128.643 133.387 113.797 1.00 8.41 64 GLY C CA 1
ATOM 5565 C C . GLY D 4 64 ? 129.164 132.026 113.385 1.00 9.14 64 GLY C C 1
ATOM 5566 O O . GLY D 4 64 ? 129.045 131.066 114.148 1.00 14.56 64 GLY C O 1
ATOM 5567 N N . LEU D 4 65 ? 129.741 131.923 112.190 1.00 4.72 65 LEU C N 1
ATOM 5568 C CA . LEU D 4 65 ? 130.249 130.653 111.688 1.00 19.63 65 LEU C CA 1
ATOM 5569 C C . LEU D 4 65 ? 131.535 130.913 110.915 1.00 22.62 65 LEU C C 1
ATOM 5570 O O . LEU D 4 65 ? 131.648 131.926 110.219 1.00 26.62 65 LEU C O 1
ATOM 5575 N N . HIS D 4 66 ? 132.504 130.004 111.040 1.00 0.82 66 HIS C N 1
ATOM 5576 C CA . HIS D 4 66 ? 133.775 130.151 110.338 1.00 2.95 66 HIS C CA 1
ATOM 5577 C C . HIS D 4 66 ? 134.076 129.005 109.385 1.00 16.79 66 HIS C C 1
ATOM 5578 O O . HIS D 4 66 ? 134.518 129.251 108.257 1.00 30.05 66 HIS C O 1
ATOM 5585 N N . HIS D 4 67 ? 133.864 127.758 109.796 1.00 16.61 67 HIS C N 1
ATOM 5586 C CA . HIS D 4 67 ? 134.187 126.598 108.975 1.00 9.88 67 HIS C CA 1
ATOM 5587 C C . HIS D 4 67 ? 132.919 125.869 108.544 1.00 8.47 67 HIS C C 1
ATOM 5588 O O . HIS D 4 67 ? 131.855 126.007 109.151 1.00 18.06 67 HIS C O 1
ATOM 5595 N N . VAL D 4 68 ? 133.050 125.077 107.478 1.00 12.55 68 VAL C N 1
ATOM 5596 C CA . VAL D 4 68 ? 131.940 124.292 106.945 1.00 11.52 68 VAL C CA 1
ATOM 5597 C C . VAL D 4 68 ? 132.484 123.178 106.056 1.00 13.62 68 VAL C C 1
ATOM 5598 O O . VAL D 4 68 ? 133.460 123.375 105.323 1.00 34.22 68 VAL C O 1
ATOM 5602 N N . ASP D 4 69 ? 131.867 121.998 106.125 1.00 4.65 69 ASP C N 1
ATOM 5603 C CA . ASP D 4 69 ? 132.245 120.877 105.275 1.00 7.65 69 ASP C CA 1
ATOM 5604 C C . ASP D 4 69 ? 131.037 119.967 105.102 1.00 16.38 69 ASP C C 1
ATOM 5605 O O . ASP D 4 69 ? 130.177 119.885 105.982 1.00 35.89 69 ASP C O 1
ATOM 5610 N N . VAL D 4 70 ? 130.984 119.285 103.957 1.00 19.75 70 VAL C N 1
ATOM 5611 C CA . VAL D 4 70 ? 129.823 118.479 103.594 1.00 19.06 70 VAL C CA 1
ATOM 5612 C C . VAL D 4 70 ? 130.197 117.010 103.434 1.00 24.45 70 VAL C C 1
ATOM 5613 O O . VAL D 4 70 ? 131.366 116.631 103.570 1.00 25.99 70 VAL C O 1
ATOM 5617 N N . LEU D 4 71 ? 129.196 116.177 103.147 1.00 34.34 71 LEU C N 1
ATOM 5618 C CA . LEU D 4 71 ? 129.407 114.747 102.932 1.00 39.60 71 LEU C CA 1
ATOM 5619 C C . LEU D 4 71 ? 128.287 114.246 102.030 1.00 43.33 71 LEU C C 1
ATOM 5620 O O . LEU D 4 71 ? 127.110 114.441 102.348 1.00 48.26 71 LEU C O 1
ATOM 5625 N N . GLN D 4 72 ? 128.644 113.611 100.916 1.00 56.92 72 GLN C N 1
ATOM 5626 C CA . GLN D 4 72 ? 127.672 113.014 100.004 1.00 57.39 72 GLN C CA 1
ATOM 5627 C C . GLN D 4 72 ? 127.994 111.534 99.842 1.00 59.74 72 GLN C C 1
ATOM 5628 O O . GLN D 4 72 ? 129.127 111.173 99.506 1.00 61.81 72 GLN C O 1
ATOM 5634 N N . THR D 4 73 ? 126.999 110.679 100.077 1.00 68.63 73 THR C N 1
ATOM 5635 C CA . THR D 4 73 ? 127.131 109.243 99.871 1.00 71.42 73 THR C CA 1
ATOM 5636 C C . THR D 4 73 ? 126.088 108.790 98.861 1.00 73.83 73 THR C C 1
ATOM 5637 O O . THR D 4 73 ? 124.897 108.726 99.182 1.00 74.84 73 THR C O 1
ATOM 5641 N N . ILE D 4 74 ? 126.534 108.478 97.649 1.00 83.25 74 ILE C N 1
ATOM 5642 C CA . ILE D 4 74 ? 125.652 108.004 96.584 1.00 84.15 74 ILE C CA 1
ATOM 5643 C C . ILE D 4 74 ? 126.193 106.648 96.140 1.00 86.49 74 ILE C C 1
ATOM 5644 O O . ILE D 4 74 ? 127.303 106.533 95.616 1.00 87.03 74 ILE C O 1
ATOM 5649 N N . GLU D 4 75 ? 125.399 105.605 96.354 1.00 98.66 75 GLU C N 1
ATOM 5650 C CA . GLU D 4 75 ? 125.797 104.254 95.970 1.00 101.19 75 GLU C CA 1
ATOM 5651 C C . GLU D 4 75 ? 124.835 103.674 94.938 1.00 101.41 75 GLU C C 1
ATOM 5652 O O . GLU D 4 75 ? 125.228 103.358 93.816 1.00 100.45 75 GLU C O 1
ATOM 5658 N N . PHE D 4 79 ? 119.211 106.623 101.271 1.00 87.80 79 PHE C N 1
ATOM 5659 C CA . PHE D 4 79 ? 119.762 106.218 99.983 1.00 87.86 79 PHE C CA 1
ATOM 5660 C C . PHE D 4 79 ? 120.577 107.354 99.375 1.00 87.50 79 PHE C C 1
ATOM 5661 O O . PHE D 4 79 ? 121.482 107.123 98.575 1.00 87.16 79 PHE C O 1
ATOM 5669 N N . GLU D 4 80 ? 120.244 108.581 99.764 1.00 80.25 80 GLU C N 1
ATOM 5670 C CA . GLU D 4 80 ? 120.950 109.777 99.314 1.00 77.67 80 GLU C CA 1
ATOM 5671 C C . GLU D 4 80 ? 121.251 110.674 100.511 1.00 76.70 80 GLU C C 1
ATOM 5672 O O . GLU D 4 80 ? 121.041 111.887 100.482 1.00 79.74 80 GLU C O 1
ATOM 5678 N N . LEU D 4 81 ? 121.754 110.070 101.587 1.00 67.14 81 LEU C N 1
ATOM 5679 C CA . LEU D 4 81 ? 122.021 110.797 102.822 1.00 68.49 81 LEU C CA 1
ATOM 5680 C C . LEU D 4 81 ? 123.150 111.803 102.626 1.00 65.66 81 LEU C C 1
ATOM 5681 O O . LEU D 4 81 ? 124.285 111.425 102.318 1.00 65.14 81 LEU C O 1
ATOM 5686 N N . CYS D 4 82 ? 122.840 113.087 102.790 1.00 46.72 82 CYS C N 1
ATOM 5687 C CA . CYS D 4 82 ? 123.812 114.166 102.656 1.00 42.84 82 CYS C CA 1
ATOM 5688 C C . CYS D 4 82 ? 123.802 114.989 103.934 1.00 41.67 82 CYS C C 1
ATOM 5689 O O . CYS D 4 82 ? 122.731 115.344 104.438 1.00 45.67 82 CYS C O 1
ATOM 5692 N N . LEU D 4 83 ? 124.987 115.292 104.454 1.00 31.56 83 LEU C N 1
ATOM 5693 C CA . LEU D 4 83 ? 125.132 116.039 105.693 1.00 29.11 83 LEU C CA 1
ATOM 5694 C C . LEU D 4 83 ? 125.992 117.275 105.469 1.00 23.58 83 LEU C C 1
ATOM 5695 O O . LEU D 4 83 ? 126.770 117.362 104.516 1.00 29.46 83 LEU C O 1
ATOM 5700 N N . VAL D 4 84 ? 125.830 118.241 106.370 1.00 16.36 84 VAL C N 1
ATOM 5701 C CA . VAL D 4 84 ? 126.593 119.483 106.350 1.00 18.35 84 VAL C CA 1
ATOM 5702 C C . VAL D 4 84 ? 126.991 119.807 107.781 1.00 10.89 84 VAL C C 1
ATOM 5703 O O . VAL D 4 84 ? 126.123 120.028 108.633 1.00 17.75 84 VAL C O 1
ATOM 5707 N N . ALA D 4 85 ? 128.292 119.837 108.050 1.00 11.38 85 ALA C N 1
ATOM 5708 C CA . ALA D 4 85 ? 128.800 120.200 109.364 1.00 15.87 85 ALA C CA 1
ATOM 5709 C C . ALA D 4 85 ? 129.303 121.636 109.348 1.00 20.28 85 ALA C C 1
ATOM 5710 O O . ALA D 4 85 ? 129.797 122.131 108.332 1.00 31.40 85 ALA C O 1
ATOM 5712 N N . THR D 4 86 ? 129.171 122.303 110.489 1.00 8.93 86 THR C N 1
ATOM 5713 C CA . THR D 4 86 ? 129.537 123.707 110.587 1.00 6.43 86 THR C CA 1
ATOM 5714 C C . THR D 4 86 ? 129.866 124.025 112.037 1.00 11.35 86 THR C C 1
ATOM 5715 O O . THR D 4 86 ? 129.161 123.586 112.949 1.00 21.80 86 THR C O 1
ATOM 5719 N N . THR D 4 87 ? 130.934 124.788 112.239 1.00 0.00 87 THR C N 1
ATOM 5720 C CA . THR D 4 87 ? 131.361 125.211 113.562 1.00 0.00 87 THR C CA 1
ATOM 5721 C C . THR D 4 87 ? 131.135 126.710 113.722 1.00 16.16 87 THR C C 1
ATOM 5722 O O . THR D 4 87 ? 131.264 127.480 112.766 1.00 14.44 87 THR C O 1
ATOM 5726 N N . SER D 4 88 ? 130.789 127.115 114.940 1.00 23.22 88 SER C N 1
ATOM 5727 C CA . SER D 4 88 ? 130.428 128.492 115.227 1.00 11.06 88 SER C CA 1
ATOM 5728 C C . SER D 4 88 ? 131.604 129.232 115.859 1.00 7.12 88 SER C C 1
ATOM 5729 O O . SER D 4 88 ? 132.671 128.667 116.109 1.00 11.21 88 SER C O 1
ATOM 5732 N N . PHE D 4 89 ? 131.400 130.522 116.124 1.00 4.22 89 PHE C N 1
ATOM 5733 C CA . PHE D 4 89 ? 132.420 131.351 116.751 1.00 0.00 89 PHE C CA 1
ATOM 5734 C C . PHE D 4 89 ? 132.390 131.278 118.270 1.00 12.60 89 PHE C C 1
ATOM 5735 O O . PHE D 4 89 ? 133.239 131.891 118.924 1.00 20.30 89 PHE C O 1
ATOM 5743 N N . SER D 4 90 ? 131.431 130.555 118.842 1.00 17.56 90 SER C N 1
ATOM 5744 C CA . SER D 4 90 ? 131.508 130.146 120.236 1.00 11.95 90 SER C CA 1
ATOM 5745 C C . SER D 4 90 ? 132.026 128.725 120.393 1.00 17.99 90 SER C C 1
ATOM 5746 O O . SER D 4 90 ? 132.475 128.359 121.485 1.00 14.05 90 SER C O 1
ATO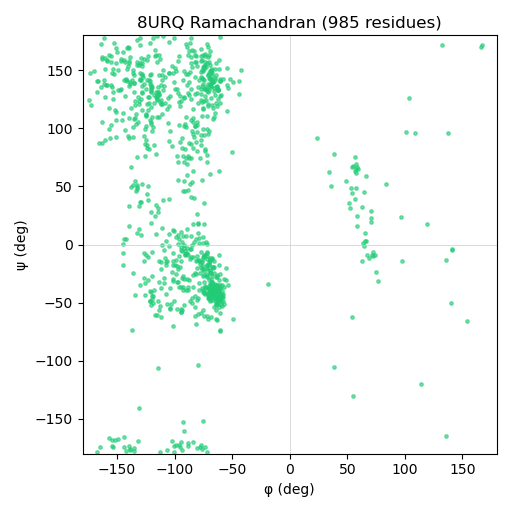M 5749 N N . GLY D 4 91 ? 131.973 127.928 119.330 1.00 22.65 91 GLY C N 1
ATOM 5750 C CA . GLY D 4 91 ? 132.495 126.577 119.328 1.00 21.12 91 GLY C CA 1
ATOM 5751 C C . GLY D 4 91 ? 131.407 125.543 119.499 1.00 24.41 91 GLY C C 1
ATOM 5752 O O . GLY D 4 91 ? 131.010 125.234 120.626 1.00 31.14 91 GLY C O 1
ATOM 5753 N N . ASP D 4 92 ? 130.943 124.976 118.386 1.00 8.37 92 ASP C N 1
ATOM 5754 C CA . ASP D 4 92 ? 129.828 124.039 118.401 1.00 19.03 92 ASP C CA 1
ATOM 5755 C C . ASP D 4 92 ? 129.712 123.315 117.067 1.00 26.30 92 ASP C C 1
ATOM 5756 O O . ASP D 4 92 ? 129.731 123.952 116.009 1.00 30.01 92 ASP C O 1
ATOM 5761 N N . LEU D 4 93 ? 129.583 121.993 117.101 1.00 23.39 93 LEU C N 1
ATOM 5762 C CA . LEU D 4 93 ? 129.302 121.219 115.901 1.00 17.90 93 LEU C CA 1
ATOM 5763 C C . LEU D 4 93 ? 127.803 121.257 115.633 1.00 19.56 93 LEU C C 1
ATOM 5764 O O . LEU D 4 93 ? 126.997 120.991 116.530 1.00 26.97 93 LEU C O 1
ATOM 5769 N N . LEU D 4 94 ? 127.435 121.593 114.400 1.00 11.69 94 LEU C N 1
ATOM 5770 C CA . LEU D 4 94 ? 126.070 121.965 114.041 1.00 16.72 94 LEU C CA 1
ATOM 5771 C C . LEU D 4 94 ? 125.623 121.231 112.785 1.00 18.70 94 LEU C C 1
ATOM 5772 O O . LEU D 4 94 ? 125.153 121.834 111.818 1.00 24.41 94 LEU C O 1
ATOM 5777 N N . PHE D 4 95 ? 125.785 119.907 112.785 1.00 17.28 95 PHE C N 1
ATOM 5778 C CA . PHE D 4 95 ? 125.433 119.089 111.630 1.00 19.98 95 PHE C CA 1
ATOM 5779 C C . PHE D 4 95 ? 123.998 119.347 111.190 1.00 16.63 95 PHE C C 1
ATOM 5780 O O . PHE D 4 95 ? 123.081 119.410 112.013 1.00 30.26 95 PHE C O 1
ATOM 5788 N N . TYR D 4 96 ? 123.814 119.500 109.879 1.00 19.45 96 TYR C N 1
ATOM 5789 C CA . TYR D 4 96 ? 122.519 119.852 109.296 1.00 26.81 96 TYR C CA 1
ATOM 5790 C C . TYR D 4 96 ? 122.263 118.922 108.115 1.00 27.53 96 TYR C C 1
ATOM 5791 O O . TYR D 4 96 ? 122.839 119.107 107.040 1.00 40.82 96 TYR C O 1
ATOM 5800 N N . ARG D 4 97 ? 121.393 117.933 108.313 1.00 28.07 97 ARG C N 1
ATOM 5801 C CA . ARG D 4 97 ? 121.079 116.989 107.247 1.00 30.60 97 ARG C CA 1
ATOM 5802 C C . ARG D 4 97 ? 120.179 117.639 106.204 1.00 30.53 97 ARG C C 1
ATOM 5803 O O . ARG D 4 97 ? 118.953 117.654 106.353 1.00 40.35 97 ARG C O 1
ATOM 5811 N N . ILE D 4 98 ? 120.779 118.176 105.143 1.00 16.73 98 ILE C N 1
ATOM 5812 C CA . ILE D 4 98 ? 120.034 118.883 104.108 1.00 25.93 98 ILE C CA 1
ATOM 5813 C C . ILE D 4 98 ? 119.400 117.884 103.149 1.00 34.34 98 ILE C C 1
ATOM 5814 O O . ILE D 4 98 ? 120.085 117.288 102.310 1.00 33.48 98 ILE C O 1
ATOM 5819 N N . THR D 4 99 ? 118.089 117.699 103.265 1.00 41.53 99 THR C N 1
ATOM 5820 C CA . THR D 4 99 ? 117.348 116.812 102.382 1.00 40.08 99 THR C CA 1
ATOM 5821 C C . THR D 4 99 ? 116.719 117.621 101.250 1.00 43.00 99 THR C C 1
ATOM 5822 O O . THR D 4 99 ? 116.968 118.820 101.095 1.00 47.72 99 THR C O 1
ATOM 5826 N N . ARG D 4 100 ? 115.885 116.968 100.448 1.00 46.52 100 ARG C N 1
ATOM 5827 C CA . ARG D 4 100 ? 115.172 117.637 99.369 1.00 46.96 100 ARG C CA 1
ATOM 5828 C C . ARG D 4 100 ? 113.767 117.068 99.207 1.00 51.93 100 ARG C C 1
ATOM 5829 O O . ARG D 4 100 ? 113.589 115.859 99.061 1.00 56.05 100 ARG C O 1
ATOM 5837 N N . LYS D 4 106 ? 110.895 122.683 99.493 1.00 58.98 106 LYS C N 1
ATOM 5838 C CA . LYS D 4 106 ? 111.813 121.729 98.883 1.00 59.48 106 LYS C CA 1
ATOM 5839 C C . LYS D 4 106 ? 112.920 121.343 99.859 1.00 59.36 106 LYS C C 1
ATOM 5840 O O . LYS D 4 106 ? 112.932 120.236 100.398 1.00 61.42 106 LYS C O 1
ATOM 5846 N N . VAL D 4 107 ? 113.854 122.268 100.078 1.00 48.93 107 VAL C N 1
ATOM 5847 C CA . VAL D 4 107 ? 114.964 122.023 100.990 1.00 43.55 107 VAL C CA 1
ATOM 5848 C C . VAL D 4 107 ? 114.474 122.141 102.427 1.00 45.44 107 VAL C C 1
ATOM 5849 O O . VAL D 4 107 ? 113.714 123.058 102.768 1.00 49.84 107 VAL C O 1
ATOM 5853 N N . ILE D 4 108 ? 114.892 121.206 103.276 1.00 35.61 108 ILE C N 1
ATOM 5854 C CA . ILE D 4 108 ? 114.519 121.200 104.687 1.00 38.10 108 ILE C CA 1
ATOM 5855 C C . ILE D 4 108 ? 115.793 121.082 105.512 1.00 33.16 108 ILE C C 1
ATOM 5856 O O . ILE D 4 108 ? 116.635 120.218 105.239 1.00 29.46 108 ILE C O 1
ATOM 5861 N N . PHE D 4 109 ? 115.942 121.958 106.507 1.00 31.52 109 PHE C N 1
ATOM 5862 C CA . PHE D 4 109 ? 117.118 121.970 107.381 1.00 28.38 109 PHE C CA 1
ATOM 5863 C C . PHE D 4 109 ? 116.780 121.330 108.729 1.00 34.21 109 PHE C C 1
ATOM 5864 O O . PHE D 4 109 ? 116.448 121.999 109.708 1.00 36.63 109 PHE C O 1
ATOM 5872 N N . GLU D 4 110 ? 116.871 120.001 108.771 1.00 35.17 110 GLU C N 1
ATOM 5873 C CA . GLU D 4 110 ? 116.683 119.310 110.042 1.00 35.49 110 GLU C CA 1
ATOM 5874 C C . GLU D 4 110 ? 117.986 119.290 110.833 1.00 32.15 110 GLU C C 1
ATOM 5875 O O . GLU D 4 110 ? 118.911 118.545 110.493 1.00 35.01 110 GLU C O 1
ATOM 5881 N N . LYS D 4 111 ? 118.078 120.108 111.880 1.00 32.37 111 LYS C N 1
ATOM 5882 C CA . LYS D 4 111 ? 119.257 120.075 112.734 1.00 35.44 111 LYS C CA 1
ATOM 5883 C C . LYS D 4 111 ? 119.385 118.714 113.404 1.00 40.72 111 LYS C C 1
ATOM 5884 O O . LYS D 4 111 ? 118.413 118.179 113.946 1.00 45.85 111 LYS C O 1
ATOM 5890 N N . LEU D 4 112 ? 120.590 118.158 113.368 1.00 39.94 112 LEU C N 1
ATOM 5891 C CA . LEU D 4 112 ? 120.871 116.864 113.969 1.00 41.49 112 LEU C CA 1
ATOM 5892 C C . LEU D 4 112 ? 121.720 117.034 115.222 1.00 43.11 112 LEU C C 1
ATOM 5893 O O . LEU D 4 112 ? 122.586 117.910 115.298 1.00 40.99 112 LEU C O 1
ATOM 5898 N N . ASP D 4 113 ? 121.456 116.183 116.214 1.00 62.93 113 ASP C N 1
ATOM 5899 C CA . ASP D 4 113 ? 122.242 116.123 117.446 1.00 64.56 113 ASP C CA 1
ATOM 5900 C C . ASP D 4 113 ? 122.847 114.721 117.598 1.00 66.53 113 ASP C C 1
ATOM 5901 O O . ASP D 4 113 ? 122.186 113.724 117.891 1.00 69.93 113 ASP C O 1
ATOM 5906 N N . LEU D 4 114 ? 124.145 114.634 117.308 1.00 65.16 114 LEU C N 1
ATOM 5907 C CA . LEU D 4 114 ? 124.870 113.371 117.347 1.00 64.90 114 LEU C CA 1
ATOM 5908 C C . LEU D 4 114 ? 125.880 113.315 118.485 1.00 67.37 114 LEU C C 1
ATOM 5909 O O . LEU D 4 114 ? 126.565 112.298 118.643 1.00 66.71 114 LEU C O 1
ATOM 5914 N N . LEU D 4 115 ? 125.996 114.379 119.275 1.00 70.82 115 LEU C N 1
ATOM 5915 C CA . LEU D 4 115 ? 126.905 114.433 120.409 1.00 72.39 115 LEU C CA 1
ATOM 5916 C C . LEU D 4 115 ? 126.138 114.778 121.679 1.00 71.94 115 LEU C C 1
ATOM 5917 O O . LEU D 4 115 ? 125.214 115.596 121.664 1.00 70.69 115 LEU C O 1
ATOM 5922 N N . ASP D 4 116 ? 126.534 114.149 122.781 1.00 74.47 116 ASP C N 1
ATOM 5923 C CA . ASP D 4 116 ? 125.942 114.463 124.071 1.00 74.09 116 ASP C CA 1
ATOM 5924 C C . ASP D 4 116 ? 126.410 115.831 124.558 1.00 75.75 116 ASP C C 1
ATOM 5925 O O . ASP D 4 116 ? 127.454 116.341 124.141 1.00 74.70 116 ASP C O 1
ATOM 5930 N N . SER D 4 117 ? 125.604 116.436 125.432 1.00 71.80 117 SER C N 1
ATOM 5931 C CA . SER D 4 117 ? 125.947 117.750 125.965 1.00 66.68 117 SER C CA 1
ATOM 5932 C C . SER D 4 117 ? 127.154 117.674 126.891 1.00 63.11 117 SER C C 1
ATOM 5933 O O . SER D 4 117 ? 127.840 118.679 127.113 1.00 62.47 117 SER C O 1
ATOM 5936 N N . ASP D 4 118 ? 127.421 116.491 127.452 1.00 62.59 118 ASP C N 1
ATOM 5937 C CA . ASP D 4 118 ? 128.534 116.340 128.384 1.00 63.50 118 ASP C CA 1
ATOM 5938 C C . ASP D 4 118 ? 129.859 116.634 127.690 1.00 64.70 118 ASP C C 1
ATOM 5939 O O . ASP D 4 118 ? 130.701 117.364 128.225 1.00 68.68 118 ASP C O 1
ATOM 5944 N N . MET D 4 119 ? 130.051 116.098 126.483 1.00 56.44 119 MET C N 1
ATOM 5945 C CA . MET D 4 119 ? 131.297 116.337 125.760 1.00 57.50 119 MET C CA 1
ATOM 5946 C C . MET D 4 119 ? 131.392 117.783 125.284 1.00 57.42 119 MET C C 1
ATOM 5947 O O . MET D 4 119 ? 132.489 118.349 125.205 1.00 51.32 119 MET C O 1
ATOM 5952 N N . LYS D 4 120 ? 130.250 118.405 124.989 1.00 60.26 120 LYS C N 1
ATOM 5953 C CA . LYS D 4 120 ? 130.208 119.752 124.421 1.00 59.53 120 LYS C CA 1
ATOM 5954 C C . LYS D 4 120 ? 130.596 120.804 125.466 1.00 53.38 120 LYS C C 1
ATOM 5955 O O . LYS D 4 120 ? 129.780 121.594 125.939 1.00 50.81 120 LYS C O 1
ATOM 5961 N N . LYS D 4 121 ? 131.886 120.811 125.811 1.00 48.29 121 LYS C N 1
ATOM 5962 C CA . LYS D 4 121 ? 132.431 121.775 126.757 1.00 48.62 121 LYS C CA 1
ATOM 5963 C C . LYS D 4 121 ? 133.580 122.603 126.197 1.00 53.95 121 LYS C C 1
ATOM 5964 O O . LYS D 4 121 ? 134.053 123.513 126.886 1.00 52.86 121 LYS C O 1
ATOM 5970 N N . HIS D 4 122 ? 134.093 122.219 125.035 1.00 47.37 122 HIS C N 1
ATOM 5971 C CA . HIS D 4 122 ? 135.224 122.930 124.450 1.00 45.12 122 HIS C CA 1
ATOM 5972 C C . HIS D 4 122 ? 134.907 123.578 123.109 1.00 39.72 122 HIS C C 1
ATOM 5973 O O . HIS D 4 122 ? 133.912 123.269 122.477 1.00 37.56 122 HIS C O 1
ATOM 5980 N N . SER D 4 123 ? 135.740 124.519 122.693 1.00 30.18 123 SER C N 1
ATOM 5981 C CA . SER D 4 123 ? 135.486 125.209 121.440 1.00 30.30 123 SER C CA 1
ATOM 5982 C C . SER D 4 123 ? 136.139 124.528 120.248 1.00 24.81 123 SER C C 1
ATOM 5983 O O . SER D 4 123 ? 137.340 124.686 120.025 1.00 29.38 123 SER C O 1
ATOM 5986 N N . PHE D 4 124 ? 135.361 123.771 119.475 1.00 21.71 124 PHE C N 1
ATOM 5987 C CA . PHE D 4 124 ? 135.926 123.149 118.309 1.00 20.95 124 PHE C CA 1
ATOM 5988 C C . PHE D 4 124 ? 136.259 124.203 117.291 1.00 19.65 124 PHE C C 1
ATOM 5989 O O . PHE D 4 124 ? 135.530 125.137 117.153 1.00 31.87 124 PHE C O 1
ATOM 5997 N N . TRP D 4 125 ? 137.346 124.047 116.558 1.00 14.18 125 TRP C N 1
ATOM 5998 C CA . T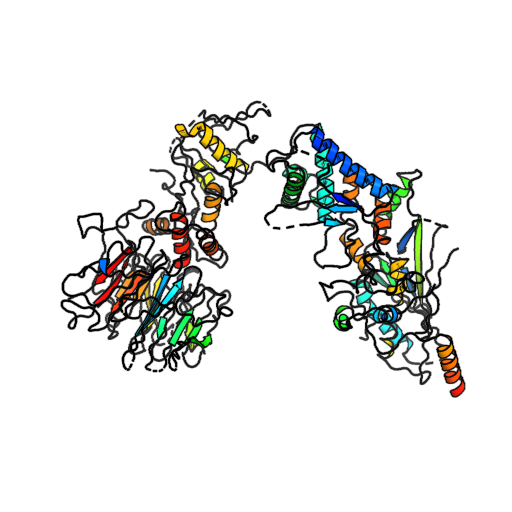RP D 4 125 ? 137.712 125.051 115.569 1.00 18.80 125 TRP C CA 1
ATOM 5999 C C . TRP D 4 125 ? 137.695 124.588 114.103 1.00 20.57 125 TRP C C 1
ATOM 6000 O O . TRP D 4 125 ? 136.969 125.113 113.253 1.00 10.34 125 TRP C O 1
ATOM 6011 N N . ALA D 4 126 ? 138.516 123.605 113.812 1.00 24.14 126 ALA C N 1
ATOM 6012 C CA . ALA D 4 126 ? 138.647 123.089 112.457 1.00 15.87 126 ALA C CA 1
ATOM 6013 C C . ALA D 4 126 ? 137.647 121.966 112.208 1.00 25.48 126 ALA C C 1
ATOM 6014 O O . ALA D 4 126 ? 136.987 121.470 113.123 1.00 35.98 126 ALA C O 1
ATOM 6016 N N . LEU D 4 127 ? 137.543 121.567 110.940 1.00 24.19 127 LEU C N 1
ATOM 6017 C CA . LEU D 4 127 ? 136.599 120.534 110.538 1.00 30.20 127 LEU C CA 1
ATOM 6018 C C . LEU D 4 127 ? 136.941 120.061 109.133 1.00 29.85 127 LEU C C 1
ATOM 6019 O O . LEU D 4 127 ? 137.297 120.871 108.273 1.00 33.03 127 LEU C O 1
ATOM 6024 N N . LYS D 4 128 ? 136.828 118.751 108.911 1.00 26.51 128 LYS C N 1
ATOM 6025 C CA . LYS D 4 128 ? 137.035 118.167 107.591 1.00 26.31 128 LYS C CA 1
ATOM 6026 C C . LYS D 4 128 ? 136.449 116.763 107.583 1.00 27.66 128 LYS C C 1
ATOM 6027 O O . LYS D 4 128 ? 136.660 116.002 108.532 1.00 30.06 128 LYS C O 1
ATOM 6033 N N . TRP D 4 129 ? 135.722 116.424 106.521 1.00 29.13 129 TRP C N 1
ATOM 6034 C CA . TRP D 4 129 ? 135.100 115.113 106.397 1.00 24.04 129 TRP C CA 1
ATOM 6035 C C . TRP D 4 129 ? 136.017 114.135 105.674 1.00 27.84 129 TRP C C 1
ATOM 6036 O O . TRP D 4 129 ? 136.794 114.514 104.794 1.00 40.44 129 TRP C O 1
ATOM 6047 N N . GLY D 4 130 ? 135.895 112.860 106.039 1.00 31.88 130 GLY C N 1
ATOM 6048 C CA . GLY D 4 130 ? 136.634 111.796 105.387 1.00 37.62 130 GLY C CA 1
ATOM 6049 C C . GLY D 4 130 ? 135.727 110.750 104.773 1.00 40.38 130 GLY C C 1
ATOM 6050 O O . GLY D 4 130 ? 134.958 110.093 105.482 1.00 43.75 130 GLY C O 1
ATOM 6051 N N . ALA D 4 131 ? 135.803 110.587 103.456 1.00 47.82 131 ALA C N 1
ATOM 6052 C CA . ALA D 4 131 ? 134.927 109.665 102.751 1.00 45.99 131 ALA C CA 1
ATOM 6053 C C . ALA D 4 131 ? 135.347 108.217 102.993 1.00 49.62 131 ALA C C 1
ATOM 6054 O O . ALA D 4 131 ? 136.513 107.912 103.258 1.00 49.98 131 ALA C O 1
ATOM 6056 N N . SER D 4 132 ? 134.368 107.320 102.895 1.00 57.10 132 SER C N 1
ATOM 6057 C CA . SER D 4 132 ? 134.627 105.900 103.094 1.00 60.54 132 SER C CA 1
ATOM 6058 C C . SER D 4 132 ? 135.294 105.295 101.865 1.00 61.28 132 SER C C 1
ATOM 6059 O O . SER D 4 132 ? 134.992 105.664 100.727 1.00 58.27 132 SER C O 1
ATOM 6062 N N . ASN D 4 133 ? 136.205 104.358 102.103 1.00 63.26 133 ASN C N 1
ATOM 6063 C CA . ASN D 4 133 ? 136.916 103.689 101.021 1.00 62.56 133 ASN C CA 1
ATOM 6064 C C . ASN D 4 133 ? 136.073 102.565 100.428 1.00 65.36 133 ASN C C 1
ATOM 6065 O O . ASN D 4 133 ? 135.171 102.040 101.083 1.00 68.53 133 ASN C O 1
ATOM 6070 N N . SER D 4 138 ? 132.422 103.580 106.194 1.00 54.04 138 SER C N 1
ATOM 6071 C CA . SER D 4 138 ? 133.477 104.015 107.102 1.00 57.70 138 SER C CA 1
ATOM 6072 C C . SER D 4 138 ? 133.762 105.505 106.942 1.00 55.66 138 SER C C 1
ATOM 6073 O O . SER D 4 138 ? 134.909 105.909 106.755 1.00 52.93 138 SER C O 1
ATOM 6076 N N . HIS D 4 139 ? 132.712 106.318 107.016 1.00 51.44 139 HIS C N 1
ATOM 6077 C CA . HIS D 4 139 ? 132.865 107.763 106.925 1.00 49.71 139 HIS C CA 1
ATOM 6078 C C . HIS D 4 139 ? 133.434 108.300 108.232 1.00 49.49 139 HIS C C 1
ATOM 6079 O O . HIS D 4 139 ? 133.027 107.875 109.318 1.00 56.48 139 HIS C O 1
ATOM 6086 N N . ARG D 4 140 ? 134.380 109.230 108.127 1.00 40.17 140 ARG C N 1
ATOM 6087 C CA . ARG D 4 140 ? 135.089 109.745 109.287 1.00 37.47 140 ARG C CA 1
ATOM 6088 C C . ARG D 4 140 ? 135.081 111.267 109.283 1.00 42.25 140 ARG C C 1
ATOM 6089 O O . ARG D 4 140 ? 135.092 111.904 108.227 1.00 48.96 140 ARG C O 1
ATOM 6097 N N . LEU D 4 141 ? 135.058 111.840 110.485 1.00 30.82 141 LEU C N 1
ATOM 6098 C CA . LEU D 4 141 ? 135.122 113.283 110.675 1.00 25.81 141 LEU C CA 1
ATOM 6099 C C . LEU D 4 141 ? 136.021 113.589 111.862 1.00 34.72 141 LEU C C 1
ATOM 6100 O O . LEU D 4 141 ? 135.935 112.923 112.897 1.00 45.40 141 LEU C O 1
ATOM 6105 N N . VAL D 4 142 ? 136.880 114.595 111.707 1.00 29.30 142 VAL C N 1
ATOM 6106 C CA . VAL D 4 142 ? 137.756 115.060 112.772 1.00 24.84 142 VAL C CA 1
ATOM 6107 C C . VAL D 4 142 ? 137.618 116.571 112.902 1.00 31.90 142 VAL C C 1
ATOM 6108 O O . VAL D 4 142 ? 137.152 117.261 111.992 1.00 32.51 142 VAL C O 1
ATOM 6112 N N . ALA D 4 143 ? 138.027 117.081 114.062 1.00 34.26 143 ALA C N 1
ATOM 6113 C CA . ALA D 4 143 ? 137.874 118.500 114.373 1.00 30.38 143 ALA C CA 1
ATOM 6114 C C . ALA D 4 143 ? 138.834 118.856 115.495 1.00 36.55 143 ALA C C 1
ATOM 6115 O O . ALA D 4 143 ? 138.833 118.198 116.540 1.00 43.40 143 ALA C O 1
ATOM 6117 N N . THR D 4 144 ? 139.646 119.887 115.284 1.00 23.32 144 THR C N 1
ATOM 6118 C CA . THR D 4 144 ? 140.588 120.320 116.303 1.00 18.28 144 THR C CA 1
ATOM 6119 C C . THR D 4 144 ? 139.932 121.297 117.269 1.00 20.12 144 THR C C 1
ATOM 6120 O O . THR D 4 144 ? 139.044 122.071 116.902 1.00 24.88 144 THR C O 1
ATOM 6124 N N . ASP D 4 145 ? 140.388 121.256 118.515 1.00 22.04 145 ASP C N 1
ATOM 6125 C CA . ASP D 4 145 ? 139.951 122.194 119.534 1.00 21.54 145 ASP C CA 1
ATOM 6126 C C . ASP D 4 145 ? 140.816 123.450 119.497 1.00 25.56 145 ASP C C 1
ATOM 6127 O O . ASP D 4 145 ? 141.872 123.492 118.863 1.00 28.34 145 ASP C O 1
ATOM 6132 N N . VAL D 4 146 ? 140.349 124.494 120.186 1.00 26.45 146 VAL C N 1
ATOM 6133 C CA . VAL D 4 146 ? 141.126 125.722 120.295 1.00 15.55 146 VAL C CA 1
ATOM 6134 C C . VAL D 4 146 ? 142.418 125.517 121.069 1.00 28.67 146 VAL C C 1
ATOM 6135 O O . VAL D 4 146 ? 143.446 126.106 120.714 1.00 35.79 146 VAL C O 1
ATOM 6139 N N . LYS D 4 147 ? 142.404 124.671 122.098 1.00 32.51 147 LYS C N 1
ATOM 6140 C CA . LYS D 4 147 ? 143.614 124.397 122.860 1.00 28.48 147 LYS C CA 1
ATOM 6141 C C . LYS D 4 147 ? 144.635 123.606 122.054 1.00 26.29 147 LYS C C 1
ATOM 6142 O O . LYS D 4 147 ? 145.834 123.877 122.144 1.00 30.50 147 LYS C O 1
ATOM 6148 N N . GLY D 4 148 ? 144.188 122.638 121.258 1.00 23.66 148 GLY C N 1
ATOM 6149 C CA . GLY D 4 148 ? 145.108 121.869 120.444 1.00 30.26 148 GLY C CA 1
ATOM 6150 C C . GLY D 4 148 ? 144.771 120.396 120.350 1.00 30.29 148 GLY C C 1
ATOM 6151 O O . GLY D 4 148 ? 145.426 119.650 119.615 1.00 34.17 148 GLY C O 1
ATOM 6152 N N . THR D 4 149 ? 143.754 119.963 121.089 1.00 32.40 149 THR C N 1
ATOM 6153 C CA . THR D 4 149 ? 143.310 118.581 121.017 1.00 32.34 149 THR C CA 1
ATOM 6154 C C . THR D 4 149 ? 142.661 118.311 119.658 1.00 34.85 149 THR C C 1
ATOM 6155 O O . THR D 4 149 ? 142.064 119.194 119.036 1.00 38.17 149 THR C O 1
ATOM 6159 N N . THR D 4 150 ? 142.782 117.067 119.195 1.00 39.26 150 THR C N 1
ATOM 6160 C CA . THR D 4 150 ? 142.269 116.669 117.883 1.00 37.16 150 THR C CA 1
ATOM 6161 C C . THR D 4 150 ? 141.476 115.376 118.049 1.00 40.85 150 THR C C 1
ATOM 6162 O O . THR D 4 150 ? 142.059 114.302 118.223 1.00 51.11 150 THR C O 1
ATOM 6166 N N . TYR D 4 151 ? 140.152 115.485 117.992 1.00 35.30 151 TYR C N 1
ATOM 6167 C CA . TYR D 4 151 ? 139.286 114.325 118.121 1.00 41.13 151 TYR C CA 1
ATOM 6168 C C . TYR D 4 151 ? 139.088 113.650 116.767 1.00 41.20 151 TYR C C 1
ATOM 6169 O O . TYR D 4 151 ? 139.232 114.265 115.708 1.00 41.38 151 TYR C O 1
ATOM 6178 N N . ILE D 4 152 ? 138.758 112.359 116.813 1.00 40.35 152 ILE C N 1
ATOM 6179 C CA . ILE D 4 152 ? 138.521 111.570 115.608 1.00 41.87 152 ILE C CA 1
ATOM 6180 C C . ILE D 4 152 ? 137.259 110.736 115.786 1.00 43.02 152 ILE C C 1
ATOM 6181 O O . ILE D 4 152 ? 137.247 109.767 116.553 1.00 47.13 152 ILE C O 1
ATOM 6186 N N . TRP D 4 153 ? 136.190 111.100 115.080 1.00 39.03 153 TRP C N 1
ATOM 6187 C CA . TRP D 4 153 ? 134.941 110.357 115.148 1.00 37.27 153 TRP C CA 1
ATOM 6188 C C . TRP D 4 153 ? 134.872 109.314 114.031 1.00 40.51 153 TRP C C 1
ATOM 6189 O O . TRP D 4 153 ? 135.814 109.129 113.257 1.00 48.74 153 TRP C O 1
ATOM 6200 N N . LYS D 4 154 ? 133.737 108.620 113.946 1.00 47.70 154 LYS C N 1
ATOM 6201 C CA . LYS D 4 154 ? 133.487 107.642 112.888 1.00 49.70 154 LYS C CA 1
ATOM 6202 C C . LYS D 4 154 ? 131.983 107.528 112.695 1.00 51.91 154 LYS C C 1
ATOM 6203 O O . LYS D 4 154 ? 131.240 107.449 113.679 1.00 51.07 154 LYS C O 1
ATOM 6209 N N . PHE D 4 155 ? 131.537 107.518 111.441 1.00 62.20 155 PHE C N 1
ATOM 6210 C CA . PHE D 4 155 ? 130.113 107.550 111.134 1.00 61.68 155 PHE C CA 1
ATOM 6211 C C . PHE D 4 155 ? 129.504 106.153 111.147 1.00 67.39 155 PHE C C 1
ATOM 6212 O O . PHE D 4 155 ? 130.057 105.210 110.575 1.00 69.49 155 PHE C O 1
ATOM 6220 N N . HIS D 4 156 ? 128.353 106.030 111.806 1.00 82.61 156 HIS C N 1
ATOM 6221 C CA . HIS D 4 156 ? 127.529 104.820 111.769 1.00 84.05 156 HIS C CA 1
ATOM 6222 C C . HIS D 4 156 ? 126.080 105.221 111.522 1.00 84.31 156 HIS C C 1
ATOM 6223 O O . HIS D 4 156 ? 125.252 105.216 112.441 1.00 81.88 156 HIS C O 1
ATOM 6230 N N . PRO D 4 157 ? 125.740 105.585 110.282 1.00 92.96 157 PRO C N 1
ATOM 6231 C CA . PRO D 4 157 ? 124.371 106.039 109.996 1.00 90.42 157 PRO C CA 1
ATOM 6232 C C . PRO D 4 157 ? 123.345 104.918 110.058 1.00 91.90 157 PRO C C 1
ATOM 6233 O O . PRO D 4 157 ? 122.257 105.104 110.614 1.00 91.27 157 PRO C O 1
ATOM 6237 N N . PHE D 4 158 ? 123.694 103.758 109.501 1.00 99.16 158 PHE C N 1
ATOM 6238 C CA . PHE D 4 158 ? 122.807 102.595 109.371 1.00 97.44 158 PHE C CA 1
ATOM 6239 C C . PHE D 4 158 ? 121.367 102.977 109.030 1.00 96.69 158 PHE C C 1
ATOM 6240 O O . PHE D 4 158 ? 120.562 102.127 108.650 1.00 98.07 158 PHE C O 1
ATOM 6248 N N . ASN D 4 168 ? 114.512 103.256 113.120 1.00 119.89 168 ASN C N 1
ATOM 6249 C CA . ASN D 4 168 ? 115.282 102.580 112.084 1.00 121.14 168 ASN C CA 1
ATOM 6250 C C . ASN D 4 168 ? 116.413 103.468 111.573 1.00 120.69 168 ASN C C 1
ATOM 6251 O O . ASN D 4 168 ? 117.487 102.978 111.225 1.00 119.15 168 ASN C O 1
ATOM 6256 N N . TRP D 4 169 ? 116.164 104.774 111.534 1.00 117.77 169 TRP C N 1
ATOM 6257 C CA . TRP D 4 169 ? 117.134 105.748 111.053 1.00 116.25 169 TRP C CA 1
ATOM 6258 C C . TRP D 4 169 ? 117.615 106.601 112.216 1.00 115.74 169 TRP C C 1
ATOM 6259 O O . TRP D 4 169 ? 116.811 107.266 112.877 1.00 116.93 169 TRP C O 1
ATOM 6270 N N . SER D 4 170 ? 118.920 106.581 112.461 1.00 103.30 170 SER C N 1
ATOM 6271 C CA . SER D 4 170 ? 119.515 107.360 113.537 1.00 104.29 170 SER C CA 1
ATOM 6272 C C . SER D 4 170 ? 120.988 107.618 113.246 1.00 105.08 170 SER C C 1
ATOM 6273 O O . SER D 4 170 ? 121.840 106.790 113.594 1.00 104.30 170 SER C O 1
ATOM 6276 N N . PRO D 4 171 ? 121.328 108.733 112.602 1.00 96.06 171 PRO C N 1
ATOM 6277 C CA . PRO D 4 171 ? 122.744 109.071 112.428 1.00 93.41 171 PRO C CA 1
ATOM 6278 C C . PRO D 4 171 ? 123.423 109.233 113.780 1.00 92.27 171 PRO C C 1
ATOM 6279 O O . PRO D 4 171 ? 122.841 109.761 114.729 1.00 92.42 171 PRO C O 1
ATOM 6283 N N . THR D 4 172 ? 124.669 108.773 113.860 1.00 77.29 172 THR C N 1
ATOM 6284 C CA . THR D 4 172 ? 125.381 108.757 115.131 1.00 78.10 172 THR C CA 1
ATOM 6285 C C . THR D 4 172 ? 126.859 109.003 114.875 1.00 76.21 172 THR C C 1
ATOM 6286 O O . THR D 4 172 ? 127.443 108.396 113.972 1.00 75.41 172 THR C O 1
ATOM 6290 N N . LEU D 4 173 ? 127.453 109.890 115.666 1.00 59.45 173 LEU C N 1
ATOM 6291 C CA . LEU D 4 173 ? 128.880 110.171 115.599 1.00 61.66 173 LEU C CA 1
ATOM 6292 C C . LEU D 4 173 ? 129.556 109.507 116.794 1.00 62.30 173 LEU C C 1
ATOM 6293 O O . LEU D 4 173 ? 129.242 109.826 117.946 1.00 61.13 173 LEU C O 1
ATOM 6298 N N . GLU D 4 174 ? 130.480 108.591 116.519 1.00 58.57 174 GLU C N 1
ATOM 6299 C CA . GLU D 4 174 ? 131.123 107.785 117.549 1.00 56.19 174 GLU C CA 1
ATOM 6300 C C . GLU D 4 174 ? 132.611 108.106 117.582 1.00 56.81 174 GLU C C 1
ATOM 6301 O O . GLU D 4 174 ? 133.280 108.065 116.545 1.00 58.96 174 GLU C O 1
ATOM 6307 N N . LEU D 4 175 ? 133.153 108.357 118.769 1.00 44.73 175 LEU C N 1
ATOM 6308 C CA . LEU D 4 175 ? 134.575 108.678 118.918 1.00 43.10 175 LEU C CA 1
ATOM 6309 C C . LEU D 4 175 ? 135.449 107.438 118.803 1.00 45.93 175 LEU C C 1
ATOM 6310 O O . LEU D 4 175 ? 135.023 106.343 119.150 1.00 46.94 175 LEU C O 1
ATOM 6312 N N . GLN D 4 176 ? 136.675 107.603 118.314 1.00 46.47 176 GLN C N 1
ATOM 6313 C CA . GLN D 4 176 ? 137.599 106.477 118.166 1.00 42.80 176 GLN C CA 1
ATOM 6314 C C . GLN D 4 176 ? 139.040 106.859 118.491 1.00 44.74 176 GLN C C 1
ATOM 6315 O O . GLN D 4 176 ? 139.945 106.049 118.311 1.00 48.54 176 GLN C O 1
ATOM 6317 N N . GLY D 4 177 ? 139.263 108.087 118.952 1.00 42.24 177 GLY C N 1
ATOM 6318 C CA . GLY D 4 177 ? 140.610 108.521 119.282 1.00 42.51 177 GLY C CA 1
ATOM 6319 C C . GLY D 4 177 ? 140.766 110.012 119.476 1.00 45.95 177 GLY C C 1
ATOM 6320 O O . GLY D 4 177 ? 139.859 110.761 119.179 1.00 49.79 177 GLY C O 1
ATOM 6321 N N . THR D 4 178 ? 141.923 110.431 119.977 1.00 38.75 178 THR C N 1
ATOM 6322 C CA . THR D 4 178 ? 142.217 111.837 120.211 1.00 37.94 178 THR C CA 1
ATOM 6323 C C . THR D 4 178 ? 143.711 112.080 120.398 1.00 41.85 178 THR C C 1
ATOM 6324 O O . THR D 4 178 ? 144.265 111.798 121.448 1.00 45.34 178 THR C O 1
ATOM 6328 N N . VAL D 4 179 ? 144.349 112.642 119.381 1.00 43.83 179 VAL C N 1
ATOM 6329 C CA . VAL D 4 179 ? 145.785 112.902 119.395 1.00 41.95 179 VAL C CA 1
ATOM 6330 C C . VAL D 4 179 ? 146.238 114.207 120.068 1.00 45.25 179 VAL C C 1
ATOM 6331 O O . VAL D 4 179 ? 146.513 115.200 119.408 1.00 50.92 179 VAL C O 1
ATOM 6335 N N . GLU D 4 180 ? 146.357 114.168 121.390 1.00 45.53 180 GLU C N 1
ATOM 6336 C CA . GLU D 4 180 ? 146.782 115.298 122.221 1.00 43.43 180 GLU C CA 1
ATOM 6337 C C . GLU D 4 180 ? 147.976 116.094 121.687 1.00 45.16 180 GLU C C 1
ATOM 6338 O O . GLU D 4 180 ? 148.943 115.526 121.195 1.00 50.84 180 GLU C O 1
ATOM 6344 N N . SER D 4 181 ? 147.926 117.415 121.832 1.00 39.15 181 SER C N 1
ATOM 6345 C CA . SER D 4 181 ? 148.997 118.275 121.347 1.00 43.68 181 SER C CA 1
ATOM 6346 C C . SER D 4 181 ? 150.231 118.098 122.225 1.00 47.56 181 SER C C 1
ATOM 6347 O O . SER D 4 181 ? 150.159 118.322 123.439 1.00 47.47 181 SER C O 1
ATOM 6350 N N . PRO D 4 182 ? 151.370 117.694 121.657 1.00 44.09 182 PRO C N 1
ATOM 6351 C CA . PRO D 4 182 ? 152.545 117.418 122.505 1.00 43.12 182 PRO C CA 1
ATOM 6352 C C . PRO D 4 182 ? 153.129 118.657 123.164 1.00 46.16 182 PRO C C 1
ATOM 6353 O O . PRO D 4 182 ? 153.751 118.554 124.229 1.00 44.99 182 PRO C O 1
ATOM 6357 N N . MET D 4 183 ? 152.949 119.828 122.560 1.00 51.25 183 MET C N 1
ATOM 6358 C CA . MET D 4 183 ? 153.602 121.033 123.045 1.00 46.97 183 MET C CA 1
ATOM 6359 C C . MET D 4 183 ? 152.986 121.491 124.367 1.00 47.37 183 MET C C 1
ATOM 6360 O O . MET D 4 183 ? 151.871 121.113 124.737 1.00 46.15 183 MET C O 1
ATOM 6365 N N . THR D 4 184 ? 153.742 122.321 125.084 1.00 54.13 184 THR C N 1
ATOM 6366 C CA . THR D 4 184 ? 153.298 122.949 126.323 1.00 53.51 184 THR C CA 1
ATOM 6367 C C . THR D 4 184 ? 154.032 124.273 126.499 1.00 50.97 184 THR C C 1
ATOM 6368 O O . THR D 4 184 ? 155.260 124.283 126.650 1.00 51.21 184 THR C O 1
ATOM 6372 N N . PRO D 4 185 ? 153.326 125.414 126.488 1.00 48.36 185 PRO C N 1
ATOM 6373 C CA . PRO D 4 185 ? 151.870 125.579 126.333 1.00 50.58 185 PRO C CA 1
ATOM 6374 C C . PRO D 4 185 ? 151.392 125.318 124.906 1.00 50.53 185 PRO C C 1
ATOM 6375 O O . PRO D 4 185 ? 152.136 125.490 123.944 1.00 45.67 185 PRO C O 1
ATOM 6379 N N . SER D 4 186 ? 150.139 124.902 124.755 1.00 44.70 186 SER C N 1
ATOM 6380 C CA . SER D 4 186 ? 149.619 124.511 123.454 1.00 41.80 186 SER C CA 1
ATOM 6381 C C . SER D 4 186 ? 149.184 125.729 122.641 1.00 41.00 186 SER C C 1
ATOM 6382 O O . SER D 4 186 ? 148.888 126.796 123.184 1.00 44.85 186 SER C O 1
ATOM 6385 N N . GLN D 4 187 ? 149.145 125.553 121.322 1.00 30.44 187 GLN C N 1
ATOM 6386 C CA . GLN D 4 187 ? 148.878 126.621 120.372 1.00 28.26 187 GLN C CA 1
ATOM 6387 C C . GLN D 4 187 ? 147.436 126.546 119.859 1.00 24.40 187 GLN C C 1
ATOM 6388 O O . GLN D 4 187 ? 146.599 125.808 120.385 1.00 21.35 187 GLN C O 1
ATOM 6394 N N . PHE D 4 188 ? 147.140 127.330 118.818 1.00 20.13 188 PHE C N 1
ATOM 6395 C CA . PHE D 4 188 ? 145.766 127.546 118.371 1.00 12.71 188 PHE C CA 1
ATOM 6396 C C . PHE D 4 188 ? 145.168 126.347 117.638 1.00 10.41 188 PHE C C 1
ATOM 6397 O O . PHE D 4 188 ? 143.941 126.202 117.632 1.00 16.92 188 PHE C O 1
ATOM 6405 N N . ALA D 4 189 ? 145.991 125.498 117.015 1.00 21.11 189 ALA C N 1
ATOM 6406 C CA . ALA D 4 189 ? 145.526 124.325 116.266 1.00 14.55 189 ALA C CA 1
ATOM 6407 C C . ALA D 4 189 ? 144.579 124.739 115.134 1.00 9.90 189 ALA C C 1
ATOM 6408 O O . ALA D 4 189 ? 143.382 124.447 115.134 1.00 11.80 189 ALA C O 1
ATOM 6410 N N . THR D 4 190 ? 145.164 125.445 114.163 1.00 15.55 190 THR C N 1
ATOM 6411 C CA . THR D 4 190 ? 144.381 126.072 113.101 1.00 14.81 190 THR C CA 1
ATOM 6412 C C . THR D 4 190 ? 143.660 125.041 112.234 1.00 17.48 190 THR C C 1
ATOM 6413 O O . THR D 4 190 ? 142.425 124.998 112.202 1.00 17.60 190 THR C O 1
ATOM 6417 N N . SER D 4 191 ? 144.410 124.203 111.521 1.00 7.71 191 SER C N 1
ATOM 6418 C CA . SER D 4 191 ? 143.859 123.395 110.439 1.00 12.60 191 SER C CA 1
ATOM 6419 C C . SER D 4 191 ? 143.942 121.902 110.758 1.00 18.70 191 SER C C 1
ATOM 6420 O O . SER D 4 191 ? 144.435 121.490 111.811 1.00 30.99 191 SER C O 1
ATOM 6423 N N . VAL D 4 192 ? 143.447 121.089 109.822 1.00 12.99 192 VAL C N 1
ATOM 6424 C CA . VAL D 4 192 ? 143.382 119.640 109.995 1.00 14.01 192 VAL C CA 1
ATOM 6425 C C . VAL D 4 192 ? 143.171 118.995 108.630 1.00 15.82 192 VAL C C 1
ATOM 6426 O O . VAL D 4 192 ? 142.755 119.651 107.675 1.00 21.08 192 VAL C O 1
ATOM 6430 N N . ASP D 4 193 ? 143.475 117.700 108.536 1.00 16.50 193 ASP C N 1
ATOM 6431 C CA . ASP D 4 193 ? 143.219 116.931 107.323 1.00 11.94 193 ASP C CA 1
ATOM 6432 C C . ASP D 4 193 ? 142.972 115.474 107.691 1.00 17.30 193 ASP C C 1
ATOM 6433 O O . ASP D 4 193 ? 143.394 115.001 108.748 1.00 34.35 193 ASP C O 1
ATOM 6438 N N . ILE D 4 194 ? 142.267 114.773 106.801 1.00 19.19 194 ILE C N 1
ATOM 6439 C CA . ILE D 4 194 ? 141.830 113.395 107.023 1.00 26.75 194 ILE C CA 1
ATOM 6440 C C . ILE D 4 194 ? 142.234 112.524 105.831 1.00 29.43 194 ILE C C 1
ATOM 6441 O O . ILE D 4 194 ? 141.491 111.629 105.413 1.00 30.21 194 ILE C O 1
ATOM 6446 N N . SER D 4 195 ? 143.406 112.803 105.256 1.00 33.74 195 SER C N 1
ATOM 6447 C CA . SER D 4 195 ? 143.877 112.187 104.015 1.00 31.64 195 SER C CA 1
ATOM 6448 C C . SER D 4 195 ? 143.618 110.685 103.911 1.00 32.72 195 SER C C 1
ATOM 6449 O O . SER D 4 195 ? 143.597 109.972 104.921 1.00 30.90 195 SER C O 1
ATOM 6452 N N . GLU D 4 196 ? 143.435 110.213 102.673 1.00 45.55 196 GLU C N 1
ATOM 6453 C CA . GLU D 4 196 ? 142.882 108.894 102.373 1.00 47.97 196 GLU C CA 1
ATOM 6454 C C . GLU D 4 196 ? 143.541 107.756 103.148 1.00 48.71 196 GLU C C 1
ATOM 6455 O O . GLU D 4 196 ? 142.891 107.084 103.957 1.00 47.83 196 GLU C O 1
ATOM 6461 N N . ARG D 4 197 ? 144.832 107.520 102.907 1.00 45.82 197 ARG C N 1
ATOM 6462 C CA . ARG D 4 197 ? 145.531 106.427 103.573 1.00 44.68 197 ARG C CA 1
ATOM 6463 C C . ARG D 4 197 ? 145.649 106.637 105.076 1.00 47.80 197 ARG C C 1
ATOM 6464 O O . ARG D 4 197 ? 145.883 105.669 105.808 1.00 47.55 197 ARG C O 1
ATOM 6472 N N . GLY D 4 198 ? 145.491 107.870 105.543 1.00 39.91 198 GLY C N 1
ATOM 6473 C CA . GLY D 4 198 ? 145.440 108.181 106.955 1.00 32.61 198 GLY C CA 1
ATOM 6474 C C . GLY D 4 198 ? 146.670 108.908 107.446 1.00 28.63 198 GLY C C 1
ATOM 6475 O O . GLY D 4 198 ? 147.674 108.288 107.807 1.00 25.49 198 GLY C O 1
ATOM 6476 N N . LEU D 4 199 ? 146.573 110.236 107.495 1.00 29.64 199 LEU C N 1
ATOM 6477 C CA . LEU D 4 199 ? 147.621 111.093 108.047 1.00 29.60 199 LEU C CA 1
ATOM 6478 C C . LEU D 4 199 ? 146.930 112.389 108.458 1.00 22.95 199 LEU C C 1
ATOM 6479 O O . LEU D 4 199 ? 146.680 113.255 107.615 1.00 19.55 199 LEU C O 1
ATOM 6484 N N . ILE D 4 200 ? 146.629 112.513 109.746 1.00 26.28 200 ILE C N 1
ATOM 6485 C CA . ILE D 4 200 ? 145.851 113.657 110.247 1.00 25.27 200 ILE C CA 1
ATOM 6486 C C . ILE D 4 200 ? 146.857 114.771 110.510 1.00 25.32 200 ILE C C 1
ATOM 6487 O O . ILE D 4 200 ? 147.374 114.955 111.614 1.00 25.35 200 ILE C O 1
ATOM 6492 N N . ALA D 4 201 ? 147.136 115.543 109.461 1.00 20.85 201 ALA C N 1
ATOM 6493 C CA . ALA D 4 201 ? 148.089 116.648 109.537 1.00 16.85 201 ALA C CA 1
ATOM 6494 C C . ALA D 4 201 ? 147.423 117.821 110.247 1.00 6.35 201 ALA C C 1
ATOM 6495 O O . ALA D 4 201 ? 146.850 118.725 109.635 1.00 17.64 201 ALA C O 1
ATOM 6497 N N . THR D 4 202 ? 147.499 117.799 111.572 1.00 5.04 202 THR C N 1
ATOM 6498 C CA . THR D 4 202 ? 146.929 118.861 112.395 1.00 16.49 202 THR C CA 1
ATOM 6499 C C . THR D 4 202 ? 147.891 120.040 112.418 1.00 10.99 202 THR C C 1
ATOM 6500 O O . THR D 4 202 ? 148.902 120.020 113.123 1.00 21.67 202 THR C O 1
ATOM 6504 N N . GLY D 4 203 ? 147.582 121.076 111.648 1.00 10.57 203 GLY C N 1
ATOM 6505 C CA . GLY D 4 203 ? 148.374 122.289 111.678 1.00 11.43 203 GLY C CA 1
ATOM 6506 C C . GLY D 4 203 ? 148.195 123.034 112.986 1.00 11.77 203 GLY C C 1
ATOM 6507 O O . GLY D 4 203 ? 147.293 122.771 113.780 1.00 30.80 203 GLY C O 1
ATOM 6508 N N . PHE D 4 204 ? 149.085 123.995 113.213 1.00 0.00 204 PHE C N 1
ATOM 6509 C CA . PHE D 4 204 ? 149.099 124.728 114.472 1.00 2.78 204 PHE C CA 1
ATOM 6510 C C . PHE D 4 204 ? 149.347 126.203 114.177 1.00 3.50 204 PHE C C 1
ATOM 6511 O O . PHE D 4 204 ? 149.430 126.622 113.019 1.00 11.95 204 PHE C O 1
ATOM 6519 N N . ASN D 4 205 ? 149.466 126.996 115.240 1.00 3.63 205 ASN C N 1
ATOM 6520 C CA . ASN D 4 205 ? 149.650 128.434 115.113 1.00 4.17 205 ASN C CA 1
ATOM 6521 C C . ASN D 4 205 ? 151.105 128.841 114.933 1.00 14.73 205 ASN C C 1
ATOM 6522 O O . ASN D 4 205 ? 151.371 130.012 114.645 1.00 6.87 205 ASN C O 1
ATOM 6527 N N . ASN D 4 206 ? 152.054 127.920 115.117 1.00 27.93 206 ASN C N 1
ATOM 6528 C CA . ASN D 4 206 ? 153.454 128.208 114.812 1.00 15.65 206 ASN C CA 1
ATOM 6529 C C . ASN D 4 206 ? 154.123 126.893 114.415 1.00 16.02 206 ASN C C 1
ATOM 6530 O O . ASN D 4 206 ? 154.641 126.180 115.277 1.00 17.06 206 ASN C O 1
ATOM 6535 N N . GLY D 4 207 ? 154.134 126.606 113.115 1.00 10.89 207 GLY C N 1
ATOM 6536 C CA . GLY D 4 207 ? 154.710 125.373 112.617 1.00 20.42 207 GLY C CA 1
ATOM 6537 C C . GLY D 4 207 ? 154.123 124.135 113.262 1.00 14.96 207 GLY C C 1
ATOM 6538 O O . GLY D 4 207 ? 152.899 123.988 113.337 1.00 14.76 207 GLY C O 1
ATOM 6539 N N . THR D 4 208 ? 155.005 123.249 113.738 1.00 31.65 208 THR C N 1
ATOM 6540 C CA . THR D 4 208 ? 154.693 121.987 114.412 1.00 32.86 208 THR C CA 1
ATOM 6541 C C . THR D 4 208 ? 153.436 121.313 113.869 1.00 32.87 208 THR C C 1
ATOM 6542 O O . THR D 4 208 ? 152.458 121.119 114.598 1.00 31.57 208 THR C O 1
ATOM 6546 N N . VAL D 4 209 ? 153.461 120.940 112.593 1.00 28.99 209 VAL C N 1
ATOM 6547 C CA . VAL D 4 209 ? 152.332 120.262 111.970 1.00 21.48 209 VAL C CA 1
ATOM 6548 C C . VAL D 4 209 ? 152.299 118.814 112.441 1.00 18.44 209 VAL C C 1
ATOM 6549 O O . VAL D 4 209 ? 153.047 117.966 111.940 1.00 20.47 209 VAL C O 1
ATOM 6553 N N . GLN D 4 210 ? 151.439 118.529 113.416 1.00 15.79 210 GLN C N 1
ATOM 6554 C CA . GLN D 4 210 ? 151.303 117.175 113.934 1.00 24.93 210 GLN C CA 1
ATOM 6555 C C . GLN D 4 210 ? 150.824 116.229 112.841 1.00 37.50 210 GLN C C 1
ATOM 6556 O O . GLN D 4 210 ? 149.882 116.524 112.102 1.00 50.34 210 GLN C O 1
ATOM 6562 N N . ILE D 4 211 ? 151.482 115.076 112.744 1.00 33.19 211 ILE C N 1
ATOM 6563 C CA . ILE D 4 211 ? 151.149 114.053 111.760 1.00 36.12 211 ILE C CA 1
ATOM 6564 C C . ILE D 4 211 ? 150.838 112.764 112.505 1.00 41.17 211 ILE C C 1
ATOM 6565 O O . ILE D 4 211 ? 151.645 112.306 113.321 1.00 52.74 211 ILE C O 1
ATOM 6570 N N . SER D 4 212 ? 149.672 112.183 112.227 1.00 29.61 212 SER C N 1
ATOM 6571 C CA . SER D 4 212 ? 149.232 110.985 112.932 1.00 32.21 212 SER C CA 1
ATOM 6572 C C . SER D 4 212 ? 148.748 109.921 111.957 1.00 34.81 212 SER C C 1
ATOM 6573 O O . SER D 4 212 ? 148.959 110.038 110.746 1.00 34.80 212 SER C O 1
ATOM 6576 N N . GLU D 4 213 ? 148.109 108.875 112.477 1.00 42.31 213 GLU C N 1
ATOM 6577 C CA . GLU D 4 213 ? 147.529 107.816 111.665 1.00 42.94 213 GLU C CA 1
ATOM 6578 C C . GLU D 4 213 ? 146.086 107.591 112.091 1.00 43.32 213 GLU C C 1
ATOM 6579 O O . GLU D 4 213 ? 145.766 107.645 113.282 1.00 42.75 213 GLU C O 1
ATOM 6585 N N . LEU D 4 214 ? 145.219 107.334 111.109 1.00 45.50 214 LEU C N 1
ATOM 6586 C CA . LEU D 4 214 ? 143.791 107.221 111.391 1.00 46.48 214 LEU C CA 1
ATOM 6587 C C . LEU D 4 214 ? 143.452 105.933 112.133 1.00 49.78 214 LEU C C 1
ATOM 6588 O O . LEU D 4 214 ? 142.455 105.888 112.863 1.00 49.01 214 LEU C O 1
ATOM 6593 N N . SER D 4 215 ? 144.254 104.884 111.962 1.00 56.02 215 SER C N 1
ATOM 6594 C CA . SER D 4 215 ? 143.997 103.601 112.599 1.00 58.43 215 SER C CA 1
ATOM 6595 C C . SER D 4 215 ? 144.961 103.293 113.735 1.00 58.17 215 SER C C 1
ATOM 6596 O O . SER D 4 215 ? 144.881 102.210 114.321 1.00 56.87 215 SER C O 1
ATOM 6599 N N . THR D 4 216 ? 145.867 104.209 114.062 1.00 58.81 216 THR C N 1
ATOM 6600 C CA . THR D 4 216 ? 146.862 103.988 115.101 1.00 56.80 216 THR C CA 1
ATOM 6601 C C . THR D 4 216 ? 146.891 105.072 116.167 1.00 57.72 216 THR C C 1
ATOM 6602 O O . THR D 4 216 ? 147.250 104.778 117.310 1.00 60.41 216 THR C O 1
ATOM 6606 N N . LEU D 4 217 ? 146.523 106.310 115.826 1.00 53.43 217 LEU C N 1
ATOM 6607 C CA . LEU D 4 217 ? 146.519 107.448 116.746 1.00 52.18 217 LEU C CA 1
ATOM 6608 C C . LEU D 4 217 ? 147.895 107.717 117.348 1.00 56.36 217 LEU C C 1
ATOM 6609 O O . LEU D 4 217 ? 148.011 108.434 118.346 1.00 56.75 217 LEU C O 1
ATOM 6614 N N . ARG D 4 218 ? 148.943 107.157 116.753 1.00 56.82 218 ARG C N 1
ATOM 6615 C CA . ARG D 4 218 ? 150.309 107.345 117.226 1.00 57.69 218 ARG C CA 1
ATOM 6616 C C . ARG D 4 218 ? 151.040 108.274 116.269 1.00 56.61 218 ARG C C 1
ATOM 6617 O O . ARG D 4 218 ? 151.202 107.930 115.087 1.00 54.26 218 ARG C O 1
ATOM 6625 N N . PRO D 4 219 ? 151.475 109.461 116.717 1.00 53.21 219 PRO C N 1
ATOM 6626 C CA . PRO D 4 219 ? 152.151 110.400 115.809 1.00 52.11 219 PRO C CA 1
ATOM 6627 C C . PRO D 4 219 ? 153.340 109.785 115.087 1.00 54.37 219 PRO C C 1
ATOM 6628 O O . PRO D 4 219 ? 154.339 109.423 115.716 1.00 57.44 219 PRO C O 1
ATOM 6632 N N . LEU D 4 220 ? 153.238 109.666 113.761 1.00 53.31 220 LEU C N 1
ATOM 6633 C CA . LEU D 4 220 ? 154.317 109.071 112.981 1.00 52.94 220 LEU C CA 1
ATOM 6634 C C . LEU D 4 220 ? 155.527 110.000 112.958 1.00 52.58 220 LEU C C 1
ATOM 6635 O O . LEU D 4 220 ? 156.665 109.573 113.182 1.00 53.59 220 LEU C O 1
ATOM 6640 N N . TYR D 4 221 ? 155.290 111.283 112.688 1.00 42.14 221 TYR C N 1
ATOM 6641 C CA . TYR D 4 221 ? 156.280 112.334 112.839 1.00 47.81 221 TYR C CA 1
ATOM 6642 C C . TYR D 4 221 ? 155.685 113.487 113.652 1.00 51.31 221 TYR C C 1
ATOM 6643 O O . TYR D 4 221 ? 154.480 113.503 113.943 1.00 46.90 221 TYR C O 1
ATOM 6652 N N . ASN D 4 222 ? 156.532 114.449 114.013 1.00 54.10 222 ASN C N 1
ATOM 6653 C CA . ASN D 4 222 ? 156.097 115.733 114.548 1.00 43.76 222 ASN C CA 1
ATOM 6654 C C . ASN D 4 222 ? 156.917 116.837 113.896 1.00 43.31 222 ASN C C 1
ATOM 6655 O O . ASN D 4 222 ? 158.066 117.079 114.282 1.00 48.84 222 ASN C O 1
ATOM 6660 N N . PHE D 4 223 ? 156.337 117.507 112.909 1.00 39.87 223 PHE C N 1
ATOM 6661 C CA . PHE D 4 223 ? 157.062 118.463 112.088 1.00 42.95 223 PHE C CA 1
ATOM 6662 C C . PHE D 4 223 ? 157.273 119.766 112.856 1.00 44.02 223 PHE C C 1
ATOM 6663 O O . PHE D 4 223 ? 156.943 119.881 114.039 1.00 36.83 223 PHE C O 1
ATOM 6671 N N . GLU D 4 224 ? 157.850 120.756 112.182 1.00 42.21 224 GLU C N 1
ATOM 6672 C CA . GLU D 4 224 ? 158.050 122.089 112.735 1.00 39.12 224 GLU C CA 1
ATOM 6673 C C . GLU D 4 224 ? 158.362 123.030 111.579 1.00 42.51 224 GLU C C 1
ATOM 6674 O O . GLU D 4 224 ? 158.550 122.601 110.437 1.00 44.65 224 GLU C O 1
ATOM 6680 N N . SER D 4 225 ? 158.415 124.324 111.884 1.00 47.53 225 SER C N 1
ATOM 6681 C CA . SER D 4 225 ? 158.730 125.334 110.878 1.00 45.94 225 SER C CA 1
ATOM 6682 C C . SER D 4 225 ? 160.204 125.232 110.502 1.00 51.66 225 SER C C 1
ATOM 6683 O O . SER D 4 225 ? 161.083 125.397 111.354 1.00 52.47 225 SER C O 1
ATOM 6686 N N . GLN D 4 226 ? 160.479 124.959 109.223 1.00 59.77 226 GLN C N 1
ATOM 6687 C CA . GLN D 4 226 ? 161.862 124.846 108.771 1.00 60.29 226 GLN C CA 1
ATOM 6688 C C . GLN D 4 226 ? 162.607 126.171 108.871 1.00 59.97 226 GLN C C 1
ATOM 6689 O O . GLN D 4 226 ? 163.838 126.194 108.766 1.00 55.04 226 GLN C O 1
ATOM 6695 N N . HIS D 4 227 ? 161.887 127.276 109.056 1.00 66.35 227 HIS C N 1
ATOM 6696 C CA . HIS D 4 227 ? 162.512 128.587 109.190 1.00 65.51 227 HIS C CA 1
ATOM 6697 C C . HIS D 4 227 ? 163.445 128.579 110.393 1.00 63.42 227 HIS C C 1
ATOM 6698 O O . HIS D 4 227 ? 163.046 128.194 111.497 1.00 61.69 227 HIS C O 1
ATOM 6705 N N . SER D 4 228 ? 164.690 129.004 110.185 1.00 74.81 228 SER C N 1
ATOM 6706 C CA . SER D 4 228 ? 165.667 129.041 111.266 1.00 76.88 228 SER C CA 1
ATOM 6707 C C . SER D 4 228 ? 166.060 130.477 111.581 1.00 76.46 228 SER C C 1
ATOM 6708 O O . SER D 4 228 ? 167.170 130.737 112.057 1.00 75.22 228 SER C O 1
ATOM 6711 N N . MET D 4 229 ? 165.151 131.413 111.324 1.00 73.65 229 MET C N 1
ATOM 6712 C CA . MET D 4 229 ? 165.380 132.817 111.618 1.00 72.23 229 MET C CA 1
ATOM 6713 C C . MET D 4 229 ? 165.048 133.109 113.081 1.00 74.29 229 MET C C 1
ATOM 6714 O O . MET D 4 229 ? 164.835 132.204 113.893 1.00 74.91 229 MET C O 1
ATOM 6719 N N . ILE D 4 230 ? 165.013 134.397 113.426 1.00 68.04 230 ILE C N 1
ATOM 6720 C CA . ILE D 4 230 ? 164.748 134.835 114.793 1.00 67.43 230 ILE C CA 1
ATOM 6721 C C . ILE D 4 230 ? 163.362 134.377 115.230 1.00 65.22 230 ILE C C 1
ATOM 6722 O O . ILE D 4 230 ? 162.497 134.091 114.395 1.00 61.56 230 ILE C O 1
ATOM 6727 N N . ASN D 4 231 ? 163.148 134.301 116.544 1.00 61.62 231 ASN C N 1
ATOM 6728 C CA . ASN D 4 231 ? 161.871 133.865 117.096 1.00 63.28 231 ASN C CA 1
ATOM 6729 C C . ASN D 4 231 ? 160.750 134.811 116.689 1.00 64.25 231 ASN C C 1
ATOM 6730 O O . ASN D 4 231 ? 160.831 136.021 116.924 1.00 67.53 231 ASN C O 1
ATOM 6735 N N . ASN D 4 232 ? 159.702 134.268 116.080 1.00 51.54 232 ASN C N 1
ATOM 6736 C CA . ASN D 4 232 ? 158.585 135.068 115.597 1.00 53.22 232 ASN C CA 1
ATOM 6737 C C . ASN D 4 232 ? 157.326 134.213 115.680 1.00 52.22 232 ASN C C 1
ATOM 6738 O O . ASN D 4 232 ? 157.321 133.148 116.307 1.00 50.28 232 ASN C O 1
ATOM 6743 N N . SER D 4 233 ? 156.251 134.677 115.047 1.00 43.47 233 SER C N 1
ATOM 6744 C CA . SER D 4 233 ? 154.969 133.976 115.051 1.00 35.09 233 SER C CA 1
ATOM 6745 C C . SER D 4 233 ? 154.551 133.723 113.605 1.00 33.67 233 SER C C 1
ATOM 6746 O O . SER D 4 233 ? 153.752 134.471 113.038 1.00 35.75 233 SER C O 1
ATOM 6749 N N . ASN D 4 234 ? 155.078 132.650 113.017 1.00 27.30 234 ASN C N 1
ATOM 6750 C CA . ASN D 4 234 ? 154.749 132.249 111.651 1.00 28.14 234 ASN C CA 1
ATOM 6751 C C . ASN D 4 234 ? 153.655 131.189 111.728 1.00 32.51 234 ASN C C 1
ATOM 6752 O O . ASN D 4 234 ? 153.922 130.025 112.037 1.00 30.70 234 ASN C O 1
ATOM 6757 N N . SER D 4 235 ? 152.421 131.594 111.442 1.00 22.34 235 SER C N 1
ATOM 6758 C CA . SER D 4 235 ? 151.274 130.717 111.608 1.00 8.82 235 SER C CA 1
ATOM 6759 C C . SER D 4 235 ? 151.062 129.850 110.369 1.00 9.80 235 SER C C 1
ATOM 6760 O O . SER D 4 235 ? 151.550 130.142 109.276 1.00 23.97 235 SER C O 1
ATOM 6763 N N . ILE D 4 236 ? 150.309 128.768 110.555 1.00 0.00 236 ILE C N 1
ATOM 6764 C CA . ILE D 4 236 ? 149.936 127.856 109.481 1.00 1.58 236 ILE C CA 1
ATOM 6765 C C . ILE D 4 236 ? 148.470 128.092 109.153 1.00 21.32 236 ILE C C 1
ATOM 6766 O O . ILE D 4 236 ? 147.611 128.029 110.040 1.00 17.22 236 ILE C O 1
ATOM 6771 N N . ARG D 4 237 ? 148.184 128.356 107.880 1.00 26.32 237 ARG C N 1
ATOM 6772 C CA . ARG D 4 237 ? 146.829 128.669 107.446 1.00 9.32 237 ARG C CA 1
ATOM 6773 C C . ARG D 4 237 ? 146.111 127.498 106.791 1.00 14.08 237 ARG C C 1
ATOM 6774 O O . ARG D 4 237 ? 144.882 127.418 106.880 1.00 25.58 237 ARG C O 1
ATOM 6782 N N . SER D 4 238 ? 146.833 126.591 106.137 1.00 9.13 238 SER C N 1
ATOM 6783 C CA . SER D 4 238 ? 146.195 125.459 105.483 1.00 14.50 238 SER C CA 1
ATOM 6784 C C . SER D 4 238 ? 147.162 124.288 105.409 1.00 18.78 238 SER C C 1
ATOM 6785 O O . SER D 4 238 ? 148.373 124.470 105.260 1.00 28.51 238 SER C O 1
ATOM 6788 N N . VAL D 4 239 ? 146.606 123.081 105.509 1.00 26.02 239 VAL C N 1
ATOM 6789 C CA . VAL D 4 239 ? 147.360 121.846 105.326 1.00 15.36 239 VAL C CA 1
ATOM 6790 C C . VAL D 4 239 ? 146.548 120.904 104.443 1.00 22.51 239 VAL C C 1
ATOM 6791 O O . VAL D 4 239 ? 145.523 120.358 104.867 1.00 34.04 239 VAL C O 1
ATOM 6795 N N . LYS D 4 240 ? 146.989 120.720 103.203 1.00 17.86 240 LYS C N 1
ATOM 6796 C CA . LYS D 4 240 ? 146.266 119.912 102.235 1.00 24.07 240 LYS C CA 1
ATOM 6797 C C . LYS D 4 240 ? 147.152 118.778 101.739 1.00 24.05 240 LYS C C 1
ATOM 6798 O O . LYS D 4 240 ? 148.369 118.933 101.608 1.00 34.60 240 LYS C O 1
ATOM 6804 N N . PHE D 4 241 ? 146.530 117.636 101.461 1.00 20.17 241 PHE C N 1
ATOM 6805 C CA . PHE D 4 241 ? 147.235 116.464 100.973 1.00 16.51 241 PHE C CA 1
ATOM 6806 C C . PHE D 4 241 ? 147.066 116.349 99.460 1.00 19.91 241 PHE C C 1
ATOM 6807 O O . PHE D 4 241 ? 146.513 117.234 98.802 1.00 22.59 241 PHE C O 1
ATOM 6815 N N . SER D 4 242 ? 147.545 115.235 98.900 1.00 39.51 242 SER C N 1
ATOM 6816 C CA . SER D 4 242 ? 147.448 114.835 97.507 1.00 45.48 242 SER C CA 1
ATOM 6817 C C . SER D 4 242 ? 146.408 113.732 97.343 1.00 49.29 242 SER C C 1
ATOM 6818 O O . SER D 4 242 ? 146.207 112.921 98.252 1.00 48.09 242 SER C O 1
ATOM 6821 N N . PRO D 4 243 ? 145.713 113.690 96.201 1.00 51.94 243 PRO C N 1
ATOM 6822 C CA . PRO D 4 243 ? 144.742 112.605 95.978 1.00 49.39 243 PRO C CA 1
ATOM 6823 C C . PRO D 4 243 ? 145.362 111.220 96.033 1.00 49.16 243 PRO C C 1
ATOM 6824 O O . PRO D 4 243 ? 144.708 110.276 96.493 1.00 50.81 243 PRO C O 1
ATOM 6828 N N . GLN D 4 244 ? 146.603 111.067 95.574 1.00 53.68 244 GLN C N 1
ATOM 6829 C CA . GLN D 4 244 ? 147.292 109.785 95.653 1.00 55.23 244 GLN C CA 1
ATOM 6830 C C . GLN D 4 244 ? 147.630 109.425 97.097 1.00 55.35 244 GLN C C 1
ATOM 6831 O O . GLN D 4 244 ? 147.353 108.308 97.545 1.00 58.19 244 GLN C O 1
ATOM 6837 N N . GLY D 4 245 ? 148.214 110.364 97.839 1.00 40.43 245 GLY C N 1
ATOM 6838 C CA . GLY D 4 245 ? 148.558 110.125 99.226 1.00 43.84 245 GLY C CA 1
ATOM 6839 C C . GLY D 4 245 ? 150.041 110.247 99.509 1.00 47.63 245 GLY C C 1
ATOM 6840 O O . GLY D 4 245 ? 150.523 109.763 100.537 1.00 51.23 245 GLY C O 1
ATOM 6841 N N . SER D 4 246 ? 150.776 110.893 98.603 1.00 46.20 246 SER C N 1
ATOM 6842 C CA . SER D 4 246 ? 152.221 111.049 98.737 1.00 47.18 246 SER C CA 1
ATOM 6843 C C . SER D 4 246 ? 152.607 112.459 99.174 1.00 47.47 246 SER C C 1
ATOM 6844 O O . SER D 4 246 ? 153.314 112.633 100.171 1.00 48.67 246 SER C O 1
ATOM 6847 N N . LEU D 4 247 ? 152.155 113.471 98.441 1.00 40.43 247 LEU C N 1
ATOM 6848 C CA . LEU D 4 247 ? 152.547 114.842 98.720 1.00 31.68 247 LEU C CA 1
ATOM 6849 C C . LEU D 4 247 ? 151.789 115.391 99.926 1.00 26.83 247 LEU C C 1
ATOM 6850 O O . LEU D 4 247 ? 150.820 114.804 100.414 1.00 33.58 247 LEU C O 1
ATOM 6855 N N . LEU D 4 248 ? 152.257 116.543 100.411 1.00 22.99 248 LEU C N 1
ATOM 6856 C CA . LEU D 4 248 ? 151.591 117.244 101.508 1.00 24.70 248 LEU C CA 1
ATOM 6857 C C . LEU D 4 248 ? 151.956 118.724 101.393 1.00 19.14 248 LEU C C 1
ATOM 6858 O O . LEU D 4 248 ? 153.071 119.117 101.745 1.00 22.67 248 LEU C O 1
ATOM 6863 N N . ALA D 4 249 ? 151.023 119.519 100.880 1.00 18.23 249 ALA C N 1
ATOM 6864 C CA . ALA D 4 249 ? 151.240 120.954 100.778 1.00 24.02 249 ALA C CA 1
ATOM 6865 C C . ALA D 4 249 ? 151.108 121.610 102.145 1.00 23.06 249 ALA C C 1
ATOM 6866 O O . ALA D 4 249 ? 150.267 121.223 102.961 1.00 31.00 249 ALA C O 1
ATOM 6868 N N . ILE D 4 250 ? 151.949 122.610 102.394 1.00 21.61 250 ILE C N 1
ATOM 6869 C CA . ILE D 4 250 ? 151.963 123.339 103.657 1.00 17.82 250 ILE C CA 1
ATOM 6870 C C . ILE D 4 250 ? 151.952 124.819 103.299 1.00 16.45 250 ILE C C 1
ATOM 6871 O O . ILE D 4 250 ? 152.852 125.303 102.603 1.00 32.07 250 ILE C O 1
ATOM 6876 N N . ALA D 4 251 ? 150.937 125.539 103.761 1.00 2.56 251 ALA C N 1
ATOM 6877 C CA . ALA D 4 251 ? 150.827 126.972 103.533 1.00 6.52 251 ALA C CA 1
ATOM 6878 C C . ALA D 4 251 ? 150.974 127.708 104.856 1.00 17.34 251 ALA C C 1
ATOM 6879 O O . ALA D 4 251 ? 150.213 127.461 105.797 1.00 24.56 251 ALA C O 1
ATOM 6881 N N . HIS D 4 252 ? 151.948 128.611 104.924 1.00 22.64 252 HIS C N 1
ATOM 6882 C CA . HIS D 4 252 ? 152.159 129.421 106.115 1.00 18.05 252 HIS C CA 1
ATOM 6883 C C . HIS D 4 252 ? 152.499 130.840 105.677 1.00 19.61 252 HIS C C 1
ATOM 6884 O O . HIS D 4 252 ? 152.445 131.177 104.490 1.00 28.76 252 HIS C O 1
ATOM 6891 N N . ASP D 4 253 ? 152.852 131.678 106.649 1.00 16.51 253 ASP C N 1
ATOM 6892 C CA . ASP D 4 253 ? 153.192 133.069 106.398 1.00 24.90 253 ASP C CA 1
ATOM 6893 C C . ASP D 4 253 ? 154.422 133.440 107.210 1.00 27.24 253 ASP C C 1
ATOM 6894 O O . ASP D 4 253 ? 154.571 132.999 108.353 1.00 28.97 253 ASP C O 1
ATOM 6899 N N . SER D 4 254 ? 155.306 134.238 106.618 1.00 30.20 254 SER C N 1
ATOM 6900 C CA . SER D 4 254 ? 156.429 134.791 107.372 1.00 33.96 254 SER C CA 1
ATOM 6901 C C . SER D 4 254 ? 156.077 136.159 107.948 1.00 38.50 254 SER C C 1
ATOM 6902 O O . SER D 4 254 ? 156.828 137.128 107.835 1.00 34.87 254 SER C O 1
ATOM 6905 N N . ASN D 4 255 ? 154.887 136.232 108.549 1.00 44.38 255 ASN C N 1
ATOM 6906 C CA . ASN D 4 255 ? 154.414 137.354 109.355 1.00 43.55 255 ASN C CA 1
ATOM 6907 C C . ASN D 4 255 ? 154.147 138.610 108.531 1.00 47.11 255 ASN C C 1
ATOM 6908 O O . ASN D 4 255 ? 153.548 139.566 109.035 1.00 50.56 255 ASN C O 1
ATOM 6913 N N . SER D 4 256 ? 154.576 138.626 107.273 1.00 49.84 256 SER C N 1
ATOM 6914 C CA . SER D 4 256 ? 154.166 139.692 106.367 1.00 48.87 256 SER C CA 1
ATOM 6915 C C . SER D 4 256 ? 153.972 139.230 104.931 1.00 46.14 256 SER C C 1
ATOM 6916 O O . SER D 4 256 ? 153.622 140.059 104.087 1.00 45.95 256 SER C O 1
ATOM 6919 N N . PHE D 4 257 ? 154.175 137.952 104.618 1.00 37.22 257 PHE C N 1
ATOM 6920 C CA . PHE D 4 257 ? 154.109 137.460 103.250 1.00 38.30 257 PHE C CA 1
ATOM 6921 C C . PHE D 4 257 ? 153.468 136.080 103.259 1.00 40.29 257 PHE C C 1
ATOM 6922 O O . PHE D 4 257 ? 153.060 135.568 104.304 1.00 44.99 257 PHE C O 1
ATOM 6930 N N . GLY D 4 258 ? 153.375 135.476 102.078 1.00 32.96 258 GLY C N 1
ATOM 6931 C CA . GLY D 4 258 ? 152.855 134.129 101.963 1.00 26.99 258 GLY C CA 1
ATOM 6932 C C . GLY D 4 258 ? 153.850 133.165 101.351 1.00 29.10 258 GLY C C 1
ATOM 6933 O O . GLY D 4 258 ? 154.467 133.470 100.327 1.00 46.58 258 GLY C O 1
ATOM 6934 N N . CYS D 4 259 ? 154.023 132.000 101.970 1.00 19.31 259 CYS C N 1
ATOM 6935 C CA . CYS D 4 259 ? 154.959 130.999 101.481 1.00 33.24 259 CYS C CA 1
ATOM 6936 C C . CYS D 4 259 ? 154.306 129.625 101.533 1.00 29.22 259 CYS C C 1
ATOM 6937 O O . CYS D 4 259 ? 153.484 129.345 102.410 1.00 34.92 259 CYS C O 1
ATOM 6940 N N . ILE D 4 260 ? 154.677 128.771 100.581 1.00 29.28 260 ILE C N 1
ATOM 6941 C CA . ILE D 4 260 ? 154.196 127.396 100.519 1.00 30.24 260 ILE C CA 1
ATOM 6942 C C . ILE D 4 260 ? 155.391 126.471 100.339 1.00 38.09 260 ILE C C 1
ATOM 6943 O O . ILE D 4 260 ? 156.164 126.619 99.385 1.00 43.03 260 ILE C O 1
ATOM 6948 N N . THR D 4 261 ? 155.543 125.517 101.257 1.00 36.60 261 THR C N 1
ATOM 6949 C CA . THR D 4 261 ? 156.659 124.575 101.236 1.00 31.48 261 THR C CA 1
ATOM 6950 C C . THR D 4 261 ? 156.114 123.160 101.349 1.00 32.36 261 THR C C 1
ATOM 6951 O O . THR D 4 261 ? 155.377 122.854 102.290 1.00 37.44 261 THR C O 1
ATOM 6955 N N . LEU D 4 262 ? 156.475 122.300 100.399 1.00 39.28 262 LEU C N 1
ATOM 6956 C CA . LEU D 4 262 ? 155.993 120.924 100.405 1.00 39.57 262 LEU C CA 1
ATOM 6957 C C . LEU D 4 262 ? 156.688 120.095 101.481 1.00 44.05 262 LEU C C 1
ATOM 6958 O O . LEU D 4 262 ? 157.888 120.234 101.729 1.00 51.59 262 LEU C O 1
ATOM 6963 N N . TYR D 4 263 ? 155.912 119.215 102.116 1.00 41.88 263 TYR C N 1
ATOM 6964 C CA . TYR D 4 263 ? 156.398 118.280 103.135 1.00 42.46 263 TYR C CA 1
ATOM 6965 C C . TYR D 4 263 ? 156.058 116.868 102.662 1.00 41.40 263 TYR C C 1
ATOM 6966 O O . TYR D 4 263 ? 155.063 116.287 103.101 1.00 49.28 263 TYR C O 1
ATOM 6975 N N . GLU D 4 264 ? 156.894 116.305 101.791 1.00 37.80 264 GLU C N 1
ATOM 6976 C CA . GLU D 4 264 ? 156.605 114.992 101.224 1.00 40.79 264 GLU C CA 1
ATOM 6977 C C . GLU D 4 264 ? 156.750 113.919 102.294 1.00 45.00 264 GLU C C 1
ATOM 6978 O O . GLU D 4 264 ? 157.741 113.887 103.028 1.00 54.79 264 GLU C O 1
ATOM 6984 N N . THR D 4 265 ? 155.764 113.031 102.371 1.00 38.51 265 THR C N 1
ATOM 6985 C CA . THR D 4 265 ? 155.768 111.959 103.360 1.00 44.17 265 THR C CA 1
ATOM 6986 C C . THR D 4 265 ? 156.598 110.771 102.891 1.00 46.68 265 THR C C 1
ATOM 6987 O O . THR D 4 265 ? 157.477 110.296 103.607 1.00 45.03 265 THR C O 1
ATOM 6991 N N . GLY D 4 268 ? 159.578 119.031 108.791 1.00 50.69 268 GLY C N 1
ATOM 6992 C CA . GLY D 4 268 ? 159.177 118.103 107.751 1.00 53.56 268 GLY C CA 1
ATOM 6993 C C . GLY D 4 268 ? 160.170 118.017 106.612 1.00 53.22 268 GLY C C 1
ATOM 6994 O O . GLY D 4 268 ? 161.016 118.894 106.452 1.00 54.06 268 GLY C O 1
ATOM 6995 N N . GLU D 4 269 ? 160.069 116.958 105.816 1.00 49.41 269 GLU C N 1
ATOM 6996 C CA . GLU D 4 269 ? 160.986 116.784 104.699 1.00 50.12 269 GLU C CA 1
ATOM 6997 C C . GLU D 4 269 ? 160.621 117.730 103.561 1.00 49.89 269 GLU C C 1
ATOM 6998 O O . GLU D 4 269 ? 159.537 117.643 102.979 1.00 51.42 269 GLU C O 1
ATOM 7004 N N . ARG D 4 270 ? 161.548 118.628 103.236 1.00 48.93 270 ARG C N 1
ATOM 7005 C CA . ARG D 4 270 ? 161.270 119.711 102.301 1.00 48.35 270 ARG C CA 1
ATOM 7006 C C . ARG D 4 270 ? 161.542 119.273 100.867 1.00 50.57 270 ARG C C 1
ATOM 7007 O O . ARG D 4 270 ? 162.610 118.730 100.566 1.00 53.37 270 ARG C O 1
ATOM 7015 N N . ILE D 4 271 ? 160.573 119.511 99.982 1.00 46.82 271 ILE C N 1
ATOM 7016 C CA . ILE D 4 271 ? 160.756 119.318 98.547 1.00 51.20 271 ILE C CA 1
ATOM 7017 C C . ILE D 4 271 ? 161.091 120.629 97.843 1.00 49.81 271 ILE C C 1
ATOM 7018 O O . ILE D 4 271 ? 161.850 120.632 96.868 1.00 51.83 271 ILE C O 1
ATOM 7023 N N . GLY D 4 272 ? 160.574 121.748 98.339 1.00 43.88 272 GLY C N 1
ATOM 7024 C CA . GLY D 4 272 ? 160.822 123.035 97.726 1.00 50.67 272 GLY C CA 1
ATOM 7025 C C . GLY D 4 272 ? 159.905 124.116 98.257 1.00 51.12 272 GLY C C 1
ATOM 7026 O O . GLY D 4 272 ? 158.967 123.835 99.007 1.00 51.14 272 GLY C O 1
ATOM 7027 N N . SER D 4 273 ? 160.170 125.364 97.875 1.00 56.75 273 SER C N 1
ATOM 7028 C CA . SER D 4 273 ? 159.400 126.520 98.331 1.00 56.07 273 SER C CA 1
ATOM 7029 C C . SER D 4 273 ? 158.919 127.269 97.093 1.00 59.34 273 SER C C 1
ATOM 7030 O O . SER D 4 273 ? 159.675 128.031 96.483 1.00 59.76 273 SER C O 1
ATOM 7033 N N . LEU D 4 274 ? 157.661 127.044 96.721 1.00 55.44 274 LEU C N 1
ATOM 7034 C CA . LEU D 4 274 ? 157.086 127.732 95.574 1.00 54.39 274 LEU C CA 1
ATOM 7035 C C . LEU D 4 274 ? 156.929 129.213 95.885 1.00 51.37 274 LEU C C 1
ATOM 7036 O O . LEU D 4 274 ? 156.319 129.585 96.892 1.00 45.42 274 LEU C O 1
ATOM 7041 N N . SER D 4 275 ? 157.482 130.053 95.018 1.00 57.50 275 SER C N 1
ATOM 7042 C CA . SER D 4 275 ? 157.484 131.494 95.227 1.00 59.38 275 SER C CA 1
ATOM 7043 C C . SER D 4 275 ? 157.574 132.168 93.864 1.00 59.36 275 SER C C 1
ATOM 7044 O O . SER D 4 275 ? 157.502 131.514 92.821 1.00 57.04 275 SER C O 1
ATOM 7047 N N . VAL D 4 276 ? 157.730 133.488 93.880 1.00 65.95 276 VAL C N 1
ATOM 7048 C CA . VAL D 4 276 ? 157.881 134.251 92.645 1.00 69.27 276 VAL C CA 1
ATOM 7049 C C . VAL D 4 276 ? 159.117 135.137 92.755 1.00 71.16 276 VAL C C 1
ATOM 7050 O O . VAL D 4 276 ? 159.461 135.593 93.856 1.00 69.64 276 VAL C O 1
ATOM 7054 N N . PRO D 4 277 ? 159.825 135.383 91.656 1.00 81.66 277 PRO C N 1
ATOM 7055 C CA . PRO D 4 277 ? 160.993 136.269 91.710 1.00 81.93 277 PRO C CA 1
ATOM 7056 C C . PRO D 4 277 ? 160.587 137.730 91.839 1.00 83.77 277 PRO C C 1
ATOM 7057 O O . PRO D 4 277 ? 159.481 138.137 91.479 1.00 83.28 277 PRO C O 1
ATOM 7061 N N . THR D 4 278 ? 161.518 138.525 92.358 1.00 84.66 278 THR C N 1
ATOM 7062 C CA . THR D 4 278 ? 161.321 139.967 92.473 1.00 84.94 278 THR C CA 1
ATOM 7063 C C . THR D 4 278 ? 162.577 140.721 92.055 1.00 84.22 278 THR C C 1
ATOM 7064 O O . THR D 4 278 ? 163.555 140.776 92.801 1.00 85.94 278 THR C O 1
ATOM 7068 N N . GLY D 4 286 ? 161.475 137.801 96.586 1.00 69.53 286 GLY C N 1
ATOM 7069 C CA . GLY D 4 286 ? 162.277 136.989 97.482 1.00 71.32 286 GLY C CA 1
ATOM 7070 C C . GLY D 4 286 ? 161.664 135.631 97.764 1.00 71.84 286 GLY C C 1
ATOM 7071 O O . GLY D 4 286 ? 161.107 134.994 96.869 1.00 71.04 286 GLY C O 1
ATOM 7072 N N . GLU D 4 287 ? 161.769 135.185 99.015 1.00 66.25 287 GLU C N 1
ATOM 7073 C CA . GLU D 4 287 ? 161.206 133.901 99.415 1.00 64.45 287 GLU C CA 1
ATOM 7074 C C . GLU D 4 287 ? 159.762 134.077 99.868 1.00 59.66 287 GLU C C 1
ATOM 7075 O O . GLU D 4 287 ? 159.453 133.946 101.057 1.00 59.31 287 GLU C O 1
ATOM 7081 N N . PHE D 4 288 ? 158.872 134.387 98.928 1.00 52.47 288 PHE C N 1
ATOM 7082 C CA . PHE D 4 288 ? 157.460 134.574 99.224 1.00 51.87 288 PHE C CA 1
ATOM 7083 C C . PHE D 4 288 ? 156.633 134.293 97.979 1.00 54.99 288 PHE C C 1
ATOM 7084 O O . PHE D 4 288 ? 157.077 134.549 96.856 1.00 56.35 288 PHE C O 1
ATOM 7092 N N . ALA D 4 289 ? 155.426 133.768 98.185 1.00 49.79 289 ALA C N 1
ATOM 7093 C CA . ALA D 4 289 ? 154.522 133.479 97.080 1.00 41.65 289 ALA C CA 1
ATOM 7094 C C . ALA D 4 289 ? 153.434 134.531 96.923 1.00 36.60 289 ALA C C 1
ATOM 7095 O O . ALA D 4 289 ? 152.810 134.614 95.859 1.00 32.58 289 ALA C O 1
ATOM 7097 N N . HIS D 4 290 ? 153.194 135.335 97.956 1.00 39.78 290 HIS C N 1
ATOM 7098 C CA . HIS D 4 290 ? 152.149 136.347 97.930 1.00 41.71 290 HIS C CA 1
ATOM 7099 C C . HIS D 4 290 ? 152.633 137.564 98.708 1.00 36.26 290 HIS C C 1
ATOM 7100 O O . HIS D 4 290 ? 153.615 137.499 99.452 1.00 31.42 290 HIS C O 1
ATOM 7107 N N . SER D 4 291 ? 151.930 138.680 98.537 1.00 44.24 291 SER C N 1
ATOM 7108 C CA . SER D 4 291 ? 152.248 139.915 99.241 1.00 46.22 291 SER C CA 1
ATOM 7109 C C . SER D 4 291 ? 151.617 139.974 100.626 1.00 47.52 291 SER C C 1
ATOM 7110 O O . SER D 4 291 ? 151.805 140.964 101.341 1.00 47.41 291 SER C O 1
ATOM 7113 N N . SER D 4 292 ? 150.872 138.944 101.009 1.00 44.29 292 SER C N 1
ATOM 7114 C CA . SER D 4 292 ? 150.250 138.851 102.323 1.00 39.05 292 SER C CA 1
ATOM 7115 C C . SER D 4 292 ? 150.105 137.371 102.658 1.00 35.11 292 SER C C 1
ATOM 7116 O O . SER D 4 292 ? 150.682 136.510 101.985 1.00 44.56 292 SER C O 1
ATOM 7119 N N . TRP D 4 293 ? 149.336 137.070 103.700 1.00 13.00 293 TRP C N 1
ATOM 7120 C CA . TRP D 4 293 ? 149.173 135.685 104.118 1.00 18.42 293 TRP C CA 1
ATOM 7121 C C . TRP D 4 293 ? 148.463 134.875 103.040 1.00 23.00 293 TRP C C 1
ATOM 7122 O O . TRP D 4 293 ? 147.542 135.354 102.374 1.00 29.39 293 TRP C O 1
ATOM 7133 N N . VAL D 4 294 ? 148.907 133.631 102.870 1.00 27.16 294 VAL C N 1
ATOM 7134 C CA . VAL D 4 294 ? 148.201 132.666 102.030 1.00 17.88 294 VAL C CA 1
ATOM 7135 C C . VAL D 4 294 ? 147.110 132.057 102.906 1.00 27.51 294 VAL C C 1
ATOM 7136 O O . VAL D 4 294 ? 147.355 131.110 103.655 1.00 26.70 294 VAL C O 1
ATOM 7140 N N . MET D 4 295 ? 145.901 132.614 102.825 1.00 26.40 295 MET C N 1
ATOM 7141 C CA . MET D 4 295 ? 144.859 132.255 103.782 1.00 18.24 295 MET C CA 1
ATOM 7142 C C . MET D 4 295 ? 144.365 130.829 103.571 1.00 21.30 295 MET C C 1
ATOM 7143 O O . MET D 4 295 ? 144.115 130.106 104.543 1.00 27.14 295 MET C O 1
ATOM 7148 N N . SER D 4 296 ? 144.215 130.403 102.320 1.00 16.99 296 SER C N 1
ATOM 7149 C CA . SER D 4 296 ? 143.743 129.051 102.062 1.00 15.07 296 SER C CA 1
ATOM 7150 C C . SER D 4 296 ? 144.226 128.595 100.695 1.00 18.63 296 SER C C 1
ATOM 7151 O O . SER D 4 296 ? 144.535 129.412 99.825 1.00 28.23 296 SER C O 1
ATOM 7154 N N . LEU D 4 297 ? 144.293 127.276 100.525 1.00 18.05 297 LEU C N 1
ATOM 7155 C CA . LEU D 4 297 ? 144.591 126.671 99.237 1.00 16.18 297 LEU C CA 1
ATOM 7156 C C . LEU D 4 297 ? 144.094 125.233 99.243 1.00 22.88 297 LEU C C 1
ATOM 7157 O O . LEU D 4 297 ? 143.905 124.626 100.301 1.00 35.73 297 LEU C O 1
ATOM 7162 N N . SER D 4 298 ? 143.883 124.692 98.046 1.00 17.36 298 SER C N 1
ATOM 7163 C CA . SER D 4 298 ? 143.357 123.344 97.898 1.00 28.40 298 SER C CA 1
ATOM 7164 C C . SER D 4 298 ? 144.058 122.642 96.745 1.00 34.64 298 SER C C 1
ATOM 7165 O O . SER D 4 298 ? 144.547 123.277 95.806 1.00 38.77 298 SER C O 1
ATOM 7168 N N . PHE D 4 299 ? 144.099 121.315 96.828 1.00 40.05 299 PHE C N 1
ATOM 7169 C CA . PHE D 4 299 ? 144.666 120.491 95.770 1.00 36.41 299 PHE C CA 1
ATOM 7170 C C . PHE D 4 299 ? 143.643 120.324 94.650 1.00 44.39 299 PHE C C 1
ATOM 7171 O O . PHE D 4 299 ? 142.551 120.897 94.677 1.00 47.34 299 PHE C O 1
ATOM 7179 N N . ASN D 4 300 ? 143.985 119.515 93.654 1.00 52.90 300 ASN C N 1
ATOM 7180 C CA . ASN D 4 300 ? 143.137 119.274 92.500 1.00 50.68 300 ASN C CA 1
ATOM 7181 C C . ASN D 4 300 ? 142.596 117.848 92.555 1.00 50.55 300 ASN C C 1
ATOM 7182 O O . ASN D 4 300 ? 142.895 117.081 93.478 1.00 58.15 300 ASN C O 1
ATOM 7187 N N . ASP D 4 301 ? 141.785 117.491 91.559 1.00 54.25 301 ASP C N 1
ATOM 7188 C CA . ASP D 4 301 ? 141.269 116.133 91.456 1.00 58.36 301 ASP C CA 1
ATOM 7189 C C . ASP D 4 301 ? 142.331 115.144 91.000 1.00 60.42 301 ASP C C 1
ATOM 7190 O O . ASP D 4 301 ? 142.392 114.026 91.524 1.00 59.64 301 ASP C O 1
ATOM 7195 N N . SER D 4 302 ? 143.168 115.534 90.038 1.00 58.62 302 SER C N 1
ATOM 7196 C CA . SER D 4 302 ? 144.280 114.701 89.602 1.00 57.25 302 SER C CA 1
ATOM 7197 C C . SER D 4 302 ? 145.550 114.945 90.404 1.00 57.94 302 SER C C 1
ATOM 7198 O O . SER D 4 302 ? 146.523 114.204 90.230 1.00 60.13 302 SER C O 1
ATOM 7201 N N . GLY D 4 303 ? 145.564 115.954 91.271 1.00 54.26 303 GLY C N 1
ATOM 7202 C CA . GLY D 4 303 ? 146.761 116.271 92.025 1.00 49.38 303 GLY C CA 1
ATOM 7203 C C . GLY D 4 303 ? 147.880 116.863 91.199 1.00 50.64 303 GLY C C 1
ATOM 7204 O O . GLY D 4 303 ? 149.053 116.682 91.538 1.00 55.47 303 GLY C O 1
ATOM 7205 N N . GLU D 4 304 ? 147.550 117.568 90.116 1.00 51.43 304 GLU C N 1
ATOM 7206 C CA . GLU D 4 304 ? 148.555 118.146 89.232 1.00 52.79 304 GLU C CA 1
ATOM 7207 C C . GLU D 4 304 ? 148.620 119.666 89.328 1.00 52.01 304 GLU C C 1
ATOM 7208 O O . GLU D 4 304 ? 149.491 120.277 88.699 1.00 54.12 304 GLU C O 1
ATOM 7214 N N . THR D 4 305 ? 147.730 120.291 90.096 1.00 44.66 305 THR C N 1
ATOM 7215 C CA . THR D 4 305 ? 147.743 121.736 90.272 1.00 47.63 305 THR C CA 1
ATOM 7216 C C . THR D 4 305 ? 147.455 122.065 91.729 1.00 43.88 305 THR C C 1
ATOM 7217 O O . THR D 4 305 ? 146.836 121.277 92.449 1.00 43.39 305 THR C O 1
ATOM 7221 N N . LEU D 4 306 ? 147.912 123.245 92.154 1.00 36.51 306 LEU C N 1
ATOM 7222 C CA . LEU D 4 306 ? 147.707 123.732 93.521 1.00 30.89 306 LEU C CA 1
ATOM 7223 C C . LEU D 4 306 ? 147.293 125.200 93.427 1.00 26.02 306 LEU C C 1
ATOM 7224 O O . LEU D 4 306 ? 148.140 126.096 93.390 1.00 27.90 306 LEU C O 1
ATOM 7229 N N . CYS D 4 307 ? 145.985 125.436 93.380 1.00 24.26 307 CYS C N 1
ATOM 7230 C CA . CYS D 4 307 ? 145.472 126.797 93.398 1.00 29.42 307 CYS C CA 1
ATOM 7231 C C . CYS D 4 307 ? 145.739 127.434 94.756 1.00 32.24 307 CYS C C 1
ATOM 7232 O O . CYS D 4 307 ? 145.812 126.754 95.781 1.00 39.51 307 CYS C O 1
ATOM 7235 N N . SER D 4 308 ? 145.892 128.754 94.756 1.00 29.69 308 SER C N 1
ATOM 7236 C CA . SER D 4 308 ? 146.203 129.491 95.971 1.00 24.84 308 SER C CA 1
ATOM 7237 C C . SER D 4 308 ? 145.219 130.635 96.146 1.00 31.10 308 SER C C 1
ATOM 7238 O O . SER D 4 308 ? 144.759 131.229 95.167 1.00 36.93 308 SER C O 1
ATOM 7241 N N . ALA D 4 309 ? 144.893 130.930 97.402 1.00 21.21 309 ALA C N 1
ATOM 7242 C CA . ALA D 4 309 ? 144.026 132.046 97.763 1.00 16.09 309 ALA C CA 1
ATOM 7243 C C . ALA D 4 309 ? 144.776 132.915 98.762 1.00 14.12 309 ALA C C 1
ATOM 7244 O O . ALA D 4 309 ? 145.021 132.493 99.897 1.00 18.08 309 ALA C O 1
ATOM 7246 N N . GLY D 4 310 ? 145.133 134.125 98.346 1.00 11.62 310 GLY C N 1
ATOM 7247 C CA . GLY D 4 310 ? 145.942 135.019 99.151 1.00 24.27 310 GLY C CA 1
ATOM 7248 C C . GLY D 4 310 ? 145.175 136.264 99.548 1.00 21.41 310 GLY C C 1
ATOM 7249 O O . GLY D 4 310 ? 144.205 136.649 98.892 1.00 29.69 310 GLY C O 1
ATOM 7250 N N . TRP D 4 311 ? 145.619 136.894 100.633 1.00 22.72 311 TRP C N 1
ATOM 7251 C CA . TRP D 4 311 ? 145.033 138.151 101.078 1.00 15.98 311 TRP C CA 1
ATOM 7252 C C . TRP D 4 311 ? 145.391 139.271 100.108 1.00 23.37 311 TRP C C 1
ATOM 7253 O O . TRP D 4 311 ? 144.777 140.342 100.136 1.00 34.31 311 TRP C O 1
ATOM 7264 N N . ASP D 4 312 ? 146.378 139.036 99.242 1.00 39.60 312 ASP C N 1
ATOM 7265 C CA . ASP D 4 312 ? 146.728 140.010 98.215 1.00 42.66 312 ASP C CA 1
ATOM 7266 C C . ASP D 4 312 ? 145.700 140.071 97.094 1.00 47.94 312 ASP C C 1
ATOM 7267 O O . ASP D 4 312 ? 145.788 140.954 96.232 1.00 52.22 312 ASP C O 1
ATOM 7272 N N . GLY D 4 313 ? 144.740 139.152 97.075 1.00 43.39 313 GLY C N 1
ATOM 7273 C CA . GLY D 4 313 ? 143.627 139.200 96.143 1.00 36.27 313 GLY C CA 1
ATOM 7274 C C . GLY D 4 313 ? 143.788 138.340 94.910 1.00 39.53 313 GLY C C 1
ATOM 7275 O O . GLY D 4 313 ? 142.798 138.114 94.198 1.00 44.32 313 GLY C O 1
ATOM 7276 N N . LYS D 4 314 ? 144.985 137.849 94.619 1.00 37.15 314 LYS C N 1
ATOM 7277 C CA . LYS D 4 314 ? 145.223 137.050 93.430 1.00 40.88 314 LYS C CA 1
ATOM 7278 C C . LYS D 4 314 ? 144.962 135.571 93.707 1.00 39.29 314 LYS C C 1
ATOM 7279 O O . LYS D 4 314 ? 144.894 135.125 94.854 1.00 36.31 314 LYS C O 1
ATOM 7285 N N . LEU D 4 315 ? 144.808 134.805 92.623 1.00 41.37 315 LEU C N 1
ATOM 7286 C CA . LEU D 4 315 ? 144.677 133.354 92.674 1.00 39.18 315 LEU C CA 1
ATOM 7287 C C . LEU D 4 315 ? 145.775 132.769 91.785 1.00 37.72 315 LEU C C 1
ATOM 7288 O O . LEU D 4 315 ? 145.590 132.463 90.608 1.00 35.33 315 LEU C O 1
ATOM 7293 N N . ARG D 4 316 ? 146.957 132.607 92.371 1.00 40.52 316 ARG C N 1
ATOM 7294 C CA . ARG D 4 316 ? 148.094 132.084 91.632 1.00 42.72 316 ARG C CA 1
ATOM 7295 C C . ARG D 4 316 ? 148.068 130.561 91.654 1.00 42.30 316 ARG C C 1
ATOM 7296 O O . ARG D 4 316 ? 148.021 129.944 92.722 1.00 46.82 316 ARG C O 1
ATOM 7304 N N . PHE D 4 317 ? 148.097 129.956 90.471 1.00 36.54 317 PHE C N 1
ATOM 7305 C CA . PHE D 4 317 ? 148.030 128.509 90.328 1.00 34.70 317 PHE C CA 1
ATOM 7306 C C . PHE D 4 317 ? 149.446 127.954 90.247 1.00 43.20 317 PHE C C 1
ATOM 7307 O O . PHE D 4 317 ? 150.229 128.361 89.381 1.00 50.76 317 PHE C O 1
ATOM 7315 N N . TRP D 4 318 ? 149.769 127.033 91.148 1.00 48.46 318 TRP C N 1
ATOM 7316 C CA . TRP D 4 318 ? 151.096 126.445 91.216 1.00 49.93 318 TRP C CA 1
ATOM 7317 C C . TRP D 4 318 ? 151.123 125.132 90.435 1.00 49.29 318 TRP C C 1
ATOM 7318 O O . TRP D 4 318 ? 150.157 124.755 89.767 1.00 47.41 318 TRP C O 1
ATOM 7329 N N . ASP D 4 319 ? 152.247 124.424 90.513 1.00 55.92 319 ASP C N 1
ATOM 7330 C CA . ASP D 4 319 ? 152.367 123.085 89.959 1.00 57.96 319 ASP C CA 1
ATOM 7331 C C . ASP D 4 319 ? 153.353 122.305 90.815 1.00 62.40 319 ASP C C 1
ATOM 7332 O O . ASP D 4 319 ? 154.276 122.878 91.400 1.00 63.17 319 ASP C O 1
ATOM 7337 N N . VAL D 4 320 ? 153.152 120.985 90.877 1.00 65.59 320 VAL C N 1
ATOM 7338 C CA . VAL D 4 320 ? 153.984 120.129 91.717 1.00 67.32 320 VAL C CA 1
ATOM 7339 C C . VAL D 4 320 ? 155.260 119.684 91.020 1.00 65.96 320 VAL C C 1
ATOM 7340 O O . VAL D 4 320 ? 156.095 119.016 91.645 1.00 62.08 320 VAL C O 1
ATOM 7344 N N . LYS D 4 321 ? 155.442 120.031 89.746 1.00 67.21 321 LYS C N 1
ATOM 7345 C CA . LYS D 4 321 ? 156.642 119.666 89.005 1.00 66.23 321 LYS C CA 1
ATOM 7346 C C . LYS D 4 321 ? 157.482 120.884 88.641 1.00 67.54 321 LYS C C 1
ATOM 7347 O O . LYS D 4 321 ? 158.666 120.944 88.983 1.00 67.86 321 LYS C O 1
ATOM 7353 N N . THR D 4 322 ? 156.897 121.865 87.951 1.00 68.41 322 THR C N 1
ATOM 7354 C CA . THR D 4 322 ? 157.652 123.043 87.542 1.00 68.54 322 THR C CA 1
ATOM 7355 C C . THR D 4 322 ? 157.763 124.089 88.645 1.00 66.35 322 THR C C 1
ATOM 7356 O O . THR D 4 322 ? 158.712 124.881 88.628 1.00 64.99 322 THR C O 1
ATOM 7360 N N . LYS D 4 323 ? 156.833 124.099 89.599 1.00 62.76 323 LYS C N 1
ATOM 7361 C CA . LYS D 4 323 ? 156.827 125.050 90.710 1.00 62.92 323 LYS C CA 1
ATOM 7362 C C . LYS D 4 323 ? 156.899 126.492 90.203 1.00 64.47 323 LYS C C 1
ATOM 7363 O O . LYS D 4 323 ? 157.691 127.312 90.671 1.00 63.88 323 LYS C O 1
ATOM 7369 N N . GLU D 4 324 ? 156.044 126.792 89.226 1.00 65.55 324 GLU C N 1
ATOM 7370 C CA . GLU D 4 324 ? 156.031 128.105 88.597 1.00 66.94 324 GLU C CA 1
ATOM 7371 C C . GLU D 4 324 ? 154.598 128.608 88.506 1.00 65.00 324 GLU C C 1
ATOM 7372 O O . GLU D 4 324 ? 153.654 127.814 88.488 1.00 60.89 324 GLU C O 1
ATOM 7378 N N . ARG D 4 325 ? 154.447 129.931 88.455 1.00 65.31 325 ARG C N 1
ATOM 7379 C CA . ARG D 4 325 ? 153.128 130.534 88.330 1.00 63.94 325 ARG C CA 1
ATOM 7380 C C . ARG D 4 325 ? 152.507 130.203 86.979 1.00 63.96 325 ARG C C 1
ATOM 7381 O O . ARG D 4 325 ? 153.184 130.204 85.948 1.00 64.40 325 ARG C O 1
ATOM 7389 N N . ILE D 4 326 ? 151.209 129.919 86.993 1.00 57.35 326 ILE C N 1
ATOM 7390 C CA . ILE D 4 326 ? 150.449 129.607 85.791 1.00 56.02 326 ILE C CA 1
ATOM 7391 C C . ILE D 4 326 ? 149.591 130.789 85.355 1.00 58.00 326 ILE C C 1
ATOM 7392 O O . ILE D 4 326 ? 149.624 131.197 84.194 1.00 63.44 326 ILE C O 1
ATOM 7397 N N . THR D 4 327 ? 148.812 131.349 86.277 1.00 51.17 327 THR C N 1
ATOM 7398 C CA . THR D 4 327 ? 147.947 132.475 85.957 1.00 52.18 327 THR C CA 1
ATOM 7399 C C . THR D 4 327 ? 147.679 133.271 87.225 1.00 48.41 327 THR C C 1
ATOM 7400 O O . THR D 4 327 ? 147.872 132.783 88.341 1.00 56.43 327 THR C O 1
ATOM 7404 N N . THR D 4 328 ? 147.225 134.508 87.032 1.00 47.96 328 THR C N 1
ATOM 7405 C CA . THR D 4 328 ? 146.912 135.410 88.132 1.00 51.63 328 THR C CA 1
ATOM 7406 C C . THR D 4 328 ? 145.507 135.957 87.937 1.00 55.15 328 THR C C 1
ATOM 7407 O O . THR D 4 328 ? 145.167 136.417 86.844 1.00 56.93 328 THR C O 1
ATOM 7411 N N . LEU D 4 329 ? 144.698 135.907 88.993 1.00 54.46 329 LEU C N 1
ATOM 7412 C CA . LEU D 4 329 ? 143.310 136.365 88.956 1.00 49.49 329 LEU C CA 1
ATOM 7413 C C . LEU D 4 329 ? 143.164 137.525 89.937 1.00 49.18 329 LEU C C 1
ATOM 7414 O O . LEU D 4 329 ? 142.780 137.332 91.092 1.00 51.09 329 LEU C O 1
ATOM 7419 N N . ASN D 4 330 ? 143.471 138.732 89.471 1.00 55.48 330 ASN C N 1
ATOM 7420 C CA . ASN D 4 330 ? 143.269 139.921 90.287 1.00 56.15 330 ASN C CA 1
ATOM 7421 C C . ASN D 4 330 ? 141.781 140.209 90.439 1.00 61.86 330 ASN C C 1
ATOM 7422 O O . ASN D 4 330 ? 140.987 139.960 89.528 1.00 64.56 330 ASN C O 1
ATOM 7427 N N . MET D 4 331 ? 141.403 140.737 91.600 1.00 67.58 331 MET C N 1
ATOM 7428 C CA . MET D 4 331 ? 140.017 141.063 91.896 1.00 68.28 331 MET C CA 1
ATOM 7429 C C . MET D 4 331 ? 139.830 142.567 92.041 1.00 68.08 331 MET C C 1
ATOM 7430 O O . MET D 4 331 ? 140.714 143.282 92.523 1.00 67.22 331 MET C O 1
ATOM 7435 N N . HIS D 4 332 ? 138.662 143.034 91.615 1.00 96.61 332 HIS C N 1
ATOM 7436 C CA . HIS D 4 332 ? 138.261 144.429 91.741 1.00 98.94 332 HIS C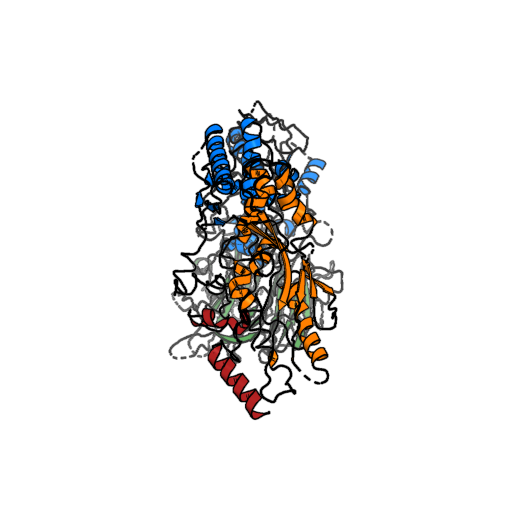 CA 1
ATOM 7437 C C . HIS D 4 332 ? 136.735 144.481 91.701 1.00 99.66 332 HIS C C 1
ATOM 7438 O O . HIS D 4 332 ? 136.077 143.523 91.285 1.00 100.28 332 HIS C O 1
ATOM 7445 N N . CYS D 4 333 ? 136.170 145.606 92.143 1.00 103.46 333 CYS C N 1
ATOM 7446 C CA . CYS D 4 333 ? 134.726 145.762 92.284 1.00 105.22 333 CYS C CA 1
ATOM 7447 C C . CYS D 4 333 ? 134.122 146.622 91.180 1.00 106.35 333 CYS C C 1
ATOM 7448 O O . CYS D 4 333 ? 133.231 147.436 91.445 1.00 107.40 333 CYS C O 1
ATOM 7451 N N . ASP D 4 334 ? 134.596 146.466 89.945 1.00 105.83 334 ASP C N 1
ATOM 7452 C CA . ASP D 4 334 ? 134.100 147.253 88.828 1.00 106.99 334 ASP C CA 1
ATOM 7453 C C . ASP D 4 334 ? 133.505 146.410 87.710 1.00 106.72 334 ASP C C 1
ATOM 7454 O O . ASP D 4 334 ? 133.372 146.910 86.588 1.00 106.30 334 ASP C O 1
ATOM 7459 N N . ASP D 4 335 ? 133.142 145.155 87.978 1.00 109.86 335 ASP C N 1
ATOM 7460 C CA . ASP D 4 335 ? 132.565 144.295 86.954 1.00 110.92 335 ASP C CA 1
ATOM 7461 C C . ASP D 4 335 ? 131.166 144.723 86.532 1.00 111.11 335 ASP C C 1
ATOM 7462 O O . ASP D 4 335 ? 130.821 144.572 85.355 1.00 110.80 335 ASP C O 1
ATOM 7467 N N . ILE D 4 336 ? 130.359 145.249 87.450 1.00 113.34 336 ILE C N 1
ATOM 7468 C CA . ILE D 4 336 ? 128.994 145.673 87.159 1.00 114.08 336 ILE C CA 1
ATOM 7469 C C . ILE D 4 336 ? 128.863 147.155 87.472 1.00 113.10 336 ILE C C 1
ATOM 7470 O O . ILE D 4 336 ? 129.269 147.614 88.548 1.00 111.47 336 ILE C O 1
ATOM 7475 N N . GLU D 4 337 ? 128.299 147.910 86.527 1.00 116.61 337 GLU C N 1
ATOM 7476 C CA . GLU D 4 337 ? 128.155 149.352 86.710 1.00 116.75 337 GLU C CA 1
ATOM 7477 C C . GLU D 4 337 ? 127.208 149.676 87.861 1.00 117.42 337 GLU C C 1
ATOM 7478 O O . GLU D 4 337 ? 127.449 150.614 88.629 1.00 117.53 337 GLU C O 1
ATOM 7484 N N . ILE D 4 338 ? 126.122 148.916 87.992 1.00 113.42 338 ILE C N 1
ATOM 7485 C CA . ILE D 4 338 ? 125.143 149.177 89.042 1.00 113.16 338 ILE C CA 1
ATOM 7486 C C . ILE D 4 338 ? 125.765 148.855 90.397 1.00 112.38 338 ILE C C 1
ATOM 7487 O O . ILE D 4 338 ? 126.462 147.846 90.558 1.00 112.40 338 ILE C O 1
ATOM 7492 N N . GLU D 4 339 ? 125.550 149.742 91.370 1.00 106.18 339 GLU C N 1
ATOM 7493 C CA . GLU D 4 339 ? 126.189 149.616 92.674 1.00 104.74 339 GLU C CA 1
ATOM 7494 C C . GLU D 4 339 ? 125.367 148.806 93.669 1.00 104.34 339 GLU C C 1
ATOM 7495 O O . GLU D 4 339 ? 125.876 148.491 94.751 1.00 103.07 339 GLU C O 1
ATOM 7501 N N . GLU D 4 340 ? 124.126 148.452 93.338 1.00 103.17 340 GLU C N 1
ATOM 7502 C CA . GLU D 4 340 ? 123.259 147.778 94.297 1.00 103.99 340 GLU C CA 1
ATOM 7503 C C . GLU D 4 340 ? 123.667 146.334 94.556 1.00 103.65 340 GLU C C 1
ATOM 7504 O O . GLU D 4 340 ? 123.360 145.798 95.627 1.00 103.57 340 GLU C O 1
ATOM 7510 N N . ASP D 4 341 ? 124.348 145.691 93.610 1.00 94.86 341 ASP C N 1
ATOM 7511 C CA . ASP D 4 341 ? 124.758 144.301 93.763 1.00 92.90 341 ASP C CA 1
ATOM 7512 C C . ASP D 4 341 ? 126.225 144.155 94.154 1.00 92.20 341 ASP C C 1
ATOM 7513 O O . ASP D 4 341 ? 126.572 143.204 94.862 1.00 91.31 341 ASP C O 1
ATOM 7518 N N . ILE D 4 342 ? 127.090 145.073 93.721 1.00 88.98 342 ILE C N 1
ATOM 7519 C CA . ILE D 4 342 ? 128.506 144.987 94.054 1.00 87.13 342 ILE C CA 1
ATOM 7520 C C . ILE D 4 342 ? 128.772 145.705 95.370 1.00 86.86 342 ILE C C 1
ATOM 7521 O O . ILE D 4 342 ? 128.113 146.699 95.705 1.00 88.02 342 ILE C O 1
ATOM 7526 N N . LEU D 4 343 ? 129.738 145.196 96.131 1.00 69.28 343 LEU C N 1
ATOM 7527 C CA . LEU D 4 343 ? 130.154 145.790 97.397 1.00 67.69 343 LEU C CA 1
ATOM 7528 C C . LEU D 4 343 ? 131.594 146.267 97.250 1.00 67.47 343 LEU C C 1
ATOM 7529 O O . LEU D 4 343 ? 132.481 145.483 96.898 1.00 64.89 343 LEU C O 1
ATOM 7534 N N . ALA D 4 344 ? 131.823 147.552 97.520 1.00 76.26 344 ALA C N 1
ATOM 7535 C CA . ALA D 4 344 ? 133.146 148.145 97.405 1.00 77.71 344 ALA C CA 1
ATOM 7536 C C . ALA D 4 344 ? 133.606 148.872 98.660 1.00 77.51 344 ALA C C 1
ATOM 7537 O O . ALA D 4 344 ? 134.800 149.172 98.774 1.00 74.41 344 ALA C O 1
ATOM 7539 N N . VAL D 4 345 ? 132.707 149.161 99.598 1.00 78.20 345 VAL C N 1
ATOM 7540 C CA . VAL D 4 345 ? 133.035 149.886 100.820 1.00 76.92 345 VAL C CA 1
ATOM 7541 C C . VAL D 4 345 ? 132.697 148.998 102.008 1.00 75.58 345 VAL C C 1
ATOM 7542 O O . VAL D 4 345 ? 131.636 148.363 102.034 1.00 77.81 345 VAL C O 1
ATOM 7546 N N . ASP D 4 346 ? 133.598 148.951 102.985 1.00 62.47 346 ASP C N 1
ATOM 7547 C CA . ASP D 4 346 ? 133.398 148.132 104.172 1.00 64.47 346 ASP C CA 1
ATOM 7548 C C . ASP D 4 346 ? 132.416 148.828 105.115 1.00 64.99 346 ASP C C 1
ATOM 7549 O O . ASP D 4 346 ? 131.801 149.843 104.777 1.00 64.51 346 ASP C O 1
ATOM 7554 N N . GLU D 4 347 ? 132.256 148.278 106.320 1.00 55.35 347 GLU C N 1
ATOM 7555 C CA . GLU D 4 347 ? 131.332 148.864 107.285 1.00 55.33 347 GLU C CA 1
ATOM 7556 C C . GLU D 4 347 ? 131.833 150.202 107.815 1.00 55.58 347 GLU C C 1
ATOM 7557 O O . GLU D 4 347 ? 131.028 151.034 108.247 1.00 51.16 347 GLU C O 1
ATOM 7563 N N . HIS D 4 348 ? 133.145 150.435 107.781 1.00 52.53 348 HIS C N 1
ATOM 7564 C CA . HIS D 4 348 ? 133.709 151.647 108.362 1.00 52.34 348 HIS C CA 1
ATOM 7565 C C . HIS D 4 348 ? 133.842 152.781 107.352 1.00 56.79 348 HIS C C 1
ATOM 7566 O O . HIS D 4 348 ? 133.594 153.943 107.692 1.00 63.33 348 HIS C O 1
ATOM 7573 N N . GLY D 4 349 ? 134.225 152.473 106.115 1.00 61.53 349 GLY C N 1
ATOM 7574 C CA . GLY D 4 349 ? 134.353 153.500 105.100 1.00 62.46 349 GLY C CA 1
ATOM 7575 C C . GLY D 4 349 ? 135.548 153.326 104.185 1.00 66.95 349 GLY C C 1
ATOM 7576 O O . GLY D 4 349 ? 135.726 154.099 103.240 1.00 67.32 349 GLY C O 1
ATOM 7577 N N . ASP D 4 350 ? 136.377 152.320 104.453 1.00 76.01 350 ASP C N 1
ATOM 7578 C CA . ASP D 4 350 ? 137.506 152.040 103.582 1.00 74.15 350 ASP C CA 1
ATOM 7579 C C . ASP D 4 350 ? 137.029 151.359 102.300 1.00 72.17 350 ASP C C 1
ATOM 7580 O O . ASP D 4 350 ? 135.917 150.831 102.215 1.00 69.69 350 ASP C O 1
ATOM 7585 N N . SER D 4 351 ? 137.891 151.377 101.290 1.00 76.28 351 SER C N 1
ATOM 7586 C CA . SER D 4 351 ? 137.570 150.835 99.976 1.00 79.08 351 SER C CA 1
ATOM 7587 C C . SER D 4 351 ? 138.090 149.408 99.878 1.00 77.66 351 SER C C 1
ATOM 7588 O O . SER D 4 351 ? 139.299 149.174 99.984 1.00 75.80 351 SER C O 1
ATOM 7591 N N . LEU D 4 352 ? 137.180 148.460 99.671 1.00 72.94 352 LEU C N 1
ATOM 7592 C CA . LEU D 4 352 ? 137.564 147.063 99.478 1.00 71.12 352 LEU C CA 1
ATOM 7593 C C . LEU D 4 352 ? 137.845 146.762 98.010 1.00 68.68 352 LEU C C 1
ATOM 7594 O O . LEU D 4 352 ? 137.385 145.766 97.456 1.00 65.69 352 LEU C O 1
ATOM 7599 N N . ALA D 4 353 ? 138.629 147.637 97.373 1.00 69.59 353 ALA C N 1
ATOM 7600 C CA . ALA D 4 353 ? 139.124 147.350 96.031 1.00 67.77 353 ALA C CA 1
ATOM 7601 C C . ALA D 4 353 ? 140.186 146.263 96.065 1.00 70.49 353 ALA C C 1
ATOM 7602 O O . ALA D 4 353 ? 140.599 145.761 95.013 1.00 71.00 353 ALA C O 1
ATOM 7604 N N . GLU D 4 354 ? 140.637 145.896 97.261 1.00 57.83 354 GLU C N 1
ATOM 7605 C CA . GLU D 4 354 ? 141.610 144.828 97.473 1.00 55.62 354 GLU C CA 1
ATOM 7606 C C . GLU D 4 354 ? 141.009 143.850 98.475 1.00 55.93 354 GLU C C 1
ATOM 7607 O O . GLU D 4 354 ? 141.383 143.839 99.656 1.00 51.31 354 GLU C O 1
ATOM 7613 N N . PRO D 4 355 ? 140.060 143.021 98.040 1.00 50.12 355 PRO C N 1
ATOM 7614 C CA . PRO D 4 355 ? 139.414 142.095 98.974 1.00 46.71 355 PRO C CA 1
ATOM 7615 C C . PRO D 4 355 ? 140.271 140.867 99.239 1.00 46.23 355 PRO C C 1
ATOM 7616 O O . PRO D 4 355 ? 140.841 140.271 98.322 1.00 47.66 355 PRO C O 1
ATOM 7620 N N . GLY D 4 356 ? 140.355 140.493 100.509 1.00 38.49 356 GLY C N 1
ATOM 7621 C CA . GLY D 4 356 ? 140.988 139.244 100.874 1.00 36.76 356 GLY C CA 1
ATOM 7622 C C . GLY D 4 356 ? 140.120 138.051 100.524 1.00 31.88 356 GLY C C 1
ATOM 7623 O O . GLY D 4 356 ? 138.921 138.160 100.265 1.00 40.68 356 GLY C O 1
ATOM 7624 N N . VAL D 4 357 ? 140.748 136.879 100.515 1.00 22.19 357 VAL C N 1
ATOM 7625 C CA . VAL D 4 357 ? 140.080 135.624 100.187 1.00 18.29 357 VAL C CA 1
ATOM 7626 C C . VAL D 4 357 ? 140.298 134.668 101.351 1.00 15.35 357 VAL C C 1
ATOM 7627 O O . VAL D 4 357 ? 141.444 134.354 101.698 1.00 29.45 357 VAL C O 1
ATOM 7631 N N . PHE D 4 358 ? 139.205 134.205 101.958 1.00 12.30 358 PHE C N 1
ATOM 7632 C CA . PHE D 4 358 ? 139.314 133.329 103.116 1.00 8.92 358 PHE C CA 1
ATOM 7633 C C . PHE D 4 358 ? 139.307 131.852 102.754 1.00 20.07 358 PHE C C 1
ATOM 7634 O O . PHE D 4 358 ? 139.913 131.053 103.476 1.00 31.96 358 PHE C O 1
ATOM 7642 N N . ASP D 4 359 ? 138.639 131.465 101.670 1.00 22.99 359 ASP C N 1
ATOM 7643 C CA . ASP D 4 359 ? 138.559 130.051 101.331 1.00 18.12 359 ASP C CA 1
ATOM 7644 C C . ASP D 4 359 ? 138.163 129.895 99.870 1.00 21.37 359 ASP C C 1
ATOM 7645 O O . ASP D 4 359 ? 137.289 130.608 99.369 1.00 28.74 359 ASP C O 1
ATOM 7650 N N . VAL D 4 360 ? 138.822 128.950 99.199 1.00 17.68 360 VAL C N 1
ATOM 7651 C CA . VAL D 4 360 ? 138.431 128.504 97.867 1.00 21.33 360 VAL C CA 1
ATOM 7652 C C . VAL D 4 360 ? 138.423 126.983 97.870 1.00 25.52 360 VAL C C 1
ATOM 7653 O O . VAL D 4 360 ? 139.079 126.343 98.696 1.00 27.36 360 VAL C O 1
ATOM 7657 N N . LYS D 4 361 ? 137.664 126.405 96.942 1.00 25.11 361 LYS C N 1
ATOM 7658 C CA . LYS D 4 361 ? 137.488 124.963 96.873 1.00 24.41 361 LYS C CA 1
ATOM 7659 C C . LYS D 4 361 ? 137.526 124.519 95.419 1.00 25.10 361 LYS C C 1
ATOM 7660 O O . LYS D 4 361 ? 137.349 125.321 94.498 1.00 22.68 361 LYS C O 1
ATOM 7666 N N . PHE D 4 362 ? 137.761 123.225 95.222 1.00 32.25 362 PHE C N 1
ATOM 7667 C CA . PHE D 4 362 ? 137.736 122.604 93.906 1.00 34.71 362 PHE C CA 1
ATOM 7668 C C . PHE D 4 362 ? 136.535 121.675 93.790 1.00 41.37 362 PHE C C 1
ATOM 7669 O O . PHE D 4 362 ? 136.183 120.974 94.744 1.00 39.46 362 PHE C O 1
ATOM 7677 N N . LEU D 4 363 ? 135.917 121.675 92.613 1.00 51.61 363 LEU C N 1
ATOM 7678 C CA . LEU D 4 363 ? 134.782 120.819 92.304 1.00 53.05 363 LEU C CA 1
ATOM 7679 C C . LEU D 4 363 ? 135.210 119.792 91.268 1.00 52.07 363 LEU C C 1
ATOM 7680 O O . LEU D 4 363 ? 135.914 120.124 90.311 1.00 50.92 363 LEU C O 1
ATOM 7685 N N . LYS D 4 364 ? 134.786 118.548 91.460 1.00 51.93 364 LYS C N 1
ATOM 7686 C CA . LYS D 4 364 ? 135.182 117.467 90.566 1.00 50.62 364 LYS C CA 1
ATOM 7687 C C . LYS D 4 364 ? 134.474 117.624 89.221 1.00 53.84 364 LYS C C 1
ATOM 7688 O O . LYS D 4 364 ? 133.716 118.569 88.985 1.00 56.78 364 LYS C O 1
ATOM 7694 N N . LYS D 4 365 ? 134.728 116.683 88.316 1.00 63.98 365 LYS C N 1
ATOM 7695 C CA . LYS D 4 365 ? 134.088 116.711 87.009 1.00 65.41 365 LYS C CA 1
ATOM 7696 C C . LYS D 4 365 ? 132.598 116.424 87.138 1.00 65.91 365 LYS C C 1
ATOM 7697 O O . LYS D 4 365 ? 132.176 115.586 87.940 1.00 66.59 365 LYS C O 1
ATOM 7703 N N . GLY D 4 366 ? 131.799 117.127 86.339 1.00 58.70 366 GLY C N 1
ATOM 7704 C CA . GLY D 4 366 ? 130.367 116.924 86.366 1.00 57.23 366 GLY C CA 1
ATOM 7705 C C . GLY D 4 366 ? 129.676 117.419 87.614 1.00 55.14 366 GLY C C 1
ATOM 7706 O O . GLY D 4 366 ? 128.587 116.937 87.938 1.00 53.47 366 GLY C O 1
ATOM 7707 N N . TRP D 4 367 ? 130.277 118.369 88.331 1.00 52.92 367 TRP C N 1
ATOM 7708 C CA . TRP D 4 367 ? 129.656 118.959 89.513 1.00 51.94 367 TRP C CA 1
ATOM 7709 C C . TRP D 4 367 ? 128.911 120.244 89.168 1.00 53.61 367 TRP C C 1
ATOM 7710 O O . TRP D 4 367 ? 127.718 120.372 89.457 1.00 55.24 367 TRP C O 1
ATOM 7721 N N . ARG D 4 368 ? 129.598 121.200 88.553 1.00 55.83 368 ARG C N 1
ATOM 7722 C CA . ARG D 4 368 ? 128.944 122.409 88.084 1.00 56.61 368 ARG C CA 1
ATOM 7723 C C . ARG D 4 368 ? 128.176 122.132 86.794 1.00 60.03 368 ARG C C 1
ATOM 7724 O O . ARG D 4 368 ? 128.452 121.176 86.064 1.00 61.92 368 ARG C O 1
ATOM 7732 N N . SER D 4 369 ? 127.197 122.989 86.519 1.00 69.77 369 SER C N 1
ATOM 7733 C CA . SER D 4 369 ? 126.381 122.890 85.319 1.00 72.45 369 SER C CA 1
ATOM 7734 C C . SER D 4 369 ? 126.516 124.161 84.494 1.00 74.27 369 SER C C 1
ATOM 7735 O O . SER D 4 369 ? 126.676 125.259 85.035 1.00 72.32 369 SER C O 1
ATOM 7738 N N . GLY D 4 370 ? 126.447 124.000 83.180 1.00 87.01 370 GLY C N 1
ATOM 7739 C CA . GLY D 4 370 ? 126.609 125.091 82.249 1.00 88.36 370 GLY C CA 1
ATOM 7740 C C . GLY D 4 370 ? 127.511 124.670 81.112 1.00 87.60 370 GLY C C 1
ATOM 7741 O O . GLY D 4 370 ? 127.768 123.484 80.912 1.00 84.64 370 GLY C O 1
ATOM 7742 N N . MET D 4 371 ? 127.992 125.656 80.359 1.00 92.76 371 MET C N 1
ATOM 7743 C CA . MET D 4 371 ? 128.923 125.369 79.277 1.00 91.42 371 MET C CA 1
ATOM 7744 C C . MET D 4 371 ? 130.262 124.907 79.845 1.00 91.96 371 MET C C 1
ATOM 7745 O O . MET D 4 371 ? 130.708 125.387 80.893 1.00 92.87 371 MET C O 1
ATOM 7750 N N . GLY D 4 372 ? 130.886 123.949 79.167 1.00 90.84 372 GLY C N 1
ATOM 7751 C CA . GLY D 4 372 ? 132.138 123.388 79.650 1.00 90.45 372 GLY C CA 1
ATOM 7752 C C . GLY D 4 372 ? 132.013 122.693 80.989 1.00 92.99 372 GLY C C 1
ATOM 7753 O O . GLY D 4 372 ? 132.963 122.702 81.782 1.00 91.56 372 GLY C O 1
ATOM 7754 N N . ALA D 4 373 ? 130.855 122.088 81.261 1.00 97.20 373 ALA C N 1
ATOM 7755 C CA . ALA D 4 373 ? 130.659 121.408 82.537 1.00 96.30 373 ALA C CA 1
ATOM 7756 C C . ALA D 4 373 ? 131.484 120.132 82.634 1.00 97.63 373 ALA C C 1
ATOM 7757 O O . ALA D 4 373 ? 132.058 119.846 83.691 1.00 96.43 373 ALA C O 1
ATOM 7759 N N . ASP D 4 374 ? 131.556 119.356 81.552 1.00 104.80 374 ASP C N 1
ATOM 7760 C CA . ASP D 4 374 ? 132.288 118.096 81.556 1.00 103.69 374 ASP C CA 1
ATOM 7761 C C . ASP D 4 374 ? 133.720 118.225 81.056 1.00 103.69 374 ASP C C 1
ATOM 7762 O O . ASP D 4 374 ? 134.605 117.542 81.582 1.00 104.27 374 ASP C O 1
ATOM 7767 N N . LEU D 4 375 ? 133.968 119.078 80.061 1.00 102.83 375 LEU C N 1
ATOM 7768 C CA . LEU D 4 375 ? 135.312 119.234 79.519 1.00 104.39 375 LEU C CA 1
ATOM 7769 C C . LEU D 4 375 ? 136.217 120.065 80.418 1.00 103.37 375 LEU C C 1
ATOM 7770 O O . LEU D 4 375 ? 137.438 120.050 80.229 1.00 104.38 375 LEU C O 1
ATOM 7775 N N . ASN D 4 376 ? 135.653 120.783 81.385 1.00 85.33 376 ASN C N 1
ATOM 7776 C CA . ASN D 4 376 ? 136.424 121.626 82.284 1.00 87.35 376 ASN C CA 1
ATOM 7777 C C . ASN D 4 376 ? 136.068 121.295 83.727 1.00 85.53 376 ASN C C 1
ATOM 7778 O O . ASN D 4 376 ? 134.988 120.779 84.023 1.00 85.97 376 ASN C O 1
ATOM 7783 N N . GLU D 4 377 ? 137.000 121.603 84.625 1.00 66.21 377 GLU C N 1
ATOM 7784 C CA . GLU D 4 377 ? 136.854 121.330 86.051 1.00 64.82 377 GLU C CA 1
ATOM 7785 C C . GLU D 4 377 ? 136.733 122.671 86.764 1.00 65.43 377 GLU C C 1
ATOM 7786 O O . GLU D 4 377 ? 137.610 123.532 86.630 1.00 64.06 377 GLU C O 1
ATOM 7792 N N . SER D 4 378 ? 135.653 122.846 87.519 1.00 60.99 378 SER C N 1
ATOM 7793 C CA . SER D 4 378 ? 135.292 124.139 88.080 1.00 59.04 378 SER C CA 1
ATOM 7794 C C . SER D 4 378 ? 135.767 124.274 89.521 1.00 57.31 378 SER C C 1
ATOM 7795 O O . SER D 4 378 ? 136.001 123.282 90.217 1.00 57.23 378 SER C O 1
ATOM 7798 N N . LEU D 4 379 ? 135.908 125.523 89.959 1.00 50.87 379 LEU C N 1
ATOM 7799 C CA . LEU D 4 379 ? 136.301 125.854 91.319 1.00 50.21 379 LEU C CA 1
ATOM 7800 C C . LEU D 4 379 ? 135.530 127.076 91.800 1.00 49.75 379 LEU C C 1
ATOM 7801 O O . LEU D 4 379 ? 135.146 127.941 91.007 1.00 49.17 379 LEU C O 1
ATOM 7806 N N . CYS D 4 380 ? 135.308 127.140 93.109 1.00 34.51 380 CYS C N 1
ATOM 7807 C CA . CYS D 4 380 ? 134.589 128.238 93.738 1.00 31.14 380 CYS C CA 1
ATOM 7808 C C . CYS D 4 380 ? 135.508 129.006 94.683 1.00 36.57 380 CYS C C 1
ATOM 7809 O O . CYS D 4 380 ? 136.569 128.524 95.084 1.00 43.33 380 CYS C O 1
ATOM 7812 N N . CYS D 4 381 ? 135.083 130.220 95.036 1.00 30.45 381 CYS C N 1
ATOM 7813 C CA . CYS D 4 381 ? 135.887 131.105 95.867 1.00 26.90 381 CYS C CA 1
ATOM 7814 C C . CYS D 4 381 ? 134.984 131.944 96.760 1.00 23.62 381 CYS C C 1
ATOM 7815 O O . CYS D 4 381 ? 133.795 132.123 96.485 1.00 33.80 381 CYS C O 1
ATOM 7818 N N . VAL D 4 382 ? 135.571 132.462 97.839 1.00 17.39 382 VAL C N 1
ATOM 7819 C CA . VAL D 4 382 ? 134.881 133.324 98.797 1.00 21.54 382 VAL C CA 1
ATOM 7820 C C . VAL D 4 382 ? 135.793 134.511 99.088 1.00 32.58 382 VAL C C 1
ATOM 7821 O O . VAL D 4 382 ? 136.939 134.325 99.513 1.00 47.01 382 VAL C O 1
ATOM 7825 N N . CYS D 4 383 ? 135.292 135.724 98.870 1.00 20.41 383 CYS C N 1
ATOM 7826 C CA . CYS D 4 383 ? 136.113 136.922 98.965 1.00 19.80 383 CYS C CA 1
ATOM 7827 C C . CYS D 4 383 ? 135.778 137.713 100.231 1.00 18.80 383 CYS C C 1
ATOM 7828 O O . CYS D 4 383 ? 134.963 137.295 101.058 1.00 19.55 383 CYS C O 1
ATOM 7831 N N . LEU D 4 384 ? 136.422 138.872 100.394 1.00 26.08 384 LEU C N 1
ATOM 7832 C CA . LEU D 4 384 ? 136.174 139.763 101.522 1.00 28.51 384 LEU C CA 1
ATOM 7833 C C . LEU D 4 384 ? 134.909 140.593 101.367 1.00 33.95 384 LEU C C 1
ATOM 7834 O O . LEU D 4 384 ? 134.243 140.882 102.367 1.00 39.49 384 LEU C O 1
ATOM 7839 N N . ASP D 4 385 ? 134.556 140.977 100.142 1.00 36.86 385 ASP C N 1
ATOM 7840 C CA . ASP D 4 385 ? 133.396 141.825 99.905 1.00 35.24 385 ASP C CA 1
ATOM 7841 C C . ASP D 4 385 ? 132.086 141.053 99.938 1.00 34.23 385 ASP C C 1
ATOM 7842 O O . ASP D 4 385 ? 131.073 141.557 99.436 1.00 36.50 385 ASP C O 1
ATOM 7847 N N . ARG D 4 386 ? 132.092 139.851 100.517 1.00 37.15 386 ARG C N 1
ATOM 7848 C CA . ARG D 4 386 ? 130.906 139.006 100.636 1.00 32.50 386 ARG C CA 1
ATOM 7849 C C . ARG D 4 386 ? 130.304 138.715 99.260 1.00 37.43 386 ARG C C 1
ATOM 7850 O O . ARG D 4 386 ? 129.164 139.067 98.957 1.00 48.15 386 ARG C O 1
ATOM 7858 N N . SER D 4 387 ? 131.103 138.055 98.426 1.00 27.99 387 SER C N 1
ATOM 7859 C CA . SER D 4 387 ? 130.694 137.747 97.059 1.00 30.80 387 SER C CA 1
ATOM 7860 C C . SER D 4 387 ? 131.292 136.401 96.677 1.00 32.09 387 SER C C 1
ATOM 7861 O O . SER D 4 387 ? 132.502 136.301 96.452 1.00 36.64 387 SER C O 1
ATOM 7864 N N . ILE D 4 388 ? 130.450 135.376 96.605 1.00 32.22 388 ILE C N 1
ATOM 7865 C CA . ILE D 4 388 ? 130.891 134.051 96.183 1.00 31.45 388 ILE C CA 1
ATOM 7866 C C . ILE D 4 388 ? 130.879 134.005 94.662 1.00 36.65 388 ILE C C 1
ATOM 7867 O O . ILE D 4 388 ? 129.820 134.116 94.035 1.00 42.26 388 ILE C O 1
ATOM 7872 N N . ARG D 4 389 ? 132.054 133.831 94.064 1.00 35.96 389 ARG C N 1
ATOM 7873 C CA . ARG D 4 389 ? 132.210 133.840 92.612 1.00 39.40 389 ARG C CA 1
ATOM 7874 C C . ARG D 4 389 ? 132.786 132.499 92.172 1.00 42.07 389 ARG C C 1
ATOM 7875 O O . ARG D 4 389 ? 133.975 132.230 92.372 1.00 47.72 389 ARG C O 1
ATOM 7883 N N . TRP D 4 390 ? 131.944 131.662 91.577 1.00 40.41 390 TRP C N 1
ATOM 7884 C CA . TRP D 4 390 ? 132.429 130.442 90.952 1.00 46.27 390 TRP C CA 1
ATOM 7885 C C . TRP D 4 390 ? 133.267 130.788 89.726 1.00 51.54 390 TRP C C 1
ATOM 7886 O O . TRP D 4 390 ? 132.992 131.756 89.012 1.00 52.74 390 TRP C O 1
ATOM 7897 N N . PHE D 4 391 ? 134.307 129.993 89.488 1.00 60.21 391 PHE C N 1
ATOM 7898 C CA . PHE D 4 391 ? 135.282 130.311 88.455 1.00 61.43 391 PHE C CA 1
ATOM 7899 C C . PHE D 4 391 ? 135.481 129.118 87.533 1.00 59.87 391 PHE C C 1
ATOM 7900 O O . PHE D 4 391 ? 135.275 127.966 87.923 1.00 58.71 391 PHE C O 1
ATOM 7908 N N . ARG D 4 392 ? 135.885 129.415 86.300 1.00 77.09 392 ARG C N 1
ATOM 7909 C CA . ARG D 4 392 ? 136.168 128.392 85.302 1.00 79.00 392 ARG C CA 1
ATOM 7910 C C . ARG D 4 392 ? 137.185 128.953 84.322 1.00 81.27 392 ARG C C 1
ATOM 7911 O O . ARG D 4 392 ? 137.013 130.069 83.824 1.00 79.87 392 ARG C O 1
ATOM 7919 N N . GLU D 4 393 ? 138.236 128.185 84.049 1.00 77.41 393 GLU C N 1
ATOM 7920 C CA . GLU D 4 393 ? 139.284 128.591 83.124 1.00 76.09 393 GLU C CA 1
ATOM 7921 C C . GLU D 4 393 ? 139.277 127.664 81.918 1.00 75.56 393 GLU C C 1
ATOM 7922 O O . GLU D 4 393 ? 139.250 126.438 82.074 1.00 74.79 393 GLU C O 1
ATOM 7928 N N . ALA D 4 394 ? 139.302 128.254 80.725 1.00 83.29 394 ALA C N 1
ATOM 7929 C CA . ALA D 4 394 ? 139.279 127.512 79.464 1.00 86.28 394 ALA C CA 1
ATOM 7930 C C . ALA D 4 394 ? 138.088 126.560 79.391 1.00 85.71 394 ALA C C 1
ATOM 7931 O O . ALA D 4 394 ? 138.246 125.343 79.503 1.00 85.30 394 ALA C O 1
#

Foldseek 3Di:
DDDDALVVVVPVDDDPPPCCVPVVRDDPPDTDDDPVVVVVVVVVVVVVVD/DDWDWDDFDVLVTKTKTWDKDFPDLAAEAEPCAKEKEFAPEVACVVVQVLVLVVQQVCVCCVFVNWDWDDQDDPPGTRITDIRHPQRHPVNVCPLPVCLCPVVPDPQSFHGYMYTYYMHMHHHDQDPVGNDDDPPPCLVVVLVPLVVVLQPPCCQPHVCRSFRQLVVVCSVCVVVQQVVVCVVPVDSNCRRVVSSVSSNDPCRGPVNVVPDPCPDDPDPPSSGSDRD/DCVVVPVPDPDPPPRLVPVAAAEDEDELQCADLVVNLVSLVVVVVVVVCCCPPVNHFYWYWYDDDPCTDIQTAVLRPPPPDPPRPRVLLVVLLVLVSVVLNVPSVVLAAEELVVVCVVCVVRCVDSVSNLRSLNGSCVRHVHDSAPGSRYHHDQQWWKAAQAKKWWAAPSPIDIDDHLDGGTDDDHGLPIQIGTNAEEEEEQCQVVVVCSVPVPNHMYTYRHAQRDPRSLSVLQNCCVRPVVPDDDHEYEFFLFLRSLVSLCSQPADPPPGDGHRPNYPYPYCFPVNVVVCVVVVPQKDFADPVSLVSLVVCLCVVPDPDDDLVDDPCVVVNVSSVVCVVVRITGHDNPVDDCPSPPD/DAQWQFPQDPAWWAEWEADLQWIWTWWFQQKIFIFGQEDPAHDHRNVRRPIDGFDRRGWHDKYKDFDVVVTWIWIWTAGPQADTWIFGFPPVTDTDTADQDDVVVVPFHWAEKDWDDPCQTKIWTATQQGKIWIWTWDAVVGDTHTHTDDIQDDPDPNGFRQHYWDQADQAWTQGFGFFFQRFTAGNVPSDGPDTTGDPDPDDDDTKGWQDWEAANVGFKIWTWIDPQFATWIFIVGVCPTPDIQDDPVDRGNGRGGQNDWYAAPNRAWIWTFFLQQWTWIAGPPPSYTDDIDHAAQPPDVDVPRTAQADPVGDGVRRKGWNYKAWAAQSSHYYPCRHVWTKIWTAIGSGMIDIDTDD